Protein AF-A0A094CYJ3-F1 (afdb_monomer)

Solvent-accessible surface area (backbone atoms only — not comparable to full-atom values): 43581 Å² total; per-residue (Å²): 132,81,95,76,83,73,82,83,77,82,92,74,81,95,75,66,77,88,62,71,76,70,74,60,79,68,66,72,80,48,80,85,76,61,69,67,60,52,52,52,50,52,52,53,47,49,68,47,54,47,55,48,50,22,54,53,40,17,50,51,37,24,70,68,31,40,58,27,55,21,47,62,49,45,42,42,66,73,30,68,53,59,91,63,47,64,38,48,36,54,28,46,20,46,56,38,20,53,67,30,26,61,62,38,43,57,47,44,76,78,36,58,46,15,56,45,57,17,49,33,32,26,55,24,12,50,29,35,25,46,55,30,73,50,67,39,64,68,44,44,38,51,30,24,34,52,29,13,46,35,52,21,28,48,64,65,41,49,54,52,57,53,59,69,78,42,46,82,87,61,39,53,67,52,51,49,56,39,54,40,22,47,38,44,14,51,21,52,39,19,52,49,47,46,59,33,45,77,44,46,60,54,94,80,37,58,21,32,28,47,42,28,34,53,53,11,46,53,37,22,53,50,13,63,54,32,42,82,54,40,58,46,57,70,91,67,30,85,90,51,53,73,70,57,37,53,49,49,53,52,54,50,59,58,68,59,60,87,69,64,51,88,63,70,34,56,66,56,51,49,54,44,76,66,29,62,65,41,55,32,32,16,48,23,27,16,17,20,37,20,30,41,44,34,40,57,40,36,45,43,52,61,41,29,71,69,78,40,52,54,56,56,14,20,59,62,41,24,62,37,24,53,50,19,33,54,50,27,52,52,48,53,56,48,30,64,75,68,72,47,60,65,68,54,34,44,50,16,31,51,41,18,40,53,11,29,57,50,52,63,44,51,90,86,48,57,68,70,54,53,54,52,20,54,36,27,30,42,24,9,15,48,36,19,31,60,51,36,53,52,51,43,58,74,73,45,70,27,65,56,48,38,54,53,41,50,49,51,25,52,49,61,16,48,52,18,44,42,50,31,30,64,32,67,48,82,92,40,66,89,58,28,60,60,26,38,51,49,41,37,51,25,30,50,45,18,44,52,28,45,48,53,47,52,53,53,49,54,53,50,51,58,39,45,79,68,54,77,51,56,69,70,78,63,48,87,82,65,81,84,82,82,98,58,63,89,59,31,78,28,51,50,54,56,51,49,49,42,48,70,44,61,33,20,41,88,58,30,46,58,52,53,48,42,32,68,74,33,74,71,28,35,56,51,35,66,79,36,48,72,59,45,52,51,48,52,49,29,26,52,55,13,45,53,52,51,52,49,52,52,52,51,45,39,58,57,23,62,75,45,84,66,84,81,56,60,85,76,41,26,37,34,30,29,37,26,36,42,68,46,30,24,42,35,49,50,61,42,42,77,70,63,21,36,34,37,31,35,17,68,59,76,69,75,61,93,77,61,94,51,53,48,79,42,82,38,54,62,69,38,67,68,54,42,54,54,51,49,55,49,41,44,72,77,79,39,75,55,35,31,43,33,49,48,39,72,51,38,63,46,43,40,85,88,73,48,51,71,67,56,49,50,51,38,35,29,49,38,31,51,23,55,56,53,52,42,70,74,47,43,62,64,23,43,77,61,40,36,36,36,42,34,42,54,42,26,44,40,40,60,51,60,32,62,34,35,56,65,46,18,50,23,21,32,50,31,47,52,50,50,58,50,50,52,50,38,30,48,67,75,61,68,11,43,40,41,28,43,31,42,33,26,42,52,60,45,74,37,74,57,52,39,56,55,50,77,97,44,56,43,70,63,43,63,34,44,41,59,57,56,16,50,52,52,48,52,43,60,76,64,63,53,26,46,76,46,50,38,61,62,61,57,55,63,42,74,51,40,86,80,49,61,65,72,58,46,50,48,66,28,58,64,30,41,72,33,44,68,60,31,33,8,19,48,74,54,53,44,51,79,76,66,74,44,95,70,62,78,74,68,29,52,42,68,53,73,78,87,126

Sequence (849 aa):
MSLSDVEKVPVSENENVDAKLSHNADYADLPPMDPVALRKLTRKCDLHVVPPLFVLFLLAFLDRTNIGNAKIQGLEDGLNLSGPQYNIALFVFFIPYILFEVPSNILLKKIAPSTWLSSIMFFWGIATMGQGLIKDFGGIVGMRFILGIFEAGLFPGCIYLISMYYERYELQWRLSLFFSASIIAGAFGGLLAYGLVKMDGLGGYEGFRWIFIIEGLATAVIGALSKFWIVDWPETAKFLNDDERAMLVRKLAVDAGDARMDRLDSKSIKRTLLDWKIWCGTFMYMGALVTGYATSFFIPTIINQMHYTAEQSQLRAIPIFVVATAACLMVAVATDRLKHRYSFIVGGCLIGIIGYAILLNLDDVSIGTRYMAAFFITTGGFMAQPVTLAWLANQMGGHYKRSIGSAVQIGFGNLGGIVASNIFLKKEEPHYPVGFGTALGFLGLTILTSTIFYVGLHLENKKRDRGGRDYRYQEEEIAKGWSGTREGFSSEVLGSLIKKTILNPALTLPLVLLARYTKQGSDLSILHETAFSRLQLALALGLIRYANNWLSQKSLDNWKSDKYIWSQEIVLVTGGAGGIGGSVVRMLAEKGIKVVVLDVIPMTYKTTSNVHYFKCDITDSATVASVAAEIRRKVGNPTVLVFNAGVARGKSILEGTEKDVRFTFDVNNIAHYILAKEFLPSLIARDHGMVVTVASIAAYITVPRMVDYSSTKAAALAFHEGLGAELATLYNAPKVRTVVVNQGYTKTPLFQGYTNGSSFMVPSLEVDTVAESIVNQILSGHSGQLILPGFTNILTYLRGFPHWFQRKMRHDGVTIMAKWHGRQVIDVEKEYGVKKDISASTVLVENDE

Radius of gyration: 33.81 Å; Cα contacts (8 Å, |Δi|>4): 1326; chains: 1; bounding box: 85×61×94 Å

Foldseek 3Di:
DDPPPDDDDDDDDDDDPPCPLVPLVPLVPDDDDDPVLVVVLVVLCLVQQQVLLLVLLLLLLLLLLLLLLLVLLCPCPQAVPDFCLQLLLQLLLLPLLLVQLVVLQVVCVVDWLLVSSLVLQLQLLVLLLQCLVDRYSVSSSVSSNSNSNSSSHSVVSSLVQLVQQDFLLGSQLSLLSSLLSSLQSLLVSLVVSLVQCVCACPVHGGSSSSSSNVSSVVRNVSSNVSSVRHAGGLVRGPSDDPVSSVVRVSVRSVSLDDQAPPAQFPVVVVCLVPPLLLVLLQLLLLLLVLLQLLLSNCQLVLLVLLVDRSSRSSNLSNVLSVLLSVLQSVLSVVCSVVVHLLVQLLVLLVLLLVLLVCLLVVVVDDSVSVSVSSSSSNNSSSSNNSSSLSVSLVVDTHDVSSVSSSSSNVSSSSVSSSVSSRQQGPVCPPSSNSNSVVSNVSSVSSNVSSVCSVVVVVVVVVCVVVVVCVVVVVCPPDPPDDDIAPLHAAVLVVVVCLLVELLALVHLVVLLCCLVPPPVSVVVCVVCVVVSVSSVVSNVNSVVVVVVVVVVQCVQLVVDDDDDDQQPAEAEFEPCLDFLNVLLQVVSVVVVGQYEYEYCAHRPDDGDPSYHYDNADLLDLVRLQVVLVVCCVPPRAHQEYALDFAWAFLDFPVGDDPVRLVVRLSNLPVSVVSNCVSRVVVCLVVLGGEYEHEAALLCLAAAGSCNSNSVSSVNSVVVQVVVQVCCVPVSVSSLYAYEYEHYYAEPDLQWPQFDDPCCRHRNHHYSNSSSVVVNVCRVVSTHYYHYPPPSSVVSNCLVVDDPVVSVCVRHVCCVRSVRTWGKAQANCCVPPVDDDDSVVRIDTNDPPD

Structure (mmCIF, N/CA/C/O backbone):
data_AF-A0A094CYJ3-F1
#
_entry.id   AF-A0A094CYJ3-F1
#
loop_
_atom_site.group_PDB
_atom_site.id
_atom_site.type_symbol
_atom_site.label_atom_id
_atom_site.label_alt_id
_atom_site.label_comp_id
_atom_site.label_asym_id
_atom_site.label_entity_id
_atom_site.label_seq_id
_atom_site.pdbx_PDB_ins_code
_atom_site.Cartn_x
_atom_site.Cartn_y
_atom_site.Cartn_z
_atom_site.occupancy
_atom_site.B_iso_or_equiv
_atom_site.auth_seq_id
_atom_site.auth_comp_id
_atom_site.auth_asym_id
_atom_site.auth_atom_id
_atom_site.pdbx_PDB_model_num
ATOM 1 N N . MET A 1 1 ? -37.971 -2.424 -36.147 1.00 29.08 1 MET A N 1
ATOM 2 C CA . MET A 1 1 ? -36.832 -3.139 -36.755 1.00 29.08 1 MET A CA 1
ATOM 3 C C . MET A 1 1 ? -36.191 -3.942 -35.637 1.00 29.08 1 MET A C 1
ATOM 5 O O . MET A 1 1 ? -36.000 -3.372 -34.569 1.00 29.08 1 MET A O 1
ATOM 9 N N . SER A 1 2 ? -36.075 -5.261 -35.794 1.00 21.58 2 SER A N 1
ATOM 10 C CA . SER A 1 2 ? -35.717 -6.190 -34.715 1.00 21.58 2 SER A CA 1
ATOM 11 C C . SER A 1 2 ? -34.320 -5.910 -34.161 1.00 21.58 2 SER A C 1
ATOM 13 O O . SER A 1 2 ? -33.387 -5.652 -34.910 1.00 21.58 2 SER A O 1
ATOM 15 N N . LEU A 1 3 ? -34.190 -5.991 -32.836 1.00 26.88 3 LEU A N 1
ATOM 16 C CA . LEU A 1 3 ? -32.945 -5.903 -32.059 1.00 26.88 3 LEU A CA 1
ATOM 17 C C . LEU A 1 3 ? -32.073 -7.170 -32.224 1.00 26.88 3 LEU A C 1
ATOM 19 O O . LEU A 1 3 ? -31.582 -7.716 -31.243 1.00 26.88 3 LEU A O 1
ATOM 23 N N . SER A 1 4 ? -31.942 -7.698 -33.445 1.00 24.38 4 SER A N 1
ATOM 24 C CA . SER A 1 4 ? -31.295 -8.994 -33.709 1.00 24.38 4 SER A CA 1
ATOM 25 C C . SER A 1 4 ? -29.869 -8.921 -34.259 1.00 24.38 4 SER A C 1
ATOM 27 O O . SER A 1 4 ? -29.244 -9.970 -34.368 1.00 24.38 4 SER A O 1
ATOM 29 N N . ASP A 1 5 ? -29.325 -7.733 -34.542 1.00 26.30 5 ASP A N 1
ATOM 30 C CA . ASP A 1 5 ? -28.081 -7.616 -35.327 1.00 26.30 5 ASP A CA 1
ATOM 31 C C . ASP A 1 5 ? -26.913 -6.979 -34.549 1.00 26.30 5 ASP A C 1
ATOM 33 O O . ASP A 1 5 ? -26.055 -6.314 -35.124 1.00 26.30 5 ASP A O 1
ATOM 37 N N . VAL A 1 6 ? -26.852 -7.182 -33.228 1.00 31.17 6 VAL A N 1
ATOM 38 C CA . VAL A 1 6 ? -25.619 -6.934 -32.462 1.00 31.17 6 VAL A CA 1
ATOM 39 C C . VAL A 1 6 ? -24.864 -8.256 -32.381 1.00 31.17 6 VAL A C 1
ATOM 41 O O . VAL A 1 6 ? -25.326 -9.204 -31.743 1.00 31.17 6 VAL A O 1
ATOM 44 N N . GLU A 1 7 ? -23.731 -8.333 -33.077 1.00 24.78 7 GLU A N 1
ATOM 45 C CA . GLU A 1 7 ? -22.836 -9.490 -33.088 1.00 24.78 7 GLU A CA 1
ATOM 46 C C . GLU A 1 7 ? -22.574 -10.011 -31.668 1.00 24.78 7 GLU A C 1
ATOM 48 O O . GLU A 1 7 ? -22.097 -9.301 -30.779 1.00 24.78 7 GLU A O 1
ATOM 53 N N . LYS A 1 8 ? -22.886 -11.293 -31.459 1.00 23.78 8 LYS A N 1
ATOM 54 C CA . LYS A 1 8 ? -22.536 -12.035 -30.249 1.00 23.78 8 LYS A CA 1
ATOM 55 C C . LYS A 1 8 ? -21.015 -12.156 -30.170 1.00 23.78 8 LYS A C 1
ATOM 57 O O . LYS A 1 8 ? -20.430 -13.000 -30.842 1.00 23.78 8 LYS A O 1
ATOM 62 N N . VAL A 1 9 ? -20.381 -11.354 -29.320 1.00 24.88 9 VAL A N 1
ATOM 63 C CA . VAL A 1 9 ? -18.970 -11.545 -28.961 1.00 24.88 9 VAL A CA 1
ATOM 64 C C . VAL A 1 9 ? -18.864 -12.790 -28.064 1.00 24.88 9 VAL A C 1
ATOM 66 O O . VAL A 1 9 ? -19.532 -12.844 -27.027 1.00 24.88 9 VAL A O 1
ATOM 69 N N . PRO A 1 10 ? -18.074 -13.816 -28.430 1.00 22.55 10 PRO A N 1
ATOM 70 C CA . PRO A 1 10 ? -17.970 -15.039 -27.646 1.00 22.55 10 PRO A CA 1
ATOM 71 C C . PRO A 1 10 ? -17.225 -14.790 -26.328 1.00 22.55 10 PRO A C 1
ATOM 73 O O . PRO A 1 10 ? -16.165 -14.165 -26.282 1.00 22.55 10 PRO A O 1
ATOM 76 N N . VAL A 1 11 ? -17.794 -15.307 -25.240 1.00 29.19 11 VAL A N 1
ATOM 77 C CA . VAL A 1 11 ? -17.214 -15.272 -23.895 1.00 29.19 11 VAL A CA 1
ATOM 78 C C . VAL A 1 11 ? -16.181 -16.395 -23.785 1.00 29.19 11 VAL A C 1
ATOM 80 O O . VAL A 1 11 ? -16.546 -17.549 -23.570 1.00 29.19 11 VAL A O 1
ATOM 83 N N . SER A 1 12 ? -14.895 -16.067 -23.927 1.00 24.59 12 SER A N 1
ATOM 84 C CA . SER A 1 12 ? -13.790 -16.980 -23.609 1.00 24.59 12 SER A CA 1
ATOM 85 C C . SER A 1 12 ? -12.891 -16.420 -22.502 1.00 24.59 12 SER A C 1
ATOM 87 O O . SER A 1 12 ? -12.360 -15.317 -22.623 1.00 24.59 12 SER A O 1
ATOM 89 N N . GLU A 1 13 ? -12.771 -17.241 -21.458 1.00 27.23 13 GLU A N 1
ATOM 90 C CA . GLU A 1 13 ? -11.747 -17.389 -20.413 1.00 27.23 13 GLU A CA 1
ATOM 91 C C . GLU A 1 13 ? -11.045 -16.162 -19.790 1.00 27.23 13 GLU A C 1
ATOM 93 O O . GLU A 1 13 ? -10.455 -15.295 -20.432 1.00 27.23 13 GLU A O 1
ATOM 98 N N . ASN A 1 14 ? -11.094 -16.173 -18.453 1.00 36.81 14 ASN A N 1
ATOM 99 C CA . ASN A 1 14 ? -10.531 -15.236 -17.487 1.00 36.81 14 ASN A CA 1
ATOM 100 C C . ASN A 1 14 ? -9.057 -14.874 -17.743 1.00 36.81 14 ASN A C 1
ATOM 102 O O . ASN A 1 14 ? -8.175 -15.636 -17.365 1.00 36.81 14 ASN A O 1
ATOM 106 N N . GLU A 1 15 ? -8.786 -13.661 -18.234 1.00 28.58 15 GLU A N 1
ATOM 107 C CA . GLU A 1 15 ? -7.501 -12.970 -18.052 1.00 28.58 15 GLU A CA 1
ATOM 108 C C . GLU A 1 15 ? -7.666 -11.439 -18.235 1.00 28.58 15 GLU A C 1
ATOM 110 O O . GLU A 1 15 ? -8.190 -10.970 -19.245 1.00 28.58 15 GLU A O 1
ATOM 115 N N . ASN A 1 16 ? -7.183 -10.666 -17.249 1.00 30.44 16 ASN A N 1
ATOM 116 C CA . ASN A 1 16 ? -6.991 -9.200 -17.224 1.00 30.44 16 ASN A CA 1
ATOM 117 C C . ASN A 1 16 ? -8.226 -8.276 -17.347 1.00 30.44 16 ASN A C 1
ATOM 119 O O . ASN A 1 16 ? -8.469 -7.648 -18.379 1.00 30.44 16 ASN A O 1
ATOM 123 N N . VAL A 1 17 ? -8.913 -8.069 -16.218 1.00 34.75 17 VAL A N 1
ATOM 124 C CA . VAL A 1 17 ? -10.014 -7.094 -16.051 1.00 34.75 17 VAL A CA 1
ATOM 125 C C . VAL A 1 17 ? -9.529 -5.630 -16.077 1.00 34.75 17 VAL A C 1
ATOM 127 O O . VAL A 1 17 ? -10.234 -4.759 -16.577 1.00 34.75 17 VAL A O 1
ATOM 130 N N . ASP A 1 18 ? -8.287 -5.339 -15.669 1.00 32.38 18 ASP A N 1
ATOM 131 C CA . ASP A 1 18 ? -7.765 -3.957 -15.669 1.00 32.38 18 ASP A CA 1
ATOM 132 C C . ASP A 1 18 ? -7.496 -3.396 -17.086 1.00 32.38 18 ASP A C 1
ATOM 134 O O . ASP A 1 18 ? -7.377 -2.184 -17.259 1.00 32.38 18 ASP A O 1
ATOM 138 N N . ALA A 1 19 ? -7.420 -4.250 -18.117 1.00 30.05 19 ALA A N 1
ATOM 139 C CA . ALA A 1 19 ? -7.104 -3.838 -19.489 1.00 30.05 19 ALA A CA 1
ATOM 140 C C . ALA A 1 19 ? -8.335 -3.702 -20.404 1.00 30.05 19 ALA A C 1
ATOM 142 O O . ALA A 1 19 ? -8.263 -2.985 -21.400 1.00 30.05 19 ALA A O 1
ATOM 143 N N . LYS A 1 20 ? -9.472 -4.340 -20.096 1.00 31.33 20 LYS A N 1
ATOM 144 C CA . LYS A 1 20 ? -10.654 -4.332 -20.985 1.00 31.33 20 LYS A CA 1
ATOM 145 C C . LYS A 1 20 ? -11.569 -3.109 -20.821 1.00 31.33 20 LYS A C 1
ATOM 147 O O . LYS A 1 20 ? -12.388 -2.852 -21.692 1.00 31.33 20 LYS A O 1
ATOM 152 N N . LEU A 1 21 ? -11.357 -2.282 -19.794 1.00 37.03 21 LEU A N 1
ATOM 153 C CA . LEU A 1 21 ? -11.997 -0.960 -19.637 1.00 37.03 21 LEU A CA 1
ATOM 154 C C . LEU A 1 21 ? -11.251 0.176 -20.383 1.00 37.03 21 LEU A C 1
ATOM 156 O O . LEU A 1 21 ? -11.458 1.365 -20.110 1.00 37.03 21 LEU A O 1
ATOM 160 N N . SER A 1 22 ? -10.333 -0.174 -21.294 1.00 31.31 22 SER A N 1
ATOM 161 C CA . SER A 1 22 ? -9.457 0.773 -22.002 1.00 31.31 22 SER A CA 1
ATOM 162 C C . SER A 1 22 ? -10.022 1.337 -23.315 1.00 31.31 22 SER A C 1
ATOM 164 O O . SER A 1 22 ? -9.444 2.279 -23.846 1.00 31.31 22 SER A O 1
ATOM 166 N N . HIS A 1 23 ? -11.183 0.872 -23.788 1.00 36.31 23 HIS A N 1
ATOM 167 C CA . HIS A 1 23 ? -11.896 1.458 -24.933 1.00 36.31 23 HIS A CA 1
ATOM 168 C C . HIS A 1 23 ? -13.198 2.139 -24.476 1.00 36.31 23 HIS A C 1
ATOM 170 O O . HIS A 1 23 ? -14.286 1.602 -24.644 1.00 36.31 23 HIS A O 1
ATOM 176 N N . ASN A 1 24 ? -13.094 3.322 -23.856 1.00 43.31 24 ASN A N 1
ATOM 177 C CA . ASN A 1 24 ? -14.268 4.106 -23.429 1.00 43.31 24 ASN A CA 1
ATOM 178 C C . ASN A 1 24 ? -14.742 5.144 -24.459 1.00 43.31 24 ASN A C 1
ATOM 180 O O . ASN A 1 24 ? -15.808 5.721 -24.257 1.00 43.31 24 ASN A O 1
ATOM 184 N N . ALA A 1 25 ? -13.993 5.366 -25.546 1.00 42.72 25 ALA A N 1
ATOM 185 C CA . ALA A 1 25 ? -14.388 6.317 -26.585 1.00 42.72 25 ALA A CA 1
ATOM 186 C C . ALA A 1 25 ? -15.702 5.909 -27.288 1.00 42.72 25 ALA A C 1
ATOM 188 O O . ALA A 1 25 ? -16.485 6.782 -27.624 1.00 42.72 25 ALA A O 1
ATOM 189 N N . ASP A 1 26 ? -16.013 4.609 -27.390 1.00 52.34 26 ASP A N 1
ATOM 190 C CA . ASP A 1 26 ? -17.216 4.133 -28.098 1.00 52.34 26 ASP A CA 1
ATOM 191 C C . ASP A 1 26 ? -18.517 4.155 -27.265 1.00 52.34 26 ASP A C 1
ATOM 193 O O . ASP A 1 26 ? -19.612 4.125 -27.822 1.00 52.34 26 ASP A O 1
ATOM 197 N N . TYR A 1 27 ? -18.459 4.201 -25.926 1.00 55.72 27 TYR A N 1
ATOM 198 C CA . TYR A 1 27 ? -19.667 4.030 -25.091 1.00 55.72 27 TYR A CA 1
ATOM 199 C C . TYR A 1 27 ? -20.474 5.315 -24.862 1.00 55.72 27 TYR A C 1
ATOM 201 O O . TYR A 1 27 ? -21.682 5.236 -24.590 1.00 55.72 27 TYR A O 1
ATOM 209 N N . ALA A 1 28 ? -19.816 6.475 -24.938 1.00 55.38 28 ALA A N 1
ATOM 210 C CA . ALA A 1 28 ? -20.438 7.788 -24.762 1.00 55.38 28 ALA A CA 1
ATOM 211 C C . ALA A 1 28 ? -21.258 8.216 -25.994 1.00 55.38 28 ALA A C 1
ATOM 213 O O . ALA A 1 28 ? -22.261 8.909 -25.834 1.00 55.38 28 ALA A O 1
ATOM 214 N N . ASP A 1 29 ? -20.883 7.729 -27.181 1.00 57.56 29 ASP A N 1
ATOM 215 C CA . ASP A 1 29 ? -21.535 8.036 -28.464 1.00 57.56 29 ASP A CA 1
ATOM 216 C C . ASP A 1 29 ? -22.777 7.167 -28.746 1.00 57.56 29 ASP A C 1
ATOM 218 O O . ASP A 1 29 ? -23.538 7.412 -29.684 1.00 57.56 29 ASP A O 1
ATOM 222 N N . LEU A 1 30 ? -23.031 6.156 -27.911 1.00 64.12 30 LEU A N 1
ATOM 223 C CA . LEU A 1 30 ? -24.227 5.320 -27.993 1.00 64.12 30 LEU A CA 1
ATOM 224 C C . LEU A 1 30 ? -25.490 6.086 -27.528 1.00 64.12 30 LEU A C 1
ATOM 226 O O . LEU A 1 30 ? -25.425 6.899 -26.602 1.00 64.12 30 LEU A O 1
ATOM 230 N N . PRO A 1 31 ? -26.687 5.769 -28.061 1.00 70.00 31 PRO A N 1
ATOM 231 C CA . PRO A 1 31 ? -27.931 6.464 -27.718 1.00 70.00 31 PRO A CA 1
ATOM 232 C C . PRO A 1 31 ? -28.259 6.404 -26.213 1.00 70.00 31 PRO A C 1
ATOM 234 O O . PRO A 1 31 ? -27.959 5.390 -25.565 1.00 70.00 31 PRO A O 1
ATOM 237 N N . PRO A 1 32 ? -28.873 7.460 -25.640 1.00 69.44 32 PRO A N 1
ATOM 238 C CA . PRO A 1 32 ? -29.157 7.554 -24.209 1.00 69.44 32 PRO A CA 1
ATOM 239 C C . PRO A 1 32 ? -30.010 6.376 -23.720 1.00 69.44 32 PRO A C 1
ATOM 241 O O . PRO A 1 32 ? -30.989 5.990 -24.356 1.00 69.44 32 PRO A O 1
ATOM 244 N N . MET A 1 33 ? -29.616 5.789 -22.586 1.00 78.50 33 MET A N 1
ATOM 245 C CA . MET A 1 33 ? -30.306 4.638 -21.989 1.00 78.50 33 MET A CA 1
ATOM 246 C C . MET A 1 33 ? -31.670 5.041 -21.412 1.00 78.50 33 MET A C 1
ATOM 248 O O . MET A 1 33 ? -31.806 6.127 -20.848 1.00 78.50 33 MET A O 1
ATOM 252 N N . ASP A 1 34 ? -32.665 4.149 -21.504 1.00 83.94 34 ASP A N 1
ATOM 253 C CA . ASP A 1 34 ? -34.000 4.372 -20.932 1.00 83.94 34 ASP A CA 1
ATOM 254 C C . ASP A 1 34 ? -33.925 4.586 -19.400 1.00 83.94 34 ASP A C 1
ATOM 256 O O . ASP A 1 34 ? -33.528 3.668 -18.666 1.00 83.94 34 ASP A O 1
ATOM 260 N N . PRO A 1 35 ? -34.347 5.758 -18.879 1.00 82.00 35 PRO A N 1
ATOM 261 C CA . PRO A 1 35 ? -34.326 6.055 -17.447 1.00 82.00 35 PRO A CA 1
ATOM 262 C C . PRO A 1 35 ? -35.153 5.083 -16.595 1.00 82.00 35 PRO A C 1
ATOM 264 O O . PRO A 1 35 ? -34.830 4.850 -15.425 1.00 82.00 35 PRO A O 1
ATOM 267 N N . VAL A 1 36 ? -36.233 4.514 -17.146 1.00 86.19 36 VAL A N 1
ATOM 268 C CA . VAL A 1 36 ? -37.102 3.580 -16.414 1.00 86.19 36 VAL A CA 1
ATOM 269 C C . VAL A 1 36 ? -36.408 2.231 -16.239 1.00 86.19 36 VAL A C 1
ATOM 271 O O . VAL A 1 36 ? -36.409 1.686 -15.129 1.00 86.19 36 VAL A O 1
ATOM 274 N N . ALA A 1 37 ? -35.780 1.715 -17.298 1.00 84.62 37 ALA A N 1
ATOM 275 C CA . ALA A 1 37 ? -34.953 0.514 -17.240 1.00 84.62 37 ALA A CA 1
ATOM 276 C C . ALA A 1 37 ? -33.777 0.679 -16.263 1.00 84.62 37 ALA A C 1
ATOM 278 O O . ALA A 1 37 ? -33.582 -0.176 -15.396 1.00 84.62 37 ALA A O 1
ATOM 279 N N . LEU A 1 38 ? -33.081 1.822 -16.303 1.00 84.56 38 LEU A N 1
ATOM 280 C CA . LEU A 1 38 ? -31.965 2.123 -15.400 1.00 84.56 38 LEU A CA 1
ATOM 281 C C . LEU A 1 38 ? -32.399 2.098 -13.924 1.00 84.56 38 LEU A C 1
ATOM 283 O O . LEU A 1 38 ? -31.726 1.521 -13.073 1.00 84.56 38 LEU A O 1
ATOM 287 N N . ARG A 1 39 ? -33.569 2.672 -13.609 1.00 85.81 39 ARG A N 1
ATOM 288 C CA . ARG A 1 39 ? -34.111 2.688 -12.240 1.00 85.81 39 ARG A CA 1
ATOM 289 C C . ARG A 1 39 ? -34.526 1.298 -11.756 1.00 85.81 39 ARG A C 1
ATOM 291 O O . ARG A 1 39 ? -34.375 1.001 -10.569 1.00 85.81 39 ARG A O 1
ATOM 298 N N . LYS A 1 40 ? -35.059 0.452 -12.646 1.00 88.94 40 LYS A N 1
ATOM 299 C CA . LYS A 1 40 ? -35.370 -0.954 -12.336 1.00 88.94 40 LYS A CA 1
ATOM 300 C C . LYS A 1 40 ? -34.092 -1.752 -12.073 1.00 88.94 40 LYS A C 1
ATOM 302 O O . LYS A 1 40 ? -34.038 -2.453 -11.066 1.00 88.94 40 LYS A O 1
ATOM 307 N N . LEU A 1 41 ? -33.068 -1.578 -12.910 1.00 88.81 41 LEU A N 1
ATOM 308 C CA . LEU A 1 41 ? -31.753 -2.199 -12.745 1.00 88.81 41 LEU A CA 1
ATOM 309 C C . LEU A 1 41 ? -31.116 -1.807 -11.408 1.00 88.81 41 LEU A C 1
ATOM 311 O O . LEU A 1 41 ? -30.768 -2.679 -10.619 1.00 88.81 41 LEU A O 1
ATOM 315 N N . THR A 1 42 ? -31.062 -0.507 -11.100 1.00 88.62 42 THR A N 1
ATOM 316 C CA . THR A 1 42 ? -30.528 -0.011 -9.824 1.00 88.62 42 THR A CA 1
ATOM 317 C C . THR A 1 42 ? -31.262 -0.627 -8.627 1.00 88.62 42 THR A C 1
ATOM 319 O O . THR A 1 42 ? -30.615 -1.103 -7.702 1.00 88.62 42 THR A O 1
ATOM 322 N N . ARG A 1 43 ? -32.603 -0.698 -8.649 1.00 88.69 43 ARG A N 1
ATOM 323 C CA . ARG A 1 43 ? -33.382 -1.348 -7.574 1.00 88.69 43 ARG A CA 1
ATOM 324 C C . ARG A 1 43 ? -33.098 -2.845 -7.454 1.00 88.69 43 ARG A C 1
ATOM 326 O O . ARG A 1 43 ? -33.098 -3.379 -6.348 1.00 88.69 43 ARG A O 1
ATOM 333 N N . LYS A 1 44 ? -32.879 -3.532 -8.575 1.00 91.31 44 LYS A N 1
ATOM 334 C CA . LYS A 1 44 ? -32.520 -4.954 -8.585 1.00 91.31 44 LYS A CA 1
ATOM 335 C C . LYS A 1 44 ? -31.151 -5.165 -7.937 1.00 91.31 44 LYS A C 1
ATOM 337 O O . LYS A 1 44 ? -31.033 -6.036 -7.078 1.00 91.31 44 LYS A O 1
ATOM 342 N N . CYS A 1 45 ? -30.166 -4.332 -8.279 1.00 91.00 45 CYS A N 1
ATOM 343 C CA . CYS A 1 45 ? -28.865 -4.305 -7.612 1.00 91.00 45 CYS A CA 1
ATOM 344 C C . CYS A 1 45 ? -29.011 -3.995 -6.117 1.00 91.00 45 CYS A C 1
ATOM 346 O O . CYS A 1 45 ? -28.410 -4.691 -5.303 1.00 91.00 45 CYS A O 1
ATOM 348 N N . ASP A 1 46 ? -29.858 -3.031 -5.737 1.00 90.44 46 ASP A N 1
ATOM 349 C CA . ASP A 1 46 ? -30.073 -2.661 -4.331 1.00 90.44 46 ASP A CA 1
ATOM 350 C C . ASP A 1 46 ? -30.499 -3.857 -3.491 1.00 90.44 46 ASP A C 1
ATOM 352 O O . ASP A 1 46 ? -29.952 -4.065 -2.414 1.00 90.44 46 ASP A O 1
ATOM 356 N N . LEU A 1 47 ? -31.426 -4.668 -4.001 1.00 90.19 47 LEU A N 1
ATOM 357 C CA . LEU A 1 47 ? -31.959 -5.836 -3.299 1.00 90.19 47 LEU A CA 1
ATOM 358 C C . LEU A 1 47 ? -30.964 -7.000 -3.189 1.00 90.19 47 LEU A C 1
ATOM 360 O O . LEU A 1 47 ? -31.076 -7.793 -2.258 1.00 90.19 47 LEU A O 1
ATOM 364 N N . HIS A 1 48 ? -30.002 -7.109 -4.109 1.00 90.81 48 HIS A N 1
ATOM 365 C CA . HIS A 1 48 ? -29.057 -8.232 -4.141 1.00 90.81 48 HIS A CA 1
ATOM 366 C C . HIS A 1 48 ? -27.684 -7.889 -3.555 1.00 90.81 48 HIS A C 1
ATOM 368 O O . HIS A 1 48 ? -27.027 -8.762 -3.005 1.00 90.81 48 HIS A O 1
ATOM 374 N N . VAL A 1 49 ? -27.238 -6.634 -3.651 1.00 90.50 49 VAL A N 1
ATOM 375 C CA . VAL A 1 49 ? -25.895 -6.221 -3.216 1.00 90.50 49 VAL A CA 1
ATOM 376 C C . VAL A 1 49 ? -25.908 -5.761 -1.758 1.00 90.50 49 VAL A C 1
ATOM 378 O O . VAL A 1 49 ? -25.058 -6.173 -0.977 1.00 90.50 49 VAL A O 1
ATOM 381 N N . VAL A 1 50 ? -26.846 -4.891 -1.367 1.00 91.31 50 VAL A N 1
ATOM 382 C CA . VAL A 1 50 ? -26.765 -4.196 -0.068 1.00 91.31 50 VAL A CA 1
ATOM 383 C C . VAL A 1 50 ? -27.226 -5.064 1.116 1.00 91.31 50 VAL A C 1
ATOM 385 O O . VAL A 1 50 ? -26.499 -5.091 2.109 1.00 91.31 50 VAL A O 1
ATOM 388 N N . PRO A 1 51 ? -28.357 -5.802 1.063 1.00 93.44 51 PRO A N 1
ATOM 389 C CA . PRO A 1 51 ? -28.841 -6.593 2.196 1.00 93.44 51 PRO A CA 1
ATOM 390 C C . PRO A 1 51 ? -27.876 -7.674 2.704 1.00 93.44 51 PRO A C 1
ATOM 392 O O . PRO A 1 51 ? -27.689 -7.731 3.921 1.00 93.44 51 PRO A O 1
ATOM 395 N N . PRO A 1 52 ? -27.210 -8.484 1.849 1.00 92.50 52 PRO A N 1
ATOM 396 C CA . PRO A 1 52 ? -26.239 -9.461 2.342 1.00 92.50 52 PRO A CA 1
ATOM 397 C C . PRO A 1 52 ? -25.090 -8.778 3.086 1.00 92.50 52 PRO A C 1
ATOM 399 O O . PRO A 1 52 ? -24.753 -9.157 4.204 1.00 92.50 52 PRO A O 1
ATOM 402 N N . LEU A 1 53 ? -24.532 -7.711 2.505 1.00 93.06 53 LEU A N 1
ATOM 403 C CA . LEU A 1 53 ? -23.413 -6.977 3.099 1.00 93.06 53 LEU A CA 1
ATOM 404 C C . LEU A 1 53 ? -23.818 -6.265 4.394 1.00 93.06 53 LEU A C 1
ATOM 406 O O . LEU A 1 53 ? -23.028 -6.214 5.332 1.00 93.06 53 LEU A O 1
ATOM 410 N N . PHE A 1 54 ? -25.052 -5.762 4.469 1.00 93.38 54 PHE A N 1
ATOM 411 C CA . PHE A 1 54 ? -25.624 -5.199 5.689 1.00 93.38 54 PHE A CA 1
ATOM 412 C C . PHE A 1 54 ? -25.665 -6.239 6.816 1.00 93.38 54 PHE A C 1
ATOM 414 O O . PHE A 1 54 ? -25.196 -5.955 7.914 1.00 93.38 54 PHE A O 1
ATOM 421 N N . VAL A 1 55 ? -26.170 -7.452 6.556 1.00 93.31 55 VAL A N 1
ATOM 422 C CA . VAL A 1 55 ? -26.227 -8.520 7.572 1.00 93.31 55 VAL A CA 1
ATOM 423 C C . VAL A 1 55 ? -24.831 -8.959 8.003 1.00 93.31 55 VAL A C 1
ATOM 425 O O . VAL A 1 55 ? -24.575 -9.106 9.195 1.00 93.31 55 VAL A O 1
ATOM 428 N N . LEU A 1 56 ? -23.910 -9.105 7.051 1.00 93.00 56 LEU A N 1
ATOM 429 C CA . LEU A 1 56 ? -22.507 -9.408 7.329 1.00 93.00 56 LEU A CA 1
ATOM 430 C C . LEU A 1 56 ? -21.876 -8.371 8.267 1.00 93.00 56 LEU A C 1
ATOM 432 O O . LEU A 1 56 ? -21.215 -8.727 9.239 1.00 93.00 56 LEU A O 1
ATOM 436 N N . PHE A 1 57 ? -22.095 -7.085 7.989 1.00 92.00 57 PHE A N 1
ATOM 437 C CA . PHE A 1 57 ? -21.530 -6.001 8.787 1.00 92.00 57 PHE A CA 1
ATOM 438 C C . PHE A 1 57 ? -22.204 -5.849 10.153 1.00 92.00 57 PHE A C 1
ATOM 440 O O . PHE A 1 57 ? -21.527 -5.528 11.130 1.00 92.00 57 PHE A O 1
ATOM 447 N N . LEU A 1 58 ? -23.507 -6.136 10.240 1.00 93.25 58 LEU A N 1
ATOM 448 C CA . LEU A 1 58 ? -24.233 -6.229 11.505 1.00 93.25 58 LEU A CA 1
ATOM 449 C C . LEU A 1 58 ? -23.602 -7.292 12.407 1.00 93.25 58 LEU A C 1
ATOM 451 O O . LEU A 1 58 ? -23.275 -6.995 13.551 1.00 93.25 58 LEU A O 1
ATOM 455 N N . LEU A 1 59 ? -23.392 -8.505 11.888 1.00 92.94 59 LEU A N 1
ATOM 456 C CA . LEU A 1 59 ? -22.823 -9.617 12.657 1.00 92.94 59 LEU A CA 1
ATOM 457 C C . LEU A 1 59 ? -21.369 -9.363 13.054 1.00 92.94 59 LEU A C 1
ATOM 459 O O . LEU A 1 59 ? -20.980 -9.663 14.176 1.00 92.94 59 LEU A O 1
ATOM 463 N N . ALA A 1 60 ? -20.587 -8.729 12.181 1.00 91.94 60 ALA A N 1
ATOM 464 C CA . ALA A 1 60 ? -19.224 -8.327 12.511 1.00 91.94 60 ALA A CA 1
ATOM 465 C C . ALA A 1 60 ? -19.179 -7.348 13.695 1.00 91.94 60 ALA A C 1
ATOM 467 O O . ALA A 1 60 ? -18.424 -7.538 14.646 1.00 91.94 60 ALA A O 1
ATOM 468 N N . PHE A 1 61 ? -20.035 -6.321 13.694 1.00 89.75 61 PHE A N 1
ATOM 469 C CA . PHE A 1 61 ? -20.097 -5.385 14.819 1.00 89.75 61 PHE A CA 1
ATOM 470 C C . PHE A 1 61 ? -20.675 -6.003 16.090 1.00 89.75 61 PHE A C 1
ATOM 472 O O . PHE A 1 61 ? -20.255 -5.630 17.188 1.00 89.75 61 PHE A O 1
ATOM 479 N N . LEU A 1 62 ? -21.601 -6.947 15.952 1.00 91.38 62 LEU A N 1
ATOM 480 C CA . LEU A 1 62 ? -22.168 -7.697 17.065 1.00 91.38 62 LEU A CA 1
ATOM 481 C C . LEU A 1 62 ? -21.058 -8.487 17.778 1.00 91.38 62 LEU A C 1
ATOM 483 O O . LEU A 1 62 ? -20.798 -8.238 18.954 1.00 91.38 62 LEU A O 1
ATOM 487 N N . ASP A 1 63 ? -20.290 -9.286 17.036 1.00 91.94 63 ASP A N 1
ATOM 488 C CA . ASP A 1 63 ? -19.174 -10.081 17.566 1.00 91.94 63 ASP A CA 1
ATOM 489 C C . ASP A 1 63 ? -18.007 -9.227 18.093 1.00 91.94 63 ASP A C 1
ATOM 491 O O . ASP A 1 63 ? -17.272 -9.625 18.997 1.00 91.94 63 ASP A O 1
ATOM 495 N N . ARG A 1 64 ? -17.811 -8.026 17.542 1.00 90.00 64 ARG A N 1
ATOM 496 C CA . ARG A 1 64 ? -16.768 -7.098 17.997 1.00 90.00 64 ARG A CA 1
ATOM 497 C C . ARG A 1 64 ? -17.107 -6.474 19.350 1.00 90.00 64 ARG A C 1
ATOM 499 O O . ARG A 1 64 ? -16.218 -6.299 20.194 1.00 90.00 64 ARG A O 1
ATOM 506 N N . THR A 1 65 ? -18.371 -6.090 19.533 1.00 88.56 65 THR A N 1
ATOM 507 C CA . THR A 1 65 ? -18.840 -5.267 20.663 1.00 88.56 65 THR A CA 1
ATOM 508 C C . THR A 1 65 ? -19.438 -6.083 21.808 1.00 88.56 65 THR A C 1
ATOM 510 O O . THR A 1 65 ? -19.494 -5.582 22.931 1.00 88.56 65 THR A O 1
ATOM 513 N N . ASN A 1 66 ? -19.782 -7.353 21.577 1.00 90.25 66 ASN A N 1
ATOM 514 C CA . ASN A 1 66 ? -20.363 -8.256 22.574 1.00 90.25 66 ASN A CA 1
ATOM 515 C C . ASN A 1 66 ? -19.552 -8.403 23.874 1.00 90.25 66 ASN A C 1
ATOM 517 O O . ASN A 1 66 ? -20.128 -8.621 24.934 1.00 90.25 66 ASN A O 1
ATOM 521 N N . ILE A 1 67 ? -18.237 -8.197 23.847 1.00 91.75 67 ILE A N 1
ATOM 522 C CA . ILE A 1 67 ? -17.396 -8.179 25.051 1.00 91.75 67 ILE A CA 1
ATOM 523 C C . ILE A 1 67 ? -17.782 -7.086 26.047 1.00 91.75 67 ILE A C 1
ATOM 525 O O . ILE A 1 67 ? -17.645 -7.291 27.250 1.00 91.75 67 ILE A O 1
ATOM 529 N N . GLY A 1 68 ? -18.319 -5.959 25.567 1.00 89.19 68 GLY A N 1
ATOM 530 C CA . GLY A 1 68 ? -18.889 -4.920 26.423 1.00 89.19 68 GLY A CA 1
ATOM 531 C C . GLY A 1 68 ? -20.118 -5.424 27.178 1.00 89.19 68 GLY A C 1
ATOM 532 O O . GLY A 1 68 ? -20.301 -5.118 28.356 1.00 89.19 68 GLY A O 1
ATOM 533 N N . ASN A 1 69 ? -20.915 -6.279 26.531 1.00 91.12 69 ASN A N 1
ATOM 534 C CA . ASN A 1 69 ? -22.060 -6.935 27.154 1.00 91.12 69 ASN A CA 1
ATOM 535 C C . ASN A 1 69 ? -21.629 -8.032 28.130 1.00 91.12 69 ASN A C 1
ATOM 537 O O . ASN A 1 69 ? -22.133 -8.088 29.250 1.00 91.12 69 ASN A O 1
ATOM 541 N N . ALA A 1 70 ? -20.656 -8.850 27.729 1.00 91.50 70 ALA A N 1
ATOM 542 C CA . ALA A 1 70 ? -20.069 -9.899 28.552 1.00 91.50 70 ALA A CA 1
ATOM 543 C C . ALA A 1 70 ? -19.408 -9.339 29.824 1.00 91.50 70 ALA A C 1
ATOM 545 O O . ALA A 1 70 ? -19.495 -9.958 30.884 1.00 91.50 70 ALA A O 1
ATOM 546 N N . LYS A 1 71 ? -18.801 -8.142 29.758 1.00 90.75 71 LYS A N 1
ATOM 547 C CA . LYS A 1 71 ? -18.180 -7.479 30.916 1.00 90.75 71 LYS A CA 1
ATOM 548 C C . LYS A 1 71 ? -19.137 -7.352 32.096 1.00 90.75 71 LYS A C 1
ATOM 550 O O . LYS A 1 71 ? -18.780 -7.733 33.205 1.00 90.75 71 LYS A O 1
ATOM 555 N N . ILE A 1 72 ? -20.347 -6.843 31.863 1.00 88.56 72 ILE A N 1
ATOM 556 C CA . ILE A 1 72 ? -21.332 -6.651 32.939 1.00 88.56 72 ILE A CA 1
ATOM 557 C C . ILE A 1 72 ? -22.009 -7.958 33.381 1.00 88.56 72 ILE A C 1
ATOM 559 O O . ILE A 1 72 ? -22.792 -7.944 34.322 1.00 88.56 72 ILE A O 1
ATOM 563 N N . GLN A 1 73 ? -21.702 -9.078 32.720 1.00 87.06 73 GLN A N 1
ATOM 564 C CA . GLN A 1 73 ? -22.190 -10.424 33.037 1.00 87.06 73 GLN A CA 1
ATOM 565 C C . GLN A 1 73 ? -21.110 -11.310 33.674 1.00 87.06 73 GLN A C 1
ATOM 567 O O . GLN A 1 73 ? -21.191 -12.533 33.610 1.00 87.06 73 GLN A O 1
ATOM 572 N N . GLY A 1 74 ? -20.078 -10.702 34.263 1.00 87.75 74 GLY A N 1
ATOM 573 C CA . GLY A 1 74 ? -19.065 -11.428 35.028 1.00 87.75 74 GLY A CA 1
ATOM 574 C C . GLY A 1 74 ? -17.883 -11.953 34.213 1.00 87.75 74 GLY A C 1
ATOM 575 O O . GLY A 1 74 ? -17.137 -12.777 34.724 1.00 87.75 74 GLY A O 1
ATOM 576 N N . LEU A 1 75 ? -17.650 -11.474 32.981 1.00 91.50 75 LEU A N 1
ATOM 577 C CA . LEU A 1 75 ? -16.467 -11.859 32.188 1.00 91.50 75 LEU A CA 1
ATOM 578 C C . LEU A 1 75 ? -15.141 -11.611 32.925 1.00 91.50 75 LEU A C 1
ATOM 580 O O . LEU A 1 75 ? -14.221 -12.420 32.820 1.00 91.50 75 LEU A O 1
ATOM 584 N N . GLU A 1 76 ? -15.013 -10.473 33.620 1.00 90.12 76 GLU A N 1
ATOM 585 C CA . GLU A 1 76 ? -13.780 -10.152 34.352 1.00 90.12 76 GLU A CA 1
ATOM 586 C C . GLU A 1 76 ? -13.538 -11.153 35.487 1.00 90.12 76 GLU A C 1
ATOM 588 O O . GLU A 1 76 ? -12.413 -11.623 35.642 1.00 90.12 76 GLU A O 1
ATOM 593 N N . ASP A 1 77 ? -14.589 -11.536 36.210 1.00 88.62 77 ASP A N 1
ATOM 594 C CA . ASP A 1 77 ? -14.494 -12.474 37.327 1.00 88.62 77 ASP A CA 1
ATOM 595 C C . ASP A 1 77 ? -14.279 -13.913 36.827 1.00 88.62 77 ASP A C 1
ATOM 597 O O . ASP A 1 77 ? -13.355 -14.592 37.274 1.00 88.62 77 ASP A O 1
ATOM 601 N N . GLY A 1 78 ? -15.036 -14.356 35.819 1.00 87.25 78 GLY A N 1
ATOM 602 C CA . GLY A 1 78 ? -14.962 -15.723 35.287 1.00 87.25 78 GLY A CA 1
ATOM 603 C C . GLY A 1 78 ? -13.677 -16.067 34.526 1.00 87.25 78 GLY A C 1
ATOM 604 O O . GLY A 1 78 ? -13.365 -17.240 34.307 1.00 87.25 78 GLY A O 1
ATOM 605 N N . LEU A 1 79 ? -12.896 -15.057 34.127 1.00 91.25 79 LEU A N 1
ATOM 606 C CA . LEU A 1 79 ? -11.559 -15.225 33.539 1.00 91.25 79 LEU A CA 1
ATOM 607 C C . LEU A 1 79 ? -10.425 -14.754 34.465 1.00 91.25 79 LEU A C 1
ATOM 609 O O . LEU A 1 79 ? -9.263 -14.776 34.054 1.00 91.25 79 LEU A O 1
ATOM 613 N N . ASN A 1 80 ? -10.742 -14.337 35.697 1.00 89.38 80 ASN A N 1
ATOM 614 C CA . ASN A 1 80 ? -9.799 -13.760 36.660 1.00 89.38 80 ASN A CA 1
ATOM 615 C C . ASN A 1 80 ? -8.974 -12.592 36.081 1.00 89.38 80 ASN A C 1
ATOM 617 O O . ASN A 1 80 ? -7.758 -12.501 36.281 1.00 89.38 80 ASN A O 1
ATOM 621 N N . LEU A 1 81 ? -9.625 -11.697 35.334 1.00 89.81 81 LEU A N 1
ATOM 622 C CA . LEU A 1 81 ? -8.977 -10.530 34.742 1.00 89.81 81 LEU A CA 1
ATOM 623 C C . LEU A 1 81 ? -8.717 -9.461 35.809 1.00 89.81 81 LEU A C 1
ATOM 625 O O . LEU A 1 81 ? -9.619 -9.017 36.518 1.00 89.81 81 LEU A O 1
ATOM 629 N N . SER A 1 82 ? -7.477 -8.985 35.875 1.00 85.00 82 SER A N 1
ATOM 630 C CA . SER A 1 82 ? -7.034 -7.955 36.815 1.00 85.00 82 SER A CA 1
ATOM 631 C C . SER A 1 82 ? -6.353 -6.776 36.113 1.00 85.00 82 SER A C 1
ATOM 633 O O . SER A 1 82 ? -5.776 -6.895 35.028 1.00 85.00 82 SER A O 1
ATOM 635 N N . GLY A 1 83 ? -6.430 -5.595 36.733 1.00 82.50 83 GLY A N 1
ATOM 636 C CA . GLY A 1 83 ? -5.781 -4.381 36.234 1.00 82.50 83 GLY A CA 1
ATOM 637 C C . GLY A 1 83 ? -6.211 -4.008 34.800 1.00 82.50 83 GLY A C 1
ATOM 638 O O . GLY A 1 83 ? -7.409 -3.906 34.541 1.00 82.50 83 GLY A O 1
ATOM 639 N N . PRO A 1 84 ? -5.269 -3.776 33.863 1.00 86.75 84 PRO A N 1
ATOM 640 C CA . PRO A 1 84 ? -5.571 -3.359 32.489 1.00 86.75 84 PRO A CA 1
ATOM 641 C C . PRO A 1 84 ? -5.915 -4.519 31.535 1.00 86.75 84 PRO A C 1
ATOM 643 O O . PRO A 1 84 ? -6.069 -4.289 30.337 1.00 86.75 84 PRO A O 1
ATOM 646 N N . GLN A 1 85 ? -6.013 -5.764 32.014 1.00 90.75 85 GLN A N 1
ATOM 647 C CA . GLN A 1 85 ? -6.155 -6.952 31.160 1.00 90.75 85 GLN A CA 1
ATOM 648 C C . GLN A 1 85 ? -7.401 -6.928 30.258 1.00 90.75 85 GLN A C 1
ATOM 650 O O . GLN A 1 85 ? -7.306 -7.292 29.086 1.00 90.75 85 GLN A O 1
ATOM 655 N N . TYR A 1 86 ? -8.541 -6.430 30.749 1.00 90.19 86 TYR A N 1
ATOM 656 C CA . TYR A 1 86 ? -9.746 -6.252 29.928 1.00 90.19 86 TYR A CA 1
ATOM 657 C C . TYR A 1 86 ? -9.502 -5.288 28.752 1.00 90.19 86 TYR A C 1
ATOM 659 O O . TYR A 1 86 ? -9.780 -5.608 27.597 1.00 90.19 86 TYR A O 1
ATOM 667 N N . ASN A 1 87 ? -8.907 -4.124 29.029 1.00 91.44 87 ASN A N 1
ATOM 668 C CA . ASN A 1 87 ? -8.565 -3.130 28.012 1.00 91.44 87 ASN A CA 1
ATOM 669 C C . ASN A 1 87 ? -7.517 -3.670 27.021 1.00 91.44 87 ASN A C 1
ATOM 671 O O . ASN A 1 87 ? -7.598 -3.370 25.828 1.00 91.44 87 ASN A O 1
ATOM 675 N N . ILE A 1 88 ? -6.581 -4.516 27.481 1.00 91.44 88 ILE A N 1
ATOM 676 C CA . ILE A 1 88 ? -5.629 -5.219 26.608 1.00 91.44 88 ILE A CA 1
ATOM 677 C C . ILE A 1 88 ? -6.357 -6.130 25.618 1.00 91.44 88 ILE A C 1
ATOM 679 O O . ILE A 1 88 ? -6.099 -6.055 24.417 1.00 91.44 88 ILE A O 1
ATOM 683 N N . ALA A 1 89 ? -7.309 -6.937 26.091 1.00 92.00 89 ALA A N 1
ATOM 684 C CA . ALA A 1 89 ? -8.109 -7.794 25.220 1.00 92.00 89 ALA A CA 1
ATOM 685 C C . ALA A 1 89 ? -8.889 -6.985 24.165 1.00 92.00 89 ALA A C 1
ATOM 687 O O . ALA A 1 89 ? -8.969 -7.403 23.009 1.00 92.00 89 ALA A O 1
ATOM 688 N N . LEU A 1 90 ? -9.404 -5.803 24.528 1.00 91.06 90 LEU A N 1
ATOM 689 C CA . LEU A 1 90 ? -10.074 -4.900 23.589 1.00 91.06 90 LEU A CA 1
ATOM 690 C C . LEU A 1 90 ? -9.130 -4.357 22.510 1.00 91.06 90 LEU A C 1
ATOM 692 O O . LEU A 1 90 ? -9.443 -4.458 21.323 1.00 91.06 90 LEU A O 1
ATOM 696 N N . PHE A 1 91 ? -7.978 -3.788 22.888 1.00 91.94 91 PHE A N 1
ATOM 697 C CA . PHE A 1 91 ? -7.134 -3.115 21.897 1.00 91.94 91 PHE A CA 1
ATOM 698 C C . PHE A 1 91 ? -6.372 -4.091 20.995 1.00 91.94 91 PHE A C 1
ATOM 700 O O . PHE A 1 91 ? -6.085 -3.745 19.847 1.00 91.94 91 PHE A O 1
ATOM 707 N N . VAL A 1 92 ? -6.043 -5.299 21.480 1.00 94.50 92 VAL A N 1
ATOM 708 C CA . VAL A 1 92 ? -5.280 -6.299 20.708 1.00 94.50 92 VAL A CA 1
ATOM 709 C C . VAL A 1 92 ? -5.994 -6.680 19.417 1.00 94.50 92 VAL A C 1
ATOM 711 O O . VAL A 1 92 ? -5.313 -6.943 18.435 1.00 94.50 92 VAL A O 1
ATOM 714 N N . PHE A 1 93 ? -7.328 -6.633 19.375 1.00 93.44 93 PHE A N 1
ATOM 715 C CA . PHE A 1 93 ? -8.117 -6.830 18.155 1.00 93.44 93 PHE A CA 1
ATOM 716 C C . PHE A 1 93 ? -7.710 -5.875 17.015 1.00 93.44 93 PHE A C 1
ATOM 718 O O . PHE A 1 93 ? -7.583 -6.289 15.862 1.00 93.44 93 PHE A O 1
ATOM 725 N N . PHE A 1 94 ? -7.455 -4.600 17.328 1.00 91.69 94 PHE A N 1
ATOM 726 C CA . PHE A 1 94 ? -7.204 -3.571 16.315 1.00 91.69 94 PHE A CA 1
ATOM 727 C C . PHE A 1 94 ? -5.833 -3.702 15.639 1.00 91.69 94 PHE A C 1
ATOM 729 O O . PHE A 1 94 ? -5.672 -3.261 14.504 1.00 91.69 94 PHE A O 1
ATOM 736 N N . ILE A 1 95 ? -4.846 -4.321 16.296 1.00 91.75 95 ILE A N 1
ATOM 737 C CA . ILE A 1 95 ? -3.492 -4.489 15.744 1.00 91.75 95 ILE A CA 1
ATOM 738 C C . ILE A 1 95 ? -3.502 -5.361 14.471 1.00 91.75 95 ILE A C 1
ATOM 740 O O . ILE A 1 95 ? -3.121 -4.855 13.413 1.00 91.75 95 ILE A O 1
ATOM 744 N N . PRO A 1 96 ? -3.932 -6.640 14.511 1.00 92.62 96 PRO A N 1
ATOM 745 C CA . PRO A 1 96 ? -4.044 -7.453 13.310 1.00 92.62 96 PRO A CA 1
ATOM 746 C C . PRO A 1 96 ? -5.103 -6.898 12.355 1.00 92.62 96 PRO A C 1
ATOM 748 O O . PRO A 1 96 ? -4.868 -6.945 11.153 1.00 92.62 96 PRO A O 1
ATOM 751 N N . TYR A 1 97 ? -6.193 -6.298 12.850 1.00 90.06 97 TYR A N 1
ATOM 752 C CA . TYR A 1 97 ? -7.201 -5.679 11.986 1.00 90.06 97 TYR A CA 1
ATOM 753 C C . TYR A 1 97 ? -6.577 -4.649 11.032 1.00 90.06 97 TYR A C 1
ATOM 755 O O . TYR A 1 97 ? -6.740 -4.748 9.821 1.00 90.06 97 TYR A O 1
ATOM 763 N N . ILE A 1 98 ? -5.778 -3.714 11.558 1.00 88.31 98 ILE A N 1
ATOM 764 C CA . ILE A 1 98 ? -5.113 -2.675 10.757 1.00 88.31 98 ILE A CA 1
ATOM 765 C C . ILE A 1 98 ? -4.037 -3.274 9.834 1.00 88.31 98 ILE A C 1
ATOM 767 O O . ILE A 1 98 ? -3.899 -2.851 8.686 1.00 88.31 98 ILE A O 1
ATOM 771 N N . LEU A 1 99 ? -3.264 -4.257 10.311 1.00 87.88 99 LEU A N 1
ATOM 772 C CA . LEU A 1 99 ? -2.167 -4.853 9.536 1.00 87.88 99 LEU A CA 1
ATOM 773 C C . LEU A 1 99 ? -2.655 -5.736 8.379 1.00 87.88 99 LEU A C 1
ATOM 775 O O . LEU A 1 99 ? -2.038 -5.739 7.312 1.00 87.88 99 LEU A O 1
ATOM 779 N N . PHE A 1 100 ? -3.741 -6.484 8.581 1.00 88.56 100 PHE A N 1
ATOM 780 C CA . PHE A 1 100 ? -4.279 -7.429 7.602 1.00 88.56 100 PHE A CA 1
ATOM 781 C C . PHE A 1 100 ? -5.366 -6.831 6.698 1.00 88.56 100 PHE A C 1
ATOM 783 O O . PHE A 1 100 ? -5.727 -7.476 5.714 1.00 88.56 100 PHE A O 1
ATOM 790 N N . GLU A 1 101 ? -5.813 -5.591 6.938 1.00 83.56 101 GLU A N 1
ATOM 791 C CA . GLU A 1 101 ? -6.807 -4.892 6.105 1.00 83.56 101 GLU A CA 1
ATOM 792 C C . GLU A 1 101 ? -6.370 -4.841 4.628 1.00 83.56 101 GLU A C 1
ATOM 794 O O . GLU A 1 101 ? -7.085 -5.286 3.725 1.00 83.56 101 GLU A O 1
ATOM 799 N N . VAL A 1 102 ? -5.141 -4.372 4.374 1.00 79.75 102 VAL A N 1
ATOM 800 C CA . VAL A 1 102 ? -4.588 -4.244 3.014 1.00 79.75 102 VAL A CA 1
ATOM 801 C C . VAL A 1 102 ? -4.296 -5.612 2.376 1.00 79.75 102 VAL A C 1
ATOM 803 O O . VAL A 1 102 ? -4.776 -5.845 1.263 1.00 79.75 102 VAL A O 1
ATOM 806 N N . PRO A 1 103 ? -3.566 -6.547 3.027 1.00 81.69 103 PRO A N 1
ATOM 807 C CA . PRO A 1 103 ? -3.365 -7.895 2.492 1.00 81.69 103 PRO A CA 1
ATOM 808 C C . PRO A 1 103 ? -4.666 -8.634 2.161 1.00 81.69 103 PRO A C 1
ATOM 810 O O . PRO A 1 103 ? -4.769 -9.243 1.095 1.00 81.69 103 PRO A O 1
ATOM 813 N N . SER A 1 104 ? -5.669 -8.558 3.040 1.00 84.06 104 SER A N 1
ATOM 814 C CA . SER A 1 104 ? -6.954 -9.231 2.843 1.00 84.06 104 SER A CA 1
ATOM 815 C C . SER A 1 104 ? -7.711 -8.669 1.638 1.00 84.06 104 SER A C 1
ATOM 817 O O . SER A 1 104 ? -8.248 -9.424 0.829 1.00 84.06 104 SER A O 1
ATOM 819 N N . ASN A 1 105 ? -7.667 -7.352 1.426 1.00 74.81 105 ASN A N 1
ATOM 820 C CA . ASN A 1 105 ? -8.310 -6.744 0.262 1.00 74.81 105 ASN A CA 1
ATOM 821 C C . ASN A 1 105 ? -7.563 -7.033 -1.060 1.00 74.81 105 ASN A C 1
ATOM 823 O O . ASN A 1 105 ? -8.169 -7.083 -2.129 1.00 74.81 105 ASN A O 1
ATOM 827 N N . ILE A 1 106 ? -6.248 -7.284 -1.015 1.00 74.81 106 ILE A N 1
ATOM 828 C CA . ILE A 1 106 ? -5.497 -7.792 -2.179 1.00 74.81 106 ILE A CA 1
ATOM 829 C C . ILE A 1 106 ? -5.952 -9.217 -2.532 1.00 74.81 106 ILE A C 1
ATOM 831 O O . ILE A 1 106 ? -6.076 -9.543 -3.714 1.00 74.81 106 ILE A O 1
ATOM 835 N N . LEU A 1 107 ? -6.219 -10.061 -1.530 1.00 77.88 107 LEU A N 1
ATOM 836 C CA . LEU A 1 107 ? -6.751 -11.413 -1.731 1.00 77.88 107 LEU A CA 1
ATOM 837 C C . LEU A 1 107 ? -8.170 -11.392 -2.313 1.00 77.88 107 LEU A C 1
ATOM 839 O O . LEU A 1 107 ? -8.446 -12.171 -3.224 1.00 77.88 107 LEU A O 1
ATOM 843 N N . LEU A 1 108 ? -9.019 -10.448 -1.889 1.00 79.00 108 LEU A N 1
ATOM 844 C CA . LEU A 1 108 ? -10.362 -10.246 -2.449 1.00 79.00 108 LEU A CA 1
ATOM 845 C C . LEU A 1 108 ? -10.348 -9.972 -3.963 1.00 79.00 108 LEU A C 1
ATOM 847 O O . LEU A 1 108 ? -11.295 -10.318 -4.651 1.00 79.00 108 LEU A O 1
ATOM 851 N N . LYS A 1 109 ? -9.277 -9.393 -4.523 1.00 71.50 109 LYS A N 1
ATOM 852 C CA . LYS A 1 109 ? -9.161 -9.218 -5.986 1.00 71.50 109 LYS A CA 1
ATOM 853 C C . LYS A 1 109 ? -8.852 -10.511 -6.737 1.00 71.50 109 LYS A C 1
ATOM 855 O O . LYS A 1 109 ? -9.085 -10.590 -7.937 1.00 71.50 109 LYS A O 1
ATOM 860 N N . LYS A 1 110 ? -8.276 -11.502 -6.056 1.00 78.25 110 LYS A N 1
ATOM 861 C CA . LYS A 1 110 ? -7.870 -12.784 -6.652 1.00 78.25 110 LYS A CA 1
ATOM 862 C C . LYS A 1 110 ? -8.912 -13.880 -6.456 1.00 78.25 110 LYS A C 1
ATOM 864 O O . LYS A 1 110 ? -8.914 -14.852 -7.201 1.00 78.25 110 LYS A O 1
ATOM 869 N N . ILE A 1 111 ? -9.754 -13.743 -5.438 1.00 85.31 111 ILE A N 1
ATOM 870 C CA . ILE A 1 111 ? -10.759 -14.726 -5.036 1.00 85.31 111 ILE A CA 1
ATOM 871 C C . ILE A 1 111 ? -12.133 -14.076 -5.181 1.00 85.31 111 ILE A C 1
ATOM 873 O O . ILE A 1 111 ? -12.306 -12.920 -4.816 1.00 85.31 111 ILE A O 1
ATOM 877 N N . ALA A 1 112 ? -13.117 -14.814 -5.692 1.00 85.56 112 ALA A N 1
ATOM 878 C CA . ALA A 1 112 ? -14.481 -14.313 -5.837 1.00 85.56 112 ALA A CA 1
ATOM 879 C C . ALA A 1 112 ? -15.023 -13.738 -4.500 1.00 85.56 112 ALA A C 1
ATOM 881 O O . ALA A 1 112 ? -14.857 -14.400 -3.463 1.00 85.56 112 ALA A O 1
ATOM 882 N N . PRO A 1 113 ? -15.667 -12.550 -4.493 1.00 88.62 113 PRO A N 1
ATOM 883 C CA . PRO A 1 113 ? -16.158 -11.908 -3.275 1.00 88.62 113 PRO A CA 1
ATOM 884 C C . PRO A 1 113 ? -17.058 -12.797 -2.426 1.00 88.62 113 PRO A C 1
ATOM 886 O O . PRO A 1 113 ? -16.887 -12.840 -1.206 1.00 88.62 113 PRO A O 1
ATOM 889 N N . SER A 1 114 ? -17.942 -13.574 -3.061 1.00 91.06 114 SER A N 1
ATOM 890 C CA . SER A 1 114 ? -18.805 -14.532 -2.367 1.00 91.06 114 SER A CA 1
ATOM 891 C C . SER A 1 114 ? -18.006 -15.561 -1.578 1.00 91.06 114 SER A C 1
ATOM 893 O O . SER A 1 114 ? -18.374 -15.909 -0.464 1.00 91.06 114 SER A O 1
ATOM 895 N N . THR A 1 115 ? -16.881 -16.036 -2.108 1.00 91.56 115 THR A N 1
ATOM 896 C CA . THR A 1 115 ? -16.073 -17.066 -1.452 1.00 91.56 115 THR A CA 1
ATOM 897 C C . THR A 1 115 ? -15.180 -16.462 -0.378 1.00 91.56 115 THR A C 1
ATOM 899 O O . THR A 1 115 ? -15.103 -17.017 0.717 1.00 91.56 115 THR A O 1
ATOM 902 N N . TRP A 1 116 ? -14.534 -15.325 -0.646 1.00 92.50 116 TRP A N 1
ATOM 903 C CA . TRP A 1 116 ? -13.631 -14.695 0.320 1.00 92.50 116 TRP A CA 1
ATOM 904 C C . TRP A 1 116 ? -14.376 -14.149 1.542 1.00 92.50 116 TRP A C 1
ATOM 906 O O . TRP A 1 116 ? -14.044 -14.536 2.662 1.00 92.50 116 TRP A O 1
ATOM 916 N N . LEU A 1 117 ? -15.415 -13.324 1.337 1.00 91.75 117 LEU A N 1
ATOM 917 C CA . LEU A 1 117 ? -16.178 -12.701 2.428 1.00 91.75 117 LEU A CA 1
ATOM 918 C C . LEU A 1 117 ? -16.902 -13.745 3.297 1.00 91.75 117 LEU A C 1
ATOM 920 O O . LEU A 1 117 ? -16.935 -13.619 4.518 1.00 91.75 117 LEU A O 1
ATOM 924 N N . SER A 1 118 ? -17.398 -14.823 2.688 1.00 93.75 118 SER A N 1
ATOM 925 C CA . SER A 1 118 ? -18.015 -15.934 3.429 1.00 93.75 118 SER A CA 1
ATOM 926 C C . SER A 1 118 ? -16.998 -16.757 4.214 1.00 93.75 118 SER A C 1
ATOM 928 O O . SER A 1 118 ? -17.271 -17.176 5.336 1.00 93.75 118 SER A O 1
ATOM 930 N N . SER A 1 119 ? -15.806 -16.986 3.648 1.00 93.75 119 SER A N 1
ATOM 931 C CA . SER A 1 119 ? -14.752 -17.756 4.322 1.00 93.75 119 SER A CA 1
ATOM 932 C C . SER A 1 119 ? -14.238 -17.021 5.554 1.00 93.75 119 SER A C 1
ATOM 934 O O . SER A 1 119 ? -14.135 -17.625 6.620 1.00 93.75 119 SER A O 1
ATOM 936 N N . ILE A 1 120 ? -13.959 -15.716 5.437 1.00 93.88 120 ILE A N 1
ATOM 937 C CA . ILE A 1 120 ? -13.547 -14.918 6.598 1.00 93.88 120 ILE A CA 1
ATOM 938 C C . ILE A 1 120 ? -14.647 -14.896 7.662 1.00 93.88 120 ILE A C 1
ATOM 940 O O . ILE A 1 120 ? -14.328 -15.007 8.839 1.00 93.88 120 ILE A O 1
ATOM 944 N N . MET A 1 121 ? -15.923 -14.857 7.260 1.00 94.81 121 MET A N 1
ATOM 945 C CA . MET A 1 121 ? -17.060 -14.912 8.178 1.00 94.81 121 MET A CA 1
ATOM 946 C C . MET A 1 121 ? -17.187 -16.213 8.937 1.00 94.81 121 MET A C 1
ATOM 948 O O . MET A 1 121 ? -17.364 -16.214 10.153 1.00 94.81 121 MET A O 1
ATOM 952 N N . PHE A 1 122 ? -17.029 -17.323 8.233 1.00 95.44 122 PHE A N 1
ATOM 953 C CA . PHE A 1 122 ? -17.036 -18.633 8.851 1.00 95.44 122 PHE A CA 1
ATOM 954 C C . PHE A 1 122 ? -15.924 -18.773 9.903 1.00 95.44 122 PHE A C 1
ATOM 956 O O . PHE A 1 122 ? -16.188 -19.167 11.039 1.00 95.44 122 PHE A O 1
ATOM 963 N N . PHE A 1 123 ? -14.687 -18.402 9.555 1.00 95.00 123 PHE A N 1
ATOM 964 C CA . PHE A 1 123 ? -13.557 -18.518 10.478 1.00 95.00 123 PHE A CA 1
ATOM 965 C C . PHE A 1 123 ? -13.594 -17.500 11.620 1.00 95.00 123 PHE A C 1
ATOM 967 O O . PHE A 1 123 ? -13.204 -17.846 12.737 1.00 95.00 123 PHE A O 1
ATOM 974 N N . TRP A 1 124 ? -14.085 -16.279 11.386 1.00 94.00 124 TRP A N 1
ATOM 975 C CA . TRP A 1 124 ? -14.269 -15.323 12.476 1.00 94.00 124 TRP A CA 1
ATOM 976 C C . TRP A 1 124 ? -15.351 -15.821 13.442 1.00 94.00 124 TRP A C 1
ATOM 978 O O . TRP A 1 124 ? -15.123 -15.767 14.645 1.00 94.00 124 TRP A O 1
ATOM 988 N N . GLY A 1 125 ? -16.473 -16.371 12.955 1.00 94.88 125 GLY A N 1
ATOM 989 C CA . GLY A 1 125 ? -17.528 -16.917 13.818 1.00 94.88 125 GLY A CA 1
ATOM 990 C C . GLY A 1 125 ? -17.011 -18.033 14.731 1.00 94.88 125 GLY A C 1
ATOM 991 O O . GLY A 1 125 ? -17.291 -18.042 15.929 1.00 94.88 125 GLY A O 1
ATOM 992 N N . ILE A 1 126 ? -16.144 -18.910 14.208 1.00 95.50 126 ILE A N 1
ATOM 993 C CA . ILE A 1 126 ? -15.437 -19.926 15.009 1.00 95.50 126 ILE A CA 1
ATOM 994 C C . ILE A 1 126 ? -14.544 -19.276 16.078 1.00 95.50 126 ILE A C 1
ATOM 996 O O . ILE A 1 126 ? -14.519 -19.732 17.222 1.00 95.50 126 ILE A O 1
ATOM 1000 N N . ALA A 1 127 ? -13.821 -18.206 15.736 1.00 94.62 127 ALA A N 1
ATOM 1001 C CA . ALA A 1 127 ? -13.002 -17.474 16.701 1.00 94.62 127 ALA A CA 1
ATOM 1002 C C . ALA A 1 127 ? -13.858 -16.802 17.792 1.00 94.62 127 ALA A C 1
ATOM 1004 O O . ALA A 1 127 ? -13.470 -16.823 18.962 1.00 94.62 127 ALA A O 1
ATOM 1005 N N . THR A 1 128 ? -15.034 -16.268 17.439 1.00 94.81 128 THR A N 1
ATOM 1006 C CA . THR A 1 128 ? -16.018 -15.739 18.396 1.00 94.81 128 THR A CA 1
ATOM 1007 C C . THR A 1 128 ? -16.504 -16.844 19.333 1.00 94.81 128 THR A C 1
ATOM 1009 O O . THR A 1 128 ? -16.427 -16.665 20.544 1.00 94.81 128 THR A O 1
ATOM 1012 N N . MET A 1 129 ? -16.880 -18.025 18.822 1.00 94.62 129 MET A N 1
ATOM 1013 C CA . MET A 1 129 ? -17.244 -19.174 19.671 1.00 94.62 129 MET A CA 1
ATOM 1014 C C . MET A 1 129 ? -16.115 -19.549 20.638 1.00 94.62 129 MET A C 1
ATOM 1016 O O . MET A 1 129 ? -16.358 -19.834 21.812 1.00 94.62 129 MET A O 1
ATOM 1020 N N . GLY A 1 130 ? -14.868 -19.502 20.160 1.00 93.69 130 GLY A N 1
ATOM 1021 C CA . GLY A 1 130 ? -13.675 -19.735 20.968 1.00 93.69 130 GLY A CA 1
ATOM 1022 C C . GLY A 1 130 ? -13.565 -18.802 22.179 1.00 93.69 130 GLY A C 1
ATOM 1023 O O . GLY A 1 130 ? -13.134 -19.254 23.240 1.00 93.69 130 GLY A O 1
ATOM 1024 N N . GLN A 1 131 ? -14.020 -17.544 22.080 1.00 93.25 131 GLN A N 1
ATOM 1025 C CA . GLN A 1 131 ? -14.022 -16.592 23.207 1.00 93.25 131 GLN A CA 1
ATOM 1026 C C . GLN A 1 131 ? -14.902 -17.054 24.379 1.00 93.25 131 GLN A C 1
ATOM 1028 O O . GLN A 1 131 ? -14.615 -16.707 25.521 1.00 93.25 131 GLN A O 1
ATOM 1033 N N . GLY A 1 132 ? -15.930 -17.872 24.139 1.00 91.12 132 GLY A N 1
ATOM 1034 C CA . GLY A 1 132 ? -16.756 -18.431 25.215 1.00 91.12 132 GLY A CA 1
ATOM 1035 C C . GLY A 1 132 ? -16.135 -19.643 25.920 1.00 91.12 132 GLY A C 1
ATOM 1036 O O . GLY A 1 132 ? -16.508 -19.959 27.050 1.00 91.12 132 GLY A O 1
ATOM 1037 N N . LEU A 1 133 ? -15.167 -20.320 25.291 1.00 92.00 133 LEU A N 1
ATOM 1038 C CA . LEU A 1 133 ? -14.606 -21.597 25.768 1.00 92.00 133 LEU A CA 1
ATOM 1039 C C . LEU A 1 133 ? -13.287 -21.457 26.546 1.00 92.00 133 LEU A C 1
ATOM 1041 O O . LEU A 1 133 ? -12.881 -22.369 27.267 1.00 92.00 133 LEU A O 1
ATOM 1045 N N . ILE A 1 134 ? -12.615 -20.321 26.409 1.00 93.38 134 ILE A N 1
ATOM 1046 C CA . ILE A 1 134 ? -11.357 -19.981 27.093 1.00 93.38 134 ILE A CA 1
ATOM 1047 C C . ILE A 1 134 ? -11.514 -19.797 28.610 1.00 93.38 134 ILE A C 1
ATOM 1049 O O . ILE A 1 134 ? -12.597 -19.503 29.106 1.00 93.38 134 ILE A O 1
ATOM 1053 N N . LYS A 1 135 ? -10.425 -19.942 29.371 1.00 89.62 135 LYS A N 1
ATOM 1054 C CA . LYS A 1 135 ? -10.462 -19.909 30.848 1.00 89.62 135 LYS A CA 1
ATOM 1055 C C . LYS A 1 135 ? -9.536 -18.875 31.486 1.00 89.62 135 LYS A C 1
ATOM 1057 O O . LYS A 1 135 ? -9.522 -18.753 32.704 1.00 89.62 135 LYS A O 1
ATOM 1062 N N . ASP A 1 136 ? -8.754 -18.162 30.686 1.00 92.00 136 ASP A N 1
ATOM 1063 C CA . ASP A 1 136 ? -7.711 -17.267 31.168 1.00 92.00 136 ASP A CA 1
ATOM 1064 C C . ASP A 1 136 ? -7.529 -16.034 30.266 1.00 92.00 136 ASP A C 1
ATOM 1066 O O . ASP A 1 136 ? -8.104 -15.905 29.178 1.00 92.00 136 ASP A O 1
ATOM 1070 N N . PHE A 1 137 ? -6.686 -15.114 30.737 1.00 92.62 137 PHE A N 1
ATOM 1071 C CA . PHE A 1 137 ? -6.297 -13.910 30.009 1.00 92.62 137 PHE A CA 1
ATOM 1072 C C . PHE A 1 137 ? -5.605 -14.214 28.666 1.00 92.62 137 PHE A C 1
ATOM 1074 O O . PHE A 1 137 ? -5.867 -13.548 27.663 1.00 92.62 137 PHE A O 1
ATOM 1081 N N . GLY A 1 138 ? -4.734 -15.228 28.619 1.00 92.19 138 GLY A N 1
ATOM 1082 C CA . GLY A 1 138 ? -4.020 -15.598 27.393 1.00 92.19 138 GLY A CA 1
ATOM 1083 C C . GLY A 1 138 ? -4.973 -16.045 26.284 1.00 92.19 138 GLY A C 1
ATOM 1084 O O . GLY A 1 138 ? -4.837 -15.620 25.135 1.00 92.19 138 GLY A O 1
ATOM 1085 N N . GLY A 1 139 ? -5.984 -16.836 26.641 1.00 92.94 139 GLY A N 1
ATOM 1086 C CA . GLY A 1 139 ? -7.027 -17.306 25.743 1.00 92.94 139 GLY A CA 1
ATOM 1087 C C . GLY A 1 139 ? -7.849 -16.167 25.147 1.00 92.94 139 GLY A C 1
ATOM 1088 O O . GLY A 1 139 ? -8.036 -16.144 23.928 1.00 92.94 139 GLY A O 1
ATOM 1089 N N . ILE A 1 140 ? -8.293 -15.190 25.956 1.00 93.62 140 ILE A N 1
ATOM 1090 C CA . ILE A 1 140 ? -9.126 -14.088 25.428 1.00 93.62 140 ILE A CA 1
ATOM 1091 C C . ILE A 1 140 ? -8.322 -13.209 24.478 1.00 93.62 140 ILE A C 1
ATOM 1093 O O . ILE A 1 140 ? -8.810 -12.855 23.407 1.00 93.62 140 ILE A O 1
ATOM 1097 N N . VAL A 1 141 ? -7.061 -12.929 24.813 1.00 94.75 141 VAL A N 1
ATOM 1098 C CA . VAL A 1 141 ? -6.149 -12.165 23.954 1.00 94.75 141 VAL A CA 1
ATOM 1099 C C . VAL A 1 141 ? -5.871 -12.912 22.647 1.00 94.75 141 VAL A C 1
ATOM 1101 O O . VAL A 1 141 ? -5.924 -12.306 21.575 1.00 94.75 141 VAL A O 1
ATOM 1104 N N . GLY A 1 142 ? -5.631 -14.225 22.709 1.00 94.81 142 GLY A N 1
ATOM 1105 C CA . GLY A 1 142 ? -5.411 -15.060 21.528 1.00 94.81 142 GLY A CA 1
ATOM 1106 C C . GLY A 1 142 ? -6.616 -15.077 20.586 1.00 94.81 142 GLY A C 1
ATOM 1107 O O . GLY A 1 142 ? -6.468 -14.829 19.389 1.00 94.81 142 GLY A O 1
ATOM 1108 N N . MET A 1 143 ? -7.823 -15.289 21.120 1.00 95.06 143 MET A N 1
ATOM 1109 C CA . MET A 1 143 ? -9.051 -15.274 20.317 1.00 95.06 143 MET A CA 1
ATOM 1110 C C . MET A 1 143 ? -9.350 -13.885 19.739 1.00 95.06 143 MET A C 1
ATOM 1112 O O . MET A 1 143 ? -9.781 -13.780 18.593 1.00 95.06 143 MET A O 1
ATOM 1116 N N . ARG A 1 144 ? -9.057 -12.809 20.481 1.00 94.06 144 ARG A N 1
ATOM 1117 C CA . ARG A 1 144 ? -9.176 -11.419 20.006 1.00 94.06 144 ARG A CA 1
ATOM 1118 C C . ARG A 1 144 ? -8.226 -11.105 18.857 1.00 94.06 144 ARG A C 1
ATOM 1120 O O . ARG A 1 144 ? -8.618 -10.432 17.905 1.00 94.06 144 ARG A O 1
ATOM 1127 N N . PHE A 1 145 ? -6.999 -11.615 18.924 1.00 95.12 145 PHE A N 1
ATOM 1128 C CA . PHE A 1 145 ? -6.025 -11.478 17.847 1.00 95.12 145 PHE A CA 1
ATOM 1129 C C . PHE A 1 145 ? -6.488 -12.204 16.576 1.00 95.12 145 PHE A C 1
ATOM 1131 O O . PHE A 1 145 ? -6.465 -11.622 15.493 1.00 95.12 145 PHE A O 1
ATOM 1138 N N . ILE A 1 146 ? -6.967 -13.446 16.706 1.00 95.06 146 ILE A N 1
ATOM 1139 C CA . ILE A 1 146 ? -7.488 -14.236 15.580 1.00 95.06 146 ILE A CA 1
ATOM 1140 C C . ILE A 1 146 ? -8.723 -13.570 14.962 1.00 95.06 146 ILE A C 1
ATOM 1142 O O . ILE A 1 146 ? -8.804 -13.457 13.738 1.00 95.06 146 ILE A O 1
ATOM 1146 N N . LEU A 1 147 ? -9.648 -13.080 15.794 1.00 93.56 147 LEU A N 1
ATOM 1147 C CA . LEU A 1 147 ? -10.822 -12.339 15.335 1.00 93.56 147 LEU A CA 1
ATOM 1148 C C . LEU A 1 147 ? -10.402 -11.140 14.472 1.00 93.56 147 LEU A C 1
ATOM 1150 O O . LEU A 1 147 ? -10.899 -10.976 13.361 1.00 93.56 147 LEU A O 1
ATOM 1154 N N . GLY A 1 148 ? -9.416 -10.361 14.930 1.00 92.19 148 GLY A N 1
ATOM 1155 C CA . GLY A 1 148 ? -8.912 -9.213 14.179 1.00 92.19 148 GLY A CA 1
ATOM 1156 C C . GLY A 1 148 ? -8.248 -9.574 12.845 1.00 92.19 148 GLY A C 1
ATOM 1157 O O . GLY A 1 148 ? -8.345 -8.789 11.909 1.00 92.19 148 GLY A O 1
ATOM 1158 N N . ILE A 1 149 ? -7.633 -10.758 12.702 1.00 93.31 149 ILE A N 1
ATOM 1159 C CA . ILE A 1 149 ? -7.097 -11.230 11.408 1.00 93.31 149 ILE A CA 1
ATOM 1160 C C . ILE A 1 149 ? -8.228 -11.461 10.403 1.00 93.31 149 ILE A C 1
ATOM 1162 O O . ILE A 1 149 ? -8.150 -10.988 9.267 1.00 93.31 149 ILE A O 1
ATOM 1166 N N . PHE A 1 150 ? -9.259 -12.210 10.799 1.00 93.19 150 PHE A N 1
ATOM 1167 C CA . PHE A 1 150 ? -10.335 -12.592 9.883 1.00 93.19 150 PHE A CA 1
ATOM 1168 C C . PHE A 1 150 ? -11.264 -11.416 9.566 1.00 93.19 150 PHE A C 1
ATOM 1170 O O . PHE A 1 150 ? -11.653 -11.235 8.413 1.00 93.19 150 PHE A O 1
ATOM 1177 N N . GLU A 1 151 ? -11.562 -10.559 10.543 1.00 90.06 151 GLU A N 1
ATOM 1178 C CA . GLU A 1 151 ? -12.481 -9.434 10.350 1.00 90.06 151 GLU A CA 1
ATOM 1179 C C . GLU A 1 151 ? -11.874 -8.286 9.516 1.00 90.06 151 GLU A C 1
ATOM 1181 O O . GLU A 1 151 ? -12.609 -7.515 8.894 1.00 90.06 151 GLU A O 1
ATOM 1186 N N . ALA A 1 152 ? -10.538 -8.203 9.427 1.00 89.06 152 ALA A N 1
ATOM 1187 C CA . ALA A 1 152 ? -9.810 -7.144 8.718 1.00 89.06 152 ALA A CA 1
ATOM 1188 C C . ALA A 1 152 ? -10.264 -6.930 7.262 1.00 89.06 152 ALA A C 1
ATOM 1190 O O . ALA A 1 152 ? -10.251 -5.813 6.748 1.00 89.06 152 ALA A O 1
ATOM 1191 N N . GLY A 1 153 ? -10.651 -8.009 6.574 1.00 84.69 153 GLY A N 1
ATOM 1192 C CA . GLY A 1 153 ? -11.028 -7.972 5.159 1.00 84.69 153 GLY A CA 1
ATOM 1193 C C . GLY A 1 153 ? -12.453 -7.521 4.872 1.00 84.69 153 GLY A C 1
ATOM 1194 O O . GLY A 1 153 ? -12.749 -7.142 3.738 1.00 84.69 153 GLY A O 1
ATOM 1195 N N . LEU A 1 154 ? -13.340 -7.583 5.868 1.00 89.38 154 LEU A N 1
ATOM 1196 C CA . LEU A 1 154 ? -14.776 -7.469 5.638 1.00 89.38 154 LEU A CA 1
ATOM 1197 C C . LEU A 1 154 ? -15.167 -6.049 5.229 1.00 89.38 154 LEU A C 1
ATOM 1199 O O . LEU A 1 154 ? -15.743 -5.844 4.167 1.00 89.38 154 LEU A O 1
ATOM 1203 N N . PHE A 1 155 ? -14.828 -5.057 6.053 1.00 85.69 155 PHE A N 1
ATOM 1204 C CA . PHE A 1 155 ? -15.224 -3.668 5.824 1.00 85.69 155 PHE A CA 1
ATOM 1205 C C . PHE A 1 155 ? -14.719 -3.089 4.488 1.00 85.69 155 PHE A C 1
ATOM 1207 O O . PHE A 1 155 ? -15.554 -2.649 3.689 1.00 85.69 155 PHE A O 1
ATOM 1214 N N . PRO A 1 156 ? -13.403 -3.103 4.180 1.00 79.94 156 PRO A N 1
ATOM 1215 C CA . PRO A 1 156 ? -12.918 -2.604 2.892 1.00 79.94 156 PRO A CA 1
ATOM 1216 C C . PRO A 1 156 ? -13.440 -3.442 1.719 1.00 79.94 156 PRO A C 1
ATOM 1218 O O . PRO A 1 156 ? -13.700 -2.887 0.651 1.00 79.94 156 PRO A O 1
ATOM 1221 N N . GLY A 1 157 ? -13.639 -4.750 1.917 1.00 84.12 157 GLY A N 1
ATOM 1222 C CA . GLY A 1 157 ? -14.150 -5.642 0.886 1.00 84.12 157 GLY A CA 1
ATOM 1223 C C . GLY A 1 157 ? -15.605 -5.367 0.516 1.00 84.12 157 GLY A C 1
ATOM 1224 O O . GLY A 1 157 ? -15.928 -5.280 -0.667 1.00 84.12 157 GLY A O 1
ATOM 1225 N N . CYS A 1 158 ? -16.466 -5.132 1.508 1.00 88.12 158 CYS A N 1
ATOM 1226 C CA . CYS A 1 158 ? -17.853 -4.722 1.296 1.00 88.12 158 CYS A CA 1
ATOM 1227 C C . CYS A 1 158 ? -17.931 -3.377 0.566 1.00 88.12 158 CYS A C 1
ATOM 1229 O O . CYS A 1 158 ? -18.661 -3.256 -0.415 1.00 88.12 158 CYS A O 1
ATOM 1231 N N . ILE A 1 159 ? -17.153 -2.373 0.993 1.00 81.81 159 ILE A N 1
ATOM 1232 C CA . ILE A 1 159 ? -17.121 -1.061 0.325 1.00 81.81 159 ILE A CA 1
ATOM 1233 C C . ILE A 1 159 ? -16.676 -1.210 -1.131 1.00 81.81 159 ILE A C 1
ATOM 1235 O O . ILE A 1 159 ? -17.280 -0.613 -2.024 1.00 81.81 159 ILE A O 1
ATOM 1239 N N . TYR A 1 160 ? -15.641 -2.015 -1.375 1.00 78.44 160 TYR A N 1
ATOM 1240 C CA . TYR A 1 160 ? -15.128 -2.249 -2.717 1.00 78.44 160 TYR A CA 1
ATOM 1241 C C . TYR A 1 160 ? -16.167 -2.943 -3.603 1.00 78.44 160 TYR A C 1
ATOM 1243 O O . TYR A 1 160 ? -16.429 -2.472 -4.708 1.00 78.44 160 TYR A O 1
ATOM 1251 N N . LEU A 1 161 ? -16.836 -3.981 -3.100 1.00 85.69 161 LEU A N 1
ATOM 1252 C CA . LEU A 1 161 ? -17.898 -4.666 -3.831 1.00 85.69 161 LEU A CA 1
ATOM 1253 C C . LEU A 1 161 ? -19.059 -3.720 -4.162 1.00 85.69 161 LEU A C 1
ATOM 1255 O O . LEU A 1 161 ? -19.475 -3.660 -5.314 1.00 85.69 161 LEU A O 1
ATOM 1259 N N . ILE A 1 162 ? -19.533 -2.917 -3.202 1.00 86.44 162 ILE A N 1
ATOM 1260 C CA . ILE A 1 162 ? -20.591 -1.923 -3.451 1.00 86.44 162 ILE A CA 1
ATOM 1261 C C . ILE A 1 162 ? -20.128 -0.919 -4.520 1.00 86.44 162 ILE A C 1
ATOM 1263 O O . ILE A 1 162 ? -20.881 -0.617 -5.442 1.00 86.44 162 ILE A O 1
ATOM 1267 N N . SER A 1 163 ? -18.883 -0.439 -4.460 1.00 77.81 163 SER A N 1
ATOM 1268 C CA . SER A 1 163 ? -18.366 0.532 -5.437 1.00 77.81 163 SER A CA 1
ATOM 1269 C C . SER A 1 163 ? -18.326 0.027 -6.885 1.00 77.81 163 SER A C 1
ATOM 1271 O O . SER A 1 163 ? -18.304 0.844 -7.799 1.00 77.81 163 SER A O 1
ATOM 1273 N N . MET A 1 164 ? -18.360 -1.292 -7.103 1.00 81.19 164 MET A N 1
ATOM 1274 C CA . MET A 1 164 ? -18.387 -1.898 -8.439 1.00 81.19 164 MET A CA 1
ATOM 1275 C C . MET A 1 164 ? -19.785 -1.980 -9.057 1.00 81.19 164 MET A C 1
ATOM 1277 O O . MET A 1 164 ? -19.897 -2.264 -10.243 1.00 81.19 164 MET A O 1
ATOM 1281 N N . TYR A 1 165 ? -20.850 -1.747 -8.286 1.00 86.00 165 TYR A N 1
ATOM 1282 C CA . TYR A 1 165 ? -22.237 -1.855 -8.759 1.00 86.00 165 TYR A CA 1
ATOM 1283 C C . TYR A 1 165 ? -22.953 -0.506 -8.915 1.00 86.00 165 TYR A C 1
ATOM 1285 O O . TYR A 1 165 ? -24.042 -0.470 -9.487 1.00 86.00 165 TYR A O 1
ATOM 1293 N N . TYR A 1 166 ? -22.383 0.594 -8.410 1.00 83.75 166 TYR A N 1
ATOM 1294 C CA . TYR A 1 166 ? -23.069 1.890 -8.337 1.00 83.75 166 TYR A CA 1
ATOM 1295 C C . TYR A 1 166 ? -22.202 3.056 -8.809 1.00 83.75 166 TYR A C 1
ATOM 1297 O O . TYR A 1 166 ? -21.002 3.104 -8.551 1.00 83.75 166 TYR A O 1
ATOM 1305 N N . GLU A 1 167 ? -22.850 4.041 -9.432 1.00 77.69 167 GLU A N 1
ATOM 1306 C CA . GLU A 1 167 ? -22.239 5.321 -9.805 1.00 77.69 167 GLU A CA 1
ATOM 1307 C C . GLU A 1 167 ? -21.889 6.172 -8.575 1.00 77.69 167 GLU A C 1
ATOM 1309 O O . GLU A 1 167 ? -22.475 6.024 -7.496 1.00 77.69 167 GLU A O 1
ATOM 1314 N N . ARG A 1 168 ? -20.986 7.145 -8.751 1.00 66.12 168 ARG A N 1
ATOM 1315 C CA . ARG A 1 168 ? -20.486 8.032 -7.678 1.00 66.12 168 ARG A CA 1
ATOM 1316 C C . ARG A 1 168 ? -21.584 8.662 -6.819 1.00 66.12 168 ARG A C 1
ATOM 1318 O O . ARG A 1 168 ? -21.460 8.679 -5.596 1.00 66.12 168 ARG A O 1
ATOM 1325 N N . TYR A 1 169 ? -22.640 9.188 -7.439 1.00 65.62 169 TYR A N 1
ATOM 1326 C CA . TYR A 1 169 ? -23.723 9.877 -6.724 1.00 65.62 169 TYR A CA 1
ATOM 1327 C C . TYR A 1 169 ? -24.764 8.918 -6.130 1.00 65.62 169 TYR A C 1
ATOM 1329 O O . TYR A 1 169 ? -25.449 9.270 -5.172 1.00 65.62 169 TYR A O 1
ATOM 1337 N N . GLU A 1 170 ? -24.861 7.695 -6.651 1.00 74.69 170 GLU A N 1
ATOM 1338 C CA . GLU A 1 170 ? -25.726 6.642 -6.116 1.00 74.69 170 GLU A CA 1
ATOM 1339 C C . GLU A 1 170 ? -25.080 5.928 -4.915 1.00 74.69 170 GLU A C 1
ATOM 1341 O O . GLU A 1 170 ? -25.773 5.492 -3.991 1.00 74.69 170 GLU A O 1
ATOM 1346 N N . LEU A 1 171 ? -23.752 5.821 -4.901 1.00 72.19 171 LEU A N 1
ATOM 1347 C CA . LEU A 1 171 ? -22.989 5.046 -3.926 1.00 72.19 171 LEU A CA 1
ATOM 1348 C C . LEU A 1 171 ? -23.229 5.488 -2.473 1.00 72.19 171 LEU A C 1
ATOM 1350 O O . LEU A 1 171 ? -23.301 4.659 -1.567 1.00 72.19 171 LEU A O 1
ATOM 1354 N N . GLN A 1 172 ? -23.375 6.788 -2.230 1.00 70.12 172 GLN A N 1
ATOM 1355 C CA . GLN A 1 172 ? -23.317 7.319 -0.873 1.00 70.12 172 GLN A CA 1
ATOM 1356 C C . GLN A 1 172 ? -24.467 6.865 0.035 1.00 70.12 172 GLN A C 1
ATOM 1358 O O . GLN A 1 172 ? -24.214 6.414 1.150 1.00 70.12 172 GLN A O 1
ATOM 1363 N N . TRP A 1 173 ? -25.714 6.950 -0.435 1.00 78.56 173 TRP A N 1
ATOM 1364 C CA . TRP A 1 173 ? -26.882 6.508 0.336 1.00 78.56 173 TRP A CA 1
ATOM 1365 C C . TRP A 1 173 ? -26.750 5.040 0.770 1.00 78.56 173 TRP A C 1
ATOM 1367 O O . TRP A 1 173 ? -27.094 4.671 1.891 1.00 78.56 173 TRP A O 1
ATOM 1377 N N . ARG A 1 174 ? -26.179 4.207 -0.104 1.00 85.56 174 ARG A N 1
ATOM 1378 C CA . ARG A 1 174 ? -25.978 2.771 0.124 1.00 85.56 174 ARG A CA 1
ATOM 1379 C C . ARG A 1 174 ? -24.865 2.502 1.116 1.00 85.56 174 ARG A C 1
ATOM 1381 O O . ARG A 1 174 ? -25.019 1.627 1.959 1.00 85.56 174 ARG A O 1
ATOM 1388 N N . LEU A 1 175 ? -23.786 3.282 1.062 1.00 78.81 175 LEU A N 1
ATOM 1389 C CA . LEU A 1 175 ? -22.748 3.241 2.086 1.00 78.81 175 LEU A CA 1
ATOM 1390 C C . LEU A 1 175 ? -23.299 3.662 3.452 1.00 78.81 175 LEU A C 1
ATOM 1392 O O . LEU A 1 175 ? -22.976 3.018 4.440 1.00 78.81 175 LEU A O 1
ATOM 1396 N N . SER A 1 176 ? -24.164 4.681 3.524 1.00 78.44 176 SER A N 1
ATOM 1397 C CA . SER A 1 176 ? -24.828 5.069 4.778 1.00 78.44 176 SER A CA 1
ATOM 1398 C C . SER A 1 176 ? -25.768 3.981 5.302 1.00 78.44 176 SER A C 1
ATOM 1400 O O . SER A 1 176 ? -25.751 3.693 6.498 1.00 78.44 176 SER A O 1
ATOM 1402 N N . LEU A 1 177 ? -26.542 3.335 4.422 1.00 86.00 177 LEU A N 1
ATOM 1403 C CA . LEU A 1 177 ? -27.395 2.206 4.796 1.00 86.00 177 LEU A CA 1
ATOM 1404 C C . LEU A 1 177 ? -26.559 1.024 5.304 1.00 86.00 177 LEU A C 1
ATOM 1406 O O . LEU A 1 177 ? -26.830 0.513 6.385 1.00 86.00 177 LEU A O 1
ATOM 1410 N N . PHE A 1 178 ? -25.506 0.644 4.579 1.00 87.88 178 PHE A N 1
ATOM 1411 C CA . PHE A 1 178 ? -24.542 -0.370 5.007 1.00 87.88 178 PHE A CA 1
ATOM 1412 C C . PHE A 1 178 ? -23.943 -0.029 6.376 1.00 87.88 178 PHE A C 1
ATOM 1414 O O . PHE A 1 178 ? -23.957 -0.861 7.275 1.00 87.88 178 PHE A O 1
ATOM 1421 N N . PHE A 1 179 ? -23.496 1.213 6.575 1.00 84.38 179 PHE A N 1
ATOM 1422 C CA . PHE A 1 179 ? -22.882 1.638 7.830 1.00 84.38 179 PHE A CA 1
ATOM 1423 C C . PHE A 1 179 ? -23.861 1.612 9.008 1.00 84.38 179 PHE A C 1
ATOM 1425 O O . PHE A 1 179 ? -23.463 1.317 10.127 1.00 84.38 179 PHE A O 1
ATOM 1432 N N . SER A 1 180 ? -25.155 1.859 8.778 1.00 88.56 180 SER A N 1
ATOM 1433 C CA . SER A 1 180 ? -26.165 1.794 9.844 1.00 88.56 180 SER A CA 1
ATOM 1434 C C . SER A 1 180 ? -26.282 0.407 10.494 1.00 88.56 180 SER A C 1
ATOM 1436 O O . SER A 1 180 ? -26.712 0.313 11.646 1.00 88.56 180 SER A O 1
ATOM 1438 N N . ALA A 1 181 ? -25.815 -0.651 9.818 1.00 91.19 181 ALA A N 1
ATOM 1439 C CA . ALA A 1 181 ? -25.760 -1.996 10.380 1.00 91.19 181 ALA A CA 1
ATOM 1440 C C . ALA A 1 181 ? -24.883 -2.067 11.641 1.00 91.19 181 ALA A C 1
ATOM 1442 O O . ALA A 1 181 ? -25.241 -2.772 12.581 1.00 91.19 181 ALA A O 1
ATOM 1443 N N . SER A 1 182 ? -23.795 -1.284 11.715 1.00 88.94 182 SER A N 1
ATOM 1444 C CA . SER A 1 182 ? -22.931 -1.247 12.904 1.00 88.94 182 SER A CA 1
ATOM 1445 C C . SER A 1 182 ? -23.628 -0.655 14.127 1.00 88.94 182 SER A C 1
ATOM 1447 O O . SER A 1 182 ? -23.317 -1.020 15.254 1.00 88.94 182 SER A O 1
ATOM 1449 N N . ILE A 1 183 ? -24.560 0.277 13.912 1.00 90.31 183 ILE A N 1
ATOM 1450 C CA . ILE A 1 183 ? -25.304 0.949 14.984 1.00 90.31 183 ILE A CA 1
ATOM 1451 C C . ILE A 1 183 ? -26.396 0.014 15.502 1.00 90.31 183 ILE A C 1
ATOM 1453 O O . ILE A 1 183 ? -26.528 -0.197 16.706 1.00 90.31 183 ILE A O 1
ATOM 1457 N N . ILE A 1 184 ? -27.145 -0.593 14.575 1.00 91.31 184 ILE A N 1
ATOM 1458 C CA . ILE A 1 184 ? -28.201 -1.563 14.883 1.00 91.31 184 ILE A CA 1
ATOM 1459 C C . ILE A 1 184 ? -27.625 -2.792 15.597 1.00 91.31 184 ILE A C 1
ATOM 1461 O O . ILE A 1 184 ? -28.277 -3.326 16.493 1.00 91.31 184 ILE A O 1
ATOM 1465 N N . ALA A 1 185 ? -26.399 -3.207 15.266 1.00 91.06 185 ALA A N 1
ATOM 1466 C CA . ALA A 1 185 ? -25.712 -4.296 15.955 1.00 91.06 185 ALA A CA 1
ATOM 1467 C C . ALA A 1 185 ? -25.625 -4.078 17.476 1.00 91.06 185 ALA A C 1
ATOM 1469 O O . ALA A 1 185 ? -25.807 -5.031 18.224 1.00 91.06 185 ALA A O 1
ATOM 1470 N N . GLY A 1 186 ? -25.452 -2.836 17.949 1.00 86.81 186 GLY A N 1
ATOM 1471 C CA . GLY A 1 186 ? -25.471 -2.522 19.384 1.00 86.81 186 GLY A CA 1
ATOM 1472 C C . GLY A 1 186 ? -26.833 -2.782 20.043 1.00 86.81 186 GLY A C 1
ATOM 1473 O O . GLY A 1 186 ? -26.899 -3.282 21.165 1.00 86.81 186 GLY A O 1
ATOM 1474 N N . ALA A 1 187 ? -27.934 -2.520 19.328 1.00 88.94 187 ALA A N 1
ATOM 1475 C CA . ALA A 1 187 ? -29.286 -2.831 19.797 1.00 88.94 187 ALA A CA 1
ATOM 1476 C C . ALA A 1 187 ? -29.539 -4.349 19.848 1.00 88.94 187 ALA A C 1
ATOM 1478 O O . ALA A 1 187 ? -30.070 -4.853 20.837 1.00 88.94 187 ALA A O 1
ATOM 1479 N N . PHE A 1 188 ? -29.137 -5.082 18.803 1.00 88.75 188 PHE A N 1
ATOM 1480 C CA . PHE A 1 188 ? -29.266 -6.543 18.761 1.00 88.75 188 PHE A CA 1
ATOM 1481 C C . PHE A 1 188 ? -28.378 -7.230 19.799 1.00 88.75 188 PHE A C 1
ATOM 1483 O O . PHE A 1 188 ? -28.852 -8.133 20.481 1.00 88.75 188 PHE A O 1
ATOM 1490 N N . GLY A 1 189 ? -27.136 -6.774 19.968 1.00 86.94 189 GLY A N 1
ATOM 1491 C CA . GLY A 1 189 ? -26.213 -7.303 20.969 1.00 86.94 189 GLY A CA 1
ATOM 1492 C C . GLY A 1 189 ? -26.763 -7.157 22.386 1.00 86.94 189 GLY A C 1
ATOM 1493 O O . GLY A 1 189 ? -26.718 -8.112 23.153 1.00 86.94 189 GLY A O 1
ATOM 1494 N N . GLY A 1 190 ? -27.366 -6.010 22.722 1.00 86.12 190 GLY A N 1
ATOM 1495 C CA . GLY A 1 190 ? -28.027 -5.838 24.019 1.00 86.12 190 GLY A CA 1
ATOM 1496 C C . GLY A 1 190 ? -29.237 -6.762 24.210 1.00 86.12 190 GLY A C 1
ATOM 1497 O O . GLY A 1 190 ? -29.410 -7.360 25.272 1.00 86.12 190 GLY A O 1
ATOM 1498 N N . LEU A 1 191 ? -30.053 -6.945 23.166 1.00 89.00 191 LEU A N 1
ATOM 1499 C CA . LEU A 1 191 ? -31.208 -7.847 23.203 1.00 89.00 191 LEU A CA 1
ATOM 1500 C C . LEU A 1 191 ? -30.799 -9.319 23.372 1.00 89.00 191 LEU A C 1
ATOM 1502 O O . LEU A 1 191 ? -31.379 -10.025 24.199 1.00 89.00 191 LEU A O 1
ATOM 1506 N N . LEU A 1 192 ? -29.803 -9.779 22.609 1.00 88.56 192 LEU A N 1
ATOM 1507 C CA . LEU A 1 192 ? -29.272 -11.139 22.714 1.00 88.56 192 LEU A CA 1
ATOM 1508 C C . LEU A 1 192 ? -28.617 -11.361 24.074 1.00 88.56 192 LEU A C 1
ATOM 1510 O O . LEU A 1 192 ? -28.922 -12.350 24.733 1.00 88.56 192 LEU A O 1
ATOM 1514 N N . ALA A 1 193 ? -27.814 -10.408 24.549 1.00 86.00 193 ALA A N 1
ATOM 1515 C CA . ALA A 1 193 ? -27.195 -10.467 25.866 1.00 86.00 193 ALA A CA 1
ATOM 1516 C C . ALA A 1 193 ? -28.231 -10.560 27.001 1.00 86.00 193 ALA A C 1
ATOM 1518 O O . ALA A 1 193 ? -28.018 -11.315 27.947 1.00 86.00 193 ALA A O 1
ATOM 1519 N N . TYR A 1 194 ? -29.362 -9.849 26.904 1.00 87.56 194 TYR A N 1
ATOM 1520 C CA . TYR A 1 194 ? -30.474 -9.969 27.856 1.00 87.56 194 TYR A CA 1
ATOM 1521 C C . TYR A 1 194 ? -31.107 -11.372 27.850 1.00 87.56 194 TYR A C 1
ATOM 1523 O O . TYR A 1 194 ? -31.444 -11.910 28.905 1.00 87.56 194 TYR A O 1
ATOM 1531 N N . GLY A 1 195 ? -31.274 -11.978 26.671 1.00 86.81 195 GLY A N 1
ATOM 1532 C CA . GLY A 1 195 ? -31.823 -13.330 26.545 1.00 86.81 195 GLY A CA 1
ATOM 1533 C C . GLY A 1 195 ? -30.864 -14.416 27.039 1.00 86.81 195 GLY A C 1
ATOM 1534 O O . GLY A 1 195 ? -31.275 -15.309 27.779 1.00 86.81 195 GLY A O 1
ATOM 1535 N N . LEU A 1 196 ? -29.590 -14.321 26.653 1.00 87.94 196 LEU A N 1
ATOM 1536 C CA . LEU A 1 196 ? -28.564 -15.339 26.896 1.00 87.94 196 LEU A CA 1
ATOM 1537 C C . LEU A 1 196 ? -28.083 -15.381 28.352 1.00 87.94 196 LEU A C 1
ATOM 1539 O O . LEU A 1 196 ? -27.672 -16.442 28.810 1.00 87.94 196 LEU A O 1
ATOM 1543 N N . VAL A 1 197 ? -28.236 -14.294 29.119 1.00 80.50 197 VAL A N 1
ATOM 1544 C CA . VAL A 1 197 ? -28.003 -14.299 30.582 1.00 80.50 197 VAL A CA 1
ATOM 1545 C C . VAL A 1 197 ? -28.796 -15.378 31.298 1.00 80.50 197 VAL A C 1
ATOM 1547 O O . VAL A 1 197 ? -28.301 -15.976 32.246 1.00 80.50 197 VAL A O 1
ATOM 1550 N N . LYS A 1 198 ? -30.010 -15.679 30.832 1.00 84.75 198 LYS A N 1
ATOM 1551 C CA . LYS A 1 198 ? -30.878 -16.684 31.464 1.00 84.75 198 LYS A CA 1
ATOM 1552 C C . LYS A 1 198 ? -30.342 -18.113 31.332 1.00 84.75 198 LYS A C 1
ATOM 1554 O O . LYS A 1 198 ? -30.925 -19.029 31.901 1.00 84.75 198 LYS A O 1
ATOM 1559 N N . MET A 1 199 ? -29.265 -18.305 30.569 1.00 86.56 199 MET A N 1
ATOM 1560 C CA . MET A 1 199 ? -28.546 -19.571 30.430 1.00 86.56 199 MET A CA 1
ATOM 1561 C C . MET A 1 199 ? -27.395 -19.712 31.437 1.00 86.56 199 MET A C 1
ATOM 1563 O O . MET A 1 199 ? -26.629 -20.670 31.346 1.00 86.56 199 MET A O 1
ATOM 1567 N N . ASP A 1 200 ? -27.251 -18.784 32.386 1.00 85.06 200 ASP A N 1
ATOM 1568 C CA . ASP A 1 200 ? -26.259 -18.898 33.452 1.00 85.06 200 ASP A CA 1
ATOM 1569 C C . ASP A 1 200 ? -26.429 -20.207 34.247 1.00 85.06 200 ASP A C 1
ATOM 1571 O O . ASP A 1 200 ? -27.539 -20.601 34.614 1.00 85.06 200 ASP A O 1
ATOM 1575 N N . GLY A 1 201 ? -25.326 -20.932 34.447 1.00 82.19 201 GLY A N 1
ATOM 1576 C CA . GLY A 1 201 ? -25.305 -22.253 35.084 1.00 82.19 201 GLY A CA 1
ATOM 1577 C C . GLY A 1 201 ? -25.685 -23.425 34.167 1.00 82.19 201 GLY A C 1
ATOM 1578 O O . GLY A 1 201 ? -25.446 -24.585 34.519 1.00 82.19 201 GLY A O 1
ATOM 1579 N N . LEU A 1 202 ? -26.210 -23.169 32.964 1.00 86.50 202 LEU A N 1
ATOM 1580 C CA . LEU A 1 202 ? -26.527 -24.219 31.997 1.00 86.50 202 LEU A CA 1
ATOM 1581 C C . LEU A 1 202 ? -25.228 -24.841 31.463 1.00 86.50 202 LEU A C 1
ATOM 1583 O O . LEU A 1 202 ? -24.329 -24.144 30.996 1.00 86.50 202 LEU A O 1
ATOM 1587 N N . GLY A 1 203 ? -25.101 -26.167 31.568 1.00 78.69 203 GLY A N 1
ATOM 1588 C CA . GLY A 1 203 ? -23.893 -26.893 31.153 1.00 78.69 203 GLY A CA 1
ATOM 1589 C C . GLY A 1 203 ? -22.638 -26.597 31.989 1.00 78.69 203 GLY A C 1
ATOM 1590 O O . GLY A 1 203 ? -21.543 -26.948 31.558 1.00 78.69 203 GLY A O 1
ATOM 1591 N N . GLY A 1 204 ? -22.776 -25.958 33.159 1.00 81.56 204 GLY A N 1
ATOM 1592 C CA . GLY A 1 204 ? -21.645 -25.556 34.005 1.00 81.56 204 GLY A CA 1
ATOM 1593 C C . GLY A 1 204 ? -20.870 -24.337 33.487 1.00 81.56 204 GLY A C 1
ATOM 1594 O O . GLY A 1 204 ? -19.755 -24.094 33.946 1.00 81.56 204 GLY A O 1
ATOM 1595 N N . TYR A 1 205 ? -21.437 -23.589 32.535 1.00 86.06 205 TYR A N 1
ATOM 1596 C CA . TYR A 1 205 ? -20.858 -22.357 32.005 1.00 86.06 205 TYR A CA 1
ATOM 1597 C C . TYR A 1 205 ? -21.545 -21.111 32.573 1.00 86.06 205 TYR A C 1
ATOM 1599 O O . TYR A 1 205 ? -22.756 -21.091 32.787 1.00 86.06 205 TYR A O 1
ATOM 1607 N N . GLU A 1 206 ? -20.748 -20.062 32.768 1.00 87.38 206 GLU A N 1
ATOM 1608 C CA . GLU A 1 206 ? -21.197 -18.719 33.146 1.00 87.38 206 GLU A CA 1
ATOM 1609 C C . GLU A 1 206 ? -21.960 -18.049 31.991 1.00 87.38 206 GLU A C 1
ATOM 1611 O O . GLU A 1 206 ? -21.621 -18.241 30.818 1.00 87.38 206 GLU A O 1
ATOM 1616 N N . GLY A 1 207 ? -22.952 -17.215 32.310 1.00 85.94 207 GLY A N 1
ATOM 1617 C CA . GLY A 1 207 ? -23.836 -16.562 31.335 1.00 85.94 207 GLY A CA 1
ATOM 1618 C C . GLY A 1 207 ? -23.111 -15.820 30.203 1.00 85.94 207 GLY A C 1
ATOM 1619 O O . GLY A 1 207 ? -23.496 -15.945 29.039 1.00 85.94 207 GLY A O 1
ATOM 1620 N N . PHE A 1 208 ? -21.998 -15.133 30.491 1.00 90.56 208 PHE A N 1
ATOM 1621 C CA . PHE A 1 208 ? -21.244 -14.398 29.465 1.00 90.56 208 PHE A CA 1
ATOM 1622 C C . PHE A 1 208 ? -20.659 -15.306 28.370 1.00 90.56 208 PHE A C 1
ATOM 1624 O O . PHE A 1 208 ? -20.410 -14.856 27.252 1.00 90.56 208 PHE A O 1
ATOM 1631 N N . ARG A 1 209 ? -20.408 -16.586 28.671 1.00 93.12 209 ARG A N 1
ATOM 1632 C CA . ARG A 1 209 ? -19.823 -17.541 27.717 1.00 93.12 209 ARG A CA 1
ATOM 1633 C C . ARG A 1 209 ? -20.820 -17.895 26.626 1.00 93.12 209 ARG A C 1
ATOM 1635 O O . ARG A 1 209 ? -20.439 -18.031 25.464 1.00 93.12 209 ARG A O 1
ATOM 1642 N N . TRP A 1 210 ? -22.096 -17.985 26.993 1.00 92.25 210 TRP A N 1
ATOM 1643 C CA . TRP A 1 210 ? -23.188 -18.264 26.067 1.00 92.25 210 TRP A CA 1
ATOM 1644 C C . TRP A 1 210 ? -23.398 -17.145 25.049 1.00 92.25 210 TRP A C 1
ATOM 1646 O O . TRP A 1 210 ? -23.759 -17.456 23.916 1.00 92.25 210 TRP A O 1
ATOM 1656 N N . ILE A 1 211 ? -23.083 -15.889 25.397 1.00 92.19 211 ILE A N 1
ATOM 1657 C CA . ILE A 1 211 ? -23.034 -14.774 24.434 1.00 92.19 211 ILE A CA 1
ATOM 1658 C C . ILE A 1 211 ? -22.104 -15.133 23.277 1.00 92.19 211 ILE A C 1
ATOM 1660 O O . ILE A 1 211 ? -22.547 -15.268 22.142 1.00 92.19 211 ILE A O 1
ATOM 1664 N N . PHE A 1 212 ? -20.832 -15.392 23.574 1.00 94.00 212 PHE A N 1
ATOM 1665 C CA . PHE A 1 212 ? -19.832 -15.693 22.552 1.00 94.00 212 PHE A CA 1
ATOM 1666 C C . PHE A 1 212 ? -20.129 -16.980 21.770 1.00 94.00 212 PHE A C 1
ATOM 1668 O O . PHE A 1 212 ? -19.930 -17.025 20.556 1.00 94.00 212 PHE A O 1
ATOM 1675 N N . ILE A 1 213 ? -20.610 -18.029 22.446 1.00 93.94 213 ILE A N 1
ATOM 1676 C CA . ILE A 1 213 ? -20.886 -19.328 21.816 1.00 93.94 213 ILE A CA 1
ATOM 1677 C C . ILE A 1 213 ? -22.061 -19.228 20.843 1.00 93.94 213 ILE A C 1
ATOM 1679 O O . ILE A 1 213 ? -21.944 -19.685 19.708 1.00 93.94 213 ILE A O 1
ATOM 1683 N N . ILE A 1 214 ? -23.189 -18.651 21.265 1.00 93.56 214 ILE A N 1
ATOM 1684 C CA . ILE A 1 214 ? -24.400 -18.600 20.438 1.00 93.56 214 ILE A CA 1
ATOM 1685 C C . ILE A 1 214 ? -24.256 -17.570 19.320 1.00 93.56 214 ILE A C 1
ATOM 1687 O O . ILE A 1 214 ? -24.598 -17.878 18.177 1.00 93.56 214 ILE A O 1
ATOM 1691 N N . GLU A 1 215 ? -23.716 -16.386 19.615 1.00 92.00 215 GLU A N 1
ATOM 1692 C CA . GLU A 1 215 ? -23.465 -15.362 18.595 1.00 92.00 215 GLU A CA 1
ATOM 1693 C C . GLU A 1 215 ? -22.448 -15.865 17.568 1.00 92.00 215 GLU A C 1
ATOM 1695 O O . GLU A 1 215 ? -22.733 -15.865 16.373 1.00 92.00 215 GLU A O 1
ATOM 1700 N N . GLY A 1 216 ? -21.321 -16.423 18.023 1.00 94.00 216 GLY A N 1
ATOM 1701 C CA . GLY A 1 216 ? -20.309 -16.987 17.134 1.00 94.00 216 GLY A CA 1
ATOM 1702 C C . GLY A 1 216 ? -20.828 -18.153 16.288 1.00 94.00 216 GLY A C 1
ATOM 1703 O O . GLY A 1 216 ? -20.491 -18.247 15.107 1.00 94.00 216 GLY A O 1
ATOM 1704 N N . LEU A 1 217 ? -21.689 -19.015 16.845 1.00 95.44 217 LEU A N 1
ATOM 1705 C CA . LEU A 1 217 ? -22.317 -20.110 16.100 1.00 95.44 217 LEU A CA 1
ATOM 1706 C C . LEU A 1 217 ? -23.265 -19.577 15.025 1.00 95.44 217 LEU A C 1
ATOM 1708 O O . LEU A 1 217 ? -23.198 -20.019 13.877 1.00 95.44 217 LEU A O 1
ATOM 1712 N N . ALA A 1 218 ? -24.129 -18.623 15.379 1.00 94.69 218 ALA A N 1
ATOM 1713 C CA . ALA A 1 218 ? -25.020 -17.978 14.422 1.00 94.69 218 ALA A CA 1
ATOM 1714 C C . ALA A 1 218 ? -24.210 -17.330 13.292 1.00 94.69 218 ALA A C 1
ATOM 1716 O O . ALA A 1 218 ? -24.509 -17.537 12.115 1.00 94.69 218 ALA A O 1
ATOM 1717 N N . THR A 1 219 ? -23.129 -16.637 13.638 1.00 95.25 219 THR A N 1
ATOM 1718 C CA . THR A 1 219 ? -22.229 -16.007 12.678 1.00 95.25 219 THR A CA 1
ATOM 1719 C C . THR A 1 219 ? -21.506 -17.021 11.790 1.00 95.25 219 THR A C 1
ATOM 1721 O O . THR A 1 219 ? -21.452 -16.827 10.578 1.00 95.25 219 THR A O 1
ATOM 1724 N N . ALA A 1 220 ? -21.021 -18.139 12.332 1.00 95.62 220 ALA A N 1
ATOM 1725 C CA . ALA A 1 220 ? -20.382 -19.191 11.542 1.00 95.62 220 ALA A CA 1
ATOM 1726 C C . ALA A 1 220 ? -21.370 -19.849 10.561 1.00 95.62 220 ALA A C 1
ATOM 1728 O O . ALA A 1 220 ? -21.045 -20.041 9.388 1.00 95.62 220 ALA A O 1
ATOM 1729 N N . VAL A 1 221 ? -22.596 -20.144 11.006 1.00 95.62 221 VAL A N 1
ATOM 1730 C CA . VAL A 1 221 ? -23.650 -20.721 10.153 1.00 95.62 221 VAL A CA 1
ATOM 1731 C C . VAL A 1 221 ? -24.043 -19.747 9.046 1.00 95.62 221 VAL A C 1
ATOM 1733 O O . VAL A 1 221 ? -24.061 -20.124 7.873 1.00 95.62 221 VAL A O 1
ATOM 1736 N N . ILE A 1 222 ? -24.304 -18.484 9.391 1.00 94.81 222 ILE A N 1
ATOM 1737 C CA . ILE A 1 222 ? -24.630 -17.452 8.402 1.00 94.81 222 ILE A CA 1
ATOM 1738 C C . ILE A 1 222 ? -23.445 -17.239 7.457 1.00 94.81 222 ILE A C 1
ATOM 1740 O O . ILE A 1 222 ? -23.658 -17.128 6.257 1.00 94.81 222 ILE A O 1
ATOM 1744 N N . GLY A 1 223 ? -22.206 -17.282 7.949 1.00 93.44 223 GLY A N 1
ATOM 1745 C CA . GLY A 1 223 ? -20.991 -17.225 7.139 1.00 93.44 223 GLY A CA 1
ATOM 1746 C C . GLY A 1 223 ? -20.918 -18.335 6.101 1.00 93.44 223 GLY A C 1
ATOM 1747 O O . GLY A 1 223 ? -20.741 -18.055 4.917 1.00 93.44 223 GLY A O 1
ATOM 1748 N N . ALA A 1 224 ? -21.152 -19.584 6.502 1.00 93.69 224 ALA A N 1
ATOM 1749 C CA . ALA A 1 224 ? -21.181 -20.715 5.576 1.00 93.69 224 ALA A CA 1
ATOM 1750 C C . ALA A 1 224 ? -22.285 -20.572 4.510 1.00 93.69 224 ALA A C 1
ATOM 1752 O O . ALA A 1 224 ? -22.051 -20.847 3.330 1.00 93.69 224 ALA A O 1
ATOM 1753 N N . LEU A 1 225 ? -23.473 -20.103 4.907 1.00 93.69 225 LEU A N 1
ATOM 1754 C CA . LEU A 1 225 ? -24.610 -19.895 4.003 1.00 93.69 225 LEU A CA 1
ATOM 1755 C C . LEU A 1 225 ? -24.458 -18.649 3.119 1.00 93.69 225 LEU A C 1
ATOM 1757 O O . LEU A 1 225 ? -24.978 -18.619 2.002 1.00 93.69 225 LEU A O 1
ATOM 1761 N N . SER A 1 226 ? -23.708 -17.642 3.574 1.00 92.25 226 SER A N 1
ATOM 1762 C CA . SER A 1 226 ? -23.532 -16.367 2.873 1.00 92.25 226 SER A CA 1
ATOM 1763 C C . SER A 1 226 ? -22.841 -16.525 1.520 1.00 92.25 226 SER A C 1
ATOM 1765 O O . SER A 1 226 ? -23.073 -15.712 0.627 1.00 92.25 226 SER A O 1
ATOM 1767 N N . LYS A 1 227 ? -22.137 -17.643 1.289 1.00 91.25 227 LYS A N 1
ATOM 1768 C CA . LYS A 1 227 ? -21.555 -17.986 -0.018 1.00 91.25 227 LYS A CA 1
ATOM 1769 C C . LYS A 1 227 ? -22.598 -18.024 -1.134 1.00 91.25 227 LYS A C 1
ATOM 1771 O O . LYS A 1 227 ? -22.282 -17.704 -2.274 1.00 91.25 227 LYS A O 1
ATOM 1776 N N . PHE A 1 228 ? -23.829 -18.420 -0.818 1.00 89.88 228 PHE A N 1
ATOM 1777 C CA . PHE A 1 228 ? -24.924 -18.481 -1.788 1.00 89.88 228 PHE A CA 1
ATOM 1778 C C . PHE A 1 228 ? -25.716 -17.174 -1.882 1.00 89.88 228 PHE A C 1
ATOM 1780 O O . PHE A 1 228 ? -26.537 -17.030 -2.785 1.00 89.88 228 PHE A O 1
ATOM 1787 N N . TRP A 1 229 ? -25.484 -16.236 -0.962 1.00 91.06 229 TRP A N 1
ATOM 1788 C CA . TRP A 1 229 ? -26.248 -14.996 -0.853 1.00 91.06 229 TRP A CA 1
ATOM 1789 C C . TRP A 1 229 ? -25.469 -13.760 -1.317 1.00 91.06 229 TRP A C 1
ATOM 1791 O O . TRP A 1 229 ? -26.052 -12.853 -1.907 1.00 91.06 229 TRP A O 1
ATOM 1801 N N . ILE A 1 230 ? -24.154 -13.727 -1.086 1.00 91.38 230 ILE A N 1
ATOM 1802 C CA . ILE A 1 230 ? -23.265 -12.651 -1.531 1.00 91.38 230 ILE A CA 1
ATOM 1803 C C . ILE A 1 230 ? -23.084 -12.732 -3.046 1.00 91.38 230 ILE A C 1
ATOM 1805 O O . ILE A 1 230 ? -22.785 -13.788 -3.603 1.00 91.38 230 ILE A O 1
ATOM 1809 N N . VAL A 1 231 ? -23.223 -11.585 -3.706 1.00 90.69 231 VAL A N 1
ATOM 1810 C CA . VAL A 1 231 ? -22.989 -11.449 -5.144 1.00 90.69 231 VAL A CA 1
ATOM 1811 C C . VAL A 1 231 ? -21.498 -11.332 -5.463 1.00 90.69 231 VAL A C 1
ATOM 1813 O O . VAL A 1 231 ? -20.733 -10.719 -4.718 1.00 90.69 231 VAL A O 1
ATOM 1816 N N . ASP A 1 232 ? -21.090 -11.902 -6.594 1.00 90.06 232 ASP A N 1
ATOM 1817 C CA . ASP A 1 232 ? -19.728 -11.766 -7.120 1.00 90.06 232 ASP A CA 1
ATOM 1818 C C . ASP A 1 232 ? -19.571 -10.479 -7.945 1.00 90.06 232 ASP A C 1
ATOM 1820 O O . ASP A 1 232 ? -20.371 -9.550 -7.832 1.00 90.06 232 ASP A O 1
ATOM 1824 N N . TRP A 1 233 ? -18.519 -10.380 -8.756 1.00 85.69 233 TRP A N 1
ATOM 1825 C CA . TRP A 1 233 ? -18.279 -9.219 -9.612 1.00 85.69 233 TRP A CA 1
ATOM 1826 C C . TRP A 1 233 ? -19.418 -9.003 -10.618 1.00 85.69 233 TRP A C 1
ATOM 1828 O O . TRP A 1 233 ? -19.983 -9.997 -11.081 1.00 85.69 233 TRP A O 1
ATOM 1838 N N . PRO A 1 234 ? -19.710 -7.750 -11.028 1.00 83.25 234 PRO A N 1
ATOM 1839 C CA . PRO A 1 234 ? -20.773 -7.433 -11.993 1.00 83.25 234 PRO A CA 1
ATOM 1840 C C . PRO A 1 234 ? -20.758 -8.300 -13.263 1.00 83.25 234 PRO A C 1
ATOM 1842 O O . PRO A 1 234 ? -21.805 -8.697 -13.770 1.00 83.25 234 PRO A O 1
ATOM 1845 N N . GLU A 1 235 ? -19.563 -8.656 -13.737 1.00 77.56 235 GLU A N 1
ATOM 1846 C CA . GLU A 1 235 ? -19.322 -9.503 -14.914 1.00 77.56 235 GLU A CA 1
ATOM 1847 C C . GLU A 1 235 ? -19.811 -10.948 -14.733 1.00 77.56 235 GLU A C 1
ATOM 1849 O O . GLU A 1 235 ? -20.272 -11.585 -15.674 1.00 77.56 235 GLU A O 1
ATOM 1854 N N . THR A 1 236 ? -19.734 -11.454 -13.504 1.00 81.06 236 THR A N 1
ATOM 1855 C CA . THR A 1 236 ? -20.058 -12.842 -13.125 1.00 81.06 236 THR A CA 1
ATOM 1856 C C . THR A 1 236 ? -21.358 -12.942 -12.323 1.00 81.06 236 THR A C 1
ATOM 1858 O O . THR A 1 236 ? -21.739 -14.018 -11.859 1.00 81.06 236 THR A O 1
ATOM 1861 N N . ALA A 1 237 ? -22.057 -11.816 -12.154 1.00 83.31 237 ALA A N 1
ATOM 1862 C CA . ALA A 1 237 ? -23.269 -11.712 -11.364 1.00 83.31 237 ALA A CA 1
ATOM 1863 C C . ALA A 1 237 ? -24.381 -12.598 -11.942 1.00 83.31 237 ALA A C 1
ATOM 1865 O O . ALA A 1 237 ? -24.879 -12.363 -13.045 1.00 83.31 237 ALA A O 1
ATOM 1866 N N . LYS A 1 238 ? -24.800 -13.601 -11.162 1.00 83.25 238 LYS A N 1
ATOM 1867 C CA . LYS A 1 238 ? -25.818 -14.590 -11.562 1.00 83.25 238 LYS A CA 1
ATOM 1868 C C . LYS A 1 238 ? -27.242 -14.032 -11.620 1.00 83.25 238 LYS A C 1
ATOM 1870 O O . LYS A 1 238 ? -28.101 -14.641 -12.241 1.00 83.25 238 LYS A O 1
ATOM 1875 N N . PHE A 1 239 ? -27.505 -12.911 -10.947 1.00 88.19 239 PHE A N 1
ATOM 1876 C CA . PHE A 1 239 ? -28.840 -12.304 -10.882 1.00 88.19 239 PHE A CA 1
ATOM 1877 C C . PHE A 1 239 ? -29.122 -11.323 -12.034 1.00 88.19 239 PHE A C 1
ATOM 1879 O O . PHE A 1 239 ? -30.259 -10.870 -12.174 1.00 88.19 239 PHE A O 1
ATOM 1886 N N . LEU A 1 240 ? -28.102 -10.970 -12.826 1.00 87.81 240 LEU A N 1
ATOM 1887 C CA . LEU A 1 240 ? -28.222 -10.080 -13.980 1.00 87.81 240 LEU A CA 1
ATOM 1888 C C . LEU A 1 240 ? -28.327 -10.897 -15.267 1.00 87.81 240 LEU A C 1
ATOM 1890 O O . LEU A 1 240 ? -27.514 -11.793 -15.500 1.00 87.81 240 LEU A O 1
ATOM 1894 N N . ASN A 1 241 ? -29.291 -10.540 -16.113 1.00 88.31 241 ASN A N 1
ATOM 1895 C CA . ASN A 1 241 ? -29.350 -11.036 -17.487 1.00 88.31 241 ASN A CA 1
ATOM 1896 C C . ASN A 1 241 ? -28.283 -10.329 -18.344 1.00 88.31 241 ASN A C 1
ATOM 1898 O O . ASN A 1 241 ? -27.783 -9.272 -17.958 1.00 88.31 241 ASN A O 1
ATOM 1902 N N . ASP A 1 242 ? -27.954 -10.867 -19.521 1.00 84.50 242 ASP A N 1
ATOM 1903 C CA . ASP A 1 242 ? -26.880 -10.311 -20.361 1.00 84.50 242 ASP A CA 1
ATOM 1904 C C . ASP A 1 242 ? -27.145 -8.852 -20.785 1.00 84.50 242 ASP A C 1
ATOM 1906 O O . ASP A 1 242 ? -26.237 -8.022 -20.709 1.00 84.50 242 ASP A O 1
ATOM 1910 N N . ASP A 1 243 ? -28.400 -8.497 -21.090 1.00 83.50 243 ASP A N 1
ATOM 1911 C CA . ASP A 1 243 ? -28.803 -7.115 -21.402 1.00 83.50 243 AS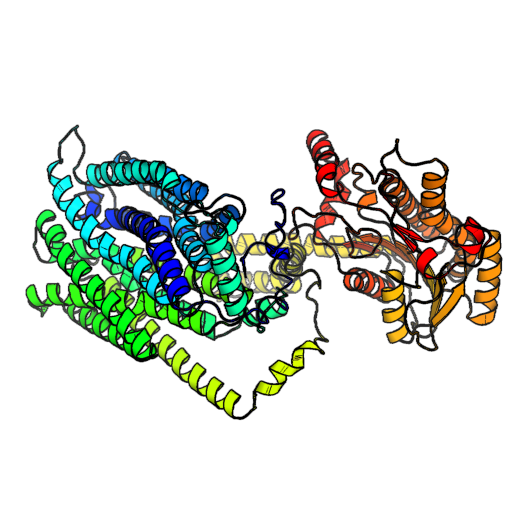P A CA 1
ATOM 1912 C C . ASP A 1 243 ? -28.642 -6.167 -20.201 1.00 83.50 243 ASP A C 1
ATOM 1914 O O . ASP A 1 243 ? -28.156 -5.041 -20.325 1.00 83.50 243 ASP A O 1
ATOM 1918 N N . GLU A 1 244 ? -29.032 -6.623 -19.006 1.00 86.06 244 GLU A N 1
ATOM 1919 C CA . GLU A 1 244 ? -28.903 -5.858 -17.761 1.00 86.06 244 GLU A CA 1
ATOM 1920 C C . GLU A 1 244 ? -27.430 -5.673 -17.372 1.00 86.06 244 GLU A C 1
ATOM 1922 O O . GLU A 1 244 ? -27.042 -4.606 -16.892 1.00 86.06 244 GLU A O 1
ATOM 1927 N N . ARG A 1 245 ? -26.599 -6.698 -17.604 1.00 86.12 245 ARG A N 1
ATOM 1928 C CA . ARG A 1 245 ? -25.151 -6.653 -17.381 1.00 86.12 245 ARG A CA 1
ATOM 1929 C C . ARG A 1 245 ? -24.488 -5.661 -18.330 1.00 86.12 245 ARG A C 1
ATOM 1931 O O . ARG A 1 245 ? -23.723 -4.817 -17.870 1.00 86.12 245 ARG A O 1
ATOM 1938 N N . ALA A 1 246 ? -24.810 -5.712 -19.623 1.00 82.94 246 ALA A N 1
ATOM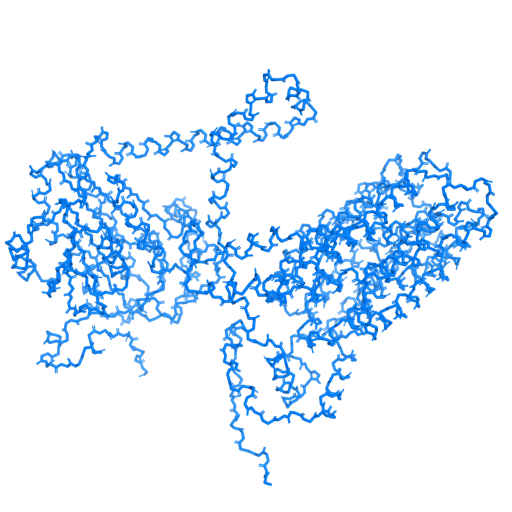 1939 C CA . ALA A 1 246 ? -24.305 -4.755 -20.604 1.00 82.94 246 ALA A CA 1
ATOM 1940 C C . ALA A 1 246 ? -24.714 -3.317 -20.246 1.00 82.94 246 ALA A C 1
ATOM 1942 O O . ALA A 1 246 ? -23.888 -2.403 -20.285 1.00 82.94 246 ALA A O 1
ATOM 1943 N N . MET A 1 247 ? -25.963 -3.123 -19.807 1.00 83.44 247 MET A N 1
ATOM 1944 C CA . MET A 1 247 ? -26.458 -1.829 -19.334 1.00 83.44 247 MET A CA 1
ATOM 1945 C C . MET A 1 247 ? -25.700 -1.335 -18.094 1.00 83.44 247 MET A C 1
ATOM 1947 O O . MET A 1 247 ? -25.330 -0.164 -18.041 1.00 83.44 247 MET A O 1
ATOM 1951 N N . LEU A 1 248 ? -25.422 -2.209 -17.118 1.00 84.75 248 LEU A N 1
ATOM 1952 C CA . LEU A 1 248 ? -24.658 -1.863 -15.916 1.00 84.75 248 LEU A CA 1
ATOM 1953 C C . LEU A 1 248 ? -23.210 -1.476 -16.246 1.00 84.75 248 LEU A C 1
ATOM 1955 O O . LEU A 1 248 ? -22.726 -0.452 -15.768 1.00 84.75 248 LEU A O 1
ATOM 1959 N N . VAL A 1 249 ? -22.528 -2.261 -17.083 1.00 82.25 249 VAL A N 1
ATOM 1960 C CA . VAL A 1 249 ? -21.144 -1.980 -17.502 1.00 82.25 249 VAL A CA 1
ATOM 1961 C C . VAL A 1 249 ? -21.075 -0.654 -18.256 1.00 82.25 249 VAL A C 1
ATOM 1963 O O . VAL A 1 249 ? -20.231 0.183 -17.941 1.00 82.25 249 VAL A O 1
ATOM 1966 N N . ARG A 1 250 ? -22.010 -0.412 -19.185 1.00 81.88 250 ARG A N 1
ATOM 1967 C CA . ARG A 1 250 ? -22.105 0.858 -19.913 1.00 81.88 250 ARG A CA 1
ATOM 1968 C C . ARG A 1 250 ? -22.361 2.035 -18.971 1.00 81.88 250 ARG A C 1
ATOM 1970 O O . ARG A 1 250 ? -21.687 3.055 -19.079 1.00 81.88 250 ARG A O 1
ATOM 1977 N N . LYS A 1 251 ? -23.298 1.887 -18.029 1.00 82.06 251 LYS A N 1
ATOM 1978 C CA . LYS A 1 251 ? -23.616 2.888 -17.000 1.00 82.06 251 LYS A CA 1
ATOM 1979 C C . LYS A 1 251 ? -22.366 3.297 -16.208 1.00 82.06 251 LYS A C 1
ATOM 1981 O O . LYS A 1 251 ? -22.047 4.479 -16.114 1.00 82.06 251 LYS A O 1
ATOM 1986 N N . LEU A 1 252 ? -21.608 2.320 -15.715 1.00 77.88 252 LEU A N 1
ATOM 1987 C CA . LEU A 1 252 ? -20.386 2.558 -14.940 1.00 77.88 252 LEU A CA 1
ATOM 1988 C C . LEU A 1 252 ? -19.238 3.130 -15.790 1.00 77.88 252 LEU A C 1
ATOM 1990 O O . LEU A 1 252 ? -18.481 3.975 -15.311 1.00 77.88 252 LEU A O 1
ATOM 1994 N N . ALA A 1 253 ? -19.117 2.708 -17.052 1.00 70.94 253 ALA A N 1
ATOM 1995 C CA . ALA A 1 253 ? -18.108 3.222 -17.975 1.00 70.94 253 ALA A CA 1
ATOM 1996 C C . ALA A 1 253 ? -18.303 4.719 -18.273 1.00 70.94 253 ALA A C 1
ATOM 1998 O O . ALA A 1 253 ? -17.316 5.454 -18.347 1.00 70.94 253 ALA A O 1
ATOM 1999 N N . VAL A 1 254 ? -19.557 5.175 -18.380 1.00 72.06 254 VAL A N 1
ATOM 2000 C CA . VAL A 1 254 ? -19.906 6.592 -18.575 1.00 72.06 254 VAL A CA 1
ATOM 2001 C C . VAL A 1 254 ? -19.597 7.433 -17.322 1.00 72.06 254 VAL A C 1
ATOM 2003 O O . VAL A 1 254 ? -19.003 8.503 -17.445 1.00 72.06 254 VAL A O 1
ATOM 2006 N N . ASP A 1 255 ? -19.902 6.952 -16.107 1.00 67.94 255 ASP A N 1
ATOM 2007 C CA . ASP A 1 255 ? -19.609 7.672 -14.842 1.00 67.94 255 ASP A CA 1
ATOM 2008 C C . ASP A 1 255 ? -18.101 7.779 -14.520 1.00 67.94 255 ASP A C 1
ATOM 2010 O O . ASP A 1 255 ? -17.659 8.655 -13.761 1.00 67.94 255 ASP A O 1
ATOM 2014 N N . ALA A 1 256 ? -17.268 6.911 -15.105 1.00 60.47 256 ALA A N 1
ATOM 2015 C CA . ALA A 1 256 ? -15.820 6.974 -14.924 1.00 60.47 256 ALA A CA 1
ATOM 2016 C C . ALA A 1 256 ? -15.223 8.316 -15.417 1.00 60.47 256 ALA A C 1
ATOM 2018 O O . ALA A 1 256 ? -14.351 8.864 -14.727 1.00 60.47 256 ALA A O 1
ATOM 2019 N N . GLY A 1 257 ? -15.760 8.878 -16.512 1.00 54.66 257 GLY A N 1
ATOM 2020 C CA . GLY A 1 257 ? -15.374 10.165 -17.117 1.00 54.66 257 GLY A CA 1
ATOM 2021 C C . GLY A 1 257 ? -13.919 10.259 -17.616 1.00 54.66 257 GLY A C 1
ATOM 2022 O O . GLY A 1 257 ? -13.157 9.294 -17.529 1.00 54.66 257 GLY A O 1
ATOM 2023 N N . ASP A 1 258 ? -13.527 11.454 -18.086 1.00 42.00 258 ASP A N 1
ATOM 2024 C CA . ASP A 1 258 ? -12.189 11.757 -18.648 1.00 42.00 258 ASP A CA 1
ATOM 2025 C C . ASP A 1 258 ? -11.110 12.059 -17.596 1.00 42.00 258 ASP A C 1
ATOM 2027 O O . ASP A 1 258 ? -9.915 11.955 -17.858 1.00 42.00 258 ASP A O 1
ATOM 2031 N N . ALA A 1 259 ? -11.501 12.435 -16.373 1.00 41.16 259 ALA A N 1
ATOM 2032 C CA . ALA A 1 259 ? -10.566 12.780 -15.299 1.00 41.16 259 ALA A CA 1
ATOM 2033 C C . ALA A 1 259 ? -10.004 11.517 -14.630 1.00 41.16 259 ALA A C 1
ATOM 2035 O O . ALA A 1 259 ? -10.320 11.190 -13.475 1.00 41.16 259 ALA A O 1
ATOM 2036 N N . ARG A 1 260 ? -9.172 10.792 -15.373 1.00 46.84 260 ARG A N 1
ATOM 2037 C CA . ARG A 1 260 ? -8.478 9.611 -14.891 1.00 46.84 260 ARG A CA 1
ATOM 2038 C C . ARG A 1 260 ? -7.107 9.993 -14.351 1.00 46.84 260 ARG A C 1
ATOM 2040 O O . ARG A 1 260 ? -6.329 10.711 -14.962 1.00 46.84 260 ARG A O 1
ATOM 2047 N N . MET A 1 261 ? -6.792 9.480 -13.168 1.00 43.00 261 MET A N 1
ATOM 2048 C CA . MET A 1 261 ? -5.398 9.357 -12.761 1.00 43.00 261 MET A CA 1
ATOM 2049 C C . MET A 1 261 ? -4.989 7.962 -13.232 1.00 43.00 261 MET A C 1
ATOM 2051 O O . MET A 1 261 ? -5.142 7.007 -12.482 1.00 43.00 261 MET A O 1
ATOM 2055 N N . ASP A 1 262 ? -4.604 7.819 -14.500 1.00 42.50 262 ASP A N 1
ATOM 2056 C CA . ASP A 1 262 ? -4.359 6.504 -15.124 1.00 42.50 262 ASP A CA 1
ATOM 2057 C C . ASP A 1 262 ? -3.027 5.874 -14.714 1.00 42.50 262 ASP A C 1
ATOM 2059 O O . ASP A 1 262 ? -2.788 4.682 -14.914 1.00 42.50 262 ASP A O 1
ATOM 2063 N N . ARG A 1 263 ? -2.149 6.659 -14.084 1.00 46.69 263 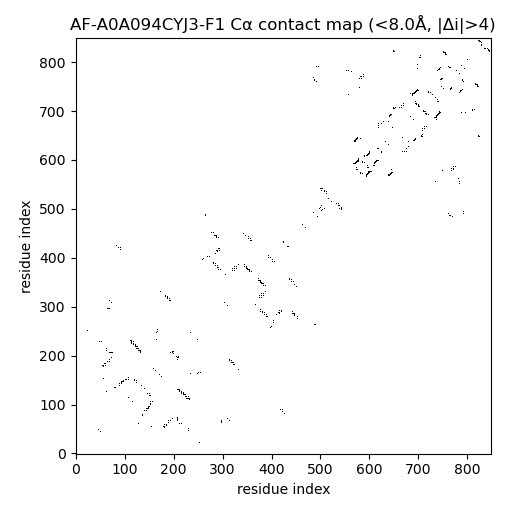ARG A N 1
ATOM 2064 C CA . ARG A 1 263 ? -0.822 6.219 -13.658 1.00 46.69 263 ARG A CA 1
ATOM 2065 C C . ARG A 1 263 ? -0.652 6.406 -12.157 1.00 46.69 263 ARG A C 1
ATOM 2067 O O . ARG A 1 263 ? -0.788 7.503 -11.623 1.00 46.69 263 ARG A O 1
ATOM 2074 N N . LEU A 1 264 ? -0.340 5.308 -11.474 1.00 48.97 264 LEU A N 1
ATOM 2075 C CA . LEU A 1 264 ? 0.123 5.310 -10.092 1.00 48.97 264 LEU A CA 1
ATOM 2076 C C . LEU A 1 264 ? 1.638 5.562 -10.083 1.00 48.97 264 LEU A C 1
ATOM 2078 O O . LEU A 1 264 ? 2.443 4.643 -9.943 1.00 48.97 264 LEU A O 1
ATOM 2082 N N . ASP A 1 265 ? 2.039 6.813 -10.271 1.00 50.84 265 ASP A N 1
ATOM 2083 C CA . ASP A 1 265 ? 3.434 7.225 -10.174 1.00 50.84 265 ASP A CA 1
ATOM 2084 C C . ASP A 1 265 ? 3.766 7.734 -8.761 1.00 50.84 265 ASP A C 1
ATOM 2086 O O . ASP A 1 265 ? 2.906 8.168 -7.987 1.00 50.84 265 ASP A O 1
ATOM 2090 N N . SER A 1 266 ? 5.049 7.695 -8.402 1.00 49.16 266 SER A N 1
ATOM 2091 C CA . SER A 1 266 ? 5.516 8.116 -7.076 1.00 49.16 266 SER A CA 1
ATOM 2092 C C . SER A 1 266 ? 5.187 9.588 -6.771 1.00 49.16 266 SER A C 1
ATOM 2094 O O . SER A 1 266 ? 4.930 9.926 -5.612 1.00 49.16 266 SER A O 1
ATOM 2096 N N . LYS A 1 267 ? 5.109 10.472 -7.786 1.00 52.44 267 LYS A N 1
ATOM 2097 C CA . LYS A 1 267 ? 4.691 11.867 -7.570 1.00 52.44 267 LYS A CA 1
ATOM 2098 C C . LYS A 1 267 ? 3.208 11.940 -7.250 1.00 52.44 267 LYS A C 1
ATOM 2100 O O . LYS A 1 267 ? 2.860 12.668 -6.326 1.00 52.44 267 LYS A O 1
ATOM 2105 N N . SER A 1 268 ? 2.351 11.171 -7.916 1.00 55.50 268 SER A N 1
ATOM 2106 C CA . SER A 1 268 ? 0.935 11.120 -7.552 1.00 55.50 268 SER A CA 1
ATOM 2107 C C . SER A 1 268 ? 0.681 10.455 -6.203 1.00 55.50 268 SER A C 1
ATOM 2109 O O . SER A 1 268 ? -0.162 10.949 -5.454 1.00 55.50 268 SER A O 1
ATOM 2111 N N . ILE A 1 269 ? 1.438 9.416 -5.822 1.00 63.59 269 ILE A N 1
ATOM 2112 C CA . ILE A 1 269 ? 1.383 8.847 -4.463 1.00 63.59 269 ILE A CA 1
ATOM 2113 C C . ILE A 1 269 ? 1.813 9.899 -3.441 1.00 63.59 269 ILE A C 1
ATOM 2115 O O . ILE A 1 269 ? 1.079 10.157 -2.494 1.00 63.59 269 ILE A O 1
ATOM 2119 N N . LYS A 1 270 ? 2.960 10.559 -3.636 1.00 67.62 270 LYS A N 1
ATOM 2120 C CA . LYS A 1 270 ? 3.445 11.608 -2.728 1.00 67.62 270 LYS A CA 1
ATOM 2121 C C . LYS A 1 270 ? 2.481 12.792 -2.669 1.00 67.62 270 LYS A C 1
ATOM 2123 O O . LYS A 1 270 ? 2.206 13.289 -1.587 1.00 67.62 270 LYS A O 1
ATOM 2128 N N . ARG A 1 271 ? 1.934 13.231 -3.803 1.00 67.69 271 ARG A N 1
ATOM 2129 C CA . ARG A 1 271 ? 0.922 14.297 -3.891 1.00 67.69 271 ARG A CA 1
ATOM 2130 C C . ARG A 1 271 ? -0.368 13.904 -3.185 1.00 67.69 271 ARG A C 1
ATOM 2132 O O . ARG A 1 271 ? -1.018 14.773 -2.624 1.00 67.69 271 ARG A O 1
ATOM 2139 N N . THR A 1 272 ? -0.725 12.623 -3.218 1.00 71.75 272 THR A N 1
ATOM 2140 C CA . THR A 1 272 ? -1.877 12.071 -2.505 1.00 71.75 272 THR A CA 1
ATOM 2141 C C . THR A 1 272 ? -1.597 12.009 -1.004 1.00 71.75 272 THR A C 1
ATOM 2143 O O . THR A 1 272 ? -2.333 12.608 -0.236 1.00 71.75 272 THR A O 1
ATOM 2146 N N . LEU A 1 273 ? -0.494 11.393 -0.575 1.00 78.50 273 LEU A N 1
ATOM 2147 C CA . LEU A 1 273 ? -0.121 11.263 0.839 1.00 78.50 273 LEU A CA 1
ATOM 2148 C C . LEU A 1 273 ? 0.244 12.593 1.509 1.00 78.50 273 LEU A C 1
ATOM 2150 O O . LEU A 1 273 ? 0.097 12.710 2.716 1.00 78.50 273 LEU A O 1
ATOM 2154 N N . LEU A 1 274 ? 0.717 13.595 0.767 1.00 80.25 274 LEU A N 1
ATOM 2155 C CA . LEU A 1 274 ? 0.933 14.956 1.274 1.00 80.25 274 LEU A CA 1
ATOM 2156 C C . LEU A 1 274 ? -0.289 15.858 1.075 1.00 80.25 274 LEU A C 1
ATOM 2158 O O . LEU A 1 274 ? -0.227 17.043 1.408 1.00 80.25 274 LEU A O 1
ATOM 2162 N N . ASP A 1 275 ? -1.390 15.343 0.520 1.00 84.50 275 ASP A N 1
ATOM 2163 C CA . ASP A 1 275 ? -2.613 16.124 0.427 1.00 84.50 275 ASP A CA 1
ATOM 2164 C C . ASP A 1 275 ? -3.183 16.321 1.831 1.00 84.50 275 ASP A C 1
ATOM 2166 O O . ASP A 1 275 ? -3.679 15.390 2.471 1.00 84.50 275 ASP A O 1
ATOM 2170 N N . TRP A 1 276 ? -3.128 17.566 2.296 1.00 89.88 276 TRP A N 1
ATOM 2171 C CA . TRP A 1 276 ? -3.663 17.976 3.587 1.00 89.88 276 TRP A CA 1
ATOM 2172 C C . TRP A 1 276 ? -5.141 17.584 3.747 1.00 89.88 276 TRP A C 1
ATOM 2174 O O . TRP A 1 276 ? -5.578 17.292 4.858 1.00 89.88 276 TRP A O 1
ATOM 2184 N N . LYS A 1 277 ? -5.898 17.499 2.639 1.00 90.88 277 LYS A N 1
ATOM 2185 C CA . LYS A 1 277 ? -7.303 17.078 2.636 1.00 90.88 277 LYS A CA 1
ATOM 2186 C C . LYS A 1 277 ? -7.482 15.670 3.200 1.00 90.88 277 LYS A C 1
ATOM 2188 O O . LYS A 1 277 ? -8.421 15.440 3.956 1.00 90.88 277 LYS A O 1
ATOM 2193 N N . ILE A 1 278 ? -6.584 14.748 2.852 1.00 90.00 278 ILE A N 1
ATOM 2194 C CA . ILE A 1 278 ? -6.664 13.350 3.288 1.00 90.00 278 ILE A CA 1
ATOM 2195 C C . ILE A 1 278 ? -6.426 13.270 4.788 1.00 90.00 278 ILE A C 1
ATOM 2197 O O . ILE A 1 278 ? -7.249 12.698 5.486 1.00 90.00 278 ILE A O 1
ATOM 2201 N N . TRP A 1 279 ? -5.388 13.930 5.303 1.00 92.00 279 TRP A N 1
ATOM 2202 C CA . TRP A 1 279 ? -5.106 13.940 6.740 1.00 92.00 279 TRP A CA 1
ATOM 2203 C C . TRP A 1 279 ? -6.198 14.625 7.559 1.00 92.00 279 TRP A C 1
ATOM 2205 O O . TRP A 1 279 ? -6.600 14.089 8.589 1.00 92.00 279 TRP A O 1
ATOM 2215 N N . CYS A 1 280 ? -6.746 15.753 7.095 1.00 92.56 280 CYS A N 1
ATOM 2216 C CA . CYS A 1 280 ? -7.918 16.354 7.736 1.00 92.56 280 CYS A CA 1
ATOM 2217 C C . CYS A 1 280 ? -9.111 15.386 7.751 1.00 92.56 280 CYS A C 1
ATOM 2219 O O . CYS A 1 280 ? -9.757 15.250 8.786 1.00 92.56 280 CYS A O 1
ATOM 2221 N N . GLY A 1 281 ? -9.363 14.687 6.637 1.00 90.94 281 GLY A N 1
ATOM 2222 C CA . GLY A 1 281 ? -10.371 13.629 6.515 1.00 90.94 281 GLY A CA 1
ATOM 2223 C C . GLY A 1 281 ? -10.144 12.438 7.457 1.00 90.94 281 GLY A C 1
ATOM 2224 O O . GLY A 1 281 ? -11.092 11.915 8.043 1.00 90.94 281 GLY A O 1
ATOM 2225 N N . THR A 1 282 ? -8.889 12.037 7.650 1.00 92.38 282 THR A N 1
ATOM 2226 C CA . THR A 1 282 ? -8.480 10.981 8.583 1.00 92.38 282 THR A CA 1
ATOM 2227 C C . THR A 1 282 ? -8.707 11.395 10.029 1.00 92.38 282 THR A C 1
ATOM 2229 O O . THR A 1 282 ? -9.330 10.650 10.778 1.00 92.38 282 THR A O 1
ATOM 2232 N N . PHE A 1 283 ? -8.255 12.585 10.434 1.00 94.00 283 PHE A N 1
ATOM 2233 C CA . PHE A 1 283 ? -8.395 13.043 11.818 1.00 94.00 283 PHE A CA 1
ATOM 2234 C C . PHE A 1 283 ? -9.848 13.341 12.203 1.00 94.00 283 PHE A C 1
ATOM 2236 O O . PHE A 1 283 ? -10.238 13.023 13.326 1.00 94.00 283 PHE A O 1
ATOM 2243 N N . MET A 1 284 ? -10.666 13.870 11.279 1.00 93.81 284 MET A N 1
ATOM 2244 C CA . MET A 1 284 ? -12.104 14.030 11.537 1.00 93.81 284 MET A CA 1
ATOM 2245 C C . MET A 1 284 ? -12.798 12.674 11.717 1.00 93.81 284 MET A C 1
ATOM 2247 O O . MET A 1 284 ? -13.632 12.526 12.605 1.00 93.81 284 MET A O 1
ATOM 2251 N N . TYR A 1 285 ? -12.432 11.670 10.911 1.00 92.12 285 TYR A N 1
ATOM 2252 C CA . TYR A 1 285 ? -13.007 10.332 11.015 1.00 92.12 285 TYR A CA 1
ATOM 2253 C C . TYR A 1 285 ? -12.562 9.659 12.313 1.00 92.12 285 TYR A C 1
ATOM 2255 O O . TYR A 1 285 ? -13.407 9.178 13.058 1.00 92.12 285 TYR A O 1
ATOM 2263 N N . MET A 1 286 ? -11.265 9.709 12.635 1.00 93.25 286 MET A N 1
ATOM 2264 C CA . MET A 1 286 ? -10.695 9.156 13.865 1.00 93.25 286 MET A CA 1
ATOM 2265 C C . MET A 1 286 ? -11.387 9.702 15.117 1.00 93.25 286 MET A C 1
ATOM 2267 O O . MET A 1 286 ? -11.743 8.921 15.995 1.00 93.25 286 MET A O 1
ATOM 2271 N N . GLY A 1 287 ? -11.621 11.016 15.199 1.00 91.19 287 GLY A N 1
ATOM 2272 C CA . GLY A 1 287 ? -12.273 11.611 16.365 1.00 91.19 287 GLY A CA 1
ATOM 2273 C C . GLY A 1 287 ? -13.721 11.152 16.556 1.00 91.19 287 GLY A C 1
ATOM 2274 O O . GLY A 1 287 ? -14.092 10.764 17.662 1.00 91.19 287 GLY A O 1
ATOM 2275 N N . ALA A 1 288 ? -14.510 11.090 15.479 1.00 91.81 288 ALA A N 1
ATOM 2276 C CA . ALA A 1 288 ? -15.862 10.529 15.533 1.00 91.81 288 ALA A CA 1
ATOM 2277 C C . ALA A 1 288 ? -15.853 9.026 15.879 1.00 91.81 288 ALA A C 1
ATOM 2279 O O . ALA A 1 288 ? -16.713 8.542 16.618 1.00 91.81 288 ALA A O 1
ATOM 2280 N N . LEU A 1 289 ? -14.856 8.289 15.381 1.00 91.12 289 LEU A N 1
ATOM 2281 C CA . LEU A 1 289 ? -14.709 6.850 15.589 1.00 91.12 289 LEU A CA 1
ATOM 2282 C C . LEU A 1 289 ? -14.378 6.485 17.042 1.00 91.12 289 LEU A C 1
ATOM 2284 O O . LEU A 1 289 ? -14.871 5.472 17.533 1.00 91.12 289 LEU A O 1
ATOM 2288 N N . VAL A 1 290 ? -13.576 7.307 17.735 1.00 93.50 290 VAL A N 1
ATOM 2289 C CA . VAL A 1 290 ? -13.288 7.133 19.171 1.00 93.50 290 VAL A CA 1
ATOM 2290 C C . VAL A 1 290 ? -14.593 7.125 19.962 1.00 93.50 290 VAL A C 1
ATOM 2292 O O . VAL A 1 290 ? -14.826 6.199 20.734 1.00 93.50 290 VAL A O 1
ATOM 2295 N N . THR A 1 291 ? -15.475 8.101 19.731 1.00 92.31 291 THR A N 1
ATOM 2296 C CA . THR A 1 291 ? -16.802 8.161 20.364 1.00 92.31 291 THR A CA 1
ATOM 2297 C C . THR A 1 291 ? -17.679 6.968 19.978 1.00 92.31 291 THR A C 1
ATOM 2299 O O . THR A 1 291 ? -18.309 6.369 20.850 1.00 92.31 291 THR A O 1
ATOM 2302 N N . GLY A 1 292 ? -17.698 6.578 18.699 1.00 90.19 292 GLY A N 1
ATOM 2303 C CA . GLY A 1 292 ? -18.474 5.426 18.226 1.00 90.19 292 GLY A CA 1
ATOM 2304 C C . GLY A 1 292 ? -18.076 4.111 18.909 1.00 90.19 292 GLY A C 1
ATOM 2305 O O . GLY A 1 292 ? -18.935 3.385 19.408 1.00 90.19 292 GLY A O 1
ATOM 2306 N N . TYR A 1 293 ? -16.777 3.816 19.017 1.00 91.56 293 TYR A N 1
ATOM 2307 C CA . TYR A 1 293 ? -16.315 2.610 19.715 1.00 91.56 293 TYR A CA 1
ATOM 2308 C C . TYR A 1 293 ? -16.444 2.707 21.231 1.00 91.56 293 TYR A C 1
ATOM 2310 O O . TYR A 1 293 ? -16.860 1.740 21.862 1.00 91.56 293 TYR A O 1
ATOM 2318 N N . ALA A 1 294 ? -16.137 3.864 21.820 1.00 91.62 294 ALA A N 1
ATOM 2319 C CA . ALA A 1 294 ? -16.291 4.093 23.253 1.00 91.62 294 ALA A CA 1
ATOM 2320 C C . ALA A 1 294 ? -17.729 3.816 23.708 1.00 91.62 294 ALA A C 1
ATOM 2322 O O . ALA A 1 294 ? -17.958 3.096 24.676 1.00 91.62 294 ALA A O 1
ATOM 2323 N N . THR A 1 295 ? -18.708 4.341 22.971 1.00 90.50 295 THR A N 1
ATOM 2324 C CA . THR A 1 295 ? -20.122 4.088 23.261 1.00 90.50 295 THR A CA 1
ATOM 2325 C C . THR A 1 295 ? -20.487 2.624 23.022 1.00 90.50 295 THR A C 1
ATOM 2327 O O . THR A 1 295 ? -21.097 1.999 23.884 1.00 90.50 295 THR A O 1
ATOM 2330 N N . SER A 1 296 ? -20.030 2.023 21.924 1.00 89.69 296 SER A N 1
ATOM 2331 C CA . SER A 1 296 ? -20.328 0.616 21.625 1.00 89.69 296 SER A CA 1
ATOM 2332 C C . SER A 1 296 ? -19.789 -0.370 22.669 1.00 89.69 296 SER A C 1
ATOM 2334 O O . SER A 1 296 ? -20.450 -1.357 22.969 1.00 89.69 296 SER A O 1
ATOM 2336 N N . PHE A 1 297 ? -18.609 -0.116 23.243 1.00 89.88 297 PHE A N 1
ATOM 2337 C CA . PHE A 1 297 ? -17.999 -1.015 24.228 1.00 89.88 297 PHE A CA 1
ATOM 2338 C C . PHE A 1 297 ? -18.471 -0.775 25.663 1.00 89.88 297 PHE A C 1
ATOM 2340 O O . PHE A 1 297 ? -18.478 -1.715 26.455 1.00 89.88 297 PHE A O 1
ATOM 2347 N N . PHE A 1 298 ? -18.829 0.464 26.017 1.00 90.75 298 PHE A N 1
ATOM 2348 C CA . PHE A 1 298 ? -19.003 0.852 27.421 1.00 90.75 298 PHE A CA 1
ATOM 2349 C C . PHE A 1 298 ? -20.400 1.367 27.780 1.00 90.75 298 PHE A C 1
ATOM 2351 O O . PHE A 1 298 ? -20.659 1.542 28.965 1.00 90.75 298 PHE A O 1
ATOM 2358 N N . ILE A 1 299 ? -21.335 1.558 26.838 1.00 91.88 299 ILE A N 1
ATOM 2359 C CA . ILE A 1 299 ? -22.720 1.954 27.176 1.00 91.88 299 ILE A CA 1
ATOM 2360 C C . ILE A 1 299 ? -23.379 1.011 28.201 1.00 91.88 299 ILE A C 1
ATOM 2362 O O . ILE A 1 299 ? -23.930 1.527 29.175 1.00 91.88 299 ILE A O 1
ATOM 2366 N N . PRO A 1 300 ? -23.292 -0.330 28.079 1.00 91.12 300 PRO A N 1
ATOM 2367 C CA . PRO A 1 300 ? -23.846 -1.229 29.093 1.00 91.12 300 PRO A CA 1
ATOM 2368 C C . PRO A 1 300 ? -23.226 -1.000 30.479 1.00 91.12 300 PRO A C 1
ATOM 2370 O O . PRO A 1 300 ? -23.937 -0.986 31.480 1.00 91.12 300 PRO A O 1
ATOM 2373 N N . THR A 1 301 ? -21.913 -0.750 30.541 1.00 89.88 301 THR A N 1
ATOM 2374 C CA . THR A 1 301 ? -21.194 -0.417 31.782 1.00 89.88 301 THR A CA 1
ATOM 2375 C C . THR A 1 301 ? -21.644 0.926 32.363 1.00 89.88 301 THR A C 1
ATOM 2377 O O . THR A 1 301 ? -21.934 1.002 33.552 1.00 89.88 301 THR A O 1
ATOM 2380 N N . ILE A 1 302 ? -21.776 1.962 31.528 1.00 90.56 302 ILE A N 1
ATOM 2381 C CA . ILE A 1 302 ? -22.228 3.301 31.939 1.00 90.56 302 ILE A CA 1
ATOM 2382 C C . ILE A 1 302 ? -23.653 3.242 32.511 1.00 90.56 302 ILE A C 1
ATOM 2384 O O . ILE A 1 302 ? -23.949 3.913 33.495 1.00 90.56 302 ILE A O 1
ATOM 2388 N N . ILE A 1 303 ? -24.545 2.434 31.927 1.00 91.56 303 ILE A N 1
ATOM 2389 C CA . ILE A 1 303 ? -25.914 2.262 32.438 1.00 91.56 303 ILE A CA 1
ATOM 2390 C C . ILE A 1 303 ? -25.925 1.449 33.739 1.00 91.56 303 ILE A C 1
ATOM 2392 O O . ILE A 1 303 ? -26.661 1.806 34.656 1.00 91.56 303 ILE A O 1
ATOM 2396 N N . ASN A 1 304 ? -25.095 0.408 33.854 1.00 89.50 304 ASN A N 1
ATOM 2397 C CA . ASN A 1 304 ? -24.983 -0.406 35.072 1.00 89.50 304 ASN A CA 1
ATOM 2398 C C . ASN A 1 304 ? -24.603 0.449 36.297 1.00 89.50 304 ASN A C 1
ATOM 2400 O O . ASN A 1 304 ? -25.163 0.304 37.382 1.00 89.50 304 ASN A O 1
ATOM 2404 N N . GLN A 1 305 ? -23.749 1.454 36.097 1.00 86.50 305 GLN A N 1
ATOM 2405 C CA . GLN A 1 305 ? -23.361 2.419 37.134 1.00 86.50 305 GLN A CA 1
ATOM 2406 C C . GLN A 1 305 ? -24.486 3.347 37.599 1.00 86.50 305 GLN A C 1
ATOM 2408 O O . GLN A 1 305 ? -24.344 4.037 38.605 1.00 86.50 305 GLN A O 1
ATOM 2413 N N . MET A 1 306 ? -25.627 3.354 36.911 1.00 88.31 306 MET A N 1
ATOM 2414 C CA . MET A 1 306 ? -26.830 4.068 37.339 1.00 88.31 306 MET A CA 1
ATOM 2415 C C . MET A 1 306 ? -27.702 3.234 38.298 1.00 88.31 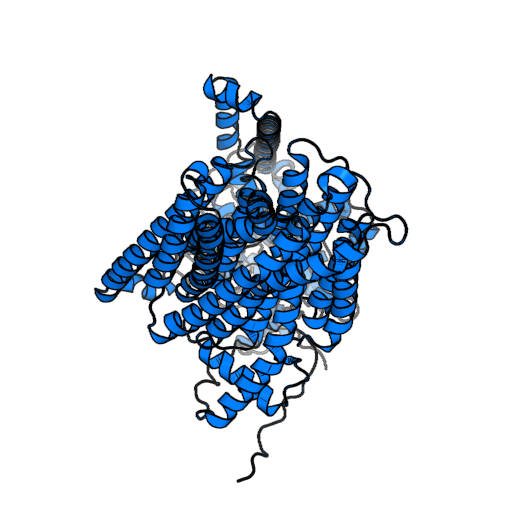306 MET A C 1
ATOM 2417 O O . MET A 1 306 ? -28.879 3.547 38.469 1.00 88.31 306 MET A O 1
ATOM 2421 N N . HIS A 1 307 ? -27.132 2.192 38.917 1.00 85.38 307 HIS A N 1
ATOM 2422 C CA . HIS A 1 307 ? -27.784 1.254 39.844 1.00 85.38 307 HIS A CA 1
ATOM 2423 C C . HIS A 1 307 ? -28.862 0.359 39.210 1.00 85.38 307 HIS A C 1
ATOM 2425 O O . HIS A 1 307 ? -29.776 -0.106 39.891 1.00 85.38 307 HIS A O 1
ATOM 2431 N N . TYR A 1 308 ? -28.752 0.092 37.909 1.00 88.50 308 TYR A N 1
ATOM 2432 C CA . TYR A 1 308 ? -29.563 -0.920 37.233 1.00 88.50 308 TYR A CA 1
ATOM 2433 C C . TYR A 1 308 ? -28.860 -2.275 37.273 1.00 88.50 308 TYR A C 1
ATOM 2435 O O . TYR A 1 308 ? -27.638 -2.338 37.255 1.00 88.50 308 TYR A O 1
ATOM 2443 N N . THR A 1 309 ? -29.612 -3.376 37.271 1.00 88.44 309 THR A N 1
ATOM 2444 C CA . THR A 1 309 ? -29.001 -4.709 37.133 1.00 88.44 309 THR A CA 1
ATOM 2445 C C . THR A 1 309 ? -28.378 -4.889 35.744 1.00 88.44 309 THR A C 1
ATOM 2447 O O . THR A 1 309 ? -28.710 -4.156 34.806 1.00 88.44 309 THR A O 1
ATOM 2450 N N . ALA A 1 310 ? -27.505 -5.887 35.572 1.00 84.75 310 ALA A N 1
ATOM 2451 C CA . ALA A 1 310 ? -26.903 -6.185 34.270 1.00 84.75 310 ALA A CA 1
ATOM 2452 C C . ALA A 1 310 ? -27.970 -6.409 33.181 1.00 84.75 310 ALA A C 1
ATOM 2454 O O . ALA A 1 310 ? -27.896 -5.822 32.102 1.00 84.75 310 ALA A O 1
ATOM 2455 N N . GLU A 1 311 ? -29.022 -7.168 33.498 1.00 86.06 311 GLU A N 1
ATOM 2456 C CA . GLU A 1 311 ? -30.166 -7.404 32.610 1.00 86.06 311 GLU A CA 1
ATOM 2457 C C . GLU A 1 311 ? -30.912 -6.115 32.239 1.00 86.06 311 GLU A C 1
ATOM 2459 O O . GLU A 1 311 ? -31.190 -5.860 31.066 1.00 86.06 311 GLU A O 1
ATOM 2464 N N . GLN A 1 312 ? -31.219 -5.274 33.233 1.00 88.69 312 GLN A N 1
ATOM 2465 C CA . GLN A 1 312 ? -31.897 -3.997 33.004 1.00 88.69 312 GLN A CA 1
ATOM 2466 C C . GLN A 1 312 ? -31.036 -3.044 32.171 1.00 88.69 312 GLN A C 1
ATOM 2468 O O . GLN A 1 312 ? -31.562 -2.314 31.330 1.00 88.69 312 GLN A O 1
ATOM 2473 N N . SER A 1 313 ? -29.719 -3.064 32.380 1.00 90.81 313 SER A N 1
ATOM 2474 C CA . SER A 1 313 ? -28.762 -2.232 31.652 1.00 90.81 313 SER A CA 1
ATOM 2475 C C . SER A 1 313 ? -28.718 -2.589 30.169 1.00 90.81 313 SER A C 1
ATOM 2477 O O . SER A 1 313 ? -28.757 -1.692 29.328 1.00 90.81 313 SER A O 1
ATOM 2479 N N . GLN A 1 314 ? -28.742 -3.887 29.845 1.00 89.75 314 GLN A N 1
ATOM 2480 C CA . GLN A 1 314 ? -28.821 -4.364 28.463 1.00 89.75 314 GLN A CA 1
ATOM 2481 C C . GLN A 1 314 ? -30.101 -3.905 27.763 1.00 89.75 314 GLN A C 1
ATOM 2483 O O . GLN A 1 314 ? -30.065 -3.347 26.667 1.00 89.75 314 GLN A O 1
ATOM 2488 N N . LEU A 1 315 ? -31.244 -4.056 28.433 1.00 90.50 315 LEU A N 1
ATOM 2489 C CA . LEU A 1 315 ? -32.545 -3.689 27.876 1.00 90.50 315 LEU A CA 1
ATOM 2490 C C . LEU A 1 315 ? -32.660 -2.171 27.643 1.00 90.50 315 LEU A C 1
ATOM 2492 O O . LEU A 1 315 ? -33.234 -1.726 26.651 1.00 90.50 315 LEU A O 1
ATOM 2496 N N . ARG A 1 316 ? -32.045 -1.364 28.518 1.00 92.88 316 ARG A N 1
ATOM 2497 C CA . ARG A 1 316 ? -31.968 0.102 28.397 1.00 92.88 316 ARG A CA 1
ATOM 2498 C C . ARG A 1 316 ? -30.945 0.593 27.373 1.00 92.88 316 ARG A C 1
ATOM 2500 O O . ARG A 1 316 ? -31.042 1.753 26.968 1.00 92.88 316 ARG A O 1
ATOM 2507 N N . ALA A 1 317 ? -30.004 -0.240 26.935 1.00 91.50 317 ALA A N 1
ATOM 2508 C CA . ALA A 1 317 ? -29.084 0.103 25.854 1.00 91.50 317 ALA A CA 1
ATOM 2509 C C . ALA A 1 317 ? -29.779 0.080 24.478 1.00 91.50 317 ALA A C 1
ATOM 2511 O O . ALA A 1 317 ? -29.446 0.880 23.605 1.00 91.50 317 ALA A O 1
ATOM 2512 N N . ILE A 1 318 ? -30.794 -0.775 24.295 1.00 92.31 318 ILE A N 1
ATOM 2513 C CA . ILE A 1 318 ? -31.493 -0.967 23.010 1.00 92.31 318 ILE A CA 1
ATOM 2514 C C . ILE A 1 318 ? -32.062 0.353 22.448 1.00 92.31 318 ILE A C 1
ATOM 2516 O O . ILE A 1 318 ? -31.738 0.691 21.304 1.00 92.31 318 ILE A O 1
ATOM 2520 N N . PRO A 1 319 ? -32.851 1.155 23.199 1.00 94.31 319 PRO A N 1
ATOM 2521 C CA . PRO A 1 319 ? -33.432 2.386 22.662 1.00 94.31 319 PRO A CA 1
ATOM 2522 C C . PRO A 1 319 ? -32.381 3.424 22.250 1.00 94.31 319 PRO A C 1
ATOM 2524 O O . PRO A 1 319 ? -32.609 4.172 21.301 1.00 94.31 319 PRO A O 1
ATOM 2527 N N . ILE A 1 320 ? -31.221 3.449 22.919 1.00 94.56 320 ILE A N 1
ATOM 2528 C CA . ILE A 1 320 ? -30.121 4.375 22.617 1.00 94.56 320 ILE A CA 1
ATOM 2529 C C . ILE A 1 320 ? -29.610 4.137 21.193 1.00 94.56 320 ILE A C 1
ATOM 2531 O O . ILE A 1 320 ? -29.526 5.073 20.395 1.00 94.56 320 ILE A O 1
ATOM 2535 N N . PHE A 1 321 ? -29.325 2.879 20.847 1.00 93.31 321 PHE A N 1
ATOM 2536 C CA . PHE A 1 321 ? -28.839 2.513 19.516 1.00 93.31 321 PHE A CA 1
ATOM 2537 C C . PHE A 1 321 ? -29.923 2.635 18.434 1.00 93.31 321 PHE A C 1
ATOM 2539 O O . PHE A 1 321 ? -29.620 3.038 17.309 1.00 93.31 321 PHE A O 1
ATOM 2546 N N . VAL A 1 322 ? -31.194 2.364 18.758 1.00 93.75 322 VAL A N 1
ATOM 2547 C CA . VAL A 1 322 ? -32.320 2.559 17.822 1.00 93.75 322 VAL A CA 1
ATOM 2548 C C . VAL A 1 322 ? -32.488 4.037 17.460 1.00 93.75 322 VAL A C 1
ATOM 2550 O O . VAL A 1 322 ? -32.586 4.375 16.279 1.00 93.75 322 VAL A O 1
ATOM 2553 N N . VAL A 1 323 ? -32.459 4.934 18.452 1.00 94.81 323 VAL A N 1
ATOM 2554 C CA . VAL A 1 323 ? -32.537 6.384 18.215 1.00 94.81 323 VAL A CA 1
ATOM 2555 C C . VAL A 1 323 ? -31.316 6.878 17.439 1.00 94.81 323 VAL A C 1
ATOM 2557 O O . VAL A 1 323 ? -31.479 7.617 16.467 1.00 94.81 323 VAL A O 1
ATOM 2560 N N . ALA A 1 324 ? -30.110 6.421 17.791 1.00 93.31 324 ALA A N 1
ATOM 2561 C CA . ALA A 1 324 ? -28.891 6.764 17.059 1.00 93.31 324 ALA A CA 1
ATOM 2562 C C . ALA A 1 324 ? -28.953 6.314 15.587 1.00 93.31 324 ALA A C 1
ATOM 2564 O O . ALA A 1 324 ? -28.549 7.057 14.693 1.00 93.31 324 ALA A O 1
ATOM 2565 N N . THR A 1 325 ? -29.521 5.135 15.319 1.00 92.19 325 THR A N 1
ATOM 2566 C CA . THR A 1 325 ? -29.736 4.619 13.958 1.00 92.19 325 THR A CA 1
ATOM 2567 C C . THR A 1 325 ? -30.701 5.507 13.177 1.00 92.19 325 THR A C 1
ATOM 2569 O O . THR A 1 325 ? -30.389 5.928 12.062 1.00 92.19 325 THR A O 1
ATOM 2572 N N . ALA A 1 326 ? -31.862 5.827 13.759 1.00 92.62 326 ALA A N 1
ATOM 2573 C CA . ALA A 1 326 ? -32.854 6.684 13.117 1.00 92.62 326 ALA A CA 1
ATOM 2574 C C . ALA A 1 326 ? -32.272 8.072 12.807 1.00 92.62 326 ALA A C 1
ATOM 2576 O O . ALA A 1 326 ? -32.413 8.570 11.690 1.00 92.62 326 ALA A O 1
ATOM 2577 N N . ALA A 1 327 ? -31.557 8.670 13.764 1.00 91.75 327 ALA A N 1
ATOM 2578 C CA . ALA A 1 327 ? -30.882 9.951 13.589 1.00 91.75 327 ALA A CA 1
ATOM 2579 C C . ALA A 1 327 ? -29.813 9.900 12.487 1.00 91.75 327 ALA A C 1
ATOM 2581 O O . ALA A 1 327 ? -29.788 10.774 11.621 1.00 91.75 327 ALA A O 1
ATOM 2582 N N . CYS A 1 328 ? -28.978 8.858 12.468 1.00 89.94 328 CYS A N 1
ATOM 2583 C CA . CYS A 1 328 ? -27.968 8.642 11.434 1.00 89.94 328 CYS A CA 1
ATOM 2584 C C . CYS A 1 328 ? -28.591 8.573 10.028 1.00 89.94 328 CYS A C 1
ATOM 2586 O O . CYS A 1 328 ? -28.156 9.292 9.126 1.00 89.94 328 CYS A O 1
ATOM 2588 N N . LEU A 1 329 ? -29.656 7.785 9.843 1.00 89.31 329 LEU A N 1
ATOM 2589 C CA . LEU A 1 329 ? -30.343 7.662 8.552 1.00 89.31 329 LEU A CA 1
ATOM 2590 C C . LEU A 1 329 ? -31.039 8.965 8.132 1.00 89.31 329 LEU A C 1
ATOM 2592 O O . LEU A 1 329 ? -30.943 9.364 6.970 1.00 89.31 329 LEU A O 1
ATOM 2596 N N . MET A 1 330 ? -31.695 9.668 9.063 1.00 89.81 330 MET A N 1
ATOM 2597 C CA . MET A 1 330 ? -32.305 10.975 8.786 1.00 89.81 330 MET A CA 1
ATOM 2598 C C . MET A 1 330 ? -31.259 12.003 8.344 1.00 89.81 330 MET A C 1
ATOM 2600 O O . MET A 1 330 ? -31.471 12.725 7.369 1.00 89.81 330 MET A O 1
ATOM 2604 N N . VAL A 1 331 ? -30.109 12.042 9.020 1.00 88.38 331 VAL A N 1
ATOM 2605 C CA . VAL A 1 331 ? -28.988 12.926 8.677 1.00 88.38 331 VAL A CA 1
ATOM 2606 C C . VAL A 1 331 ? -28.375 12.537 7.338 1.00 88.38 331 VAL A C 1
ATOM 2608 O O . VAL A 1 331 ? -28.084 13.424 6.539 1.00 88.38 331 VAL A O 1
ATOM 2611 N N . ALA A 1 332 ? -28.241 11.246 7.030 1.00 83.62 332 ALA A N 1
ATOM 2612 C CA . ALA A 1 332 ? -27.781 10.796 5.719 1.00 83.62 332 ALA A CA 1
ATOM 2613 C C . ALA A 1 332 ? -28.680 11.350 4.596 1.00 83.62 332 ALA A C 1
ATOM 2615 O O . ALA A 1 332 ? -28.175 12.013 3.690 1.00 83.62 332 ALA A O 1
ATOM 2616 N N . VAL A 1 333 ? -30.011 11.213 4.711 1.00 85.12 333 VAL A N 1
ATOM 2617 C CA . VAL A 1 333 ? -30.962 11.805 3.744 1.00 85.12 333 VAL A CA 1
ATOM 2618 C C . VAL A 1 333 ? -30.837 13.331 3.689 1.00 85.12 333 VAL A C 1
ATOM 2620 O O . VAL A 1 333 ? -30.822 13.919 2.605 1.00 85.12 333 VAL A O 1
ATOM 2623 N N . ALA A 1 334 ? -30.769 13.992 4.846 1.00 87.19 334 ALA A N 1
ATOM 2624 C CA . ALA A 1 334 ? -30.735 15.449 4.927 1.00 87.19 334 ALA A CA 1
ATOM 2625 C C . ALA A 1 334 ? -29.447 16.038 4.328 1.00 87.19 334 ALA A C 1
ATOM 2627 O O . ALA A 1 334 ? -29.513 17.015 3.580 1.00 87.19 334 ALA A O 1
ATOM 2628 N N . THR A 1 335 ? -28.289 15.427 4.599 1.00 85.06 335 THR A N 1
ATOM 2629 C CA . THR A 1 335 ? -26.987 15.864 4.066 1.00 85.06 335 THR A CA 1
ATOM 2630 C C . THR A 1 335 ? -26.940 15.783 2.542 1.00 85.06 335 THR A C 1
ATOM 2632 O O . THR A 1 335 ? -26.403 16.691 1.904 1.00 85.06 335 THR A O 1
ATOM 2635 N N . ASP A 1 336 ? -27.558 14.757 1.952 1.00 80.25 336 ASP A N 1
ATOM 2636 C CA . ASP A 1 336 ? -27.624 14.592 0.499 1.00 80.25 336 ASP A CA 1
ATOM 2637 C C . ASP A 1 336 ? -28.610 15.548 -0.161 1.00 80.25 336 ASP A C 1
ATOM 2639 O O . ASP A 1 336 ? -28.290 16.143 -1.193 1.00 80.25 336 ASP A O 1
ATOM 2643 N N . ARG A 1 337 ? -29.777 15.778 0.454 1.00 81.00 337 ARG A N 1
ATOM 2644 C CA . ARG A 1 337 ? -30.757 16.744 -0.063 1.00 81.00 337 ARG A CA 1
ATOM 2645 C C . ARG A 1 337 ? -30.254 18.182 0.002 1.00 81.00 337 ARG A C 1
ATOM 2647 O O . ARG A 1 337 ? -30.417 18.922 -0.962 1.00 81.00 337 ARG A O 1
ATOM 2654 N N . LEU A 1 338 ? -29.638 18.575 1.117 1.00 83.31 338 LEU A N 1
ATOM 2655 C CA . LEU A 1 338 ? -29.129 19.936 1.312 1.00 83.31 338 LEU A CA 1
ATOM 2656 C C . LEU A 1 338 ? -27.743 20.155 0.692 1.00 83.31 338 LEU A C 1
ATOM 2658 O O . LEU A 1 338 ? -27.266 21.287 0.669 1.00 83.31 338 LEU A O 1
ATOM 2662 N N . LYS A 1 339 ? -27.079 19.091 0.214 1.00 80.06 339 LYS A N 1
ATOM 2663 C CA . LYS A 1 339 ? -25.708 19.113 -0.330 1.00 80.06 339 LYS A CA 1
ATOM 2664 C C . LYS A 1 339 ? -24.699 19.799 0.602 1.00 80.06 339 LYS A C 1
ATOM 2666 O O . LYS A 1 339 ? -23.698 20.360 0.157 1.00 80.06 339 LYS A O 1
ATOM 2671 N N . HIS A 1 340 ? -24.948 19.733 1.908 1.00 82.44 340 HIS A N 1
ATOM 2672 C CA . HIS A 1 340 ? -24.138 20.365 2.939 1.00 82.44 340 HIS A CA 1
ATOM 2673 C C . HIS A 1 340 ? -23.760 19.319 3.986 1.00 82.44 340 HIS A C 1
ATOM 2675 O O . HIS A 1 340 ? -24.632 18.639 4.514 1.00 82.44 340 HIS A O 1
ATOM 2681 N N . ARG A 1 341 ? -22.461 19.169 4.282 1.00 86.50 341 ARG A N 1
ATOM 2682 C CA . ARG A 1 341 ? -21.942 18.125 5.198 1.00 86.50 341 ARG A CA 1
ATOM 2683 C C . ARG A 1 341 ? -21.388 18.688 6.499 1.00 86.50 341 ARG A C 1
ATOM 2685 O O . ARG A 1 341 ? -21.606 18.106 7.556 1.00 86.50 341 ARG A O 1
ATOM 2692 N N . TYR A 1 342 ? -20.732 19.845 6.423 1.00 91.19 342 TYR A N 1
ATOM 2693 C CA . TYR A 1 342 ? -20.051 20.476 7.553 1.00 91.19 342 TYR A CA 1
ATOM 2694 C C . TYR A 1 342 ? -20.981 20.710 8.755 1.00 91.19 342 TYR A C 1
ATOM 2696 O O . TYR A 1 342 ? -20.692 20.230 9.848 1.00 91.19 342 TYR A O 1
ATOM 2704 N N . SER A 1 343 ? -22.140 21.351 8.551 1.00 90.44 343 SER A N 1
ATOM 2705 C CA . SER A 1 343 ? -23.069 21.659 9.654 1.00 90.44 343 SER A CA 1
ATOM 2706 C C . SER A 1 343 ? -23.605 20.419 10.363 1.00 90.44 343 SER A C 1
ATOM 2708 O O . SER A 1 343 ? -23.850 20.471 11.561 1.00 90.44 343 SER A O 1
ATOM 2710 N N . PHE A 1 344 ? -23.777 19.303 9.650 1.00 91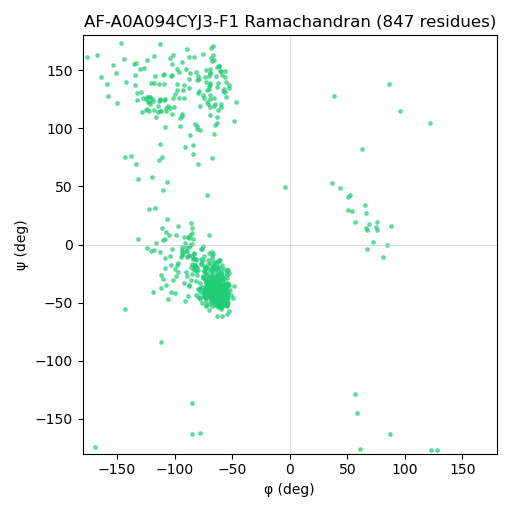.44 344 PHE A N 1
ATOM 2711 C CA . PHE A 1 344 ? -24.274 18.063 10.248 1.00 91.44 344 PHE A CA 1
ATOM 2712 C C . PHE A 1 344 ? -23.203 17.352 11.073 1.00 91.44 344 PHE A C 1
ATOM 2714 O O . PHE A 1 344 ? -23.521 16.819 12.132 1.00 91.44 344 PHE A O 1
ATOM 2721 N N . ILE A 1 345 ? -21.940 17.396 10.631 1.00 92.81 345 ILE A N 1
ATOM 2722 C CA . ILE A 1 345 ? -20.805 16.896 11.421 1.00 92.81 345 ILE A CA 1
ATOM 2723 C C . ILE A 1 345 ? -20.687 17.708 12.710 1.00 92.81 345 ILE A C 1
ATOM 2725 O O . ILE A 1 345 ? -20.700 17.134 13.794 1.00 92.81 345 ILE A O 1
ATOM 2729 N N . VAL A 1 346 ? -20.644 19.041 12.604 1.00 95.06 346 VAL A N 1
ATOM 2730 C CA . VAL A 1 346 ? -20.547 19.922 13.777 1.00 95.06 346 VAL A CA 1
ATOM 2731 C C . VAL A 1 346 ? -21.757 19.747 14.693 1.00 95.06 346 VAL A C 1
ATOM 2733 O O . VAL A 1 346 ? -21.579 19.612 15.896 1.00 95.06 346 VAL A O 1
ATOM 2736 N N . GLY A 1 347 ? -22.972 19.670 14.144 1.00 93.88 347 GLY A N 1
ATOM 2737 C CA . GLY A 1 347 ? -24.188 19.418 14.919 1.00 93.88 347 GLY A CA 1
ATOM 2738 C C . GLY A 1 347 ? -24.136 18.099 15.696 1.00 93.88 347 GLY A C 1
ATOM 2739 O O . GLY A 1 347 ? -24.410 18.092 16.893 1.00 93.88 347 GLY A O 1
ATOM 2740 N N . GLY A 1 348 ? -23.715 17.003 15.054 1.00 93.50 348 GLY A N 1
ATOM 2741 C CA . GLY A 1 348 ? -23.519 15.711 15.722 1.00 93.50 348 GLY A CA 1
ATOM 2742 C C . GLY A 1 348 ? -22.465 15.777 16.829 1.00 93.50 348 GLY A C 1
ATOM 2743 O O . GLY A 1 348 ? -22.714 15.333 17.950 1.00 93.50 348 GLY A O 1
ATOM 2744 N N . CYS A 1 349 ? -21.319 16.410 16.563 1.00 95.44 349 CYS A N 1
ATOM 2745 C CA . CYS A 1 349 ? -20.275 16.594 17.569 1.00 95.44 349 CYS A CA 1
ATOM 2746 C C . CYS A 1 349 ? -20.741 17.456 18.750 1.00 95.44 349 CYS A C 1
ATOM 2748 O O . CYS A 1 349 ? -20.428 17.118 19.884 1.00 95.44 349 CYS A O 1
ATOM 2750 N N . LEU A 1 350 ? -21.507 18.528 18.520 1.00 96.12 350 LEU A N 1
ATOM 2751 C CA . LEU A 1 350 ? -22.047 19.375 19.589 1.00 96.12 350 LEU A CA 1
ATOM 2752 C C . LEU A 1 350 ? -23.029 18.610 20.481 1.00 96.12 350 LEU A C 1
ATOM 2754 O O . LEU A 1 350 ? -22.930 18.706 21.702 1.00 96.12 350 LEU A O 1
ATOM 2758 N N . ILE A 1 351 ? -23.919 17.801 19.895 1.00 95.62 351 ILE A N 1
ATOM 2759 C CA . ILE A 1 351 ? -24.813 16.915 20.658 1.00 95.62 351 ILE A CA 1
ATOM 2760 C C . ILE A 1 351 ? -23.985 15.958 21.528 1.00 95.62 351 ILE A C 1
ATOM 2762 O O . ILE A 1 351 ? -24.236 15.837 22.726 1.00 95.62 351 ILE A O 1
ATOM 2766 N N . GLY A 1 352 ? -22.949 15.335 20.956 1.00 95.25 352 GLY A N 1
ATOM 2767 C CA . GLY A 1 352 ? -22.051 14.452 21.702 1.00 95.25 352 GLY A CA 1
ATOM 2768 C C . GLY A 1 352 ? -21.281 15.166 22.820 1.00 95.25 352 GLY A C 1
ATOM 2769 O O . GLY A 1 352 ? -21.165 14.626 23.918 1.00 95.25 352 GLY A O 1
ATOM 2770 N N . ILE A 1 353 ? -20.807 16.394 22.585 1.00 95.62 353 ILE A N 1
ATOM 2771 C CA . ILE A 1 353 ? -20.118 17.221 23.590 1.00 95.62 353 ILE A CA 1
ATOM 2772 C C . ILE A 1 353 ? -21.050 17.543 24.758 1.00 95.62 353 ILE A C 1
ATOM 2774 O O . ILE A 1 353 ? -20.623 17.426 25.902 1.00 95.62 353 ILE A O 1
ATOM 2778 N N . ILE A 1 354 ? -22.316 17.888 24.497 1.00 95.19 354 ILE A N 1
ATOM 2779 C CA . ILE A 1 354 ? -23.311 18.112 25.558 1.00 95.19 354 ILE A CA 1
ATOM 2780 C C . ILE A 1 354 ? -23.479 16.838 26.394 1.00 95.19 354 ILE A C 1
ATOM 2782 O O . ILE A 1 354 ? -23.446 16.902 27.621 1.00 95.19 354 ILE A O 1
ATOM 2786 N N . GLY A 1 355 ? -23.595 15.674 25.747 1.00 94.56 355 GLY A N 1
ATOM 2787 C CA . GLY A 1 355 ? -23.681 14.389 26.441 1.00 94.56 355 GLY A CA 1
ATOM 2788 C C . GLY A 1 355 ? -22.462 14.106 27.328 1.00 94.56 355 GLY A C 1
ATOM 2789 O O . GLY A 1 355 ? -22.616 13.796 28.508 1.00 94.56 355 GLY A O 1
ATOM 2790 N N . TYR A 1 356 ? -21.244 14.269 26.805 1.00 94.06 356 TYR A N 1
ATOM 2791 C CA . TYR A 1 356 ? -20.028 14.051 27.594 1.00 94.06 356 TYR A CA 1
ATOM 2792 C C . TYR A 1 356 ? -19.838 15.088 28.706 1.00 94.06 356 TYR A C 1
ATOM 2794 O O . TYR A 1 356 ? -19.380 14.727 29.783 1.00 94.06 356 TYR A O 1
ATOM 2802 N N . ALA A 1 357 ? -20.220 16.349 28.492 1.00 93.50 357 ALA A N 1
ATOM 2803 C CA . ALA A 1 357 ? -20.157 17.386 29.522 1.00 93.50 357 ALA A CA 1
ATOM 2804 C C . ALA A 1 357 ? -21.094 17.082 30.704 1.00 93.50 357 ALA A C 1
ATOM 2806 O O . ALA A 1 357 ? -20.720 17.299 31.856 1.00 93.50 357 ALA A O 1
ATOM 2807 N N . ILE A 1 358 ? -22.281 16.528 30.432 1.00 92.50 358 ILE A N 1
ATOM 2808 C CA . ILE A 1 358 ? -23.197 16.042 31.473 1.00 92.50 358 ILE A CA 1
ATOM 2809 C C . ILE A 1 358 ? -22.574 14.854 32.222 1.00 92.50 358 ILE A C 1
ATOM 2811 O O . ILE A 1 358 ? -22.586 14.836 33.448 1.00 92.50 358 ILE A O 1
ATOM 2815 N N . LEU A 1 359 ? -21.993 13.884 31.505 1.00 90.19 359 LEU A N 1
ATOM 2816 C CA . LEU A 1 359 ? -21.352 12.704 32.111 1.00 90.19 359 LEU A CA 1
ATOM 2817 C C . LEU A 1 359 ? -20.027 13.005 32.828 1.00 90.19 359 LEU A C 1
ATOM 2819 O O . LEU A 1 359 ? -19.546 12.170 33.577 1.00 90.19 359 LEU A O 1
ATOM 2823 N N . LEU A 1 360 ? -19.427 14.178 32.635 1.00 90.31 360 LEU A N 1
ATOM 2824 C CA . LEU A 1 360 ? -18.287 14.619 33.444 1.00 90.31 360 LEU A CA 1
ATOM 2825 C C . LEU A 1 360 ? -18.714 15.184 34.805 1.00 90.31 360 LEU A C 1
ATOM 2827 O O . LEU A 1 360 ? -17.914 15.182 35.733 1.00 90.31 360 LEU A O 1
ATOM 2831 N N . ASN A 1 361 ? -19.967 15.627 34.939 1.00 87.94 361 ASN A N 1
ATOM 2832 C CA . ASN A 1 361 ? -20.527 16.195 36.169 1.00 87.94 361 ASN A CA 1
ATOM 2833 C C . ASN A 1 361 ? -21.568 15.245 36.780 1.00 87.94 361 ASN A C 1
ATOM 2835 O O . ASN A 1 361 ? -22.681 15.654 37.101 1.00 87.94 361 ASN A O 1
ATOM 2839 N N . LEU A 1 362 ? -21.226 13.953 36.881 1.00 81.88 362 LEU A N 1
ATOM 2840 C CA . LEU A 1 362 ? -22.159 12.892 37.281 1.00 81.88 362 LEU A CA 1
ATOM 2841 C C . LEU A 1 362 ? -22.843 13.171 38.623 1.00 81.88 362 LEU A C 1
ATOM 2843 O O . LEU A 1 362 ? -24.048 12.943 38.727 1.00 81.88 362 LEU A O 1
ATOM 2847 N N . ASP A 1 363 ? -22.115 13.668 39.621 1.00 80.75 363 ASP A N 1
ATOM 2848 C CA . ASP A 1 363 ? -22.622 13.831 40.991 1.00 80.75 363 ASP A CA 1
ATOM 2849 C C . ASP A 1 363 ? -23.750 14.867 41.104 1.00 80.75 363 ASP A C 1
ATOM 2851 O O . ASP A 1 363 ? -24.680 14.677 41.885 1.00 80.75 363 ASP A O 1
ATOM 2855 N N . ASP A 1 364 ? -23.734 15.895 40.254 1.00 81.25 364 ASP A N 1
ATOM 2856 C CA . ASP A 1 364 ? -24.691 17.007 40.296 1.00 81.25 364 ASP A CA 1
ATOM 2857 C C . ASP A 1 364 ? -25.950 16.767 39.443 1.00 81.25 364 ASP A C 1
ATOM 2859 O O . ASP A 1 364 ? -26.858 17.603 39.402 1.00 81.25 364 ASP A O 1
ATOM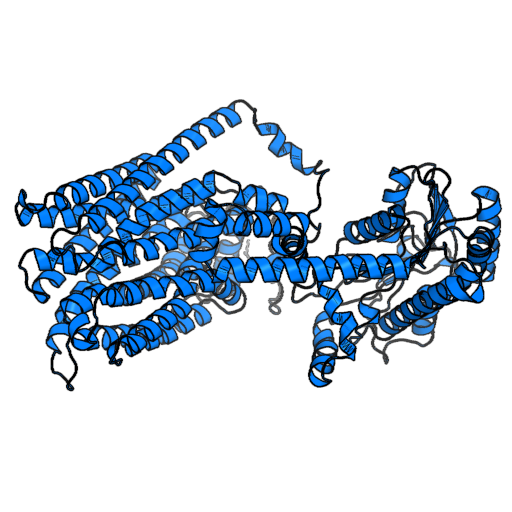 2863 N N . VAL A 1 365 ? -26.031 15.634 38.731 1.00 85.81 365 VAL A N 1
ATOM 2864 C CA . VAL A 1 365 ? -27.107 15.361 37.765 1.00 85.81 365 VAL A CA 1
ATOM 2865 C C . VAL A 1 365 ? -27.920 14.112 38.102 1.00 85.81 365 VAL A C 1
ATOM 2867 O O . VAL A 1 365 ? -27.394 13.057 38.465 1.00 85.81 365 VAL A O 1
ATOM 2870 N N . SER A 1 366 ? -29.241 14.214 37.916 1.00 90.06 366 SER A N 1
ATOM 2871 C CA . SER A 1 366 ? -30.182 13.113 38.155 1.00 90.06 366 SER A CA 1
ATOM 2872 C C . SER A 1 366 ? -29.903 11.897 37.260 1.00 90.06 366 SER A C 1
ATOM 2874 O O . SER A 1 366 ? -29.428 12.041 36.131 1.00 90.06 366 SER A O 1
ATOM 2876 N N . ILE A 1 367 ? -30.281 10.693 37.709 1.00 87.81 367 ILE A N 1
ATOM 2877 C CA . ILE A 1 367 ? -30.133 9.446 36.930 1.00 87.81 367 ILE A CA 1
ATOM 2878 C C . ILE A 1 367 ? -30.810 9.550 35.550 1.00 87.81 367 ILE A C 1
ATOM 2880 O O . ILE A 1 367 ? -30.258 9.086 34.552 1.00 87.81 367 ILE A O 1
ATOM 2884 N N . GLY A 1 368 ? -31.968 10.215 35.461 1.00 88.69 368 GLY A N 1
ATOM 2885 C CA . GLY A 1 368 ? -32.651 10.460 34.186 1.00 88.69 368 GLY A CA 1
ATOM 2886 C C . GLY A 1 368 ? -31.817 11.312 33.223 1.00 88.69 368 GLY A C 1
ATOM 2887 O O . GLY A 1 368 ? -31.737 11.006 32.033 1.00 88.69 368 GLY A O 1
ATOM 2888 N N . THR A 1 369 ? -31.123 12.327 33.741 1.00 91.25 369 THR A N 1
ATOM 2889 C CA . THR A 1 369 ? -30.216 13.183 32.962 1.00 91.25 369 THR A CA 1
ATOM 2890 C C . THR A 1 369 ? -28.982 12.411 32.487 1.00 91.25 369 THR A C 1
ATOM 2892 O O . THR A 1 369 ? -28.567 12.571 31.340 1.00 91.25 369 THR A O 1
ATOM 2895 N N . ARG A 1 370 ? -28.427 11.520 33.322 1.00 90.75 370 ARG A N 1
ATOM 2896 C CA . ARG A 1 370 ? -27.314 10.628 32.937 1.00 90.75 370 ARG A CA 1
ATOM 2897 C C . ARG A 1 370 ? -27.723 9.687 31.802 1.00 90.75 370 ARG A C 1
ATOM 2899 O O . ARG A 1 370 ? -26.982 9.515 30.837 1.00 90.75 370 ARG A O 1
ATOM 2906 N N . TYR A 1 371 ? -28.933 9.131 31.875 1.00 92.75 371 TYR A N 1
ATOM 2907 C CA . TYR A 1 371 ? -29.478 8.286 30.813 1.00 92.75 371 TYR A CA 1
ATOM 2908 C C . TYR A 1 371 ? -29.719 9.074 29.517 1.00 92.75 371 TYR A C 1
ATOM 2910 O O . TYR A 1 371 ? -29.332 8.617 28.446 1.00 92.75 371 TYR A O 1
ATOM 2918 N N . MET A 1 372 ? -30.257 10.298 29.599 1.00 94.00 372 MET A N 1
ATOM 2919 C CA . MET A 1 372 ? -30.372 11.207 28.447 1.00 94.00 372 MET A CA 1
ATOM 2920 C C . MET A 1 372 ? -29.003 11.499 27.809 1.00 94.00 372 MET A C 1
ATOM 2922 O O . MET A 1 372 ? -28.874 11.494 26.585 1.00 94.00 372 MET A O 1
ATOM 2926 N N . ALA A 1 373 ? -27.961 11.696 28.617 1.00 94.12 373 ALA A N 1
ATOM 2927 C CA . ALA A 1 373 ? -26.613 11.921 28.110 1.00 94.12 373 ALA A CA 1
ATOM 2928 C C . ALA A 1 373 ? -26.075 10.723 27.307 1.00 94.12 373 ALA A C 1
ATOM 2930 O O . ALA A 1 373 ? -25.405 10.923 26.293 1.00 94.12 373 ALA A O 1
ATOM 2931 N N . ALA A 1 374 ? -26.441 9.491 27.684 1.00 93.62 374 ALA A N 1
ATOM 2932 C CA . ALA A 1 374 ? -26.103 8.280 26.935 1.00 93.62 374 ALA A CA 1
ATOM 2933 C C . ALA A 1 374 ? -26.713 8.267 25.511 1.00 93.62 374 ALA A C 1
ATOM 2935 O O . ALA A 1 374 ? -26.051 7.836 24.559 1.00 93.62 374 ALA A O 1
ATOM 2936 N N . PHE A 1 375 ? -27.924 8.818 25.327 1.00 95.06 375 PHE A N 1
ATOM 2937 C CA . PHE A 1 375 ? -28.500 9.047 23.991 1.00 95.06 375 PHE A CA 1
ATOM 2938 C C . PHE A 1 375 ? -27.682 10.050 23.186 1.00 95.06 375 PHE A C 1
ATOM 2940 O O . PHE A 1 375 ? -27.431 9.824 22.002 1.00 95.06 375 PHE A O 1
ATOM 2947 N N . PHE A 1 376 ? -27.262 11.147 23.813 1.00 95.62 376 PHE A N 1
ATOM 2948 C CA . PHE A 1 376 ? -26.556 12.231 23.135 1.00 95.62 376 PHE A CA 1
ATOM 2949 C C . PHE A 1 376 ? -25.163 11.815 22.663 1.00 95.62 376 PHE A C 1
ATOM 2951 O O . PHE A 1 376 ? -24.834 12.048 21.500 1.00 95.62 376 PHE A O 1
ATOM 2958 N N . ILE A 1 377 ? -24.369 11.146 23.506 1.00 94.44 377 ILE A N 1
ATOM 2959 C CA . ILE A 1 377 ? -23.023 10.697 23.110 1.00 94.44 377 ILE A CA 1
ATOM 2960 C C . ILE A 1 377 ? -23.077 9.679 21.965 1.00 94.44 377 ILE A C 1
ATOM 2962 O O . ILE A 1 377 ? -22.303 9.780 21.013 1.00 94.44 377 ILE A O 1
ATOM 2966 N N . THR A 1 378 ? -24.034 8.747 22.011 1.00 93.19 378 THR A N 1
ATOM 2967 C CA . THR A 1 378 ? -24.164 7.681 21.008 1.00 93.19 378 THR A CA 1
ATOM 2968 C C . THR A 1 378 ? -24.688 8.247 19.693 1.00 93.19 378 THR A C 1
ATOM 2970 O O . THR A 1 378 ? -24.096 8.040 18.635 1.00 93.19 378 THR A O 1
ATOM 2973 N N . THR A 1 379 ? -25.756 9.044 19.754 1.00 93.81 379 THR A N 1
ATOM 2974 C CA . THR A 1 379 ? -26.348 9.684 18.573 1.00 93.81 379 THR A CA 1
ATOM 2975 C C . THR A 1 379 ? -25.368 10.653 17.915 1.00 93.81 379 THR A C 1
ATOM 2977 O O . THR A 1 379 ? -25.176 10.604 16.702 1.00 93.81 379 THR A O 1
ATOM 2980 N N . GLY A 1 380 ? -24.692 11.494 18.702 1.00 91.00 380 GLY A N 1
ATOM 2981 C CA . GLY A 1 380 ? -23.734 12.473 18.193 1.00 91.00 380 GLY A CA 1
ATOM 2982 C C . GLY A 1 380 ? -22.547 11.838 17.466 1.00 91.00 380 GLY A C 1
ATOM 2983 O O . GLY A 1 380 ? -22.207 12.259 16.357 1.00 91.00 380 GLY A O 1
ATOM 2984 N N . GLY A 1 381 ? -21.961 10.782 18.045 1.00 89.06 381 GLY A N 1
ATOM 2985 C CA . GLY A 1 381 ? -20.861 10.038 17.424 1.00 89.06 381 GLY A CA 1
ATOM 2986 C C . GLY A 1 381 ? -21.259 9.394 16.096 1.00 89.06 381 GLY A C 1
ATOM 2987 O O . GLY A 1 381 ? -20.613 9.622 15.069 1.00 89.06 381 GLY A O 1
ATOM 2988 N N . PHE A 1 382 ? -22.371 8.653 16.090 1.00 89.19 382 PHE A N 1
ATOM 2989 C CA . PHE A 1 382 ? -22.834 7.934 14.901 1.00 89.19 382 PHE A CA 1
ATOM 2990 C C . PHE A 1 382 ? -23.463 8.824 13.822 1.00 89.19 382 PHE A C 1
ATOM 2992 O O . PHE A 1 382 ? -23.518 8.413 12.666 1.00 89.19 382 PHE A O 1
ATOM 2999 N N . MET A 1 383 ? -23.881 10.051 14.145 1.00 89.56 383 MET A N 1
ATOM 3000 C CA . MET A 1 383 ? -24.242 11.056 13.138 1.00 89.56 383 MET A CA 1
ATOM 3001 C C . MET A 1 383 ? -23.013 11.566 12.377 1.00 89.56 383 MET A C 1
ATOM 3003 O O . MET A 1 383 ? -23.055 11.707 11.155 1.00 89.56 383 MET A O 1
ATOM 3007 N N . ALA A 1 384 ? -21.914 11.856 13.080 1.00 90.44 384 ALA A N 1
ATOM 3008 C CA . ALA A 1 384 ? -20.716 12.434 12.472 1.00 90.44 384 ALA A CA 1
ATOM 3009 C C . ALA A 1 384 ? -19.906 11.400 11.666 1.00 90.44 384 ALA A C 1
ATOM 3011 O O . ALA A 1 384 ? -19.436 11.694 10.563 1.00 90.44 384 ALA A O 1
ATOM 3012 N N . GLN A 1 385 ? -19.769 10.178 12.188 1.00 88.06 385 GLN A N 1
ATOM 3013 C CA . GLN A 1 385 ? -18.892 9.136 11.642 1.00 88.06 385 GLN A CA 1
ATOM 3014 C C . GLN A 1 385 ? -19.107 8.833 10.139 1.00 88.06 385 GLN A C 1
ATOM 3016 O O . GLN A 1 385 ? -18.161 9.023 9.370 1.00 88.06 385 GLN A O 1
ATOM 3021 N N . PRO A 1 386 ? -20.301 8.451 9.646 1.00 85.06 386 PRO A N 1
ATOM 3022 C CA . PRO A 1 386 ? -20.494 8.140 8.226 1.00 85.06 386 PRO A CA 1
ATOM 3023 C C . PRO A 1 386 ? -20.391 9.379 7.324 1.00 85.06 386 PRO A C 1
ATOM 3025 O O . PRO A 1 386 ? -19.927 9.288 6.184 1.00 85.06 386 PRO A O 1
ATOM 3028 N N . VAL A 1 387 ? -20.778 10.558 7.826 1.00 87.50 387 VAL A N 1
ATOM 3029 C CA . VAL A 1 387 ? -20.734 11.808 7.053 1.00 87.50 387 VAL A CA 1
ATOM 3030 C C . VAL A 1 387 ? -19.288 12.235 6.791 1.00 87.50 387 VAL A C 1
ATOM 3032 O O . VAL A 1 387 ? -18.990 12.691 5.686 1.00 87.50 387 VAL A O 1
ATOM 3035 N N . THR A 1 388 ? -18.378 12.048 7.754 1.00 89.75 388 THR A N 1
ATOM 3036 C CA . THR A 1 388 ? -16.942 12.346 7.571 1.00 89.75 388 THR A CA 1
ATOM 3037 C C . THR A 1 388 ? -16.284 11.461 6.507 1.00 89.75 388 THR A C 1
ATOM 3039 O O . THR A 1 388 ? -15.532 11.963 5.665 1.00 89.75 388 THR A O 1
ATOM 3042 N N . LEU A 1 389 ? -16.618 10.166 6.477 1.00 84.50 389 LEU A N 1
ATOM 3043 C CA . LEU A 1 389 ? -16.130 9.219 5.469 1.00 84.50 389 LEU A CA 1
ATOM 3044 C C . LEU A 1 389 ? -16.627 9.603 4.067 1.00 84.50 389 LEU A C 1
ATOM 3046 O O . LEU A 1 389 ? -15.837 9.750 3.131 1.00 84.50 389 LEU A O 1
ATOM 3050 N N . ALA A 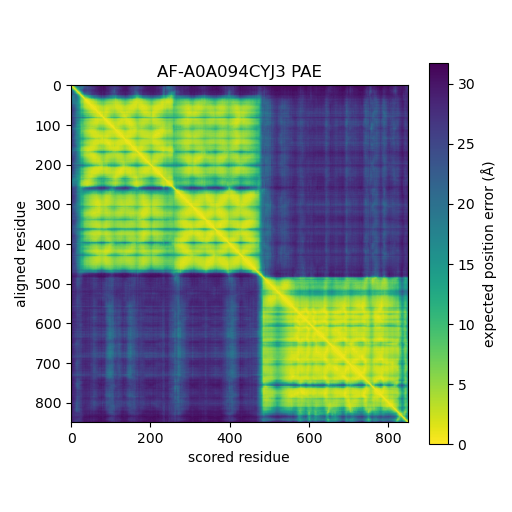1 390 ? -17.929 9.873 3.938 1.00 80.94 390 ALA A N 1
ATOM 3051 C CA . ALA A 1 390 ? -18.524 10.317 2.679 1.00 80.94 390 ALA A CA 1
ATOM 3052 C C . ALA A 1 390 ? -17.967 11.672 2.207 1.00 80.94 390 ALA A C 1
ATOM 3054 O O . ALA A 1 390 ? -17.784 11.897 1.008 1.00 80.94 390 ALA A O 1
ATOM 3055 N N . TRP A 1 391 ? -17.691 12.603 3.126 1.00 86.50 391 TRP A N 1
ATOM 3056 C CA . TRP A 1 391 ? -17.204 13.926 2.750 1.00 86.50 391 TRP A CA 1
ATOM 3057 C C . TRP A 1 391 ? -15.814 13.868 2.122 1.00 86.50 391 TRP A C 1
ATOM 3059 O O . TRP A 1 391 ? -15.629 14.484 1.074 1.00 86.50 391 TRP A O 1
ATOM 3069 N N . LEU A 1 392 ? -14.871 13.102 2.684 1.00 86.06 392 LEU A N 1
ATOM 3070 C CA . LEU A 1 392 ? -13.544 12.954 2.079 1.00 86.06 392 LEU A CA 1
ATOM 3071 C C . LEU A 1 392 ? -13.628 12.271 0.708 1.00 86.06 392 LEU A C 1
ATOM 3073 O O . LEU A 1 392 ? -13.030 12.766 -0.249 1.00 86.06 392 LEU A O 1
ATOM 3077 N N . ALA A 1 393 ? -14.404 11.187 0.593 1.00 77.75 393 ALA A N 1
ATOM 3078 C CA . ALA A 1 393 ? -14.593 10.457 -0.663 1.00 77.75 393 ALA A CA 1
ATOM 3079 C C . ALA A 1 393 ? -15.052 11.377 -1.809 1.00 77.75 393 ALA A C 1
ATOM 3081 O O . ALA A 1 393 ? -14.501 11.327 -2.911 1.00 77.75 393 ALA A O 1
ATOM 3082 N N . ASN A 1 394 ? -15.977 12.294 -1.514 1.00 78.44 394 ASN A N 1
ATOM 3083 C CA . ASN A 1 394 ? -16.496 13.274 -2.469 1.00 78.44 394 ASN A CA 1
ATOM 3084 C C . ASN A 1 394 ? -15.459 14.321 -2.922 1.00 78.44 394 ASN A C 1
ATOM 3086 O O . ASN A 1 394 ? -15.618 14.919 -3.983 1.00 78.44 394 ASN A O 1
ATOM 3090 N N . GLN A 1 395 ? -14.397 14.559 -2.144 1.00 78.50 395 GLN A N 1
ATOM 3091 C CA . GLN A 1 395 ? -13.353 15.548 -2.463 1.00 78.50 395 GLN A CA 1
ATOM 3092 C C . GLN A 1 395 ? -12.151 14.953 -3.204 1.00 78.50 395 GLN A C 1
ATOM 3094 O O . GLN A 1 395 ? -11.237 15.681 -3.609 1.00 78.50 395 GLN A O 1
ATOM 3099 N N . MET A 1 396 ? -12.129 13.634 -3.380 1.00 73.75 396 MET A N 1
ATOM 3100 C CA . MET A 1 396 ? -11.078 12.935 -4.102 1.00 73.75 396 MET A CA 1
ATOM 3101 C C . MET A 1 396 ? -11.518 12.703 -5.551 1.00 73.75 396 MET A C 1
ATOM 3103 O O . MET A 1 396 ? -12.580 12.141 -5.813 1.00 73.75 396 MET A O 1
ATOM 3107 N N . GLY A 1 397 ? -10.699 13.141 -6.507 1.00 62.34 397 GLY A N 1
ATOM 3108 C CA . GLY A 1 397 ? -10.833 12.829 -7.934 1.00 62.34 397 GLY A CA 1
ATOM 3109 C C . GLY A 1 397 ? -9.717 11.881 -8.373 1.00 62.34 397 GLY A C 1
ATOM 3110 O O . GLY A 1 397 ? -8.613 11.962 -7.833 1.00 62.34 397 GLY A O 1
ATOM 3111 N N . GLY A 1 398 ? -10.005 10.995 -9.328 1.00 60.50 398 GLY A N 1
ATOM 3112 C CA . GLY A 1 398 ? -9.074 9.969 -9.808 1.00 60.50 398 GLY A CA 1
ATOM 3113 C C . GLY A 1 398 ? -9.105 8.676 -8.982 1.00 60.50 398 GLY A C 1
ATOM 3114 O O . GLY A 1 398 ? -9.157 8.700 -7.750 1.00 60.50 398 GLY A O 1
ATOM 3115 N N . HIS A 1 399 ? -9.065 7.534 -9.674 1.00 57.38 399 HIS A N 1
ATOM 3116 C CA . HIS A 1 399 ? -9.216 6.198 -9.085 1.00 57.38 399 HIS A CA 1
ATOM 3117 C C . HIS A 1 399 ? -8.170 5.900 -7.993 1.00 57.38 399 HIS A C 1
ATOM 3119 O O . HIS A 1 399 ? -8.525 5.557 -6.864 1.00 57.38 399 HIS A O 1
ATOM 3125 N N . TYR A 1 400 ? -6.880 6.118 -8.273 1.00 62.88 400 TYR A N 1
ATOM 3126 C CA . TYR A 1 400 ? -5.815 5.834 -7.301 1.00 62.88 400 TYR A CA 1
ATOM 3127 C C . TYR A 1 400 ? -5.829 6.765 -6.091 1.00 62.88 400 TYR A C 1
ATOM 3129 O O . TYR A 1 400 ? -5.631 6.306 -4.968 1.00 62.88 400 TYR A O 1
ATOM 3137 N N . LYS A 1 401 ? -6.091 8.062 -6.288 1.00 68.88 401 LYS A N 1
ATOM 3138 C CA . LYS A 1 401 ? -6.156 9.017 -5.177 1.00 68.88 401 LYS A CA 1
ATOM 3139 C C . LYS A 1 401 ? -7.288 8.673 -4.212 1.00 68.88 401 LYS A C 1
ATOM 3141 O O . LYS A 1 401 ? -7.082 8.726 -3.004 1.00 68.88 401 LYS A O 1
ATOM 3146 N N . ARG A 1 402 ? -8.450 8.276 -4.744 1.00 67.12 402 ARG A N 1
ATOM 3147 C CA . ARG A 1 402 ? -9.569 7.753 -3.947 1.00 67.12 402 ARG A CA 1
ATOM 3148 C C . ARG A 1 402 ? -9.175 6.499 -3.183 1.00 67.12 402 ARG A C 1
ATOM 3150 O O . ARG A 1 402 ? -9.366 6.456 -1.977 1.00 67.12 402 ARG A O 1
ATOM 3157 N N . SER A 1 403 ? -8.576 5.523 -3.864 1.00 65.62 403 SER A N 1
ATOM 3158 C CA . SER A 1 403 ? -8.159 4.265 -3.240 1.00 65.62 403 SER A CA 1
ATOM 3159 C C . SER A 1 403 ? -7.166 4.488 -2.090 1.00 65.62 403 SER A C 1
ATOM 3161 O O . SER A 1 403 ? -7.408 4.023 -0.978 1.00 65.62 403 SER A O 1
ATOM 3163 N N . ILE A 1 404 ? -6.098 5.262 -2.318 1.00 72.81 404 ILE A N 1
ATOM 3164 C CA . ILE A 1 404 ? -5.093 5.570 -1.289 1.00 72.81 404 ILE A CA 1
ATOM 3165 C C . ILE A 1 404 ? -5.708 6.404 -0.164 1.00 72.81 404 ILE A C 1
ATOM 3167 O O . ILE A 1 404 ? -5.493 6.100 1.003 1.00 72.81 404 ILE A O 1
ATOM 3171 N N . GLY A 1 405 ? -6.465 7.454 -0.489 1.00 77.12 405 GLY A N 1
ATOM 3172 C CA . GLY A 1 405 ? -7.035 8.340 0.522 1.00 77.12 405 GLY A CA 1
ATOM 3173 C C . GLY A 1 405 ? -8.060 7.650 1.415 1.00 77.12 405 GLY A C 1
ATOM 3174 O O . GLY A 1 405 ? -8.026 7.849 2.625 1.00 77.12 405 GLY A O 1
ATOM 3175 N N . SER A 1 406 ? -8.906 6.781 0.855 1.00 75.88 406 SER A N 1
ATOM 3176 C CA . SER A 1 406 ? -9.823 5.946 1.637 1.00 75.88 406 SER A CA 1
ATOM 3177 C C . SER A 1 406 ? -9.072 4.939 2.510 1.00 75.88 406 SER A C 1
ATOM 3179 O O . SER A 1 406 ? -9.415 4.799 3.679 1.00 75.88 406 SER A O 1
ATOM 3181 N N . ALA A 1 407 ? -8.016 4.297 1.995 1.00 77.25 407 ALA A N 1
ATOM 3182 C CA . ALA A 1 407 ? -7.189 3.385 2.789 1.00 77.25 407 ALA A CA 1
ATOM 3183 C C . ALA A 1 407 ? -6.479 4.104 3.950 1.00 77.25 407 ALA A C 1
ATOM 3185 O O . ALA A 1 407 ? -6.444 3.595 5.066 1.00 77.25 407 ALA A O 1
ATOM 3186 N N . VAL A 1 408 ? -5.958 5.316 3.720 1.00 83.94 408 VAL A N 1
ATOM 3187 C CA . VAL A 1 408 ? -5.349 6.141 4.776 1.00 83.94 408 VAL A CA 1
ATOM 3188 C C . VAL A 1 408 ? -6.399 6.571 5.801 1.00 83.94 408 VAL A C 1
ATOM 3190 O O . VAL A 1 408 ? -6.145 6.464 6.997 1.00 83.94 408 VAL A O 1
ATOM 3193 N N . GLN A 1 409 ? -7.576 7.023 5.359 1.00 87.44 409 GLN A N 1
ATOM 3194 C CA . GLN A 1 409 ? -8.654 7.445 6.255 1.00 87.44 409 GLN A CA 1
ATOM 3195 C C . GLN A 1 409 ? -9.141 6.300 7.145 1.00 87.44 409 GLN A C 1
ATOM 3197 O O . GLN A 1 409 ? -9.258 6.487 8.352 1.00 87.44 409 GLN A O 1
ATOM 3202 N N . ILE A 1 410 ? -9.405 5.126 6.569 1.00 83.00 410 ILE A N 1
ATOM 3203 C CA . ILE A 1 410 ? -9.928 3.968 7.302 1.00 83.00 410 ILE A CA 1
ATOM 3204 C C . ILE A 1 410 ? -8.833 3.358 8.183 1.00 83.00 410 ILE A C 1
ATOM 3206 O O . ILE A 1 410 ? -9.027 3.243 9.393 1.00 83.00 410 ILE A O 1
ATOM 3210 N N . GLY A 1 411 ? -7.662 3.057 7.614 1.00 81.94 411 GLY A N 1
ATOM 3211 C CA . GLY A 1 411 ? -6.566 2.392 8.319 1.00 81.94 411 GLY A CA 1
ATOM 3212 C C . GLY A 1 411 ? -6.052 3.191 9.519 1.00 81.94 411 GLY A C 1
ATOM 3213 O O . GLY A 1 411 ? -6.019 2.673 10.634 1.00 81.94 411 GLY A O 1
ATOM 3214 N N . PHE A 1 412 ? -5.716 4.475 9.331 1.00 85.94 412 PHE A N 1
ATOM 3215 C CA . PHE A 1 412 ? -5.325 5.335 10.459 1.00 85.94 412 PHE A CA 1
ATOM 3216 C C . PHE A 1 412 ? -6.520 5.716 11.335 1.00 85.94 412 PHE A C 1
ATOM 3218 O O . PHE A 1 412 ? -6.353 5.883 12.539 1.00 85.94 412 PHE A O 1
ATOM 3225 N N . GLY A 1 413 ? -7.723 5.814 10.765 1.00 86.06 413 GLY A N 1
ATOM 3226 C CA . GLY A 1 413 ? -8.951 6.032 11.524 1.00 86.06 413 GLY A CA 1
ATOM 3227 C C . GLY A 1 413 ? -9.147 4.981 12.611 1.00 86.06 413 GLY A C 1
ATOM 3228 O O . GLY A 1 413 ? -9.426 5.338 13.752 1.00 86.06 413 GLY A O 1
ATOM 3229 N N . ASN A 1 414 ? -8.906 3.705 12.294 1.00 87.88 414 ASN A N 1
ATOM 3230 C CA . ASN A 1 414 ? -9.039 2.581 13.225 1.00 87.88 414 ASN A CA 1
ATOM 3231 C C . ASN A 1 414 ? -8.097 2.646 14.441 1.00 87.88 414 ASN A C 1
ATOM 3233 O O . ASN A 1 414 ? -8.375 1.987 15.444 1.00 87.88 414 ASN A O 1
ATOM 3237 N N . LEU A 1 415 ? -7.061 3.498 14.436 1.00 89.19 415 LEU A N 1
ATOM 3238 C CA . LEU A 1 415 ? -6.298 3.817 15.653 1.00 89.19 415 LEU A CA 1
ATOM 3239 C C . LEU A 1 415 ? -7.190 4.432 16.745 1.00 89.19 415 LEU A C 1
ATOM 3241 O O . LEU A 1 415 ? -6.918 4.259 17.932 1.00 89.19 415 LEU A O 1
ATOM 3245 N N . GLY A 1 416 ? -8.301 5.071 16.367 1.00 89.56 416 GLY A N 1
ATOM 3246 C CA . GLY A 1 416 ? -9.333 5.518 17.301 1.00 89.56 416 GLY A CA 1
ATOM 3247 C C . GLY A 1 416 ? -9.943 4.375 18.122 1.00 89.56 416 GLY A C 1
ATOM 3248 O O . GLY A 1 416 ? -10.313 4.586 19.272 1.00 89.56 416 GLY A O 1
ATOM 3249 N N . GLY A 1 417 ? -9.975 3.147 17.595 1.00 89.75 417 GLY A N 1
ATOM 3250 C CA . GLY A 1 417 ? -10.386 1.958 18.345 1.00 89.75 417 GLY A CA 1
ATOM 3251 C C . GLY A 1 417 ? -9.401 1.563 19.445 1.00 89.75 417 GLY A C 1
ATOM 3252 O O . GLY A 1 417 ? -9.817 1.198 20.546 1.00 89.75 417 GLY A O 1
ATOM 3253 N N . ILE A 1 418 ? -8.097 1.726 19.197 1.00 91.94 418 ILE A N 1
ATOM 3254 C CA . ILE A 1 418 ? -7.048 1.524 20.210 1.00 91.94 418 ILE A CA 1
ATOM 3255 C C . ILE A 1 418 ? -7.211 2.546 21.335 1.00 91.94 418 ILE A C 1
ATOM 3257 O O . ILE A 1 418 ? -7.159 2.179 22.508 1.00 91.94 418 ILE A O 1
ATOM 3261 N N . VAL A 1 419 ? -7.462 3.812 20.989 1.00 93.06 419 VAL A N 1
ATOM 3262 C CA . VAL A 1 419 ? -7.734 4.864 21.977 1.00 93.06 419 VAL A CA 1
ATOM 3263 C C . VAL A 1 419 ? -9.000 4.533 22.769 1.00 93.06 419 VAL A C 1
ATOM 3265 O O . VAL A 1 419 ? -8.935 4.428 23.988 1.00 93.06 419 VAL A O 1
ATOM 3268 N N . ALA A 1 420 ? -10.127 4.280 22.099 1.00 91.94 420 ALA A N 1
ATOM 3269 C CA . ALA A 1 420 ? -11.404 3.971 22.748 1.00 91.94 420 ALA A CA 1
ATOM 3270 C C . ALA A 1 420 ? -11.319 2.771 23.708 1.00 91.94 420 ALA A C 1
ATOM 3272 O O . ALA A 1 420 ? -11.947 2.775 24.764 1.00 91.94 420 ALA A O 1
ATOM 3273 N N . SER A 1 421 ? -10.496 1.772 23.382 1.00 91.06 421 SER A N 1
ATOM 3274 C CA . SER A 1 421 ? -10.271 0.591 24.224 1.00 91.06 421 SER A CA 1
ATOM 3275 C C . SER A 1 421 ? -9.525 0.895 25.529 1.00 91.06 421 SER A C 1
ATOM 3277 O O . SER A 1 421 ? -9.597 0.103 26.462 1.00 91.06 421 SER A O 1
ATOM 3279 N N . ASN A 1 422 ? -8.808 2.021 25.623 1.00 90.88 422 ASN A N 1
ATOM 3280 C CA . ASN A 1 422 ? -7.904 2.341 26.736 1.00 90.88 422 ASN A CA 1
ATOM 3281 C C . ASN A 1 422 ? -8.317 3.572 27.564 1.00 90.88 422 ASN A C 1
ATOM 3283 O O . ASN A 1 422 ? -7.612 3.920 28.506 1.00 90.88 422 ASN A O 1
ATOM 3287 N N . ILE A 1 423 ? -9.434 4.231 27.244 1.00 90.50 423 ILE A N 1
ATOM 3288 C CA . ILE A 1 423 ? -9.849 5.469 27.934 1.00 90.50 423 ILE A CA 1
ATOM 3289 C C . ILE A 1 423 ? -10.751 5.230 29.157 1.00 90.50 423 ILE A C 1
ATOM 3291 O O . ILE A 1 423 ? -10.766 6.061 30.056 1.00 90.50 423 ILE A O 1
ATOM 3295 N N . PHE A 1 424 ? -11.467 4.103 29.237 1.00 87.88 424 PHE A N 1
ATOM 3296 C CA . PHE A 1 424 ? -12.271 3.739 30.414 1.00 87.88 424 PHE A CA 1
ATOM 3297 C C . PHE A 1 424 ? -11.469 2.818 31.336 1.00 87.88 424 PHE A C 1
ATOM 3299 O O . PHE A 1 424 ? -11.301 1.628 31.054 1.00 87.88 424 PHE A O 1
ATOM 3306 N N . LEU A 1 425 ? -10.942 3.385 32.423 1.00 85.94 425 LEU A N 1
ATOM 3307 C CA . LEU A 1 425 ? -10.058 2.700 33.365 1.00 85.94 425 LEU A CA 1
ATOM 3308 C C . LEU A 1 425 ? -10.824 2.243 34.607 1.00 85.94 425 LEU A C 1
ATOM 3310 O O . LEU A 1 425 ? -11.452 3.057 35.273 1.00 85.94 425 LEU A O 1
ATOM 3314 N N . LYS A 1 426 ? -10.695 0.966 34.991 1.00 80.81 426 LYS A N 1
ATOM 3315 C CA . LYS A 1 426 ? -11.396 0.390 36.159 1.00 80.81 426 LYS A CA 1
ATOM 3316 C C . LYS A 1 426 ? -11.161 1.167 37.468 1.00 80.81 426 LYS A C 1
ATOM 3318 O O . LYS A 1 426 ? -12.075 1.312 38.262 1.00 80.81 426 LYS A O 1
ATOM 3323 N N . LYS A 1 427 ? -9.962 1.731 37.665 1.00 84.31 427 LYS A N 1
ATOM 3324 C CA . LYS A 1 427 ? -9.600 2.538 38.852 1.00 84.31 427 LYS A CA 1
ATOM 3325 C C . LYS A 1 427 ? -10.374 3.861 38.993 1.00 84.31 427 LYS A C 1
ATOM 3327 O O . LYS A 1 427 ? -10.289 4.495 40.034 1.00 84.31 427 LYS A O 1
ATOM 3332 N N . GLU A 1 428 ? -11.033 4.307 37.928 1.00 85.00 428 GLU A N 1
ATOM 3333 C CA . GLU A 1 428 ? -11.769 5.575 37.854 1.00 85.00 428 GLU A CA 1
ATOM 3334 C C . GLU A 1 428 ? -13.287 5.370 37.913 1.00 85.00 428 GLU A C 1
ATOM 3336 O O . GLU A 1 428 ? -14.050 6.307 37.690 1.00 85.00 428 GLU A O 1
ATOM 3341 N N . GLU A 1 429 ? -13.736 4.147 38.179 1.00 80.69 429 GLU A N 1
ATOM 3342 C CA . GLU A 1 429 ? -15.148 3.846 38.372 1.00 80.69 429 GLU A CA 1
ATOM 3343 C C . GLU A 1 429 ? -15.707 4.577 39.608 1.00 80.69 429 GLU A C 1
ATOM 3345 O O . GLU A 1 429 ? -15.059 4.552 40.658 1.00 80.69 429 GLU A O 1
ATOM 3350 N N . PRO A 1 430 ? -16.902 5.203 39.526 1.00 79.44 430 PRO A N 1
ATOM 3351 C CA . PRO A 1 430 ? -17.816 5.311 38.373 1.00 79.44 430 PRO A CA 1
ATOM 3352 C C . PRO A 1 430 ? -17.645 6.576 37.505 1.00 79.44 430 PRO A C 1
ATOM 3354 O O . PRO A 1 430 ? -18.358 6.745 36.519 1.00 79.44 430 PRO A O 1
ATOM 3357 N N . HIS A 1 431 ? -16.741 7.490 37.860 1.00 81.62 431 HIS A N 1
ATOM 3358 C CA . HIS A 1 431 ? -16.682 8.832 37.265 1.00 81.62 431 HIS A CA 1
ATOM 3359 C C . HIS A 1 431 ? -15.984 8.914 35.904 1.00 81.62 431 HIS A C 1
ATOM 3361 O O . HIS A 1 431 ? -16.273 9.829 35.138 1.00 81.62 431 HIS A O 1
ATOM 3367 N N . TYR A 1 432 ? -15.057 8.002 35.600 1.00 88.12 432 TYR A N 1
ATOM 3368 C CA . TYR A 1 432 ? -14.296 7.924 34.339 1.00 88.12 432 TYR A CA 1
ATOM 3369 C C . TYR A 1 432 ? -13.908 9.280 33.702 1.00 88.12 432 TYR A C 1
ATOM 3371 O O . TYR A 1 432 ? -14.160 9.496 32.508 1.00 88.12 432 TYR A O 1
ATOM 3379 N N . PRO A 1 433 ? -13.264 10.205 34.443 1.00 88.69 433 PRO A N 1
ATOM 3380 C CA . PRO A 1 433 ? -12.920 11.524 33.920 1.00 88.69 433 PRO A CA 1
ATOM 3381 C C . PRO A 1 433 ? -11.987 11.443 32.704 1.00 88.69 433 PRO A C 1
ATOM 3383 O O . PRO A 1 433 ? -12.130 12.234 31.769 1.00 88.69 433 PRO A O 1
ATOM 3386 N N . VAL A 1 434 ? -11.077 10.459 32.659 1.00 91.19 434 VAL A N 1
ATOM 3387 C CA . VAL A 1 434 ? -10.215 10.232 31.488 1.00 91.19 434 VAL A CA 1
ATOM 3388 C C . VAL A 1 434 ? -11.034 9.725 30.302 1.00 91.19 434 VAL A C 1
ATOM 3390 O O . VAL A 1 434 ? -10.832 10.196 29.183 1.00 91.19 434 VAL A O 1
ATOM 3393 N N . GLY A 1 435 ? -11.994 8.829 30.541 1.00 89.75 435 GLY A N 1
ATOM 3394 C CA . GLY A 1 435 ? -12.899 8.277 29.531 1.00 89.75 435 GLY A CA 1
ATOM 3395 C C . GLY A 1 435 ? -13.708 9.357 28.825 1.00 89.75 435 GLY A C 1
ATOM 3396 O O . GLY A 1 435 ? -13.576 9.569 27.615 1.00 89.75 435 GLY A O 1
ATOM 3397 N N . PHE A 1 436 ? -14.516 10.081 29.598 1.00 92.81 436 PHE A N 1
ATOM 3398 C CA . PHE A 1 436 ? -15.389 11.123 29.067 1.00 92.81 436 PHE A CA 1
ATOM 3399 C C . PHE A 1 436 ? -14.604 12.338 28.559 1.00 92.81 436 PHE A C 1
ATOM 3401 O O . PHE A 1 436 ? -14.912 12.854 27.485 1.00 92.81 436 PHE A O 1
ATOM 3408 N N . GLY A 1 437 ? -13.548 12.756 29.266 1.00 92.50 437 GLY A N 1
ATOM 3409 C CA . GLY A 1 437 ? -12.711 13.890 28.872 1.00 92.50 437 GLY A CA 1
ATOM 3410 C C . GLY A 1 437 ? -11.951 13.644 27.568 1.00 92.50 437 GLY A C 1
ATOM 3411 O O . GLY A 1 437 ? -11.937 14.505 26.687 1.00 92.50 437 GLY A O 1
ATOM 3412 N N . THR A 1 438 ? -11.381 12.447 27.393 1.00 93.81 438 THR A N 1
ATOM 3413 C CA . THR A 1 438 ? -10.673 12.092 26.153 1.00 93.81 438 THR A CA 1
ATOM 3414 C C . THR A 1 438 ? -11.642 12.029 24.977 1.00 93.81 438 THR A C 1
ATOM 3416 O O . THR A 1 438 ? -11.379 12.638 23.939 1.00 93.81 438 THR A O 1
ATOM 3419 N N . ALA A 1 439 ? -12.789 11.360 25.130 1.00 93.44 439 ALA A N 1
ATOM 3420 C CA . ALA A 1 439 ? -13.789 11.276 24.065 1.00 93.44 439 ALA A CA 1
ATOM 3421 C C . ALA A 1 439 ? -14.339 12.661 23.665 1.00 93.44 439 ALA A C 1
ATOM 3423 O O . ALA A 1 439 ? -14.465 12.950 22.474 1.00 93.44 439 ALA A O 1
ATOM 3424 N N . LEU A 1 440 ? -14.574 13.553 24.637 1.00 94.94 440 LEU A N 1
ATOM 3425 C CA . LEU A 1 440 ? -14.939 14.951 24.388 1.00 94.94 440 LEU A CA 1
ATOM 3426 C C . LEU A 1 440 ? -13.845 15.688 23.601 1.00 94.94 440 LEU A C 1
ATOM 3428 O O . LEU A 1 440 ? -14.146 16.365 22.615 1.00 94.94 440 LEU A O 1
ATOM 3432 N N . GLY A 1 441 ? -12.575 15.518 23.979 1.00 94.81 441 GLY A N 1
ATOM 3433 C CA . GLY A 1 441 ? -11.433 16.086 23.257 1.00 94.81 441 GLY A CA 1
ATOM 3434 C C . GLY A 1 441 ? -11.368 15.639 21.791 1.00 94.81 441 GLY A C 1
ATOM 3435 O O . GLY A 1 441 ? -11.108 16.455 20.906 1.00 94.81 441 GLY A O 1
ATOM 3436 N N . PHE A 1 442 ? -11.686 14.374 21.505 1.00 95.25 442 PHE A N 1
ATOM 3437 C CA . PHE A 1 442 ? -11.740 13.840 20.139 1.00 95.25 442 PHE A CA 1
ATOM 3438 C C . PHE A 1 442 ? -12.932 14.357 19.317 1.00 95.25 442 PHE A C 1
ATOM 3440 O O . PHE A 1 442 ? -12.789 14.586 18.109 1.00 95.25 442 PHE A O 1
ATOM 3447 N N . LEU A 1 443 ? -14.082 14.635 19.939 1.00 94.88 443 LEU A N 1
ATOM 3448 C CA . LEU A 1 443 ? -15.160 15.379 19.275 1.00 94.88 443 LEU A CA 1
ATOM 3449 C C . LEU A 1 443 ? -14.734 16.821 18.967 1.00 94.88 443 LEU A C 1
ATOM 3451 O O . LEU A 1 443 ? -14.986 17.312 17.866 1.00 94.88 443 LEU A O 1
ATOM 3455 N N . GLY A 1 444 ? -14.011 17.473 19.882 1.00 95.50 444 GLY A N 1
ATOM 3456 C CA . GLY A 1 444 ? -13.389 18.779 19.642 1.00 95.50 444 GLY A CA 1
ATOM 3457 C C . GLY A 1 444 ? -12.401 18.755 18.470 1.00 95.50 444 GLY A C 1
ATOM 3458 O O . GLY A 1 444 ? -12.466 19.611 17.587 1.00 95.50 444 GLY A O 1
ATOM 3459 N N . LEU A 1 445 ? -11.548 17.727 18.391 1.00 94.81 445 LEU A N 1
ATOM 3460 C CA . LEU A 1 445 ? -10.650 17.495 17.254 1.00 94.81 445 LEU A CA 1
ATOM 3461 C C . LEU A 1 445 ? -11.431 17.321 15.944 1.00 94.81 445 LEU A C 1
ATOM 3463 O O . LEU A 1 445 ? -11.022 17.849 14.908 1.00 94.81 445 LEU A O 1
ATOM 3467 N N . THR A 1 446 ? -12.568 16.624 15.984 1.00 95.44 446 THR A N 1
ATOM 3468 C CA . THR A 1 446 ? -13.451 16.442 14.821 1.00 95.44 446 THR A CA 1
ATOM 3469 C C . THR A 1 446 ? -14.024 17.777 14.346 1.00 95.44 446 THR A C 1
ATOM 3471 O O . THR A 1 446 ? -13.983 18.067 13.150 1.00 95.44 446 THR A O 1
ATOM 3474 N N . ILE A 1 447 ? -14.487 18.640 15.258 1.00 96.25 447 ILE A N 1
ATOM 3475 C CA . ILE A 1 447 ? -14.955 19.997 14.924 1.00 96.25 447 ILE A CA 1
ATOM 3476 C C . ILE A 1 447 ? -13.809 20.832 14.341 1.00 96.25 447 ILE A C 1
ATOM 3478 O O . ILE A 1 447 ? -13.963 21.437 13.280 1.00 96.25 447 ILE A O 1
ATOM 3482 N N . LEU A 1 448 ? -12.639 20.836 14.981 1.00 96.06 448 LEU A N 1
ATOM 3483 C CA . LEU A 1 448 ? -11.485 21.611 14.525 1.00 96.06 448 LEU A CA 1
ATOM 3484 C C . LEU A 1 448 ? -11.058 21.202 13.109 1.00 96.06 448 LEU A C 1
ATOM 3486 O O . LEU A 1 448 ? -10.938 22.040 12.216 1.00 96.06 448 LEU A O 1
ATOM 3490 N N . THR A 1 449 ? -10.865 19.905 12.881 1.00 94.88 449 THR A N 1
ATOM 3491 C CA . THR A 1 449 ? -10.394 19.377 11.593 1.00 94.88 449 THR A CA 1
ATOM 3492 C C . THR A 1 449 ? -11.449 19.489 10.498 1.00 94.88 449 THR A C 1
ATOM 3494 O O . THR A 1 449 ? -11.100 19.832 9.369 1.00 94.88 449 THR A O 1
ATOM 3497 N N . SER A 1 450 ? -12.737 19.304 10.811 1.00 94.44 450 SER A N 1
ATOM 3498 C CA . SER A 1 450 ? -13.833 19.560 9.863 1.00 94.44 450 SER A CA 1
ATOM 3499 C C . SER A 1 450 ? -13.966 21.043 9.501 1.00 94.44 450 SER A C 1
ATOM 3501 O O . SER A 1 450 ? -14.240 21.357 8.342 1.00 94.44 450 SER A O 1
ATOM 3503 N N . THR A 1 451 ? -13.691 21.957 10.437 1.00 94.75 451 THR A N 1
ATOM 3504 C CA . THR A 1 451 ? -13.663 23.409 10.184 1.00 94.75 451 THR A CA 1
ATOM 3505 C C . THR A 1 451 ? -12.491 23.794 9.287 1.00 94.75 451 THR A C 1
ATOM 3507 O O . THR A 1 451 ? -12.685 24.489 8.290 1.00 94.75 451 THR A O 1
ATOM 3510 N N . ILE A 1 452 ? -11.284 23.292 9.579 1.00 94.25 452 ILE A N 1
ATOM 3511 C CA . ILE A 1 452 ? -10.097 23.484 8.725 1.00 94.25 452 ILE A CA 1
ATOM 3512 C C . ILE A 1 452 ? -10.371 22.948 7.316 1.00 94.25 452 ILE A C 1
ATOM 3514 O O . ILE A 1 452 ? -10.058 23.609 6.325 1.00 94.25 452 ILE A O 1
ATOM 3518 N N . PHE A 1 453 ? -11.005 21.779 7.218 1.00 93.88 453 PHE A N 1
ATOM 3519 C CA . PHE A 1 453 ? -11.384 21.178 5.947 1.00 93.88 453 PHE A CA 1
ATOM 3520 C C . PHE A 1 453 ? -12.387 22.041 5.175 1.00 93.88 453 PHE A C 1
ATOM 3522 O O . PHE A 1 453 ? -12.154 22.340 4.005 1.00 93.88 453 PHE A O 1
ATOM 3529 N N . TYR A 1 454 ? -13.453 22.514 5.827 1.00 93.31 454 TYR A N 1
ATOM 3530 C CA . TYR A 1 454 ? -14.445 23.402 5.219 1.00 93.31 454 TYR A CA 1
ATOM 3531 C C . TYR A 1 454 ? -13.819 24.704 4.700 1.00 93.31 454 TYR A C 1
ATOM 3533 O O . TYR A 1 454 ? -13.961 25.039 3.521 1.00 93.31 454 TYR A O 1
ATOM 3541 N N . VAL A 1 455 ? -13.088 25.416 5.562 1.00 92.75 455 VAL A N 1
ATOM 3542 C CA . VAL A 1 455 ? -12.463 26.702 5.227 1.00 92.75 455 VAL A CA 1
ATOM 3543 C C . VAL A 1 455 ? -11.417 26.518 4.131 1.00 92.75 455 VAL A C 1
ATOM 3545 O O . VAL A 1 455 ? -11.424 27.254 3.146 1.00 92.75 455 VAL A O 1
ATOM 3548 N N . GLY A 1 456 ? -10.555 25.504 4.241 1.00 89.94 456 GLY A N 1
ATOM 3549 C CA . GLY A 1 456 ? -9.530 25.227 3.239 1.00 89.94 456 GLY A CA 1
ATOM 3550 C C . GLY A 1 456 ? -10.115 24.851 1.873 1.00 89.94 456 GLY A C 1
ATOM 3551 O O . GLY A 1 456 ? -9.589 25.280 0.845 1.00 89.94 456 GLY A O 1
ATOM 3552 N N . LEU A 1 457 ? -11.236 24.121 1.832 1.00 89.25 457 LEU A N 1
ATOM 3553 C CA . LEU A 1 457 ? -11.956 23.854 0.583 1.00 89.25 457 LEU A CA 1
ATOM 3554 C C . LEU A 1 457 ? -12.575 25.124 -0.006 1.00 89.25 457 LEU A C 1
ATOM 3556 O O . LEU A 1 457 ? -12.463 25.341 -1.210 1.00 89.25 457 LEU A O 1
ATOM 3560 N N . HIS A 1 458 ? -13.180 25.981 0.819 1.00 88.19 458 HIS A N 1
ATOM 3561 C CA . HIS A 1 458 ? -13.749 27.247 0.357 1.00 88.19 458 HIS A CA 1
ATOM 3562 C C . HIS A 1 458 ? -12.670 28.172 -0.233 1.00 88.19 458 HIS A C 1
ATOM 3564 O O . HIS A 1 458 ? -12.858 28.748 -1.306 1.00 88.19 458 HIS A O 1
ATOM 3570 N N . LEU A 1 459 ? -11.507 28.260 0.422 1.00 87.69 459 LEU A N 1
ATOM 3571 C CA . LEU A 1 459 ? -10.361 29.033 -0.060 1.00 87.69 459 LEU A CA 1
ATOM 3572 C C . LEU A 1 459 ? -9.791 28.477 -1.373 1.00 87.69 459 LEU A C 1
ATOM 3574 O O . LEU A 1 459 ? -9.503 29.254 -2.284 1.00 87.69 459 LEU A O 1
ATOM 3578 N N . GLU A 1 460 ? -9.654 27.153 -1.508 1.00 84.81 460 GLU A N 1
ATOM 3579 C CA . GLU A 1 460 ? -9.151 26.558 -2.752 1.00 84.81 460 GLU A CA 1
ATOM 3580 C C . GLU A 1 460 ? -10.145 26.636 -3.908 1.00 84.81 460 GLU A C 1
ATOM 3582 O O . GLU A 1 460 ? -9.724 26.865 -5.041 1.00 84.81 460 GLU A O 1
ATOM 3587 N N . ASN A 1 461 ? -11.446 26.512 -3.640 1.00 86.31 461 ASN A N 1
ATOM 3588 C CA . ASN A 1 461 ? -12.472 26.727 -4.658 1.00 86.31 461 ASN A CA 1
ATOM 3589 C C . ASN A 1 461 ? -12.423 28.176 -5.155 1.00 86.31 461 ASN A C 1
ATOM 3591 O O . ASN A 1 461 ? -12.280 28.398 -6.350 1.00 86.31 461 ASN A O 1
ATOM 3595 N N . LYS A 1 462 ? -12.356 29.158 -4.245 1.00 85.62 462 LYS A N 1
ATOM 3596 C CA . LYS A 1 462 ? -12.210 30.578 -4.604 1.00 85.62 462 LYS A CA 1
ATOM 3597 C C . LYS A 1 462 ? -10.916 30.872 -5.373 1.00 85.62 462 LYS A C 1
ATOM 3599 O O . LYS A 1 462 ? -10.894 31.759 -6.222 1.00 85.62 462 LYS A O 1
ATOM 3604 N N . LYS A 1 463 ? -9.824 30.153 -5.088 1.00 82.31 463 LYS A N 1
ATOM 3605 C CA . LYS A 1 463 ? -8.563 30.258 -5.843 1.00 82.31 463 LYS A CA 1
ATOM 3606 C C . LYS A 1 463 ? -8.673 29.640 -7.240 1.00 82.31 463 LYS A C 1
ATOM 3608 O O . LYS A 1 463 ? -8.082 30.180 -8.173 1.00 82.31 463 LYS A O 1
ATOM 3613 N N . ARG A 1 464 ? -9.421 28.541 -7.381 1.00 78.06 464 ARG A N 1
ATOM 3614 C CA . ARG A 1 464 ? -9.721 27.901 -8.669 1.00 78.06 464 ARG A CA 1
ATOM 3615 C C . ARG A 1 464 ? -10.619 28.779 -9.537 1.00 78.06 464 ARG A C 1
ATOM 3617 O O . ARG A 1 464 ? -10.287 28.986 -10.691 1.00 78.06 464 ARG A O 1
ATOM 3624 N N . ASP A 1 465 ? -11.670 29.364 -8.970 1.00 82.88 465 ASP A N 1
ATOM 3625 C CA . ASP A 1 465 ? -12.606 30.234 -9.700 1.00 82.88 465 ASP A CA 1
ATOM 3626 C C . ASP A 1 465 ? -11.931 31.520 -10.220 1.00 82.88 465 ASP A C 1
ATOM 3628 O O . ASP A 1 465 ? -12.402 32.148 -11.160 1.00 82.88 465 ASP A O 1
ATOM 3632 N N . ARG A 1 466 ? -10.793 31.903 -9.626 1.00 84.00 466 ARG A N 1
ATOM 3633 C CA . ARG A 1 466 ? -9.935 33.018 -10.064 1.00 84.00 466 ARG A CA 1
ATOM 3634 C C . ARG A 1 466 ? -8.868 32.616 -11.097 1.00 84.00 466 ARG A C 1
ATOM 3636 O O . ARG A 1 466 ? -7.968 33.410 -11.351 1.00 84.00 466 ARG A O 1
ATOM 3643 N N . GLY A 1 467 ? -8.885 31.382 -11.605 1.00 73.81 467 GLY A N 1
ATOM 3644 C CA . GLY A 1 467 ? -7.898 30.854 -12.562 1.00 73.81 467 GLY A CA 1
ATOM 3645 C C . GLY A 1 467 ? -6.504 30.569 -11.977 1.00 73.81 467 GLY A C 1
ATOM 3646 O O . GLY A 1 467 ? -5.594 30.107 -12.660 1.00 73.81 467 GLY A O 1
ATOM 3647 N N . GLY A 1 468 ? -6.297 30.766 -10.668 1.00 72.19 468 GLY A N 1
ATOM 3648 C CA . GLY A 1 468 ? -4.989 30.613 -10.009 1.00 72.19 468 GLY A CA 1
ATOM 3649 C C . GLY A 1 468 ? -4.481 29.167 -9.891 1.00 72.19 468 GLY A C 1
ATOM 3650 O O . GLY A 1 468 ? -3.519 28.910 -9.160 1.00 72.19 468 GLY A O 1
ATOM 3651 N N . ARG A 1 469 ? -5.158 28.205 -10.530 1.00 65.56 469 ARG A N 1
ATOM 3652 C CA . ARG A 1 469 ? -4.845 26.767 -10.537 1.00 65.56 469 ARG A CA 1
ATOM 3653 C C . ARG A 1 469 ? -4.862 26.153 -11.944 1.00 65.56 469 ARG A C 1
ATOM 3655 O O . ARG A 1 469 ? -4.640 24.947 -12.040 1.00 65.56 469 ARG A O 1
ATOM 3662 N N . ASP A 1 470 ? -5.052 26.949 -12.996 1.00 58.81 470 ASP A N 1
ATOM 3663 C CA . ASP A 1 470 ? -5.239 26.459 -14.373 1.00 58.81 470 ASP A CA 1
ATOM 3664 C C . ASP A 1 470 ? -3.977 25.795 -14.945 1.00 58.81 470 ASP A C 1
ATOM 3666 O O . ASP A 1 470 ? -4.065 24.844 -15.717 1.00 58.81 470 ASP A O 1
ATOM 3670 N N . TYR A 1 471 ? -2.801 26.181 -14.435 1.00 55.50 471 TYR A N 1
ATOM 3671 C CA . TYR A 1 471 ? -1.515 25.532 -14.718 1.00 55.50 471 TYR A CA 1
ATOM 3672 C C . TYR A 1 471 ? -1.504 24.017 -14.428 1.00 55.50 471 TYR A C 1
ATOM 3674 O O . TYR A 1 471 ? -0.698 23.287 -14.994 1.00 55.50 471 TYR A O 1
ATOM 3682 N N . ARG A 1 472 ? -2.405 23.514 -13.567 1.00 55.34 472 ARG A N 1
ATOM 3683 C CA . ARG A 1 472 ? -2.523 22.080 -13.241 1.00 55.34 472 ARG A CA 1
ATOM 3684 C C . ARG A 1 472 ? -3.222 21.254 -14.323 1.00 55.34 472 ARG A C 1
ATOM 3686 O O . ARG A 1 472 ? -3.120 20.035 -14.260 1.00 55.34 472 ARG A O 1
ATOM 3693 N N . TYR A 1 473 ? -3.929 21.891 -15.259 1.00 46.53 473 TYR A N 1
ATOM 3694 C CA . TYR A 1 473 ? -4.477 21.233 -16.453 1.00 46.53 473 TYR A CA 1
ATOM 3695 C C . TYR A 1 473 ? -3.451 21.171 -17.594 1.00 46.53 473 TYR A C 1
ATOM 3697 O O . TYR A 1 473 ? -3.583 20.349 -18.486 1.00 46.53 473 TYR A O 1
ATOM 3705 N N . GLN A 1 474 ? -2.413 22.013 -17.546 1.00 37.44 474 GLN A N 1
ATOM 3706 C CA . GLN A 1 474 ? -1.349 22.089 -18.557 1.00 37.44 474 GLN A CA 1
ATOM 3707 C C . GLN A 1 474 ? -0.121 21.215 -18.214 1.00 37.44 474 GLN A C 1
ATOM 3709 O O . GLN A 1 474 ? 0.775 21.049 -19.035 1.00 37.44 474 GLN A O 1
ATOM 3714 N N . GLU A 1 475 ? -0.058 20.647 -17.002 1.00 39.97 475 GLU A N 1
ATOM 3715 C CA . GLU A 1 475 ? 1.095 19.888 -16.480 1.00 39.97 475 GLU A CA 1
ATOM 3716 C C . GLU A 1 475 ? 1.263 18.467 -17.066 1.00 39.97 475 GLU A C 1
ATOM 3718 O O . GLU A 1 475 ? 2.239 17.798 -16.721 1.00 39.97 475 GLU A O 1
ATOM 3723 N N . GLU A 1 476 ? 0.379 17.993 -17.956 1.00 38.53 476 GLU A N 1
ATOM 3724 C CA . GLU A 1 476 ? 0.523 16.667 -18.589 1.00 38.53 476 GLU A CA 1
ATOM 3725 C C . GLU A 1 476 ? 1.733 16.557 -19.538 1.00 38.53 476 GLU A C 1
ATOM 3727 O O . GLU A 1 476 ? 2.230 15.452 -19.748 1.00 38.53 476 GLU A O 1
ATOM 3732 N N . GLU A 1 477 ? 2.301 17.671 -20.018 1.00 32.84 477 GLU A N 1
ATOM 3733 C CA . GLU A 1 477 ? 3.423 17.638 -20.975 1.00 32.84 477 GLU A CA 1
ATOM 3734 C C . GLU A 1 477 ? 4.817 17.957 -20.401 1.00 32.84 477 GLU A C 1
ATOM 3736 O O . GLU A 1 477 ? 5.820 17.728 -21.078 1.00 32.84 477 GLU A O 1
ATOM 3741 N N . ILE A 1 478 ? 4.959 18.440 -19.158 1.00 35.47 478 ILE A N 1
ATOM 3742 C CA . ILE A 1 478 ? 6.279 18.868 -18.642 1.00 35.47 478 ILE A CA 1
ATOM 3743 C C . ILE A 1 478 ? 6.504 18.411 -17.198 1.00 35.47 478 ILE A C 1
ATOM 3745 O O . ILE A 1 478 ? 6.499 19.196 -16.255 1.00 35.47 478 ILE A O 1
ATOM 3749 N N . ALA A 1 479 ? 6.812 17.127 -17.011 1.00 31.94 479 ALA A N 1
ATOM 3750 C CA . ALA A 1 479 ? 7.349 16.613 -15.750 1.00 31.94 479 ALA A CA 1
ATOM 3751 C C . ALA A 1 479 ? 8.850 16.281 -15.855 1.00 31.94 479 ALA A C 1
ATOM 3753 O O . ALA A 1 479 ? 9.285 15.190 -15.484 1.00 31.94 479 ALA A O 1
ATOM 3754 N N . LYS A 1 480 ? 9.669 17.249 -16.294 1.00 39.94 480 LYS A N 1
ATOM 3755 C CA . LYS A 1 480 ? 11.117 17.242 -16.019 1.00 39.94 480 LYS A CA 1
ATOM 3756 C C . LYS A 1 480 ? 11.335 17.414 -14.510 1.00 39.94 480 LYS A C 1
ATOM 3758 O O . LYS A 1 480 ? 10.850 18.368 -13.914 1.00 39.94 480 LYS A O 1
ATOM 3763 N N . GLY A 1 481 ? 12.080 16.494 -13.897 1.00 31.38 481 GLY A N 1
ATOM 3764 C CA . GLY A 1 481 ? 12.640 16.664 -12.552 1.00 31.38 481 GLY A CA 1
ATOM 3765 C C . GLY A 1 481 ? 12.217 15.603 -11.530 1.00 31.38 481 GLY A C 1
ATOM 3766 O O . GLY A 1 481 ? 11.123 15.663 -10.970 1.00 31.38 481 GLY A O 1
ATOM 3767 N N . TRP A 1 482 ? 13.163 14.698 -11.258 1.00 33.72 482 TRP A N 1
ATOM 3768 C CA . TRP A 1 482 ? 13.368 13.843 -10.074 1.00 33.72 482 TRP A CA 1
ATOM 3769 C C . TRP A 1 482 ? 12.846 12.379 -10.020 1.00 33.72 482 TRP A C 1
ATOM 3771 O O . TRP A 1 482 ? 11.653 12.106 -9.946 1.00 33.72 482 TRP A O 1
ATOM 3781 N N . SER A 1 483 ? 13.850 11.484 -9.960 1.00 34.91 483 SER A N 1
ATOM 3782 C CA . SER A 1 483 ? 14.048 10.066 -9.557 1.00 34.91 483 SER A CA 1
ATOM 3783 C C . SER A 1 483 ? 12.937 9.188 -8.930 1.00 34.91 483 SER A C 1
ATOM 3785 O O . SER A 1 483 ? 13.185 8.487 -7.947 1.00 34.91 483 SER A O 1
ATOM 3787 N N . GLY A 1 484 ? 11.738 9.139 -9.508 1.00 45.84 484 GLY A N 1
ATOM 3788 C CA . GLY A 1 484 ? 10.867 7.956 -9.396 1.00 45.84 484 GLY A CA 1
ATOM 3789 C C . GLY A 1 484 ? 11.011 7.070 -10.637 1.00 45.84 484 GLY A C 1
ATOM 3790 O O . GLY A 1 484 ? 11.079 7.606 -11.738 1.00 45.84 484 GLY A O 1
ATOM 3791 N N . THR A 1 485 ? 11.074 5.747 -10.472 1.00 51.41 485 THR A N 1
ATOM 3792 C CA . THR A 1 485 ? 11.109 4.771 -11.578 1.00 51.41 485 THR A CA 1
ATOM 3793 C C . THR A 1 485 ? 9.875 4.945 -12.473 1.00 51.41 485 THR A C 1
ATOM 3795 O O . THR A 1 485 ? 8.756 5.051 -11.959 1.00 51.41 485 THR A O 1
ATOM 3798 N N . ARG A 1 486 ? 10.058 5.003 -13.803 1.00 65.25 486 ARG A N 1
ATOM 3799 C CA . ARG A 1 486 ? 8.961 5.148 -14.789 1.00 65.25 486 ARG A CA 1
ATOM 3800 C C . ARG A 1 486 ? 7.977 3.965 -14.742 1.00 65.25 486 ARG A C 1
ATOM 3802 O O . ARG A 1 486 ? 6.860 4.053 -15.234 1.00 65.25 486 ARG A O 1
ATOM 3809 N N . GLU A 1 487 ? 8.392 2.891 -14.085 1.00 63.19 487 GLU A N 1
ATOM 3810 C CA . GLU A 1 487 ? 7.718 1.615 -13.871 1.00 63.19 487 GLU A CA 1
ATOM 3811 C C . GLU A 1 487 ? 6.611 1.641 -12.797 1.00 63.19 487 GLU A C 1
ATOM 3813 O O . GLU A 1 487 ? 5.945 0.629 -12.585 1.00 63.19 487 GLU A O 1
ATOM 3818 N N . GLY A 1 488 ? 6.404 2.765 -12.098 1.00 63.62 488 GLY A N 1
ATOM 3819 C CA . GLY A 1 488 ? 5.436 2.878 -10.997 1.00 63.62 488 GLY A CA 1
ATOM 3820 C C . GLY A 1 488 ? 6.006 2.469 -9.628 1.00 63.62 488 GLY A C 1
ATOM 3821 O O . GLY A 1 488 ? 7.223 2.440 -9.427 1.00 63.62 488 GLY A O 1
ATOM 3822 N N . PHE A 1 489 ? 5.132 2.201 -8.646 1.00 61.12 489 PHE A N 1
ATOM 3823 C CA . PHE A 1 489 ? 5.544 1.736 -7.313 1.00 61.12 489 PHE A CA 1
ATOM 3824 C C . PHE A 1 489 ? 5.901 0.246 -7.339 1.00 61.12 489 PHE A C 1
ATOM 3826 O O . PHE A 1 489 ? 5.030 -0.619 -7.274 1.00 61.12 489 PHE A O 1
ATOM 3833 N N . SER A 1 490 ? 7.197 -0.041 -7.419 1.00 65.19 490 SER A N 1
ATOM 3834 C CA . SER A 1 490 ? 7.756 -1.391 -7.375 1.00 65.19 490 SER A CA 1
ATOM 3835 C C . SER A 1 490 ? 8.582 -1.613 -6.104 1.00 65.19 490 SER A C 1
ATOM 3837 O O . SER A 1 490 ? 8.892 -0.678 -5.354 1.00 65.19 490 SER A O 1
ATOM 3839 N N . SER A 1 491 ? 9.014 -2.852 -5.877 1.00 65.69 491 SER A N 1
ATOM 3840 C CA . SER A 1 491 ? 9.970 -3.209 -4.823 1.00 65.69 491 SER A CA 1
ATOM 3841 C C . SER A 1 491 ? 11.265 -2.388 -4.883 1.00 65.69 491 SER A C 1
ATOM 3843 O O . SER A 1 491 ? 11.961 -2.242 -3.879 1.00 65.69 491 SER A O 1
ATOM 3845 N N . GLU A 1 492 ? 11.592 -1.819 -6.044 1.00 68.75 492 GLU A N 1
ATOM 3846 C CA . GLU A 1 492 ? 12.741 -0.940 -6.241 1.00 68.75 492 GLU A CA 1
ATOM 3847 C C . GLU A 1 492 ? 12.596 0.396 -5.504 1.00 68.75 492 GLU A C 1
ATOM 3849 O O . GLU A 1 492 ? 13.562 0.873 -4.905 1.00 68.75 492 GLU A O 1
ATOM 3854 N N . VAL A 1 493 ? 11.382 0.954 -5.445 1.00 67.19 493 VAL A N 1
ATOM 3855 C CA . VAL A 1 493 ? 11.090 2.186 -4.697 1.00 67.19 493 VAL A CA 1
ATOM 3856 C C . VAL A 1 493 ? 11.255 1.944 -3.198 1.00 67.19 493 VAL A C 1
ATOM 3858 O O . VAL A 1 493 ? 11.933 2.717 -2.519 1.00 67.19 493 VAL A O 1
ATOM 3861 N N . LEU A 1 494 ? 10.705 0.837 -2.688 1.00 67.88 494 LEU A N 1
ATOM 3862 C CA . LEU A 1 494 ? 10.828 0.454 -1.279 1.00 67.88 494 LEU A CA 1
ATOM 3863 C C . LEU A 1 494 ? 12.294 0.181 -0.908 1.00 67.88 494 LEU A C 1
ATOM 3865 O O . LEU A 1 494 ? 12.808 0.709 0.079 1.00 67.88 494 LEU A O 1
ATOM 3869 N N . GLY A 1 495 ? 12.996 -0.580 -1.752 1.00 70.56 495 GLY A N 1
ATOM 3870 C CA . GLY A 1 495 ? 14.416 -0.861 -1.590 1.00 70.56 495 GLY A CA 1
ATOM 3871 C C . GLY A 1 495 ? 15.264 0.410 -1.614 1.00 70.56 495 GLY A C 1
ATOM 3872 O O . GLY A 1 495 ? 16.137 0.578 -0.764 1.00 70.56 495 GLY A O 1
ATOM 3873 N N . SER A 1 496 ? 15.006 1.340 -2.540 1.00 71.94 496 SER A N 1
ATOM 3874 C CA . SER A 1 496 ? 15.702 2.629 -2.586 1.00 71.94 496 SER A CA 1
ATOM 3875 C C . SER A 1 496 ? 15.402 3.487 -1.358 1.00 71.94 496 SER A C 1
ATOM 3877 O O . SER A 1 496 ? 16.307 4.172 -0.883 1.00 71.94 496 SER A O 1
ATOM 3879 N N . LEU A 1 497 ? 14.170 3.477 -0.844 1.00 75.19 497 LEU A N 1
ATOM 3880 C CA . LEU A 1 497 ? 13.802 4.231 0.352 1.00 75.19 497 LEU A CA 1
ATOM 3881 C C . LEU A 1 497 ? 14.587 3.718 1.560 1.00 75.19 497 LEU A C 1
ATOM 3883 O O . LEU A 1 497 ? 15.266 4.504 2.215 1.00 75.19 497 LEU A O 1
ATOM 3887 N N . ILE A 1 498 ? 14.578 2.402 1.795 1.00 79.94 498 ILE A N 1
ATOM 3888 C CA . ILE A 1 498 ? 15.324 1.757 2.888 1.00 79.94 498 ILE A CA 1
ATOM 3889 C C . ILE A 1 498 ? 16.821 2.072 2.774 1.00 79.94 498 ILE A C 1
ATOM 3891 O O . ILE A 1 498 ? 17.448 2.465 3.756 1.00 79.94 498 ILE A O 1
ATOM 3895 N N . LYS A 1 499 ? 17.391 1.969 1.565 1.00 78.50 499 LYS A N 1
ATOM 3896 C CA . LYS A 1 499 ? 18.809 2.266 1.297 1.00 78.50 499 LYS A CA 1
ATOM 3897 C C . LYS A 1 499 ? 19.178 3.729 1.567 1.00 78.50 499 LYS A C 1
ATOM 3899 O O . LYS A 1 499 ? 20.249 3.981 2.103 1.00 78.50 499 LYS A O 1
ATOM 3904 N N . LYS A 1 500 ? 18.323 4.684 1.180 1.00 81.56 500 LYS A N 1
ATOM 3905 C CA . LYS A 1 500 ? 18.580 6.130 1.329 1.00 81.56 500 LYS A CA 1
ATOM 3906 C C . LYS A 1 500 ? 18.251 6.671 2.725 1.00 81.56 500 LYS A C 1
ATOM 3908 O O . LYS A 1 500 ? 18.730 7.753 3.055 1.00 81.56 500 LYS A O 1
ATOM 3913 N N . THR A 1 501 ? 17.466 5.939 3.521 1.00 85.38 501 THR A N 1
ATOM 3914 C CA . THR A 1 501 ? 17.018 6.342 4.866 1.00 85.38 501 THR A CA 1
ATOM 3915 C C . THR A 1 501 ? 17.638 5.468 5.959 1.00 85.38 501 THR A C 1
ATOM 3917 O O . THR A 1 501 ? 18.670 5.830 6.513 1.00 85.38 501 THR A O 1
ATOM 3920 N N . ILE A 1 502 ? 17.045 4.304 6.237 1.00 85.88 502 ILE A N 1
ATOM 3921 C CA . ILE A 1 502 ? 17.391 3.411 7.352 1.00 85.88 502 ILE A CA 1
ATOM 3922 C C . ILE A 1 502 ? 18.825 2.885 7.237 1.00 85.88 502 ILE A C 1
ATOM 3924 O O . ILE A 1 502 ? 19.529 2.807 8.232 1.00 85.88 502 ILE A O 1
ATOM 3928 N N . LEU A 1 503 ? 19.283 2.533 6.035 1.00 86.75 503 LEU A N 1
ATOM 3929 C CA . LEU A 1 503 ? 20.628 1.982 5.824 1.00 86.75 503 LEU A CA 1
ATOM 3930 C C . LEU A 1 503 ? 21.647 3.035 5.378 1.00 86.75 503 LEU A C 1
ATOM 3932 O O . LEU A 1 503 ? 22.700 2.668 4.862 1.00 86.75 503 LEU A O 1
ATOM 3936 N N . ASN A 1 504 ? 21.342 4.326 5.528 1.00 90.06 504 ASN A N 1
ATOM 3937 C CA . ASN A 1 504 ? 22.247 5.406 5.155 1.00 90.06 504 ASN A CA 1
ATOM 3938 C C . ASN A 1 504 ? 23.058 5.868 6.377 1.00 90.06 504 ASN A C 1
ATOM 3940 O O . ASN A 1 504 ? 22.489 6.545 7.240 1.00 90.06 504 ASN A O 1
ATOM 3944 N N . PRO A 1 505 ? 24.375 5.581 6.445 1.00 90.75 505 PRO A N 1
ATOM 3945 C CA . PRO A 1 505 ? 25.209 5.989 7.573 1.00 90.75 505 PRO A CA 1
ATOM 3946 C C . PRO A 1 505 ? 25.209 7.498 7.817 1.00 90.75 505 PRO A C 1
ATOM 3948 O O . PRO A 1 505 ? 25.321 7.916 8.960 1.00 90.75 505 PRO A O 1
ATOM 3951 N N . ALA A 1 506 ? 25.023 8.327 6.783 1.00 90.69 506 ALA A N 1
ATOM 3952 C CA . ALA A 1 506 ? 24.974 9.780 6.944 1.00 90.69 506 ALA A CA 1
ATOM 3953 C C . ALA A 1 506 ? 23.755 10.258 7.756 1.00 90.69 506 ALA A C 1
ATOM 3955 O O . ALA A 1 506 ? 23.795 11.342 8.328 1.00 90.69 506 ALA A O 1
ATOM 3956 N N . LEU A 1 507 ? 22.682 9.460 7.818 1.00 89.56 507 LEU A N 1
ATOM 3957 C CA . LEU A 1 507 ? 21.488 9.753 8.615 1.00 89.56 507 LEU A CA 1
ATOM 3958 C C . LEU A 1 507 ? 21.489 8.989 9.939 1.00 89.56 507 LEU A C 1
ATOM 3960 O O . LEU A 1 507 ? 21.149 9.555 10.974 1.00 89.56 507 LEU A O 1
ATOM 3964 N N . THR A 1 508 ? 21.886 7.716 9.930 1.00 91.88 508 THR A N 1
ATOM 3965 C CA . THR A 1 508 ? 21.851 6.881 11.136 1.00 91.88 508 THR A CA 1
ATOM 3966 C C . THR A 1 508 ? 22.997 7.156 12.099 1.00 91.88 508 THR A C 1
ATOM 3968 O O . THR A 1 508 ? 22.777 7.094 13.306 1.00 91.88 508 THR A O 1
ATOM 3971 N N . LEU A 1 509 ? 24.192 7.521 11.618 1.00 92.19 509 LEU A N 1
ATOM 3972 C CA . LEU A 1 509 ? 25.334 7.814 12.490 1.00 92.19 509 LEU A CA 1
ATOM 3973 C C . LEU A 1 509 ? 25.069 9.032 13.391 1.00 92.19 509 LEU A C 1
ATOM 3975 O O . LEU A 1 509 ? 25.223 8.882 14.604 1.00 92.19 509 LEU A O 1
ATOM 3979 N N . PRO A 1 510 ? 24.599 10.193 12.886 1.00 92.44 510 PRO A N 1
ATOM 3980 C CA . PRO A 1 510 ? 24.242 11.313 13.755 1.00 92.44 510 PRO A CA 1
ATOM 3981 C C . PRO A 1 510 ? 23.158 10.956 14.773 1.00 92.44 510 PRO A C 1
ATOM 3983 O O . PRO A 1 510 ? 23.261 11.364 15.923 1.00 92.44 510 PRO A O 1
ATOM 3986 N N . LEU A 1 511 ? 22.152 10.161 14.391 1.00 89.06 511 LEU A N 1
ATOM 3987 C CA . LEU A 1 511 ? 21.085 9.744 15.307 1.00 89.06 511 LEU A CA 1
ATOM 3988 C C . LEU A 1 511 ? 21.611 8.853 16.439 1.00 89.06 511 LEU A C 1
ATOM 3990 O O . LEU A 1 511 ? 21.237 9.055 17.591 1.00 89.06 511 LEU A O 1
ATOM 3994 N N . VAL A 1 512 ? 22.510 7.909 16.138 1.00 90.88 512 VAL A N 1
ATOM 3995 C CA . VAL A 1 512 ? 23.159 7.072 17.162 1.00 90.88 512 VAL A CA 1
ATOM 3996 C C . VAL A 1 512 ? 24.051 7.914 18.075 1.00 90.88 512 VAL A C 1
ATOM 3998 O O . VAL A 1 512 ? 24.038 7.717 19.289 1.00 90.88 512 VAL A O 1
ATOM 4001 N N . LEU A 1 513 ? 24.803 8.869 17.520 1.00 92.12 513 LEU A N 1
ATOM 4002 C CA . LEU A 1 513 ? 25.652 9.765 18.306 1.00 92.12 513 LEU A CA 1
ATOM 4003 C C . LEU A 1 513 ? 24.820 10.688 19.206 1.00 92.12 513 LEU A C 1
ATOM 4005 O O . LEU A 1 513 ? 25.133 10.825 20.385 1.00 92.12 513 LEU A O 1
ATOM 4009 N N . LEU A 1 514 ? 23.729 11.264 18.698 1.00 90.38 514 LEU A N 1
ATOM 4010 C CA . LEU A 1 514 ? 22.815 12.095 19.484 1.00 90.38 514 LEU A CA 1
ATOM 4011 C C . LEU A 1 514 ? 22.161 11.293 20.610 1.00 90.38 514 LEU A C 1
ATOM 4013 O O . LEU A 1 514 ? 22.146 11.751 21.751 1.00 90.38 514 LEU A O 1
ATOM 4017 N N . ALA A 1 515 ? 21.685 10.084 20.313 1.00 88.50 515 ALA A N 1
ATOM 4018 C CA . ALA A 1 515 ? 21.102 9.190 21.306 1.00 88.50 515 ALA A CA 1
ATOM 4019 C C . ALA A 1 515 ? 22.105 8.780 22.399 1.00 88.50 515 ALA A C 1
ATOM 4021 O O . ALA A 1 515 ? 21.706 8.565 23.534 1.00 88.50 515 ALA A O 1
ATOM 4022 N N . ARG A 1 516 ? 23.406 8.706 22.090 1.00 88.38 516 ARG A N 1
ATOM 4023 C CA . ARG A 1 516 ? 24.430 8.275 23.055 1.00 88.38 516 ARG A CA 1
ATOM 4024 C C . ARG A 1 516 ? 25.079 9.413 23.844 1.00 88.38 516 ARG A C 1
ATOM 4026 O O . ARG A 1 516 ? 25.466 9.202 24.987 1.00 88.38 516 ARG A O 1
ATOM 4033 N N . TYR A 1 517 ? 25.242 10.587 23.236 1.00 88.94 517 TYR A N 1
ATOM 4034 C CA . TYR A 1 517 ? 26.062 11.672 23.793 1.00 88.94 517 TYR A CA 1
ATOM 4035 C C . TYR A 1 517 ? 25.271 12.909 24.227 1.00 88.94 517 TYR A C 1
ATOM 4037 O O . TYR A 1 517 ? 25.846 13.809 24.835 1.00 88.94 517 TYR A O 1
ATOM 4045 N N . THR A 1 518 ? 23.964 12.977 23.959 1.00 91.94 518 THR A N 1
ATOM 4046 C CA . THR A 1 518 ? 23.110 14.048 24.498 1.00 91.94 518 THR A CA 1
ATOM 4047 C C . THR A 1 518 ? 22.295 13.542 25.679 1.00 91.94 518 THR A C 1
ATOM 4049 O O . THR A 1 518 ? 21.857 12.395 25.686 1.00 91.94 518 THR A O 1
ATOM 4052 N N . LYS A 1 519 ? 22.052 14.405 26.671 1.00 85.62 519 LYS A N 1
ATOM 4053 C CA . LYS A 1 519 ? 21.274 14.048 27.868 1.00 85.62 519 LYS A CA 1
ATOM 4054 C C . LYS A 1 519 ? 19.858 13.573 27.506 1.00 85.62 519 LYS A C 1
ATOM 4056 O O . LYS A 1 519 ? 19.478 12.468 27.863 1.00 85.62 519 LYS A O 1
ATOM 4061 N N . GLN A 1 520 ? 19.142 14.351 26.688 1.00 85.31 520 GLN A N 1
ATOM 4062 C CA . GLN A 1 520 ? 17.807 13.986 26.190 1.00 85.31 520 GLN A CA 1
ATOM 4063 C C . GLN A 1 520 ? 17.819 12.691 25.363 1.00 85.31 520 GLN A C 1
ATOM 4065 O O . GLN A 1 520 ? 16.918 11.868 25.497 1.00 85.31 520 GLN A O 1
ATOM 4070 N N . GLY A 1 521 ? 18.836 12.496 24.517 1.00 84.88 521 GLY A N 1
ATOM 4071 C CA . GLY A 1 521 ? 18.984 11.284 23.714 1.00 84.88 521 GLY A CA 1
ATOM 4072 C C . GLY A 1 521 ? 19.261 10.041 24.557 1.00 84.88 521 GLY A C 1
ATOM 4073 O O . GLY A 1 521 ? 18.671 8.996 24.293 1.00 84.88 521 GLY A O 1
ATOM 4074 N N . SER A 1 522 ? 20.096 10.171 25.591 1.00 85.19 522 SER A N 1
ATOM 4075 C CA . SER A 1 522 ? 20.411 9.091 26.527 1.00 85.19 522 SER A CA 1
ATOM 4076 C C . SER A 1 522 ? 19.156 8.647 27.271 1.00 85.19 522 SER A C 1
ATOM 4078 O O . SER A 1 522 ? 18.848 7.457 27.283 1.00 85.19 522 SER A O 1
ATOM 4080 N N . ASP A 1 523 ? 18.384 9.598 27.801 1.00 86.62 523 ASP A N 1
ATOM 4081 C CA . ASP A 1 523 ? 17.124 9.320 28.495 1.00 86.62 523 ASP A CA 1
ATOM 4082 C C . ASP A 1 523 ? 16.127 8.594 27.566 1.00 86.62 523 ASP A C 1
ATOM 4084 O O . ASP A 1 523 ? 15.561 7.563 27.932 1.00 86.62 523 ASP A O 1
ATOM 4088 N N . LEU A 1 524 ? 15.984 9.064 26.319 1.00 83.44 524 LEU A N 1
ATOM 4089 C CA . LEU A 1 524 ? 15.158 8.429 25.280 1.00 83.44 524 LEU A CA 1
ATOM 4090 C C . LEU A 1 524 ? 15.642 7.022 24.896 1.00 83.44 524 LEU A C 1
ATOM 4092 O O . LEU A 1 524 ? 14.823 6.140 24.642 1.00 83.44 524 LEU A O 1
ATOM 4096 N N . SER A 1 525 ? 16.957 6.802 24.842 1.00 85.56 525 SER A N 1
ATOM 4097 C CA . SER A 1 525 ? 17.543 5.504 24.491 1.00 85.56 525 SER A CA 1
ATOM 4098 C C . SER A 1 525 ? 17.314 4.446 25.574 1.00 85.56 525 SER A C 1
ATOM 4100 O O . SER A 1 525 ? 17.109 3.281 25.242 1.00 85.56 525 SER A O 1
ATOM 4102 N N . ILE A 1 526 ? 17.272 4.863 26.845 1.00 86.38 526 ILE A N 1
ATOM 4103 C CA . ILE A 1 526 ? 16.957 4.006 27.994 1.00 86.38 526 ILE A CA 1
ATOM 4104 C C . ILE A 1 526 ? 15.453 3.694 28.025 1.00 86.38 526 ILE A C 1
ATOM 4106 O O . ILE A 1 526 ? 15.065 2.544 28.203 1.00 86.38 526 ILE A O 1
ATOM 4110 N N . LEU A 1 527 ? 14.601 4.698 27.783 1.00 87.62 527 LEU A N 1
ATOM 4111 C CA . LEU A 1 527 ? 13.141 4.535 27.689 1.00 87.62 527 LEU A CA 1
ATOM 4112 C C . LEU A 1 527 ? 12.704 3.626 26.525 1.00 87.62 527 LEU A C 1
ATOM 4114 O O . LEU A 1 527 ? 11.661 2.974 26.604 1.00 87.62 527 LEU A O 1
ATOM 4118 N N . HIS A 1 528 ? 13.488 3.571 25.444 1.00 87.62 528 HIS A N 1
ATOM 4119 C CA . HIS A 1 528 ? 13.180 2.812 24.230 1.00 87.62 528 HIS A CA 1
ATOM 4120 C C . HIS A 1 528 ? 14.361 1.949 23.749 1.00 87.62 528 HIS A C 1
ATOM 4122 O O . HIS A 1 528 ? 14.781 2.031 22.591 1.00 87.62 528 HIS A O 1
ATOM 4128 N N . GLU A 1 529 ? 14.860 1.070 24.620 1.00 87.75 529 GLU A N 1
ATOM 4129 C CA . GLU A 1 529 ? 16.036 0.214 24.380 1.00 87.75 529 GLU A CA 1
ATOM 4130 C C . GLU A 1 529 ? 15.971 -0.572 23.053 1.00 87.75 529 GLU A C 1
ATOM 4132 O O . GLU A 1 529 ? 16.927 -0.606 22.272 1.00 87.75 529 GLU A O 1
ATOM 4137 N N . THR A 1 530 ? 14.808 -1.147 22.731 1.00 88.00 530 THR A N 1
ATOM 4138 C CA . THR A 1 530 ? 14.611 -1.913 21.487 1.00 88.00 530 THR A CA 1
ATOM 4139 C C . THR A 1 530 ? 14.728 -1.050 20.228 1.00 88.00 530 THR A C 1
ATOM 4141 O O . THR A 1 530 ? 15.252 -1.510 19.210 1.00 88.00 530 THR A O 1
ATOM 4144 N N . ALA A 1 531 ? 14.271 0.203 20.275 1.00 84.31 531 ALA A N 1
ATOM 4145 C CA . ALA A 1 531 ? 14.380 1.133 19.156 1.00 84.31 531 ALA A CA 1
ATOM 4146 C C . ALA A 1 531 ? 15.838 1.559 18.938 1.00 84.31 531 ALA A C 1
ATOM 4148 O O . ALA A 1 531 ? 16.306 1.594 17.797 1.00 84.31 531 ALA A O 1
ATOM 4149 N N . PHE A 1 532 ? 16.575 1.808 20.024 1.00 89.69 532 PHE A N 1
ATOM 4150 C CA . PHE A 1 532 ? 17.993 2.152 19.961 1.00 89.69 532 PHE A CA 1
ATOM 4151 C C . PHE A 1 532 ? 18.849 0.991 19.429 1.00 89.69 532 PHE A C 1
ATOM 4153 O O . PHE A 1 532 ? 19.658 1.196 18.524 1.00 89.69 532 PHE A O 1
ATOM 4160 N N . SER A 1 533 ? 18.602 -0.243 19.884 1.00 90.44 533 SER A N 1
ATOM 4161 C CA . SER A 1 533 ? 19.276 -1.446 19.366 1.00 90.44 533 SER A CA 1
ATOM 4162 C C . SER A 1 533 ? 19.048 -1.637 17.856 1.00 90.44 533 SER A C 1
ATOM 4164 O O . SER A 1 533 ? 19.988 -1.872 17.091 1.00 90.44 533 SER A O 1
ATOM 4166 N N . ARG A 1 534 ? 17.811 -1.440 17.377 1.00 91.81 534 ARG A N 1
ATOM 4167 C CA . ARG A 1 534 ? 17.492 -1.504 15.938 1.00 91.81 534 ARG A CA 1
ATOM 4168 C C . ARG A 1 534 ? 18.171 -0.396 15.134 1.00 91.81 534 ARG A C 1
ATOM 4170 O O . ARG A 1 534 ? 18.607 -0.649 14.012 1.00 91.81 534 ARG A O 1
ATOM 4177 N N . LEU A 1 535 ? 18.288 0.808 15.693 1.00 90.31 535 LEU A N 1
ATOM 4178 C CA . LEU A 1 535 ? 19.009 1.916 15.066 1.00 90.31 535 LEU A CA 1
ATOM 4179 C C . LEU A 1 535 ? 20.514 1.613 14.940 1.00 90.31 535 LEU A C 1
ATOM 4181 O O . LEU A 1 535 ? 21.104 1.875 13.891 1.00 90.31 535 LEU A O 1
ATOM 4185 N N . GLN A 1 536 ? 21.124 1.007 15.963 1.00 91.25 536 GLN A N 1
ATOM 4186 C CA . GLN A 1 536 ? 22.518 0.554 15.917 1.00 91.25 536 GLN A CA 1
ATOM 4187 C C . GLN A 1 536 ? 22.732 -0.541 14.864 1.00 91.25 536 GLN A C 1
ATOM 4189 O O . GLN A 1 536 ? 23.686 -0.466 14.089 1.00 91.25 536 GLN A O 1
ATOM 4194 N N . LEU A 1 537 ? 21.825 -1.520 14.781 1.00 92.94 537 LEU A N 1
ATOM 4195 C CA . LEU A 1 537 ? 21.865 -2.555 13.745 1.00 92.94 537 LEU A CA 1
ATOM 4196 C C . LEU A 1 537 ? 21.745 -1.949 12.339 1.00 92.94 537 LEU A C 1
ATOM 4198 O O . LEU A 1 537 ? 22.497 -2.318 11.438 1.00 92.94 537 LEU A O 1
ATOM 4202 N N . ALA A 1 538 ? 20.837 -0.989 12.150 1.00 91.75 538 ALA A N 1
ATOM 4203 C CA . ALA A 1 538 ? 20.668 -0.285 10.883 1.00 91.75 538 ALA A CA 1
ATOM 4204 C C . ALA A 1 538 ? 21.934 0.489 10.473 1.00 91.75 538 ALA A C 1
ATOM 4206 O O . ALA A 1 538 ? 22.336 0.439 9.308 1.00 91.75 538 ALA A O 1
ATOM 4207 N N . LEU A 1 539 ? 22.606 1.141 11.431 1.00 94.62 539 LEU A N 1
ATOM 4208 C CA . LEU A 1 539 ? 23.903 1.781 11.213 1.00 94.62 539 LEU A CA 1
ATOM 4209 C C . LEU A 1 539 ? 24.984 0.760 10.828 1.00 94.62 539 LEU A C 1
ATOM 4211 O O . LEU A 1 539 ? 25.685 0.975 9.843 1.00 94.62 539 LEU A O 1
ATOM 4215 N N . ALA A 1 540 ? 25.101 -0.354 11.555 1.00 94.19 540 ALA A N 1
ATOM 4216 C CA . ALA A 1 540 ? 26.093 -1.392 11.270 1.00 94.19 540 ALA A CA 1
ATOM 4217 C C . ALA A 1 540 ? 25.914 -1.976 9.859 1.00 94.19 540 ALA A C 1
ATOM 4219 O O . ALA A 1 540 ? 26.864 -2.021 9.075 1.00 94.19 540 ALA A O 1
ATOM 4220 N N . LEU A 1 541 ? 24.680 -2.338 9.492 1.00 92.50 541 LEU A N 1
ATOM 4221 C CA . LEU A 1 541 ? 24.346 -2.813 8.147 1.00 92.50 541 LEU A CA 1
ATOM 4222 C C . LEU A 1 541 ? 24.616 -1.743 7.077 1.00 92.50 541 LEU A C 1
ATOM 4224 O O . LEU A 1 541 ? 25.124 -2.061 6.000 1.00 92.50 541 LEU A O 1
ATOM 4228 N N . GLY A 1 542 ? 24.315 -0.475 7.372 1.00 92.00 542 GLY A N 1
ATOM 4229 C CA . GLY A 1 542 ? 24.616 0.655 6.495 1.00 92.00 542 GLY A CA 1
ATOM 4230 C C . GLY A 1 542 ? 26.117 0.844 6.255 1.00 92.00 542 GLY A C 1
ATOM 4231 O O . GLY A 1 542 ? 26.530 1.063 5.116 1.00 92.00 542 GLY A O 1
ATOM 4232 N N . LEU A 1 543 ? 26.943 0.716 7.298 1.00 93.19 543 LEU A N 1
ATOM 4233 C CA . LEU A 1 543 ? 28.403 0.832 7.210 1.00 93.19 543 LEU A CA 1
ATOM 4234 C C . LEU A 1 543 ? 29.024 -0.328 6.431 1.00 93.19 543 LEU A C 1
ATOM 4236 O O . LEU A 1 543 ? 29.834 -0.084 5.539 1.00 93.19 543 LEU A O 1
ATOM 4240 N N . ILE A 1 544 ? 28.601 -1.568 6.703 1.00 93.81 544 ILE A N 1
ATOM 4241 C CA . ILE A 1 544 ? 29.041 -2.753 5.948 1.00 93.81 544 ILE A CA 1
ATOM 4242 C C . ILE A 1 544 ? 28.715 -2.576 4.465 1.00 93.81 544 ILE A C 1
ATOM 4244 O O . ILE A 1 544 ? 29.571 -2.765 3.605 1.00 93.81 544 ILE A O 1
ATOM 4248 N N . ARG A 1 545 ? 27.488 -2.144 4.157 1.00 91.44 545 ARG A N 1
ATOM 4249 C CA . ARG A 1 545 ? 27.050 -1.858 2.788 1.00 91.44 545 ARG A CA 1
ATOM 4250 C C . ARG A 1 545 ? 27.902 -0.770 2.130 1.00 91.44 545 ARG A C 1
ATOM 4252 O O . ARG A 1 545 ? 28.285 -0.926 0.973 1.00 91.44 545 ARG A O 1
ATOM 4259 N N . TYR A 1 546 ? 28.171 0.330 2.832 1.00 91.44 546 TYR A N 1
ATOM 4260 C CA . TYR A 1 546 ? 28.984 1.431 2.314 1.00 91.44 546 TYR A CA 1
ATOM 4261 C C . TYR A 1 546 ? 30.418 0.977 2.018 1.00 91.44 546 TYR A C 1
ATOM 4263 O O . TYR A 1 546 ? 30.907 1.190 0.909 1.00 91.44 546 TYR A O 1
ATOM 4271 N N . ALA A 1 547 ? 31.054 0.285 2.968 1.00 93.19 547 ALA A N 1
ATOM 4272 C CA . ALA A 1 547 ? 32.395 -0.266 2.808 1.00 93.19 547 ALA A CA 1
ATOM 4273 C C . ALA A 1 547 ? 32.459 -1.272 1.650 1.00 93.19 547 ALA A C 1
ATOM 4275 O O . ALA A 1 547 ? 33.347 -1.178 0.806 1.00 93.19 547 ALA A O 1
ATOM 4276 N N . ASN A 1 548 ? 31.481 -2.179 1.551 1.00 93.75 548 ASN A N 1
ATOM 4277 C CA . ASN A 1 548 ? 31.400 -3.150 0.464 1.00 93.75 548 ASN A CA 1
ATOM 4278 C C . ASN A 1 548 ? 31.254 -2.472 -0.904 1.00 93.75 548 ASN A C 1
ATOM 4280 O O . ASN A 1 548 ? 31.948 -2.847 -1.844 1.00 93.75 548 ASN A O 1
ATOM 4284 N N . ASN A 1 549 ? 30.384 -1.466 -1.028 1.00 90.44 549 ASN A N 1
ATOM 4285 C CA . ASN A 1 549 ? 30.212 -0.731 -2.283 1.00 90.44 549 ASN A CA 1
ATOM 4286 C C . ASN A 1 549 ? 31.491 0.014 -2.679 1.00 90.44 549 ASN A C 1
ATOM 4288 O O . ASN A 1 549 ? 31.866 0.002 -3.847 1.00 90.44 549 ASN A O 1
ATOM 4292 N N . TRP A 1 550 ? 32.170 0.634 -1.712 1.00 93.00 550 TRP A N 1
ATOM 4293 C CA . TRP A 1 550 ? 33.439 1.315 -1.950 1.00 93.00 550 TRP A CA 1
ATOM 4294 C C . TRP A 1 550 ? 34.531 0.338 -2.409 1.00 93.00 550 TRP A C 1
ATOM 4296 O O . TRP A 1 550 ? 35.181 0.593 -3.421 1.00 93.00 550 TRP A O 1
ATOM 4306 N N . LEU A 1 551 ? 34.684 -0.802 -1.724 1.00 95.19 551 LEU A N 1
ATOM 4307 C CA . LEU A 1 551 ? 35.627 -1.860 -2.106 1.00 95.19 551 LEU A CA 1
ATOM 4308 C C . LEU A 1 551 ? 35.305 -2.434 -3.487 1.00 95.19 551 LEU A C 1
ATOM 4310 O O . LEU A 1 551 ? 36.204 -2.583 -4.309 1.00 95.19 551 LEU A O 1
ATOM 4314 N N . SER A 1 552 ? 34.026 -2.703 -3.760 1.00 93.56 552 SER A N 1
ATOM 4315 C CA . SER A 1 552 ? 33.569 -3.234 -5.049 1.00 93.56 552 SER A CA 1
ATOM 4316 C C . SER A 1 552 ? 33.897 -2.264 -6.181 1.00 93.56 552 SER A C 1
ATOM 4318 O O . SER A 1 552 ? 34.490 -2.668 -7.175 1.00 93.56 552 SER A O 1
ATOM 4320 N N . GLN A 1 553 ? 33.594 -0.973 -6.007 1.00 93.88 553 GLN A N 1
ATOM 4321 C CA . GLN A 1 553 ? 33.898 0.046 -7.009 1.00 93.88 553 GLN A CA 1
ATOM 4322 C C . GLN A 1 553 ? 35.406 0.163 -7.254 1.00 93.88 553 GLN A C 1
ATOM 4324 O O . GLN A 1 553 ? 35.854 0.159 -8.396 1.00 93.88 553 GLN A O 1
ATOM 4329 N N . LYS A 1 554 ? 36.209 0.214 -6.183 1.00 94.75 554 LYS A N 1
ATOM 4330 C CA . LYS A 1 554 ? 37.671 0.277 -6.298 1.00 94.75 554 LYS A CA 1
ATOM 4331 C C . LYS A 1 554 ? 38.255 -0.950 -6.984 1.00 94.75 554 LYS A C 1
ATOM 4333 O O . LYS A 1 554 ? 39.151 -0.793 -7.806 1.00 94.75 554 LYS A O 1
ATOM 4338 N N . SER A 1 555 ? 37.729 -2.132 -6.682 1.00 95.06 555 SER A N 1
ATOM 4339 C CA . SER A 1 555 ? 38.133 -3.375 -7.331 1.00 95.06 555 SER A CA 1
ATOM 4340 C C . SER A 1 555 ? 37.788 -3.373 -8.820 1.00 95.06 555 SER A C 1
ATOM 4342 O O . SER A 1 555 ? 38.648 -3.699 -9.629 1.00 95.06 555 SER A O 1
ATOM 4344 N N . LEU A 1 556 ? 36.567 -2.972 -9.191 1.00 94.12 556 LEU A N 1
ATOM 4345 C CA . LEU A 1 556 ? 36.122 -2.912 -10.590 1.00 94.12 556 LEU A CA 1
ATOM 4346 C C . LEU A 1 556 ? 36.877 -1.858 -11.415 1.00 94.12 556 LEU A C 1
ATOM 4348 O O . LEU A 1 556 ? 37.070 -2.031 -12.615 1.00 94.12 556 LEU A O 1
ATOM 4352 N N . ASP A 1 557 ? 37.328 -0.776 -10.781 1.00 95.88 557 ASP A N 1
ATOM 4353 C CA . ASP A 1 557 ? 38.159 0.252 -11.418 1.00 95.88 557 ASP A CA 1
ATOM 4354 C C . ASP A 1 557 ? 39.661 -0.097 -11.416 1.00 95.88 557 ASP A C 1
ATOM 4356 O O . ASP A 1 557 ? 40.501 0.760 -11.718 1.00 95.88 557 ASP A O 1
ATOM 4360 N N . ASN A 1 558 ? 40.025 -1.330 -11.041 1.00 95.50 558 ASN A N 1
ATOM 4361 C CA . ASN A 1 558 ? 41.409 -1.799 -10.913 1.00 95.50 558 ASN A CA 1
ATOM 4362 C C . ASN A 1 558 ? 42.268 -0.915 -9.992 1.00 95.50 558 ASN A C 1
ATOM 4364 O O . ASN A 1 558 ? 43.475 -0.774 -10.186 1.00 95.50 558 ASN A O 1
ATOM 4368 N N . TRP A 1 559 ? 41.645 -0.263 -9.006 1.00 95.56 559 TRP A N 1
ATOM 4369 C CA . TRP A 1 559 ? 42.271 0.721 -8.117 1.00 95.56 559 TRP A CA 1
ATOM 4370 C C . TRP A 1 559 ? 42.936 1.903 -8.845 1.00 95.56 559 TRP A C 1
ATOM 4372 O O . TRP A 1 559 ? 43.754 2.617 -8.260 1.00 95.56 559 TRP A O 1
ATOM 4382 N N . LYS A 1 560 ? 42.573 2.154 -10.108 1.00 95.69 560 LYS A N 1
ATOM 4383 C CA . LYS A 1 560 ? 43.063 3.279 -10.912 1.00 95.69 560 LYS A CA 1
ATOM 4384 C C . LYS A 1 560 ? 41.955 4.295 -11.133 1.00 95.69 560 LYS A C 1
ATOM 4386 O O . LYS A 1 560 ? 40.797 3.933 -11.297 1.00 95.69 560 LYS A O 1
ATOM 4391 N N . SER A 1 561 ? 42.302 5.577 -11.183 1.00 92.69 561 SER A N 1
ATOM 4392 C CA . SER A 1 561 ? 41.391 6.636 -11.624 1.00 92.69 561 SER A CA 1
ATOM 4393 C C . SER A 1 561 ? 41.607 6.951 -13.099 1.00 92.69 561 SER A C 1
ATOM 4395 O O . SER A 1 561 ? 42.725 6.864 -13.604 1.00 92.69 561 SER A O 1
ATOM 4397 N N . ASP A 1 562 ? 40.529 7.342 -13.767 1.00 94.00 562 ASP A N 1
ATOM 4398 C CA . ASP A 1 562 ? 40.542 7.828 -15.142 1.00 94.00 562 ASP A CA 1
ATOM 4399 C C . ASP A 1 562 ? 39.656 9.079 -15.229 1.00 94.00 562 ASP A C 1
ATOM 4401 O O . ASP A 1 562 ? 38.791 9.278 -14.371 1.00 94.00 562 ASP A O 1
ATOM 4405 N N . LYS A 1 563 ? 39.900 9.955 -16.206 1.00 93.00 563 LYS A N 1
ATOM 4406 C CA . LYS A 1 563 ? 39.189 11.231 -16.349 1.00 93.00 563 LYS A CA 1
ATOM 4407 C C . LYS A 1 563 ? 38.640 11.369 -17.764 1.00 93.00 563 LYS A C 1
ATOM 4409 O O . LYS A 1 563 ? 39.400 11.565 -18.701 1.00 93.00 563 LYS A O 1
ATOM 4414 N N . TYR A 1 564 ? 37.317 11.369 -17.872 1.00 94.31 564 TYR A N 1
ATOM 4415 C CA . TYR A 1 564 ? 36.595 11.558 -19.129 1.00 94.31 564 TYR A CA 1
ATOM 4416 C C . TYR A 1 564 ? 36.355 13.041 -19.402 1.00 94.31 564 TYR A C 1
ATOM 4418 O O . TYR A 1 564 ? 35.919 13.787 -18.517 1.00 94.31 564 TYR A O 1
ATOM 4426 N N . ILE A 1 565 ? 36.605 13.470 -20.638 1.00 94.25 565 ILE A N 1
ATOM 4427 C CA . ILE A 1 565 ? 36.282 14.819 -21.110 1.00 94.25 565 ILE A CA 1
ATOM 4428 C C . ILE A 1 565 ? 35.186 14.664 -22.157 1.00 94.25 565 ILE A C 1
ATOM 4430 O O . ILE A 1 565 ? 35.460 14.585 -23.347 1.00 94.25 565 ILE A O 1
ATOM 4434 N N . TRP A 1 566 ? 33.927 14.633 -21.710 1.00 94.06 566 TRP A N 1
ATOM 4435 C CA . TRP A 1 566 ? 32.757 14.248 -22.522 1.00 94.06 566 TRP A CA 1
ATOM 4436 C C . TRP A 1 566 ? 32.589 14.989 -23.860 1.00 94.06 566 TRP A C 1
ATOM 4438 O O . TRP A 1 566 ? 31.988 14.444 -24.779 1.00 94.06 566 TRP A O 1
ATOM 4448 N N . SER A 1 567 ? 33.136 16.199 -24.007 1.00 91.94 567 SER A N 1
ATOM 4449 C CA . SER A 1 567 ? 33.146 16.943 -25.278 1.00 91.94 567 SER A CA 1
ATOM 4450 C C . SER A 1 567 ? 34.135 16.399 -26.323 1.00 91.94 567 SER A C 1
ATOM 4452 O O . SER A 1 567 ? 34.007 16.704 -27.510 1.00 91.94 567 SER A O 1
ATOM 4454 N N . GLN A 1 568 ? 35.125 15.618 -25.892 1.00 93.00 568 GLN A N 1
ATOM 4455 C CA . GLN A 1 568 ? 36.139 14.964 -26.724 1.00 93.00 568 GLN A CA 1
ATOM 4456 C C . GLN A 1 568 ? 35.857 13.468 -26.922 1.00 93.00 568 GLN A C 1
ATOM 4458 O O . GLN A 1 568 ? 36.383 12.880 -27.866 1.00 93.00 568 GLN A O 1
ATOM 4463 N N . GLU A 1 569 ? 35.007 12.875 -26.079 1.00 96.69 569 GLU A N 1
ATOM 4464 C CA . GLU A 1 569 ? 34.639 11.463 -26.173 1.00 96.69 569 GLU A CA 1
ATOM 4465 C C . GLU A 1 569 ? 33.775 11.161 -27.403 1.00 96.69 569 GLU A C 1
ATOM 4467 O O . GLU A 1 569 ? 32.949 11.971 -27.840 1.00 96.69 569 GLU A O 1
ATOM 4472 N N . ILE A 1 570 ? 33.946 9.952 -27.939 1.00 98.25 570 ILE A N 1
ATOM 4473 C CA . ILE A 1 570 ? 33.154 9.422 -29.052 1.00 98.25 570 ILE A CA 1
ATOM 4474 C C . ILE A 1 570 ? 32.538 8.101 -28.594 1.00 98.25 570 ILE A C 1
ATOM 4476 O O . ILE A 1 570 ? 33.255 7.137 -28.318 1.00 98.25 570 ILE A O 1
ATOM 4480 N N . VAL A 1 571 ? 31.207 8.049 -28.532 1.00 98.56 571 VAL A N 1
ATOM 4481 C CA . VAL A 1 571 ? 30.465 6.863 -28.085 1.00 98.56 571 VAL A CA 1
ATOM 4482 C C . VAL A 1 571 ? 29.930 6.101 -29.288 1.00 98.56 571 VAL A C 1
ATOM 4484 O O . VAL A 1 571 ? 29.108 6.626 -30.031 1.00 98.56 571 VAL A O 1
ATOM 4487 N N . LEU A 1 572 ? 30.360 4.858 -29.476 1.00 98.56 572 LEU A N 1
ATOM 4488 C CA . LEU A 1 572 ? 29.821 3.954 -30.487 1.00 98.56 572 LEU A CA 1
ATOM 4489 C C . LEU A 1 572 ? 28.694 3.112 -29.884 1.00 98.56 572 LEU A C 1
ATOM 4491 O O . LEU A 1 572 ? 28.904 2.449 -28.875 1.00 98.56 572 LEU A O 1
ATOM 4495 N N . VAL A 1 573 ? 27.514 3.108 -30.505 1.00 98.31 573 VAL A N 1
ATOM 4496 C CA . VAL A 1 573 ? 26.339 2.340 -30.067 1.00 98.31 573 VAL A CA 1
ATOM 4497 C C . VAL A 1 573 ? 25.868 1.421 -31.187 1.00 98.31 573 VAL A C 1
ATOM 4499 O O . VAL A 1 573 ? 25.525 1.875 -32.278 1.00 98.31 573 VAL A O 1
ATOM 4502 N N . THR A 1 574 ? 25.822 0.122 -30.904 1.00 97.44 574 THR A N 1
ATOM 4503 C CA . THR A 1 574 ? 25.226 -0.882 -31.802 1.00 97.44 574 THR A CA 1
ATOM 4504 C C . THR A 1 574 ? 23.729 -1.035 -31.542 1.00 97.44 574 THR A C 1
ATOM 4506 O O . THR A 1 574 ? 23.279 -0.971 -30.393 1.00 97.44 574 THR A O 1
ATOM 4509 N N . GLY A 1 575 ? 22.933 -1.237 -32.594 1.00 92.62 575 GLY A N 1
ATOM 4510 C CA . GLY A 1 575 ? 21.473 -1.299 -32.460 1.00 92.62 575 GLY A CA 1
ATOM 4511 C C . GLY A 1 575 ? 20.880 0.043 -32.012 1.00 92.62 575 GLY A C 1
ATOM 4512 O O . GLY A 1 575 ? 19.981 0.080 -31.170 1.00 92.62 575 GLY A O 1
ATOM 4513 N N . GLY A 1 576 ? 21.480 1.152 -32.456 1.00 91.06 576 GLY A N 1
ATOM 4514 C CA . GLY A 1 576 ? 21.136 2.506 -32.023 1.00 91.06 576 GLY A CA 1
ATOM 4515 C C . GLY A 1 576 ? 20.012 3.161 -32.825 1.00 91.06 576 GLY A C 1
ATOM 4516 O O . GLY A 1 576 ? 19.621 4.273 -32.490 1.00 91.06 576 GLY A O 1
ATOM 4517 N N . ALA A 1 577 ? 19.466 2.512 -33.857 1.00 87.25 577 ALA A N 1
ATOM 4518 C CA . ALA A 1 577 ? 18.387 3.085 -34.658 1.00 87.25 577 ALA A CA 1
ATOM 4519 C C . ALA A 1 577 ? 17.020 3.056 -33.953 1.00 87.25 577 ALA A C 1
ATOM 4521 O O . ALA A 1 577 ? 16.105 3.750 -34.396 1.00 87.25 577 ALA A O 1
ATOM 4522 N N . GLY A 1 578 ? 16.866 2.307 -32.852 1.00 82.69 578 GLY A N 1
ATOM 4523 C CA . GLY A 1 578 ? 15.632 2.217 -32.063 1.00 82.69 578 GLY A CA 1
ATOM 4524 C C . GLY A 1 578 ? 15.818 1.503 -30.716 1.00 82.69 578 GLY A C 1
ATOM 4525 O O . GLY A 1 578 ? 16.933 1.175 -30.316 1.00 82.69 578 GLY A O 1
ATOM 4526 N N . GLY A 1 579 ? 14.724 1.267 -29.982 1.00 86.69 579 GLY A N 1
ATOM 4527 C CA . GLY A 1 579 ? 14.754 0.554 -28.695 1.00 86.69 579 GLY A CA 1
ATOM 4528 C C . GLY A 1 579 ? 15.657 1.212 -27.638 1.00 86.69 579 GLY A C 1
ATOM 4529 O O . GLY A 1 579 ? 15.761 2.436 -27.576 1.00 86.69 579 GLY A O 1
ATOM 4530 N N . ILE A 1 580 ? 16.313 0.391 -26.805 1.00 90.25 580 ILE A N 1
ATOM 4531 C CA . ILE A 1 580 ? 17.214 0.859 -25.730 1.00 90.25 580 ILE A CA 1
ATOM 4532 C C . ILE A 1 580 ? 18.376 1.669 -26.314 1.00 90.25 580 ILE A C 1
ATOM 4534 O O . ILE A 1 580 ? 18.655 2.766 -25.832 1.00 90.25 580 ILE A O 1
ATOM 4538 N N . GLY A 1 581 ? 19.002 1.169 -27.385 1.00 92.31 581 GLY A N 1
ATOM 4539 C CA . GLY A 1 581 ? 20.114 1.840 -28.059 1.00 92.31 581 GLY A CA 1
ATOM 4540 C C . GLY A 1 581 ? 19.725 3.224 -28.570 1.00 92.31 581 GLY A C 1
ATOM 4541 O O . GLY A 1 581 ? 20.444 4.188 -28.323 1.00 92.31 581 GLY A O 1
ATOM 4542 N N . GLY A 1 582 ? 18.546 3.355 -29.181 1.00 91.81 582 GLY A N 1
ATOM 4543 C CA . GLY A 1 582 ? 18.038 4.646 -29.645 1.00 91.81 582 GLY A CA 1
ATOM 4544 C C . GLY A 1 582 ? 17.804 5.660 -28.520 1.00 91.81 582 GLY A C 1
ATOM 4545 O O . GLY A 1 582 ? 18.123 6.842 -28.663 1.00 91.81 582 GLY A O 1
ATOM 4546 N N . SER A 1 583 ? 17.296 5.223 -27.362 1.00 92.19 583 SER A N 1
ATOM 4547 C CA . SER A 1 583 ? 17.185 6.094 -26.180 1.00 92.19 583 SER A CA 1
ATOM 4548 C C . SER A 1 583 ? 18.554 6.488 -25.612 1.00 92.19 583 SER A C 1
ATOM 4550 O O . SER A 1 583 ? 18.745 7.656 -25.276 1.00 92.19 583 SER A O 1
ATOM 4552 N N . VAL A 1 584 ? 19.527 5.569 -25.568 1.00 95.06 584 VAL A N 1
ATOM 4553 C CA . VAL A 1 584 ? 20.913 5.870 -25.153 1.00 95.06 584 VAL A CA 1
ATOM 4554 C C . VAL A 1 584 ? 21.537 6.924 -26.074 1.00 95.06 584 VAL A C 1
ATOM 4556 O O . VAL A 1 584 ? 22.089 7.913 -25.591 1.00 95.06 584 VAL A O 1
ATOM 4559 N N . VAL A 1 585 ? 21.394 6.760 -27.394 1.00 96.56 585 VAL A N 1
ATOM 4560 C CA . VAL A 1 585 ? 21.889 7.715 -28.398 1.00 96.56 585 VAL A CA 1
ATOM 4561 C C . VAL A 1 585 ? 21.274 9.096 -28.185 1.00 96.56 585 VAL A C 1
ATOM 4563 O O . VAL A 1 585 ? 22.015 10.073 -28.132 1.00 96.56 585 VAL A O 1
ATOM 4566 N N . ARG A 1 586 ? 19.946 9.196 -28.013 1.00 93.88 586 ARG A N 1
ATOM 4567 C CA . ARG A 1 586 ? 19.264 10.482 -27.771 1.00 93.88 586 ARG A CA 1
ATOM 4568 C C . ARG A 1 586 ? 19.791 11.182 -26.519 1.00 93.88 586 ARG A C 1
ATOM 4570 O O . ARG A 1 586 ? 20.188 12.339 -26.594 1.00 93.88 586 ARG A O 1
ATOM 4577 N N . MET A 1 587 ? 19.868 10.472 -25.395 1.00 92.75 587 MET A N 1
ATOM 4578 C CA . MET A 1 587 ? 20.296 11.048 -24.114 1.00 92.75 587 MET A CA 1
ATOM 4579 C C . MET A 1 587 ? 21.767 11.495 -24.105 1.00 92.75 587 MET A C 1
ATOM 4581 O O . MET A 1 587 ? 22.104 12.491 -23.464 1.00 92.75 587 MET A O 1
ATOM 4585 N N . LEU A 1 588 ? 22.655 10.776 -24.801 1.00 93.00 588 LEU A N 1
ATOM 4586 C CA . LEU A 1 588 ? 24.053 11.191 -24.970 1.00 93.00 588 LEU A CA 1
ATOM 4587 C C . LEU A 1 588 ? 24.169 12.375 -25.935 1.00 93.00 588 LEU A C 1
ATOM 4589 O O . LEU A 1 588 ? 24.897 13.331 -25.658 1.00 93.00 588 LEU A O 1
ATOM 4593 N N . ALA A 1 589 ? 23.416 12.345 -27.035 1.00 92.44 589 ALA A N 1
ATOM 4594 C CA . ALA A 1 589 ? 23.424 13.404 -28.032 1.00 92.44 589 ALA A CA 1
ATOM 4595 C C . ALA A 1 589 ? 22.893 14.735 -27.471 1.00 92.44 589 ALA A C 1
ATOM 4597 O O . ALA A 1 589 ? 23.485 15.779 -27.738 1.00 92.44 589 ALA A O 1
ATOM 4598 N N . GLU A 1 590 ? 21.856 14.701 -26.626 1.00 91.31 590 GLU A N 1
ATOM 4599 C CA . GLU A 1 590 ? 21.322 15.862 -25.892 1.00 91.31 590 GLU A CA 1
ATOM 4600 C C . GLU A 1 590 ? 22.354 16.517 -24.959 1.00 91.31 590 GLU A C 1
ATOM 4602 O O . GLU A 1 590 ? 22.257 17.706 -24.658 1.00 91.31 590 GLU A O 1
ATOM 4607 N N . LYS A 1 591 ? 23.367 15.763 -24.516 1.00 87.88 591 LYS A N 1
ATOM 4608 C CA . LYS A 1 591 ? 24.486 16.270 -23.705 1.00 87.88 591 LYS A CA 1
ATOM 4609 C C . LYS A 1 591 ? 25.646 16.809 -24.549 1.00 87.88 591 LYS A C 1
ATOM 4611 O O . LYS A 1 591 ? 26.682 17.163 -23.993 1.00 87.88 591 LYS A O 1
ATOM 4616 N N . GLY A 1 592 ? 25.487 16.868 -25.872 1.00 89.88 592 GLY A N 1
ATOM 4617 C CA . GLY A 1 592 ? 26.507 17.349 -26.806 1.00 89.88 592 GLY A CA 1
ATOM 4618 C C . GLY A 1 592 ? 27.646 16.359 -27.069 1.00 89.88 592 GLY A C 1
ATOM 4619 O O . GLY A 1 592 ? 28.656 16.747 -27.650 1.00 89.88 592 GLY A O 1
ATOM 4620 N N . ILE A 1 593 ? 27.506 15.094 -26.658 1.00 94.56 593 ILE A N 1
ATOM 4621 C CA . ILE A 1 593 ? 28.518 14.047 -26.870 1.00 94.56 593 ILE A CA 1
ATOM 4622 C C . ILE A 1 593 ? 28.425 13.548 -28.314 1.00 94.56 593 ILE A C 1
ATOM 4624 O O . ILE A 1 593 ? 27.324 13.435 -28.858 1.00 94.56 593 ILE A O 1
ATOM 4628 N N . LYS A 1 594 ? 29.560 13.249 -28.956 1.00 97.94 594 LYS A N 1
ATOM 4629 C CA . LYS A 1 594 ? 29.562 12.661 -30.304 1.00 97.94 594 LYS A CA 1
ATOM 4630 C C . LYS A 1 594 ? 29.164 11.192 -30.223 1.00 97.94 594 LYS A C 1
ATOM 4632 O O . LYS A 1 594 ? 29.794 10.422 -29.498 1.00 97.94 594 LYS A O 1
ATOM 4637 N N . VAL A 1 595 ? 28.149 10.798 -30.987 1.00 98.06 595 VAL A N 1
ATOM 4638 C CA . VAL A 1 595 ? 27.634 9.424 -30.981 1.00 98.06 595 VAL A CA 1
ATOM 4639 C C . VAL A 1 595 ? 27.720 8.824 -32.379 1.00 98.06 595 VAL A C 1
ATOM 4641 O O . VAL A 1 595 ? 27.226 9.402 -33.342 1.00 98.06 595 VAL A O 1
ATOM 4644 N N . VAL A 1 596 ? 28.339 7.654 -32.492 1.00 98.31 596 VAL A N 1
ATOM 4645 C CA . VAL A 1 596 ? 28.390 6.837 -33.706 1.00 98.31 596 VAL A CA 1
ATOM 4646 C C . VAL A 1 596 ? 27.376 5.711 -33.564 1.00 98.31 596 VAL A C 1
ATOM 4648 O O . VAL A 1 596 ? 27.408 4.977 -32.581 1.00 98.31 596 VAL A O 1
ATOM 4651 N N . VAL A 1 597 ? 26.480 5.562 -34.533 1.00 97.94 597 VAL A N 1
ATOM 4652 C CA . VAL A 1 597 ? 25.452 4.517 -34.536 1.00 97.94 597 VAL A CA 1
ATOM 4653 C C . VAL A 1 597 ? 25.768 3.487 -35.609 1.00 97.94 597 VAL A C 1
ATOM 4655 O O . VAL A 1 597 ? 25.886 3.842 -36.781 1.00 97.94 597 VAL A O 1
ATOM 4658 N N . LEU A 1 598 ? 25.867 2.222 -35.197 1.00 97.19 598 LEU A N 1
ATOM 4659 C CA . LEU A 1 598 ? 25.918 1.064 -36.087 1.00 97.19 598 LEU A CA 1
ATOM 4660 C C . LEU A 1 598 ? 24.580 0.333 -36.040 1.00 97.19 598 LEU A C 1
ATOM 4662 O O . LEU A 1 598 ? 24.172 -0.148 -34.979 1.00 97.19 598 LEU A O 1
ATOM 4666 N N . ASP A 1 599 ? 23.907 0.244 -37.180 1.00 93.88 599 ASP A N 1
ATOM 4667 C CA . ASP A 1 599 ? 22.650 -0.492 -37.292 1.00 93.88 599 ASP A CA 1
ATOM 4668 C C . ASP A 1 599 ? 22.431 -0.993 -38.725 1.00 93.88 599 ASP A C 1
ATOM 4670 O O . ASP A 1 599 ? 22.935 -0.402 -39.679 1.00 93.88 599 ASP A O 1
ATOM 4674 N N . VAL A 1 600 ? 21.666 -2.070 -38.884 1.00 89.06 600 VAL A N 1
ATOM 4675 C CA . VAL A 1 600 ? 21.286 -2.607 -40.202 1.00 89.06 600 VAL A CA 1
ATOM 4676 C C . VAL A 1 600 ? 20.102 -1.849 -40.803 1.00 89.06 600 VAL A C 1
ATOM 4678 O O . VAL A 1 600 ? 19.948 -1.814 -42.024 1.00 89.06 600 VAL A O 1
ATOM 4681 N N . ILE A 1 601 ? 19.297 -1.194 -39.960 1.00 85.50 601 ILE A N 1
ATOM 4682 C CA . ILE A 1 601 ? 18.165 -0.355 -40.373 1.00 85.50 601 ILE A CA 1
ATOM 4683 C C . ILE A 1 601 ? 18.508 1.142 -40.296 1.00 85.50 601 ILE A C 1
ATOM 4685 O O . ILE A 1 601 ? 19.389 1.534 -39.524 1.00 85.50 601 ILE A O 1
ATOM 4689 N N . PRO A 1 602 ? 17.834 2.008 -41.078 1.00 86.56 602 PRO A N 1
ATOM 4690 C CA . PRO A 1 602 ? 17.984 3.455 -40.948 1.00 86.56 602 PRO A CA 1
ATOM 4691 C C . PRO A 1 602 ? 17.446 3.963 -39.602 1.00 86.56 602 PRO A C 1
ATOM 4693 O O . PRO A 1 602 ? 16.601 3.330 -38.968 1.00 86.56 602 PRO A O 1
ATOM 4696 N N . MET A 1 603 ? 17.911 5.143 -39.180 1.00 86.75 603 MET A N 1
ATOM 4697 C CA . MET A 1 603 ? 17.446 5.799 -37.951 1.00 86.75 603 MET A CA 1
ATOM 4698 C C . MET A 1 603 ? 15.921 5.984 -37.960 1.00 86.75 603 MET A C 1
ATOM 4700 O O . MET A 1 603 ? 15.375 6.592 -38.877 1.00 86.75 603 MET A O 1
ATOM 4704 N N . THR A 1 604 ? 15.237 5.512 -36.913 1.00 84.19 604 THR A N 1
ATOM 4705 C CA . THR A 1 604 ? 13.762 5.596 -36.807 1.00 84.19 604 THR A CA 1
ATOM 4706 C C . THR A 1 604 ? 13.257 6.909 -36.200 1.00 84.19 604 THR A C 1
ATOM 4708 O O . THR A 1 604 ? 12.055 7.116 -36.054 1.00 84.19 604 THR A O 1
ATOM 4711 N N . TYR A 1 605 ? 14.166 7.811 -35.830 1.00 84.75 605 TYR A N 1
ATOM 4712 C CA . TYR A 1 605 ? 13.863 9.083 -35.183 1.00 84.75 605 TYR A CA 1
ATOM 4713 C C . TYR A 1 605 ? 14.815 10.182 -35.661 1.00 84.75 605 TYR A C 1
ATOM 4715 O O . TYR A 1 605 ? 15.911 9.916 -36.158 1.00 84.75 605 TYR A O 1
ATOM 4723 N N . LYS A 1 606 ? 14.403 11.443 -35.487 1.00 86.44 606 LYS A N 1
ATOM 4724 C CA . LYS A 1 606 ? 15.205 12.607 -35.876 1.00 86.44 606 LYS A CA 1
ATOM 4725 C C . LYS A 1 606 ? 16.437 12.740 -34.978 1.00 86.44 606 LYS A C 1
ATOM 4727 O O . LYS A 1 606 ? 16.316 12.761 -33.755 1.00 86.44 606 LYS A O 1
ATOM 4732 N N . THR A 1 607 ? 17.607 12.871 -35.591 1.00 85.38 607 THR A N 1
ATOM 4733 C CA . THR A 1 607 ? 18.889 13.008 -34.893 1.00 85.38 607 THR A CA 1
ATOM 4734 C C . THR A 1 607 ? 19.404 14.448 -34.909 1.00 85.38 607 THR A C 1
ATOM 4736 O O . THR A 1 607 ? 18.982 15.280 -35.715 1.00 85.38 607 THR A O 1
ATOM 4739 N N . THR A 1 608 ? 20.322 14.750 -33.993 1.00 88.81 608 THR A N 1
ATOM 4740 C CA . THR A 1 608 ? 21.094 15.999 -33.954 1.00 88.81 608 THR A CA 1
ATOM 4741 C C . THR A 1 608 ? 22.383 15.869 -34.777 1.00 88.81 608 THR A C 1
ATOM 4743 O O . THR A 1 608 ? 22.773 14.770 -35.172 1.00 88.81 608 THR A O 1
ATOM 4746 N N . SER A 1 609 ? 23.070 16.984 -35.043 1.00 91.38 609 SER A N 1
ATOM 4747 C CA . SER A 1 609 ? 24.272 17.021 -35.898 1.00 91.38 609 SER A CA 1
ATOM 4748 C C . SER A 1 609 ? 25.487 16.270 -35.334 1.00 91.38 609 SER A C 1
ATOM 4750 O O . SER A 1 609 ? 26.398 15.938 -36.085 1.00 91.38 609 SER A O 1
ATOM 4752 N N . ASN A 1 610 ? 25.505 15.988 -34.029 1.00 93.81 610 ASN A N 1
ATOM 4753 C CA . ASN A 1 610 ? 26.537 15.213 -33.332 1.00 93.81 610 ASN A CA 1
ATOM 4754 C C . ASN A 1 610 ? 26.297 13.688 -33.343 1.00 93.81 610 ASN A C 1
ATOM 4756 O O . ASN A 1 610 ? 27.015 12.958 -32.657 1.00 93.81 610 ASN A O 1
ATOM 4760 N N . VAL A 1 611 ? 25.305 13.202 -34.098 1.00 96.81 611 VAL A N 1
ATOM 4761 C CA . VAL A 1 611 ? 25.035 11.770 -34.292 1.00 96.81 611 VAL A CA 1
ATOM 4762 C C . VAL A 1 611 ? 25.429 11.355 -35.710 1.00 96.81 611 VAL A C 1
ATOM 4764 O O . VAL A 1 611 ? 24.937 11.915 -36.688 1.00 96.81 611 VAL A O 1
ATOM 4767 N N . HIS A 1 612 ? 26.283 10.340 -35.822 1.00 97.25 612 HIS A N 1
ATOM 4768 C CA . HIS A 1 612 ? 26.810 9.824 -37.083 1.00 97.25 612 HIS A CA 1
ATOM 4769 C C . HIS A 1 612 ? 26.349 8.380 -37.296 1.00 97.25 612 HIS A C 1
ATOM 4771 O O . HIS A 1 612 ? 26.792 7.473 -36.595 1.00 97.25 612 HIS A O 1
ATOM 4777 N N . TYR A 1 613 ? 25.455 8.167 -38.258 1.00 96.88 613 TYR A N 1
ATOM 4778 C CA . TYR A 1 613 ? 24.914 6.849 -38.591 1.00 96.88 613 TYR A CA 1
ATOM 4779 C C . TYR A 1 613 ? 25.734 6.154 -39.686 1.00 96.88 613 TYR A C 1
ATOM 4781 O O . TYR A 1 613 ? 26.077 6.780 -40.690 1.00 96.88 613 TYR A O 1
ATOM 4789 N N . PHE A 1 614 ? 25.979 4.854 -39.512 1.00 96.25 614 PHE A N 1
ATOM 4790 C CA . PHE A 1 614 ? 26.568 3.972 -40.517 1.00 96.25 614 PHE A CA 1
ATOM 4791 C C . PHE A 1 614 ? 25.742 2.682 -40.617 1.00 96.25 614 PHE A C 1
ATOM 4793 O O . PHE A 1 614 ? 25.570 1.979 -39.616 1.00 96.25 614 PHE A O 1
ATOM 4800 N N . LYS A 1 615 ? 25.261 2.352 -41.828 1.00 93.94 615 LYS A N 1
ATOM 4801 C CA . LYS A 1 615 ? 24.620 1.055 -42.094 1.00 93.94 615 LYS A CA 1
ATOM 4802 C C . LYS A 1 615 ? 25.680 -0.039 -41.950 1.00 93.94 615 LYS A C 1
ATOM 4804 O O . LYS A 1 615 ? 26.679 -0.006 -42.665 1.00 93.94 615 LYS A O 1
ATOM 4809 N N . CYS A 1 616 ? 25.495 -0.969 -41.020 1.00 93.25 616 CYS A N 1
ATOM 4810 C CA . CYS A 1 616 ? 26.488 -2.001 -40.725 1.00 93.25 616 CYS A CA 1
ATOM 4811 C C . CYS A 1 616 ? 25.823 -3.281 -40.221 1.00 93.25 616 CYS A C 1
ATOM 4813 O O . CYS A 1 616 ? 25.146 -3.268 -39.191 1.00 93.25 616 CYS A O 1
ATOM 4815 N N . ASP A 1 617 ? 26.062 -4.387 -40.926 1.00 92.50 617 ASP A N 1
ATOM 4816 C CA . ASP A 1 617 ? 25.769 -5.727 -40.430 1.00 92.50 617 ASP A CA 1
ATOM 4817 C C . ASP A 1 617 ? 26.919 -6.194 -39.534 1.00 92.50 617 ASP A C 1
ATOM 4819 O O . ASP A 1 617 ? 27.992 -6.574 -40.003 1.00 92.50 617 ASP A O 1
ATOM 4823 N N . ILE A 1 618 ? 26.680 -6.153 -38.224 1.00 94.06 618 ILE A N 1
ATOM 4824 C CA . ILE A 1 618 ? 27.680 -6.492 -37.208 1.00 94.06 618 ILE A CA 1
ATOM 4825 C C . ILE A 1 618 ? 28.019 -7.989 -37.148 1.00 94.06 618 ILE A C 1
ATOM 4827 O O . ILE A 1 618 ? 28.941 -8.365 -36.425 1.00 94.06 618 ILE A O 1
ATOM 4831 N N . THR A 1 619 ? 27.293 -8.836 -37.885 1.00 93.06 619 THR A N 1
ATOM 4832 C CA . THR A 1 619 ? 27.596 -10.271 -38.003 1.00 93.06 619 THR A CA 1
ATOM 4833 C C . THR A 1 619 ? 28.685 -10.556 -39.042 1.00 93.06 619 THR A C 1
ATOM 4835 O O . THR A 1 619 ? 29.308 -11.615 -39.006 1.00 93.06 619 THR A O 1
ATOM 4838 N N . ASP A 1 620 ? 28.973 -9.605 -39.939 1.00 92.81 620 ASP A N 1
ATOM 4839 C CA . ASP A 1 620 ? 29.988 -9.746 -40.982 1.00 92.81 620 ASP A CA 1
ATOM 4840 C C . ASP A 1 620 ? 31.277 -8.989 -40.630 1.00 92.81 620 ASP A C 1
ATOM 4842 O O . ASP A 1 620 ? 31.339 -7.758 -40.637 1.00 92.81 620 ASP A O 1
ATOM 4846 N N . SER A 1 621 ? 32.352 -9.743 -40.389 1.00 93.62 621 SER A N 1
ATOM 4847 C CA . SER A 1 621 ? 33.663 -9.191 -40.027 1.00 93.62 621 SER A CA 1
ATOM 4848 C C . SER A 1 621 ? 34.243 -8.250 -41.088 1.00 93.62 621 SER A C 1
ATOM 4850 O O . SER A 1 621 ? 34.881 -7.260 -40.729 1.00 93.62 621 SER A O 1
ATOM 4852 N N . ALA A 1 622 ? 34.022 -8.516 -42.381 1.00 94.06 622 ALA A N 1
ATOM 4853 C CA . ALA A 1 622 ? 34.555 -7.673 -43.452 1.00 94.06 622 ALA A CA 1
ATOM 4854 C C . ALA A 1 622 ? 33.831 -6.319 -43.507 1.00 94.06 622 ALA A C 1
ATOM 4856 O O . ALA A 1 622 ? 34.472 -5.266 -43.593 1.00 94.06 622 ALA A O 1
ATOM 4857 N N . THR A 1 623 ? 32.500 -6.345 -43.381 1.00 93.00 623 THR A N 1
ATOM 4858 C CA . THR A 1 623 ? 31.674 -5.135 -43.283 1.00 93.00 623 THR A CA 1
ATOM 4859 C C . THR A 1 623 ? 32.055 -4.309 -42.055 1.00 93.00 623 THR A C 1
ATOM 4861 O O . THR A 1 623 ? 32.286 -3.103 -42.180 1.00 93.00 623 THR A O 1
ATOM 4864 N N . VAL A 1 624 ? 32.210 -4.942 -40.885 1.00 96.31 624 VAL A N 1
ATOM 4865 C CA . VAL A 1 624 ? 32.610 -4.249 -39.650 1.00 96.31 624 VAL A CA 1
ATOM 4866 C C . VAL A 1 624 ? 33.981 -3.584 -39.798 1.00 96.31 624 VAL A C 1
ATOM 4868 O O . VAL A 1 624 ? 34.110 -2.413 -39.446 1.00 96.31 624 VAL A O 1
ATOM 4871 N N . ALA A 1 625 ? 34.979 -4.263 -40.372 1.00 96.06 625 ALA A N 1
ATOM 4872 C CA . ALA A 1 625 ? 36.312 -3.692 -40.589 1.00 96.06 625 ALA A CA 1
ATOM 4873 C C . ALA A 1 625 ? 36.291 -2.474 -41.535 1.00 96.06 625 ALA A C 1
ATOM 4875 O O . ALA A 1 625 ? 36.906 -1.439 -41.249 1.00 96.06 625 ALA A O 1
ATOM 4876 N N . SER A 1 626 ? 35.538 -2.561 -42.638 1.00 96.94 626 SER A N 1
ATOM 4877 C CA . SER A 1 626 ? 35.373 -1.456 -43.593 1.00 96.94 626 SER A CA 1
ATOM 4878 C C . SER A 1 626 ? 34.697 -0.240 -42.948 1.00 96.94 626 SER A C 1
ATOM 4880 O O . SER A 1 626 ? 35.210 0.882 -43.021 1.00 96.94 626 SER A O 1
ATOM 4882 N N . VAL A 1 627 ? 33.579 -0.456 -42.247 1.00 97.00 627 VAL A N 1
ATOM 4883 C CA . VAL A 1 627 ? 32.846 0.613 -41.553 1.00 97.00 627 VAL A CA 1
ATOM 4884 C C . VAL A 1 627 ? 33.679 1.201 -40.410 1.00 97.00 627 VAL A C 1
ATOM 4886 O O . VAL A 1 627 ? 33.692 2.416 -40.219 1.00 97.00 627 VAL A O 1
ATOM 4889 N N . ALA A 1 628 ? 34.445 0.385 -39.682 1.00 97.31 628 ALA A N 1
ATOM 4890 C CA . ALA A 1 628 ? 35.344 0.860 -38.635 1.00 97.31 628 ALA A CA 1
ATOM 4891 C C . ALA A 1 628 ? 36.440 1.784 -39.192 1.00 97.31 628 ALA A C 1
ATOM 4893 O O . ALA A 1 628 ? 36.711 2.840 -38.613 1.00 97.31 628 ALA A O 1
ATOM 4894 N N . ALA A 1 629 ? 37.032 1.447 -40.343 1.00 97.06 629 ALA A N 1
ATOM 4895 C CA . ALA A 1 629 ? 37.979 2.326 -41.029 1.00 97.06 629 ALA A CA 1
ATOM 4896 C C . ALA A 1 629 ? 37.326 3.655 -41.446 1.00 97.06 629 ALA A C 1
ATOM 4898 O O . ALA A 1 629 ? 37.922 4.725 -41.286 1.00 97.06 629 ALA A O 1
ATOM 4899 N N . GLU A 1 630 ? 36.079 3.608 -41.918 1.00 97.50 630 GLU A N 1
ATOM 4900 C CA . GLU A 1 630 ? 35.319 4.802 -42.271 1.00 97.50 630 GLU A CA 1
ATOM 4901 C C . GLU A 1 630 ? 35.020 5.697 -41.057 1.00 97.50 630 GLU A C 1
ATOM 4903 O O . GLU A 1 630 ? 35.218 6.913 -41.137 1.00 97.50 630 GLU A O 1
ATOM 4908 N N . ILE A 1 631 ? 34.613 5.112 -39.926 1.00 97.88 631 ILE A N 1
ATOM 4909 C CA . ILE A 1 631 ? 34.366 5.822 -38.660 1.00 97.88 631 ILE A CA 1
ATOM 4910 C C . ILE A 1 631 ? 35.633 6.531 -38.190 1.00 97.88 631 ILE A C 1
ATOM 4912 O O . ILE A 1 631 ? 35.598 7.733 -37.909 1.00 97.88 631 ILE A O 1
ATOM 4916 N N . ARG A 1 632 ? 36.766 5.816 -38.166 1.00 97.19 632 ARG A N 1
ATOM 4917 C CA . ARG A 1 632 ? 38.064 6.373 -37.759 1.00 97.19 632 ARG A CA 1
ATOM 4918 C C . ARG A 1 632 ? 38.457 7.580 -38.610 1.00 97.19 632 ARG A C 1
ATOM 4920 O O . ARG A 1 632 ? 38.980 8.552 -38.075 1.00 97.19 632 ARG A O 1
ATOM 4927 N N . ARG A 1 633 ? 38.157 7.541 -39.913 1.00 97.12 633 ARG A N 1
ATOM 4928 C CA . ARG A 1 633 ? 38.431 8.632 -40.858 1.00 97.12 633 ARG A CA 1
ATOM 4929 C C . ARG A 1 633 ? 37.473 9.820 -40.711 1.00 97.12 633 ARG A C 1
ATOM 4931 O O . ARG A 1 633 ? 37.923 10.956 -40.787 1.00 97.12 633 ARG A O 1
ATOM 4938 N N . LYS A 1 634 ? 36.163 9.578 -40.570 1.00 96.50 634 LYS A N 1
ATOM 4939 C CA . LYS A 1 634 ? 35.129 10.636 -40.595 1.00 96.50 634 LYS A CA 1
ATOM 4940 C C . LYS A 1 634 ? 34.859 11.275 -39.233 1.00 96.50 634 LYS A C 1
ATOM 4942 O O . LYS A 1 634 ? 34.538 12.457 -39.180 1.00 96.50 634 LYS A O 1
ATOM 4947 N N . VAL A 1 635 ? 34.935 10.497 -38.156 1.00 96.44 635 VAL A N 1
ATOM 4948 C CA . VAL A 1 635 ? 34.525 10.922 -36.805 1.00 96.44 635 VAL A CA 1
ATOM 4949 C C . VAL A 1 635 ? 35.704 10.888 -35.835 1.00 96.44 635 VAL A C 1
ATOM 4951 O O . VAL A 1 635 ? 35.862 11.801 -35.025 1.00 96.44 635 VAL A O 1
ATOM 4954 N N . GLY A 1 636 ? 36.544 9.856 -35.937 1.00 96.00 636 GLY A N 1
ATOM 4955 C CA . GLY A 1 636 ? 37.674 9.599 -35.047 1.00 96.00 636 GLY A CA 1
ATOM 4956 C C . GLY A 1 636 ? 37.577 8.227 -34.380 1.00 96.00 636 GLY A C 1
ATOM 4957 O O . GLY A 1 636 ? 36.674 7.445 -34.667 1.00 96.00 636 GLY A O 1
ATOM 4958 N N . ASN A 1 637 ? 38.526 7.920 -33.494 1.00 97.06 637 ASN A N 1
ATOM 4959 C CA . ASN A 1 637 ? 38.533 6.658 -32.747 1.00 97.06 637 ASN A CA 1
ATOM 4960 C C . ASN A 1 637 ? 37.521 6.721 -31.589 1.00 97.06 637 ASN A C 1
ATOM 4962 O O . ASN A 1 637 ? 37.716 7.567 -30.709 1.00 97.06 637 ASN A O 1
ATOM 4966 N N . PRO A 1 638 ? 36.494 5.849 -31.559 1.00 98.00 638 PRO A N 1
ATOM 4967 C CA . PRO A 1 638 ? 35.590 5.728 -30.420 1.00 98.00 638 PRO A CA 1
ATOM 4968 C C . PRO A 1 638 ? 36.341 5.461 -29.116 1.00 98.00 638 PRO A C 1
ATOM 4970 O O . PRO A 1 638 ? 37.299 4.692 -29.099 1.00 98.00 638 PRO A O 1
ATOM 4973 N N . THR A 1 639 ? 35.897 6.087 -28.031 1.00 97.75 639 THR A N 1
ATOM 4974 C CA . THR A 1 639 ? 36.444 5.906 -26.677 1.00 97.75 639 THR A CA 1
ATOM 4975 C C . THR A 1 639 ? 35.489 5.133 -25.773 1.00 97.75 639 THR A C 1
ATOM 4977 O O . THR A 1 639 ? 35.925 4.522 -24.803 1.00 97.75 639 THR A O 1
ATOM 4980 N N . VAL A 1 640 ? 34.197 5.083 -26.114 1.00 98.50 640 VAL A N 1
ATOM 4981 C CA . VAL A 1 640 ? 33.196 4.258 -25.428 1.00 98.50 640 VAL A CA 1
ATOM 4982 C C . VAL A 1 640 ? 32.515 3.340 -26.437 1.00 98.50 640 VAL A C 1
ATOM 4984 O O . VAL A 1 640 ? 31.997 3.808 -27.449 1.00 98.50 640 VAL A O 1
ATOM 4987 N N . LEU A 1 641 ? 32.495 2.038 -26.163 1.00 98.56 641 LEU A N 1
ATOM 4988 C CA . LEU A 1 641 ? 31.894 1.011 -27.014 1.00 98.56 641 LEU A CA 1
ATOM 4989 C C . LEU A 1 641 ? 30.658 0.434 -26.324 1.00 98.56 641 LEU A C 1
ATOM 4991 O O . LEU A 1 641 ? 30.782 -0.197 -25.282 1.00 98.56 641 LEU A O 1
ATOM 4995 N N . VAL A 1 642 ? 29.469 0.632 -26.891 1.00 98.44 642 VAL A N 1
ATOM 4996 C CA . VAL A 1 642 ? 28.198 0.123 -26.361 1.00 98.44 642 VAL A CA 1
ATOM 4997 C C . VAL A 1 642 ? 27.686 -1.015 -27.243 1.00 98.44 642 VAL A C 1
ATOM 4999 O O . VAL A 1 642 ? 27.100 -0.816 -28.315 1.00 98.44 642 VAL A O 1
ATOM 5002 N N . PHE A 1 643 ? 27.909 -2.236 -26.768 1.00 98.12 643 PHE A N 1
ATOM 5003 C CA . PHE A 1 643 ? 27.437 -3.477 -27.372 1.00 98.12 643 PHE A CA 1
ATOM 5004 C C . PHE A 1 643 ? 26.002 -3.755 -26.911 1.00 98.12 643 PHE A C 1
ATOM 5006 O O . PHE A 1 643 ? 25.774 -4.410 -25.894 1.00 98.12 643 PHE A O 1
ATOM 5013 N N . ASN A 1 644 ? 25.040 -3.161 -27.620 1.00 95.75 644 ASN A N 1
ATOM 5014 C CA . ASN A 1 644 ? 23.619 -3.148 -27.280 1.00 95.75 644 ASN A CA 1
ATOM 5015 C C . ASN A 1 644 ? 22.741 -3.964 -28.241 1.00 95.75 644 ASN A C 1
ATOM 5017 O O . ASN A 1 644 ? 21.674 -4.417 -27.823 1.00 95.75 644 ASN A O 1
ATOM 5021 N N . ALA A 1 645 ? 23.158 -4.151 -29.497 1.00 91.94 645 ALA A N 1
ATOM 5022 C CA . ALA A 1 645 ? 22.379 -4.905 -30.474 1.00 91.94 645 ALA A CA 1
ATOM 5023 C C . ALA A 1 645 ? 21.985 -6.293 -29.935 1.00 91.94 645 ALA A C 1
ATOM 5025 O O . ALA A 1 645 ? 22.773 -6.977 -29.280 1.00 91.94 645 ALA A O 1
ATOM 5026 N N . GLY A 1 646 ? 20.736 -6.694 -30.182 1.00 90.25 646 GLY A N 1
ATOM 5027 C CA . GLY A 1 646 ? 20.239 -7.967 -29.689 1.00 90.25 646 GLY A CA 1
ATOM 5028 C C . GLY A 1 646 ? 18.964 -8.446 -30.369 1.00 90.25 646 GLY A C 1
ATOM 5029 O O . GLY A 1 646 ? 18.083 -7.649 -30.687 1.00 90.25 646 GLY A O 1
ATOM 5030 N N . VAL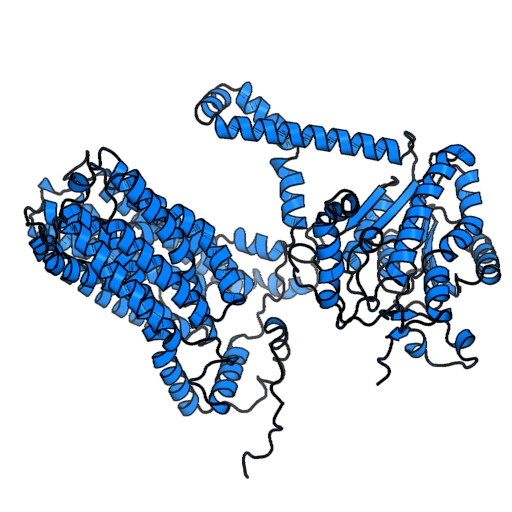 A 1 647 ? 18.869 -9.761 -30.548 1.00 90.12 647 VAL A N 1
ATOM 5031 C CA . VAL A 1 647 ? 17.743 -10.472 -31.173 1.00 90.12 647 VAL A CA 1
ATOM 5032 C C . VAL A 1 647 ? 17.330 -11.685 -30.338 1.00 90.12 647 VAL A C 1
ATOM 5034 O O . VAL A 1 647 ? 18.123 -12.217 -29.556 1.00 90.12 647 VAL A O 1
ATOM 5037 N N . ALA A 1 648 ? 16.080 -12.121 -30.493 1.00 86.62 648 ALA A N 1
ATOM 5038 C CA . ALA A 1 648 ? 15.509 -13.273 -29.796 1.00 86.62 648 ALA A CA 1
ATOM 5039 C C . ALA A 1 648 ? 14.416 -13.913 -30.659 1.00 86.62 648 ALA A C 1
ATOM 5041 O O . ALA A 1 648 ? 13.729 -13.203 -31.390 1.00 86.62 648 ALA A O 1
ATOM 5042 N N . ARG A 1 649 ? 14.240 -15.236 -30.573 1.00 78.38 649 ARG A N 1
ATOM 5043 C CA . ARG A 1 649 ? 13.294 -15.979 -31.427 1.00 78.38 649 ARG A CA 1
ATOM 5044 C C . ARG A 1 649 ? 12.000 -16.370 -30.706 1.00 78.38 649 ARG A C 1
ATOM 5046 O O . ARG A 1 649 ? 10.929 -16.238 -31.282 1.00 78.38 649 ARG A O 1
ATOM 5053 N N . GLY A 1 650 ? 12.076 -16.801 -29.447 1.00 77.06 650 GLY A N 1
ATOM 5054 C CA . GLY A 1 650 ? 10.898 -17.240 -28.681 1.00 77.06 650 GLY A CA 1
ATOM 5055 C C . GLY A 1 650 ? 10.357 -18.622 -29.043 1.00 77.06 650 GLY A C 1
ATOM 5056 O O . GLY A 1 650 ? 9.213 -18.948 -28.714 1.00 77.06 650 GLY A O 1
ATOM 5057 N N . LYS A 1 651 ? 11.196 -19.439 -29.687 1.00 81.50 651 LYS A N 1
ATOM 5058 C CA . LYS A 1 651 ? 10.916 -20.829 -30.058 1.00 81.50 651 LYS A CA 1
ATOM 5059 C C . LYS A 1 651 ? 11.525 -21.800 -29.041 1.00 81.50 651 LYS A C 1
ATOM 5061 O O . LYS A 1 651 ? 12.524 -21.496 -28.383 1.00 81.50 651 LYS A O 1
ATOM 5066 N N . SER A 1 652 ? 10.911 -22.968 -28.873 1.00 85.81 652 SER A N 1
ATOM 5067 C CA . SER A 1 652 ? 11.514 -24.069 -28.115 1.00 85.81 652 SER A CA 1
ATOM 5068 C C . SER A 1 652 ? 12.734 -24.653 -28.851 1.00 85.81 652 SER A C 1
ATOM 5070 O O . SER A 1 652 ? 12.969 -24.354 -30.019 1.00 85.81 652 SER A O 1
ATOM 5072 N N . ILE A 1 653 ? 13.516 -25.512 -28.181 1.00 85.81 653 ILE A N 1
ATOM 5073 C CA . ILE A 1 653 ? 14.686 -26.168 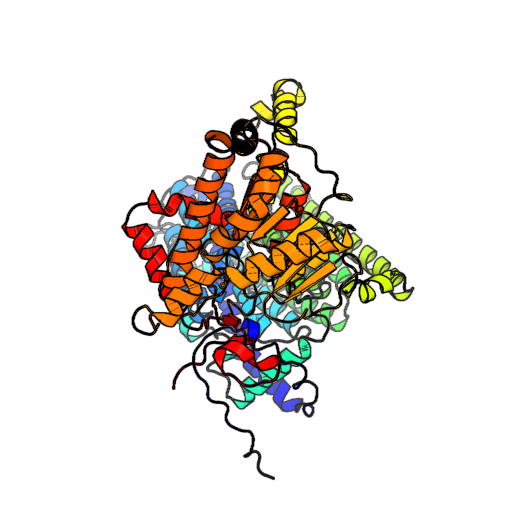-28.802 1.00 85.81 653 ILE A CA 1
ATOM 5074 C C . ILE A 1 653 ? 14.283 -26.978 -30.044 1.00 85.81 653 ILE A C 1
ATOM 5076 O O . ILE A 1 653 ? 15.057 -27.052 -30.989 1.00 85.81 653 ILE A O 1
ATOM 5080 N N . LEU A 1 654 ? 13.091 -27.581 -30.039 1.00 88.25 654 LEU A N 1
ATOM 5081 C CA . LEU A 1 654 ? 12.615 -28.419 -31.144 1.00 88.25 654 LEU A CA 1
ATOM 5082 C C . LEU A 1 654 ? 11.973 -27.605 -32.277 1.00 88.25 654 LEU A C 1
ATOM 5084 O O . LEU A 1 654 ? 11.886 -28.093 -33.396 1.00 88.25 654 LEU A O 1
ATOM 5088 N N . GLU A 1 655 ? 11.529 -26.380 -31.991 1.00 83.62 655 GLU A N 1
ATOM 5089 C CA . GLU A 1 655 ? 10.915 -25.471 -32.971 1.00 83.62 655 GLU A CA 1
ATOM 5090 C C . GLU A 1 655 ? 11.946 -24.584 -33.690 1.00 83.62 655 GLU A C 1
ATOM 5092 O O . GLU A 1 655 ? 11.691 -24.109 -34.796 1.00 83.62 655 GLU A O 1
ATOM 5097 N N . GLY A 1 656 ? 13.083 -24.290 -33.050 1.00 79.75 656 GLY A N 1
ATOM 5098 C CA . GLY A 1 656 ? 14.139 -23.445 -33.613 1.00 79.75 656 GLY A CA 1
ATOM 5099 C C . GLY A 1 656 ? 15.053 -24.197 -34.583 1.00 79.75 656 GLY A C 1
ATOM 5100 O O . GLY A 1 656 ? 15.421 -25.344 -34.341 1.00 79.75 656 GLY A O 1
ATOM 5101 N N . THR A 1 657 ? 15.474 -23.540 -35.666 1.00 84.56 657 THR A N 1
ATOM 5102 C CA . THR A 1 657 ? 16.441 -24.110 -36.619 1.00 84.56 657 THR A CA 1
ATOM 5103 C C . THR A 1 657 ? 17.889 -23.820 -36.206 1.00 84.56 657 THR A C 1
ATOM 5105 O O . THR A 1 657 ? 18.165 -22.880 -35.459 1.00 84.56 657 THR A O 1
ATOM 5108 N N . GLU A 1 658 ? 18.859 -24.572 -36.739 1.00 87.12 658 GLU A N 1
ATOM 5109 C CA . GLU A 1 658 ? 20.286 -24.268 -36.528 1.00 87.12 658 GLU A CA 1
ATOM 5110 C C . GLU A 1 658 ? 20.639 -22.840 -36.982 1.00 87.12 658 GLU A C 1
ATOM 5112 O O . GLU A 1 658 ? 21.385 -22.135 -36.298 1.00 87.12 658 GLU A O 1
ATOM 5117 N N . LYS A 1 659 ? 20.069 -22.393 -38.110 1.00 84.19 659 LYS A N 1
ATOM 5118 C CA . LYS A 1 659 ? 20.262 -21.035 -38.639 1.00 84.19 659 LYS A CA 1
ATOM 5119 C C . LYS A 1 659 ? 19.790 -19.980 -37.635 1.00 84.19 659 LYS A C 1
ATOM 5121 O O . LYS A 1 659 ? 20.484 -18.985 -37.437 1.00 84.19 659 LYS A O 1
ATOM 5126 N N . ASP A 1 660 ? 18.654 -20.214 -36.977 1.00 79.69 660 ASP A N 1
ATOM 5127 C CA . ASP A 1 660 ? 18.119 -19.309 -35.956 1.00 79.69 660 ASP A CA 1
ATOM 5128 C C . ASP A 1 660 ? 19.074 -19.178 -34.768 1.00 79.69 660 ASP A C 1
ATOM 5130 O O . ASP A 1 660 ? 19.394 -18.063 -34.353 1.00 79.69 660 ASP A O 1
ATOM 5134 N N . VAL A 1 661 ? 19.564 -20.314 -34.258 1.00 87.62 661 VAL A N 1
ATOM 5135 C CA . VAL A 1 661 ? 20.486 -20.353 -33.116 1.00 87.62 661 VAL A CA 1
ATOM 5136 C C . VAL A 1 661 ? 21.793 -19.643 -33.459 1.00 87.62 661 VAL A C 1
ATOM 5138 O O . VAL A 1 661 ? 22.230 -18.782 -32.695 1.00 87.62 661 VAL A O 1
ATOM 5141 N N . ARG A 1 662 ? 22.395 -19.949 -34.617 1.00 90.81 662 ARG A N 1
ATOM 5142 C CA . ARG A 1 662 ? 23.625 -19.286 -35.080 1.00 90.81 662 ARG A CA 1
ATOM 5143 C C . ARG A 1 662 ? 23.436 -17.782 -35.183 1.00 90.81 662 ARG A C 1
ATOM 5145 O O . ARG A 1 662 ? 24.198 -17.051 -34.567 1.00 90.81 662 ARG A O 1
ATOM 5152 N N . PHE A 1 663 ? 22.368 -17.327 -35.833 1.00 89.12 663 PHE A N 1
ATOM 5153 C CA . PHE A 1 663 ? 22.084 -15.900 -35.968 1.00 89.12 663 PHE A CA 1
ATOM 5154 C C . PHE A 1 663 ? 21.951 -15.193 -34.611 1.00 89.12 663 PHE A C 1
ATOM 5156 O O . PHE A 1 663 ? 22.490 -14.103 -34.413 1.00 89.12 663 PHE A O 1
ATOM 5163 N N . THR A 1 664 ? 21.267 -15.811 -33.642 1.00 90.19 664 THR A N 1
ATOM 5164 C CA . THR A 1 664 ? 21.148 -15.244 -32.294 1.00 90.19 664 THR A CA 1
ATOM 5165 C C . THR A 1 664 ? 22.506 -15.159 -31.593 1.00 90.19 664 THR A C 1
ATOM 5167 O O . THR A 1 664 ? 22.776 -14.145 -30.948 1.00 90.19 664 THR A O 1
ATOM 5170 N N . PHE A 1 665 ? 23.387 -16.155 -31.746 1.00 94.94 665 PHE A N 1
ATOM 5171 C CA . PHE A 1 665 ? 24.770 -16.098 -31.247 1.00 94.94 665 PHE A CA 1
ATOM 5172 C C . PHE A 1 665 ? 25.617 -15.047 -31.967 1.00 94.94 665 PHE A C 1
ATOM 5174 O O . PHE A 1 665 ? 26.351 -14.304 -31.308 1.00 94.94 665 PHE A O 1
ATOM 5181 N N . ASP A 1 666 ? 25.486 -14.958 -33.289 1.00 95.19 666 ASP A N 1
ATOM 5182 C CA . ASP A 1 666 ? 26.259 -14.052 -34.128 1.00 95.19 666 ASP A CA 1
ATOM 5183 C C . ASP A 1 666 ? 26.009 -12.597 -33.727 1.00 95.19 666 ASP A C 1
ATOM 5185 O O . ASP A 1 666 ? 26.954 -11.843 -33.498 1.00 95.19 666 ASP A O 1
ATOM 5189 N N . VAL A 1 667 ? 24.741 -12.228 -33.524 1.00 94.06 667 VAL A N 1
ATOM 5190 C CA . VAL A 1 667 ? 24.348 -10.875 -33.107 1.00 94.06 667 VAL A CA 1
ATOM 5191 C C . VAL A 1 667 ? 24.623 -10.620 -31.622 1.00 94.06 667 VAL A C 1
ATOM 5193 O O . VAL A 1 667 ? 25.224 -9.605 -31.277 1.00 94.06 667 VAL A O 1
ATOM 5196 N N . ASN A 1 668 ? 24.180 -11.507 -30.723 1.00 95.56 668 ASN A N 1
ATOM 5197 C CA . ASN A 1 668 ? 24.186 -11.224 -29.280 1.00 95.56 668 ASN A CA 1
ATOM 5198 C C . ASN A 1 668 ? 25.552 -11.446 -28.609 1.00 95.56 668 ASN A C 1
ATOM 5200 O O . ASN A 1 668 ? 25.708 -11.077 -27.440 1.00 95.56 668 ASN A O 1
ATOM 5204 N N . ASN A 1 669 ? 26.502 -12.117 -29.276 1.00 96.38 669 ASN A N 1
ATOM 5205 C CA . ASN A 1 669 ? 27.793 -12.462 -28.683 1.00 96.38 669 ASN A CA 1
ATOM 5206 C C . ASN A 1 669 ? 28.984 -12.389 -29.651 1.00 96.38 669 ASN A C 1
ATOM 5208 O O . ASN A 1 669 ? 29.935 -11.674 -29.341 1.00 96.38 669 ASN A O 1
ATOM 5212 N N . ILE A 1 670 ? 28.971 -13.077 -30.799 1.00 97.44 670 ILE A N 1
ATOM 5213 C CA . ILE A 1 670 ? 30.147 -13.112 -31.698 1.00 97.44 670 ILE A CA 1
ATOM 5214 C C . ILE A 1 670 ? 30.487 -11.710 -32.215 1.00 97.44 670 ILE A C 1
ATOM 5216 O O . ILE A 1 670 ? 31.659 -11.327 -32.225 1.00 97.44 670 ILE A O 1
ATOM 5220 N N . ALA A 1 671 ? 29.476 -10.895 -32.529 1.00 96.88 671 ALA A N 1
ATOM 5221 C CA . ALA A 1 671 ? 29.652 -9.493 -32.890 1.00 96.88 671 ALA A CA 1
ATOM 5222 C C . ALA A 1 671 ? 30.445 -8.698 -31.836 1.00 96.88 671 ALA A C 1
ATOM 5224 O O . ALA A 1 671 ? 31.220 -7.817 -32.200 1.00 96.88 671 ALA A O 1
ATOM 5225 N N . HIS A 1 672 ? 30.330 -9.021 -30.540 1.00 97.50 672 HIS A N 1
ATOM 5226 C CA . HIS A 1 672 ? 31.114 -8.350 -29.495 1.00 97.50 672 HIS A CA 1
ATOM 5227 C C . HIS A 1 672 ? 32.615 -8.607 -29.661 1.00 97.50 672 HIS A C 1
ATOM 5229 O O . HIS A 1 672 ? 33.410 -7.681 -29.515 1.00 97.50 672 HIS A O 1
ATOM 5235 N N . TYR A 1 673 ? 33.010 -9.834 -30.015 1.00 97.75 673 TYR A N 1
ATOM 5236 C CA . TYR A 1 673 ? 34.409 -10.170 -30.293 1.00 97.75 673 TYR A CA 1
ATOM 5237 C C . TYR A 1 673 ? 34.917 -9.467 -31.553 1.00 97.75 673 TYR A C 1
ATOM 5239 O O . TYR A 1 673 ? 36.039 -8.964 -31.559 1.00 97.75 673 TYR A O 1
ATOM 5247 N N . ILE A 1 674 ? 34.101 -9.414 -32.611 1.00 97.75 674 ILE A N 1
ATOM 5248 C CA . ILE A 1 674 ? 34.451 -8.739 -33.870 1.00 97.75 674 ILE A CA 1
ATOM 5249 C C . ILE A 1 674 ? 34.662 -7.238 -33.618 1.00 97.75 674 ILE A C 1
ATOM 5251 O O . ILE A 1 674 ? 35.707 -6.686 -33.957 1.00 97.75 674 ILE A O 1
ATOM 5255 N N . LEU A 1 675 ? 33.708 -6.585 -32.952 1.00 97.56 675 LEU A N 1
ATOM 5256 C CA . LEU A 1 675 ? 33.782 -5.161 -32.624 1.00 97.56 675 LEU A CA 1
ATOM 5257 C C . LEU A 1 675 ? 34.930 -4.847 -31.659 1.00 97.56 675 LEU A C 1
ATOM 5259 O O . LEU A 1 675 ? 35.608 -3.832 -31.823 1.00 97.56 675 LEU A O 1
ATOM 5263 N N . ALA A 1 676 ? 35.180 -5.709 -30.668 1.00 97.12 676 ALA A N 1
ATOM 5264 C CA . ALA A 1 676 ? 36.317 -5.552 -29.769 1.00 97.12 676 ALA A CA 1
ATOM 5265 C C . ALA A 1 676 ? 37.641 -5.602 -30.543 1.00 97.12 676 ALA A C 1
ATOM 5267 O O . ALA A 1 676 ? 38.467 -4.713 -30.364 1.00 97.12 676 ALA A O 1
ATOM 5268 N N . LYS A 1 677 ? 37.826 -6.554 -31.465 1.00 96.69 677 LYS A N 1
ATOM 5269 C CA . LYS A 1 677 ? 39.041 -6.618 -32.299 1.00 96.69 677 LYS A CA 1
ATOM 5270 C C . LYS A 1 677 ? 39.281 -5.334 -33.102 1.00 96.69 677 LYS A C 1
ATOM 5272 O O . LYS A 1 677 ? 40.430 -4.925 -33.239 1.00 96.69 677 LYS A O 1
ATOM 5277 N N . GLU A 1 678 ? 38.223 -4.676 -33.577 1.00 97.19 678 GLU A N 1
ATOM 5278 C CA . GLU A 1 678 ? 38.343 -3.450 -34.377 1.00 97.19 678 GLU A CA 1
ATOM 5279 C C . GLU A 1 678 ? 38.606 -2.174 -33.570 1.00 97.19 678 GLU A C 1
ATOM 5281 O O . GLU A 1 678 ? 39.346 -1.296 -34.022 1.00 97.19 678 GLU A O 1
ATOM 5286 N N . PHE A 1 679 ? 37.987 -2.024 -32.398 1.00 97.62 679 PHE A N 1
ATOM 5287 C CA . PHE A 1 679 ? 38.006 -0.748 -31.675 1.00 97.62 679 PHE A CA 1
ATOM 5288 C C . PHE A 1 679 ? 38.840 -0.773 -30.389 1.00 97.62 679 PHE A C 1
ATOM 5290 O O . PHE A 1 679 ? 39.441 0.248 -30.035 1.00 97.62 679 PHE A O 1
ATOM 5297 N N . LEU A 1 680 ? 38.950 -1.926 -29.722 1.00 97.31 680 LEU A N 1
ATOM 5298 C CA . LEU A 1 680 ? 39.672 -2.074 -28.455 1.00 97.31 680 LEU A CA 1
ATOM 5299 C C . LEU A 1 680 ? 41.170 -1.726 -28.528 1.00 97.31 680 LEU A C 1
ATOM 5301 O O . LEU A 1 680 ? 41.648 -1.115 -27.570 1.00 97.31 680 LEU A O 1
ATOM 5305 N N . PRO A 1 681 ? 41.920 -2.009 -29.619 1.00 98.12 681 PRO A N 1
ATOM 5306 C CA . PRO A 1 681 ? 43.339 -1.652 -29.689 1.00 98.12 681 PRO A CA 1
ATOM 5307 C C . PRO A 1 681 ? 43.608 -0.164 -29.428 1.00 98.12 681 PRO A C 1
ATOM 5309 O O . PRO A 1 681 ? 44.608 0.188 -28.807 1.00 98.12 681 PRO A O 1
ATOM 5312 N N . SER A 1 682 ? 42.691 0.718 -29.846 1.00 97.31 682 SER A N 1
ATOM 5313 C CA . SER A 1 682 ? 42.821 2.162 -29.615 1.00 97.31 682 SER A CA 1
ATOM 5314 C C . SER A 1 682 ? 42.584 2.572 -28.155 1.00 97.31 682 SER A C 1
ATOM 5316 O O . SER A 1 682 ? 43.231 3.507 -27.684 1.00 97.31 682 SER A O 1
ATOM 5318 N N . LEU A 1 683 ? 41.709 1.861 -27.433 1.00 98.06 683 LEU A N 1
ATOM 5319 C CA . LEU A 1 683 ? 41.466 2.063 -25.999 1.00 98.06 683 LEU A CA 1
ATOM 5320 C C . LEU A 1 683 ? 42.668 1.570 -25.184 1.00 98.06 683 LEU A C 1
ATOM 5322 O O . LEU A 1 683 ? 43.132 2.271 -24.288 1.00 98.06 683 LEU A O 1
ATOM 5326 N N . ILE A 1 684 ? 43.210 0.399 -25.544 1.00 98.31 684 ILE A N 1
ATOM 5327 C CA . ILE A 1 684 ? 44.404 -0.190 -24.915 1.00 98.31 684 ILE A CA 1
ATOM 5328 C C . ILE A 1 684 ? 45.611 0.732 -25.090 1.00 98.31 684 ILE A C 1
ATOM 5330 O O . ILE A 1 684 ? 46.259 1.086 -24.112 1.00 98.31 684 ILE A O 1
ATOM 5334 N N . ALA A 1 685 ? 45.885 1.178 -26.321 1.00 97.50 685 ALA A N 1
ATOM 5335 C CA . ALA A 1 685 ? 47.031 2.039 -26.610 1.00 97.50 685 ALA A CA 1
ATOM 5336 C C . ALA A 1 685 ? 46.994 3.374 -25.846 1.00 97.50 685 ALA A C 1
ATOM 5338 O O . ALA A 1 685 ? 48.037 3.973 -25.592 1.00 97.50 685 ALA A O 1
ATOM 5339 N N . ARG A 1 686 ? 45.795 3.851 -25.492 1.00 96.00 686 ARG A N 1
ATOM 5340 C CA . ARG A 1 686 ? 45.591 5.086 -24.726 1.00 96.00 686 ARG A CA 1
ATOM 5341 C C . ARG A 1 686 ? 45.461 4.854 -23.223 1.00 96.00 686 ARG A C 1
ATOM 5343 O O . ARG A 1 686 ? 45.459 5.841 -22.493 1.00 96.00 686 ARG A O 1
ATOM 5350 N N . ASP A 1 687 ? 45.328 3.599 -22.781 1.00 97.50 687 ASP A N 1
ATOM 5351 C CA . ASP A 1 687 ? 44.907 3.237 -21.422 1.00 97.50 687 ASP A CA 1
ATOM 5352 C C . ASP A 1 687 ? 43.716 4.113 -20.986 1.00 97.50 687 ASP A C 1
ATOM 5354 O O . ASP A 1 687 ? 43.751 4.789 -19.961 1.00 97.50 687 ASP A O 1
ATOM 5358 N N . HIS A 1 688 ? 42.706 4.214 -21.855 1.00 97.69 688 HIS A N 1
ATOM 5359 C CA . HIS A 1 688 ? 41.554 5.092 -21.659 1.00 97.69 688 HIS A CA 1
ATOM 5360 C C . HIS A 1 688 ? 40.362 4.630 -22.496 1.00 97.69 688 HIS A C 1
ATOM 5362 O O . HIS A 1 688 ? 40.507 4.289 -23.672 1.00 97.69 688 HIS A O 1
ATOM 5368 N N . GLY A 1 689 ? 39.175 4.678 -21.897 1.00 97.50 689 GLY A N 1
ATOM 5369 C CA . GLY A 1 689 ? 37.911 4.378 -22.559 1.00 97.50 689 GLY A CA 1
ATOM 5370 C C . GLY A 1 689 ? 37.068 3.356 -21.809 1.00 97.50 689 GLY A C 1
ATOM 5371 O O . GLY A 1 689 ? 37.425 2.909 -20.721 1.00 97.50 689 GLY A O 1
ATOM 5372 N N . MET A 1 690 ? 35.927 2.983 -22.383 1.00 98.50 690 MET A N 1
ATOM 5373 C CA . MET A 1 690 ? 34.930 2.145 -21.719 1.00 98.50 690 MET A CA 1
ATOM 5374 C C . MET A 1 690 ? 34.284 1.144 -22.678 1.00 98.50 690 MET A C 1
ATOM 5376 O O . MET A 1 690 ? 33.925 1.492 -23.800 1.00 98.50 690 MET A O 1
ATOM 5380 N N . VAL A 1 691 ? 34.058 -0.083 -22.212 1.00 98.56 691 VAL A N 1
ATOM 5381 C CA . VAL A 1 691 ? 33.273 -1.104 -22.916 1.00 98.56 691 VAL A CA 1
ATOM 5382 C C . VAL A 1 691 ? 32.014 -1.420 -22.115 1.00 98.56 691 VAL A C 1
ATOM 5384 O O . VAL A 1 691 ? 32.083 -1.871 -20.974 1.00 98.56 691 VAL A O 1
ATOM 5387 N N . VAL A 1 692 ? 30.854 -1.188 -22.724 1.00 98.56 692 VAL A N 1
ATOM 5388 C CA . VAL A 1 692 ? 29.529 -1.458 -22.169 1.00 98.56 692 VAL A CA 1
ATOM 5389 C C . VAL A 1 692 ? 28.928 -2.666 -22.880 1.00 98.56 692 VAL A C 1
ATOM 5391 O O . VAL A 1 692 ? 28.674 -2.623 -24.082 1.00 98.56 692 VAL A O 1
ATOM 5394 N N . THR A 1 693 ? 28.668 -3.743 -22.144 1.00 98.31 693 THR A N 1
ATOM 5395 C CA . THR A 1 693 ? 28.068 -4.977 -22.663 1.00 98.31 693 THR A CA 1
ATOM 5396 C C . THR A 1 693 ? 26.631 -5.110 -22.174 1.00 98.31 693 THR A C 1
ATOM 5398 O O . THR A 1 693 ? 26.388 -5.285 -20.979 1.00 98.31 693 THR A O 1
ATOM 5401 N N . VAL A 1 694 ? 25.659 -5.055 -23.087 1.00 96.12 694 VAL A N 1
ATOM 5402 C CA . VAL A 1 694 ? 24.241 -5.241 -22.751 1.00 96.12 694 VAL A CA 1
ATOM 5403 C C . VAL A 1 694 ? 23.889 -6.728 -22.778 1.00 96.12 694 VAL A C 1
ATOM 5405 O O . VAL A 1 694 ? 23.550 -7.322 -23.808 1.00 96.12 694 VAL A O 1
ATOM 5408 N N . ALA A 1 695 ? 23.970 -7.341 -21.602 1.00 94.88 695 ALA A N 1
ATOM 5409 C CA . ALA A 1 695 ? 23.554 -8.708 -21.354 1.00 94.88 695 ALA A CA 1
ATOM 5410 C C . ALA A 1 695 ? 22.037 -8.756 -21.056 1.00 94.88 695 ALA A C 1
ATOM 5412 O O . ALA A 1 695 ? 21.223 -8.179 -21.779 1.00 94.88 695 ALA A O 1
ATOM 5413 N N . SER A 1 696 ? 21.639 -9.529 -20.046 1.00 93.94 696 SER A N 1
ATOM 5414 C CA . SER A 1 696 ? 20.272 -9.602 -19.524 1.00 93.94 696 SER A CA 1
ATOM 5415 C C . SER A 1 696 ? 20.279 -10.340 -18.185 1.00 93.94 696 SER A C 1
ATOM 5417 O O . SER A 1 696 ? 21.220 -11.080 -17.887 1.00 93.94 696 SER A O 1
ATOM 5419 N N . ILE A 1 697 ? 19.212 -10.211 -17.393 1.00 91.00 697 ILE A N 1
ATOM 5420 C CA . ILE A 1 697 ? 18.961 -11.118 -16.264 1.00 91.00 697 ILE A CA 1
ATOM 5421 C C . ILE A 1 697 ? 18.826 -12.585 -16.719 1.00 91.00 697 ILE A C 1
ATOM 5423 O O . ILE A 1 697 ? 19.127 -13.503 -15.957 1.00 91.00 697 ILE A O 1
ATOM 5427 N N . ALA A 1 698 ? 18.466 -12.804 -17.990 1.00 90.31 698 ALA A N 1
ATOM 5428 C CA . ALA A 1 698 ? 18.409 -14.113 -18.637 1.00 90.31 698 ALA A CA 1
ATOM 5429 C C . ALA A 1 698 ? 19.768 -14.847 -18.682 1.00 90.31 698 ALA A C 1
ATOM 5431 O O . ALA A 1 698 ? 19.799 -16.047 -18.945 1.00 90.31 698 ALA A O 1
ATOM 5432 N N . ALA A 1 699 ? 20.879 -14.152 -18.399 1.00 93.56 699 ALA A N 1
ATOM 5433 C CA . ALA A 1 699 ? 22.197 -14.760 -18.207 1.00 93.56 699 ALA A CA 1
ATOM 5434 C C . ALA A 1 699 ? 22.278 -15.615 -16.924 1.00 93.56 699 ALA A C 1
ATOM 5436 O O . ALA A 1 699 ? 23.047 -16.573 -16.858 1.00 93.56 699 ALA A O 1
ATOM 5437 N N . TYR A 1 700 ? 21.477 -15.283 -15.904 1.00 92.25 700 TYR A N 1
ATOM 5438 C CA . TYR A 1 700 ? 21.477 -15.961 -14.602 1.00 92.25 700 TYR A CA 1
ATOM 5439 C C . TYR A 1 700 ? 20.355 -16.995 -14.463 1.00 92.25 700 TYR A C 1
ATOM 5441 O O . TYR A 1 700 ? 20.497 -17.973 -13.723 1.00 92.25 700 TYR A O 1
ATOM 5449 N N . ILE A 1 701 ? 19.250 -16.804 -15.189 1.00 89.31 701 ILE A N 1
ATOM 5450 C CA . ILE A 1 701 ? 18.095 -17.701 -15.190 1.00 89.31 701 ILE A CA 1
ATOM 5451 C C . ILE A 1 701 ? 17.644 -18.014 -16.619 1.00 89.31 701 ILE A C 1
ATOM 5453 O O . ILE A 1 701 ? 17.433 -17.122 -17.434 1.00 89.31 701 ILE A O 1
ATOM 5457 N N . THR A 1 702 ? 17.464 -19.303 -16.899 1.00 90.06 702 THR A N 1
ATOM 5458 C CA . THR A 1 702 ? 16.977 -19.811 -18.186 1.00 90.06 702 THR A CA 1
ATOM 5459 C C . THR A 1 702 ? 15.606 -20.432 -17.983 1.00 90.06 702 THR A C 1
ATOM 5461 O O . THR A 1 702 ? 15.454 -21.316 -17.136 1.00 90.06 702 THR A O 1
ATOM 5464 N N . VAL A 1 703 ? 14.625 -19.969 -18.753 1.00 87.12 703 VAL A N 1
ATOM 5465 C CA . VAL A 1 703 ? 13.253 -20.494 -18.765 1.00 87.12 703 VAL A CA 1
ATOM 5466 C C . VAL A 1 703 ? 12.919 -21.063 -20.151 1.00 87.12 703 VAL A C 1
ATOM 5468 O O . VAL A 1 703 ? 13.628 -20.758 -21.118 1.00 87.12 703 VAL A O 1
ATOM 5471 N N . PRO A 1 704 ? 11.878 -21.904 -20.283 1.00 85.94 704 PRO A N 1
ATOM 5472 C CA . PRO A 1 704 ? 11.488 -22.464 -21.576 1.00 85.94 704 PRO A CA 1
ATOM 5473 C C . PRO A 1 704 ? 11.201 -21.390 -22.633 1.00 85.94 704 PRO A C 1
ATOM 5475 O O . PRO A 1 704 ? 10.778 -20.285 -22.303 1.00 85.94 704 PRO A O 1
ATOM 5478 N N . ARG A 1 705 ? 11.467 -21.727 -23.903 1.00 83.31 705 ARG A N 1
ATOM 5479 C CA . ARG A 1 705 ? 11.399 -20.840 -25.088 1.00 83.31 705 ARG A CA 1
ATOM 5480 C C . ARG A 1 705 ? 12.433 -19.705 -25.156 1.00 83.31 705 ARG A C 1
ATOM 5482 O O . ARG A 1 705 ? 12.490 -19.026 -26.170 1.00 83.31 705 ARG A O 1
ATOM 5489 N N . MET A 1 706 ? 13.283 -19.522 -24.136 1.00 86.69 706 MET A N 1
ATOM 5490 C CA . MET A 1 706 ? 14.400 -18.553 -24.142 1.00 86.69 706 MET A CA 1
ATOM 5491 C C . MET A 1 706 ? 15.787 -19.209 -24.166 1.00 86.69 706 MET A C 1
ATOM 5493 O O . MET A 1 706 ? 16.772 -18.560 -23.825 1.00 86.69 706 MET A O 1
ATOM 5497 N N . VAL A 1 707 ? 15.895 -20.505 -24.461 1.00 90.56 707 VAL A N 1
ATOM 5498 C CA . VAL A 1 707 ? 17.149 -21.248 -24.238 1.00 90.56 707 VAL A CA 1
ATOM 5499 C C . VAL A 1 707 ? 18.303 -20.681 -25.070 1.00 90.56 707 VAL A C 1
ATOM 5501 O O . VAL A 1 707 ? 19.380 -20.446 -24.528 1.00 90.56 707 VAL A O 1
ATOM 5504 N N . ASP A 1 708 ? 18.071 -20.405 -26.351 1.00 90.44 708 ASP A N 1
ATOM 5505 C CA . ASP A 1 708 ? 19.024 -19.754 -27.255 1.00 90.44 708 ASP A CA 1
ATOM 5506 C C . ASP A 1 708 ? 19.421 -18.360 -26.737 1.00 90.44 708 ASP A C 1
ATOM 5508 O O . ASP A 1 708 ? 20.597 -18.085 -26.495 1.00 90.44 708 ASP A O 1
ATOM 5512 N N . TYR A 1 709 ? 18.438 -17.504 -26.457 1.00 91.75 709 TYR A N 1
ATOM 5513 C CA . TYR A 1 709 ? 18.651 -16.144 -25.978 1.00 91.75 709 TYR A CA 1
ATOM 5514 C C . TYR A 1 709 ? 19.416 -16.111 -24.645 1.00 91.75 709 TYR A C 1
ATOM 5516 O O . TYR A 1 709 ? 20.442 -15.438 -24.540 1.00 91.75 709 TYR A O 1
ATOM 5524 N N . SER A 1 710 ? 18.975 -16.871 -23.638 1.00 93.25 710 SER A N 1
ATOM 5525 C CA . SER A 1 710 ? 19.645 -16.992 -22.338 1.00 93.25 710 SER A CA 1
ATOM 5526 C C . SER A 1 710 ? 21.087 -17.469 -22.485 1.00 93.25 710 SER A C 1
ATOM 5528 O O . SER A 1 710 ? 21.974 -16.893 -21.856 1.00 93.25 710 SER A O 1
ATOM 5530 N N . SER A 1 711 ? 21.338 -18.469 -23.337 1.00 94.81 711 SER A N 1
ATOM 5531 C CA . SER A 1 711 ? 22.691 -18.957 -23.618 1.00 94.81 711 SER A CA 1
ATOM 5532 C C . SER A 1 711 ? 23.577 -17.857 -24.204 1.00 94.81 711 SER A C 1
ATOM 5534 O O . SER A 1 711 ? 24.691 -17.654 -23.723 1.00 94.81 711 SER A O 1
ATOM 5536 N N . THR A 1 712 ? 23.077 -17.066 -25.160 1.00 96.44 712 THR A N 1
ATOM 5537 C CA . THR A 1 712 ? 23.856 -15.942 -25.712 1.00 96.44 712 THR A CA 1
ATOM 5538 C C . THR A 1 712 ? 24.112 -14.829 -24.702 1.00 96.44 712 THR A C 1
ATOM 5540 O O . THR A 1 712 ? 25.200 -14.258 -24.680 1.00 96.44 712 THR A O 1
ATOM 5543 N N . LYS A 1 713 ? 23.152 -14.529 -23.818 1.00 96.19 713 LYS A N 1
ATOM 5544 C CA . LYS A 1 713 ? 23.329 -13.513 -22.770 1.00 96.19 713 LYS A CA 1
ATOM 5545 C C . LYS A 1 713 ? 24.262 -13.987 -21.654 1.00 96.19 713 LYS A C 1
ATOM 5547 O O . LYS A 1 713 ? 25.004 -13.167 -21.117 1.00 96.19 713 LYS A O 1
ATOM 5552 N N . ALA A 1 714 ? 24.292 -15.286 -21.355 1.00 96.69 714 ALA A N 1
ATOM 5553 C CA . ALA A 1 714 ? 25.308 -15.888 -20.493 1.00 96.69 714 ALA A CA 1
ATOM 5554 C C . ALA A 1 714 ? 26.704 -15.831 -21.139 1.00 96.69 714 ALA A C 1
ATOM 5556 O O . ALA A 1 714 ? 27.664 -15.459 -20.469 1.00 96.69 714 ALA A O 1
ATOM 5557 N N . ALA A 1 715 ? 26.813 -16.106 -22.443 1.00 97.62 715 ALA A N 1
ATOM 5558 C CA . ALA A 1 715 ? 28.065 -15.953 -23.185 1.00 97.62 715 ALA A CA 1
ATOM 5559 C C . ALA A 1 715 ? 28.542 -14.489 -23.223 1.00 97.62 715 ALA A C 1
ATOM 5561 O O . ALA A 1 715 ? 29.728 -14.222 -23.055 1.00 97.62 715 ALA A O 1
ATOM 5562 N N . ALA A 1 716 ? 27.630 -13.523 -23.383 1.00 97.62 716 ALA A N 1
ATOM 5563 C CA . ALA A 1 716 ? 27.953 -12.097 -23.333 1.00 97.62 716 ALA A CA 1
ATOM 5564 C C . ALA A 1 716 ? 28.455 -11.652 -21.949 1.00 97.62 716 ALA A C 1
ATOM 5566 O O . ALA A 1 716 ? 29.379 -10.845 -21.872 1.00 97.62 716 ALA A O 1
ATOM 5567 N N . LEU A 1 717 ? 27.881 -12.193 -20.867 1.00 97.06 717 LEU A N 1
ATOM 5568 C CA . LEU A 1 717 ? 28.370 -11.960 -19.507 1.00 97.06 717 LEU A CA 1
ATOM 5569 C C . LEU A 1 717 ? 29.780 -12.542 -19.313 1.00 97.06 717 LEU A C 1
ATOM 5571 O O . LEU A 1 717 ? 30.659 -11.838 -18.831 1.00 97.06 717 LEU A O 1
ATOM 5575 N N . ALA A 1 718 ? 30.021 -13.778 -19.758 1.00 97.69 718 ALA A N 1
ATOM 5576 C CA . ALA A 1 718 ? 31.343 -14.400 -19.671 1.00 97.69 718 ALA A CA 1
ATOM 5577 C C . ALA A 1 718 ? 32.401 -13.648 -20.503 1.00 97.69 718 ALA A C 1
ATOM 5579 O O . ALA A 1 718 ? 33.518 -13.432 -20.038 1.00 97.69 718 ALA A O 1
ATOM 5580 N N . PHE A 1 719 ? 32.039 -13.191 -21.709 1.00 98.00 719 PHE A N 1
ATOM 5581 C CA . PHE A 1 719 ? 32.881 -12.308 -22.523 1.00 98.00 719 PHE A CA 1
ATOM 5582 C C . PHE A 1 719 ? 33.262 -11.037 -21.758 1.00 98.00 719 PHE A C 1
ATOM 5584 O O . PHE A 1 719 ? 34.427 -10.651 -21.749 1.00 98.00 719 PHE A O 1
ATOM 5591 N N . HIS A 1 720 ? 32.289 -10.400 -21.105 1.00 97.94 720 HIS A N 1
ATOM 5592 C CA . HIS A 1 720 ? 32.510 -9.178 -20.343 1.00 97.94 720 HIS A CA 1
ATOM 5593 C C . HIS A 1 720 ? 33.492 -9.380 -19.181 1.00 97.94 720 HIS A C 1
ATOM 5595 O O . HIS A 1 720 ? 34.429 -8.599 -19.016 1.00 97.94 720 HIS A O 1
ATOM 5601 N N . GLU A 1 721 ? 33.279 -10.433 -18.390 1.00 96.69 721 GLU A N 1
ATOM 5602 C CA . GLU A 1 721 ? 34.127 -10.782 -17.246 1.00 96.69 721 GLU A CA 1
ATOM 5603 C C . GLU A 1 721 ? 35.561 -11.101 -17.695 1.00 96.69 721 GLU A C 1
ATOM 5605 O O . GLU A 1 721 ? 36.520 -10.585 -17.118 1.00 96.69 721 GLU A O 1
ATOM 5610 N N . GLY A 1 722 ? 35.707 -11.888 -18.768 1.00 97.50 722 GLY A N 1
ATOM 5611 C CA . GLY A 1 722 ? 37.006 -12.208 -19.360 1.00 97.50 722 GLY A CA 1
ATOM 5612 C C . GLY A 1 722 ? 37.729 -10.971 -19.891 1.00 97.50 722 GLY A C 1
ATOM 5613 O O . GLY A 1 722 ? 38.889 -10.747 -19.555 1.00 97.50 722 GLY A O 1
ATOM 5614 N N . LEU A 1 723 ? 37.033 -10.116 -20.646 1.00 97.44 723 LEU A N 1
ATOM 5615 C CA . LEU A 1 723 ? 37.603 -8.890 -21.205 1.00 97.44 723 LEU A CA 1
ATOM 5616 C C . LEU A 1 723 ? 38.121 -7.942 -20.114 1.00 97.44 723 LEU A C 1
ATOM 5618 O O . LEU A 1 723 ? 39.211 -7.391 -20.251 1.00 97.44 723 LEU A O 1
ATOM 5622 N N . GLY A 1 724 ? 37.363 -7.758 -19.027 1.00 96.31 724 GLY A N 1
ATOM 5623 C CA . GLY A 1 724 ? 37.799 -6.931 -17.898 1.00 96.31 724 GLY A CA 1
ATOM 5624 C C . GLY A 1 724 ? 39.095 -7.439 -17.264 1.00 96.31 724 GLY A C 1
ATOM 5625 O O . GLY A 1 724 ? 39.989 -6.643 -16.971 1.00 96.31 724 GLY A O 1
ATOM 5626 N N . ALA A 1 725 ? 39.233 -8.761 -17.121 1.00 97.19 725 ALA A N 1
ATOM 5627 C CA . ALA A 1 725 ? 40.463 -9.376 -16.637 1.00 97.19 725 ALA A CA 1
ATOM 5628 C C . ALA A 1 725 ? 41.627 -9.167 -17.620 1.00 97.19 725 ALA A C 1
ATOM 5630 O O . ALA A 1 725 ? 42.683 -8.686 -17.211 1.00 97.19 725 ALA A O 1
ATOM 5631 N N . GLU A 1 726 ? 41.433 -9.441 -18.915 1.00 97.94 726 GLU A N 1
ATOM 5632 C CA . GLU A 1 726 ? 42.487 -9.274 -19.924 1.00 97.94 726 GLU A CA 1
ATOM 5633 C C . GLU A 1 726 ? 42.983 -7.825 -20.029 1.00 97.94 726 GLU A C 1
ATOM 5635 O O . GLU A 1 726 ? 44.189 -7.599 -20.134 1.00 97.94 726 GLU A O 1
ATOM 5640 N N . LEU A 1 727 ? 42.083 -6.837 -19.953 1.00 97.62 727 LEU A N 1
ATOM 5641 C CA . LEU A 1 727 ? 42.441 -5.414 -19.957 1.00 97.62 727 LEU A CA 1
ATOM 5642 C C . LEU A 1 727 ? 43.384 -5.057 -18.810 1.00 97.62 727 LEU A C 1
ATOM 5644 O O . LEU A 1 727 ? 44.391 -4.380 -19.026 1.00 97.62 727 LEU A O 1
ATOM 5648 N N . ALA A 1 728 ? 43.089 -5.541 -17.604 1.00 95.12 728 ALA A N 1
ATOM 5649 C CA . ALA A 1 728 ? 43.905 -5.268 -16.432 1.00 95.12 728 ALA A CA 1
ATOM 5650 C C . ALA A 1 728 ? 45.235 -6.041 -16.438 1.00 95.12 728 ALA A C 1
ATOM 5652 O O . ALA A 1 728 ? 46.243 -5.499 -15.985 1.00 95.12 728 ALA A O 1
ATOM 5653 N N . THR A 1 729 ? 45.252 -7.287 -16.929 1.00 95.94 729 THR A N 1
ATOM 5654 C CA . THR A 1 729 ? 46.404 -8.189 -16.759 1.00 95.94 729 THR A CA 1
ATOM 5655 C C . THR A 1 729 ? 47.238 -8.398 -18.018 1.00 95.94 729 THR A C 1
ATOM 5657 O O . THR A 1 729 ? 48.460 -8.339 -17.941 1.00 95.94 729 THR A O 1
ATOM 5660 N N . LEU A 1 730 ? 46.613 -8.672 -19.167 1.00 96.94 730 LEU A N 1
ATOM 5661 C CA . LEU A 1 730 ? 47.321 -9.015 -20.407 1.00 96.94 730 LEU A CA 1
ATOM 5662 C C . LEU A 1 730 ? 47.678 -7.771 -21.219 1.00 96.94 730 LEU A C 1
ATOM 5664 O O . LEU A 1 730 ? 48.799 -7.652 -21.705 1.00 96.94 730 LEU A O 1
ATOM 5668 N N . TYR A 1 731 ? 46.735 -6.839 -21.352 1.00 97.00 731 TYR A N 1
ATOM 5669 C CA . TYR A 1 731 ? 46.907 -5.643 -22.178 1.00 97.00 731 TYR A CA 1
ATOM 5670 C C . TYR A 1 731 ? 47.502 -4.454 -21.415 1.00 97.00 731 TYR A C 1
ATOM 5672 O O . TYR A 1 731 ? 47.807 -3.436 -22.031 1.00 97.00 731 TYR A O 1
ATOM 5680 N N . ASN A 1 732 ? 47.681 -4.582 -20.094 1.00 96.31 732 ASN A N 1
ATOM 5681 C CA . ASN A 1 732 ? 48.213 -3.537 -19.214 1.00 96.31 732 ASN A CA 1
ATOM 5682 C C . ASN A 1 732 ? 47.496 -2.180 -19.393 1.00 96.31 732 ASN A C 1
ATOM 5684 O O . ASN A 1 732 ? 48.124 -1.122 -19.387 1.00 96.31 732 ASN A O 1
ATOM 5688 N N . ALA A 1 733 ? 46.170 -2.229 -19.546 1.00 97.62 733 ALA A N 1
ATOM 5689 C CA . ALA A 1 733 ? 45.288 -1.081 -19.736 1.00 97.62 733 ALA A CA 1
ATOM 5690 C C . ALA A 1 733 ? 44.239 -0.986 -18.602 1.00 97.62 733 ALA A C 1
ATOM 5692 O O . ALA A 1 733 ? 43.030 -1.041 -18.853 1.00 97.62 733 ALA A O 1
ATOM 5693 N N . PRO A 1 734 ? 44.664 -0.886 -17.324 1.00 96.75 734 PRO A N 1
ATOM 5694 C CA . PRO A 1 734 ? 43.776 -0.984 -16.164 1.00 96.75 734 PRO A CA 1
ATOM 5695 C C . PRO A 1 734 ? 42.791 0.186 -16.022 1.00 96.75 734 PRO A C 1
ATOM 5697 O O . PRO A 1 734 ? 41.873 0.100 -15.200 1.00 96.75 734 PRO A O 1
ATOM 5700 N N . LYS A 1 735 ? 42.971 1.289 -16.762 1.00 97.62 735 LYS A N 1
ATOM 5701 C CA . LYS A 1 735 ? 42.028 2.417 -16.749 1.00 97.62 735 LYS A CA 1
ATOM 5702 C C . LYS A 1 735 ? 40.854 2.231 -17.700 1.00 97.62 735 LYS A C 1
ATOM 5704 O O . LYS A 1 735 ? 39.849 2.918 -17.523 1.00 97.62 735 LYS A O 1
ATOM 5709 N N . VAL A 1 736 ? 40.941 1.303 -18.654 1.00 98.12 736 VAL A N 1
ATOM 5710 C CA . VAL A 1 736 ? 39.807 0.985 -19.524 1.00 98.12 736 VAL A CA 1
ATOM 5711 C C . VAL A 1 736 ? 38.691 0.379 -18.669 1.00 98.12 736 VAL A C 1
ATOM 5713 O O . VAL A 1 736 ? 38.887 -0.614 -17.970 1.00 98.12 736 VAL A O 1
ATOM 5716 N N . ARG A 1 737 ? 37.520 1.016 -18.680 1.00 98.06 737 ARG A N 1
ATOM 5717 C CA . ARG A 1 737 ? 36.368 0.649 -17.851 1.00 98.06 737 ARG A CA 1
ATOM 5718 C C . ARG A 1 737 ? 35.517 -0.412 -18.511 1.00 98.06 737 ARG A C 1
ATOM 5720 O O . ARG A 1 737 ? 35.342 -0.419 -19.727 1.00 98.06 737 ARG A O 1
ATOM 5727 N N . THR A 1 738 ? 34.910 -1.257 -17.694 1.00 97.88 738 THR A N 1
ATOM 5728 C CA . THR A 1 738 ? 33.973 -2.277 -18.156 1.00 97.88 738 THR A CA 1
ATOM 5729 C C . THR A 1 738 ? 32.648 -2.124 -17.420 1.00 97.88 738 THR A C 1
ATOM 5731 O O . THR A 1 738 ? 32.590 -2.084 -16.190 1.00 97.88 738 THR A O 1
ATOM 5734 N N . VAL A 1 739 ? 31.564 -1.997 -18.185 1.00 98.31 739 VAL A N 1
ATOM 5735 C CA . VAL A 1 739 ? 30.196 -1.954 -17.668 1.00 98.31 739 VAL A CA 1
ATOM 5736 C C . VAL A 1 739 ? 29.371 -3.101 -18.240 1.00 98.31 739 VAL A C 1
ATOM 5738 O O . VAL A 1 739 ? 29.266 -3.230 -19.456 1.00 98.31 739 VAL A O 1
ATOM 5741 N N . VAL A 1 740 ? 28.745 -3.915 -17.394 1.00 97.75 740 VAL A N 1
ATOM 5742 C CA . VAL A 1 740 ? 27.771 -4.925 -17.838 1.00 97.75 740 VAL A CA 1
ATOM 5743 C C . VAL A 1 740 ? 26.367 -4.532 -17.415 1.00 97.75 740 VAL A C 1
ATOM 5745 O O . VAL A 1 740 ? 26.141 -4.061 -16.301 1.00 97.75 740 VAL A O 1
ATOM 5748 N N . VAL A 1 741 ? 25.413 -4.718 -18.321 1.00 96.94 741 VAL A N 1
ATOM 5749 C CA . VAL A 1 741 ? 24.004 -4.393 -18.103 1.00 96.94 741 VAL A CA 1
ATOM 5750 C C . VAL A 1 741 ? 23.196 -5.684 -18.107 1.00 96.94 741 VAL A C 1
ATOM 5752 O O . VAL A 1 741 ? 23.104 -6.373 -19.118 1.00 96.94 741 VAL A O 1
ATOM 5755 N N . ASN A 1 742 ? 22.615 -6.027 -16.963 1.00 95.69 742 ASN A N 1
ATOM 5756 C CA . ASN A 1 742 ? 21.739 -7.171 -16.747 1.00 95.69 742 ASN A CA 1
ATOM 5757 C C . ASN A 1 742 ? 20.329 -6.672 -16.423 1.00 95.69 742 ASN A C 1
ATOM 5759 O O . ASN A 1 742 ? 19.859 -6.731 -15.285 1.00 95.69 742 ASN A O 1
ATOM 5763 N N . GLN A 1 743 ? 19.648 -6.160 -17.440 1.00 92.00 743 GLN A N 1
ATOM 5764 C CA . GLN A 1 743 ? 18.257 -5.751 -17.330 1.00 92.00 743 GLN A CA 1
ATOM 5765 C C . GLN A 1 743 ? 17.297 -6.941 -17.467 1.00 92.00 743 GLN A C 1
ATOM 5767 O O . GLN A 1 743 ? 17.557 -7.918 -18.184 1.00 92.00 743 GLN A O 1
ATOM 5772 N N . GLY A 1 744 ? 16.173 -6.836 -16.768 1.00 86.25 744 GLY A N 1
ATOM 5773 C CA . GLY A 1 744 ? 14.997 -7.673 -16.923 1.00 86.25 744 GLY A CA 1
ATOM 5774 C C . GLY A 1 744 ? 14.170 -7.277 -18.143 1.00 86.25 744 GLY A C 1
ATOM 5775 O O . GLY A 1 744 ? 14.637 -6.597 -19.060 1.00 86.25 744 GLY A O 1
ATOM 5776 N N . TYR A 1 745 ? 12.917 -7.717 -18.153 1.00 83.19 745 TYR A N 1
ATOM 5777 C CA . TYR A 1 745 ? 12.005 -7.480 -19.266 1.00 83.19 745 TYR A CA 1
ATOM 5778 C C . TYR A 1 745 ? 11.805 -5.986 -19.496 1.00 83.19 745 TYR A C 1
ATOM 5780 O O . TYR A 1 745 ? 11.364 -5.264 -18.605 1.00 83.19 745 TYR A O 1
ATOM 5788 N N . THR A 1 746 ? 12.144 -5.530 -20.699 1.00 83.56 746 THR A N 1
ATOM 5789 C CA . THR A 1 746 ? 12.020 -4.130 -21.112 1.00 83.56 746 THR A CA 1
ATOM 5790 C C . THR A 1 746 ? 10.961 -4.036 -22.200 1.00 83.56 746 THR A C 1
ATOM 5792 O O . THR A 1 746 ? 10.947 -4.878 -23.100 1.00 83.56 746 THR A O 1
ATOM 5795 N N . LYS A 1 747 ? 10.097 -3.017 -22.139 1.00 78.81 747 LYS A N 1
ATOM 5796 C CA . LYS A 1 747 ? 9.007 -2.769 -23.099 1.00 78.81 747 LYS A CA 1
ATOM 5797 C C . LYS A 1 747 ? 9.546 -2.375 -24.476 1.00 78.81 747 LYS A C 1
ATOM 5799 O O . LYS A 1 747 ? 9.524 -1.223 -24.887 1.00 78.81 747 LYS A O 1
ATOM 5804 N N . THR A 1 748 ? 10.066 -3.362 -25.184 1.00 76.88 748 THR A N 1
ATOM 5805 C CA . THR A 1 748 ? 10.566 -3.263 -26.551 1.00 76.88 748 THR A CA 1
ATOM 5806 C C . THR A 1 748 ? 9.832 -4.291 -27.400 1.00 76.88 748 THR A C 1
ATOM 5808 O O . THR A 1 748 ? 9.370 -5.296 -26.852 1.00 76.88 748 THR A O 1
ATOM 5811 N N . PRO A 1 749 ? 9.787 -4.128 -28.732 1.00 72.69 749 PRO A N 1
ATOM 5812 C CA . PRO A 1 749 ? 9.168 -5.142 -29.580 1.00 72.69 749 PRO A CA 1
ATOM 5813 C C . PRO A 1 749 ? 9.859 -6.520 -29.493 1.00 72.69 749 PRO A C 1
ATOM 5815 O O . PRO A 1 749 ? 9.278 -7.509 -29.903 1.00 72.69 749 PRO A O 1
ATOM 5818 N N . LEU A 1 750 ? 11.068 -6.615 -28.907 1.00 76.56 750 LEU A N 1
ATOM 5819 C CA . LEU A 1 750 ? 11.762 -7.881 -28.613 1.00 76.56 750 LEU A CA 1
ATOM 5820 C C . LEU A 1 750 ? 11.023 -8.773 -27.597 1.00 76.56 750 LEU A C 1
ATOM 5822 O O . LEU A 1 750 ? 11.188 -9.989 -27.620 1.00 76.56 750 LEU A O 1
ATOM 5826 N N . PHE A 1 751 ? 10.225 -8.180 -26.705 1.00 73.38 751 PHE A N 1
ATOM 5827 C CA . PHE A 1 751 ? 9.519 -8.874 -25.620 1.00 73.38 751 PHE A CA 1
ATOM 5828 C C . PHE A 1 751 ? 7.994 -8.675 -25.667 1.00 73.38 751 PHE A C 1
ATOM 5830 O O . PHE A 1 751 ? 7.322 -8.669 -24.635 1.00 73.38 751 PHE A O 1
ATOM 5837 N N . GLN A 1 752 ? 7.430 -8.508 -26.865 1.00 68.12 752 GLN A N 1
ATOM 5838 C CA . GLN A 1 752 ? 5.985 -8.379 -27.061 1.00 68.12 752 GLN A CA 1
ATOM 5839 C C . GLN A 1 752 ? 5.262 -9.710 -26.763 1.00 68.12 752 GLN A C 1
ATOM 5841 O O . GLN A 1 752 ? 5.766 -10.783 -27.080 1.00 68.12 752 GLN A O 1
ATOM 5846 N N . GLY A 1 753 ? 4.101 -9.655 -26.100 1.00 58.12 753 GLY A N 1
ATOM 5847 C CA . GLY A 1 753 ? 3.322 -10.853 -25.731 1.00 58.12 753 GLY A CA 1
ATOM 5848 C C . GLY A 1 753 ? 3.748 -11.552 -24.427 1.00 58.12 753 GLY A C 1
ATOM 5849 O O . GLY A 1 753 ? 3.122 -12.517 -24.003 1.00 58.12 753 GLY A O 1
ATOM 5850 N N . TYR A 1 754 ? 4.773 -11.048 -23.736 1.00 66.56 754 TYR A N 1
ATOM 5851 C CA . TYR A 1 754 ? 5.176 -11.530 -22.410 1.00 66.56 754 TYR A CA 1
ATOM 5852 C C . TYR A 1 754 ? 4.163 -11.153 -21.308 1.00 66.56 754 TYR A C 1
ATOM 5854 O O . TYR A 1 754 ? 3.744 -9.996 -21.216 1.00 66.56 754 TYR A O 1
ATOM 5862 N N . THR A 1 755 ? 3.833 -12.090 -20.409 1.00 58.62 755 THR A N 1
ATOM 5863 C CA . THR A 1 755 ? 2.929 -11.857 -19.265 1.00 58.62 755 THR A CA 1
ATOM 5864 C C . THR A 1 755 ? 3.666 -11.939 -17.932 1.00 58.62 755 THR A C 1
ATOM 5866 O O . THR A 1 755 ? 4.266 -12.959 -17.601 1.00 58.62 755 THR A O 1
ATOM 5869 N N . ASN A 1 756 ? 3.583 -10.881 -17.121 1.00 59.06 756 ASN A N 1
ATOM 5870 C CA . ASN A 1 756 ? 4.213 -10.837 -15.804 1.00 59.06 756 ASN A CA 1
ATOM 5871 C C . ASN A 1 756 ? 3.198 -11.032 -14.673 1.00 59.06 756 ASN A C 1
ATOM 5873 O O . ASN A 1 756 ? 2.333 -10.184 -14.471 1.00 59.06 756 ASN A O 1
ATOM 5877 N N . GLY A 1 757 ? 3.339 -12.100 -13.887 1.00 49.75 757 GLY A N 1
ATOM 5878 C CA . GLY A 1 757 ? 2.470 -12.361 -12.733 1.00 49.75 757 GLY A CA 1
ATOM 5879 C C . GLY A 1 757 ? 2.736 -11.476 -11.503 1.00 49.75 757 GLY A C 1
ATOM 5880 O O . GLY A 1 757 ? 1.957 -11.516 -10.552 1.00 49.75 757 GLY A O 1
ATOM 5881 N N . SER A 1 758 ? 3.827 -10.691 -11.476 1.00 58.19 758 SER A N 1
ATOM 5882 C CA . SER A 1 758 ? 4.200 -9.857 -10.319 1.00 58.19 758 SER A CA 1
ATOM 5883 C C . SER A 1 758 ? 4.802 -8.507 -10.724 1.00 58.19 758 SER A C 1
ATOM 5885 O O . SER A 1 758 ? 6.002 -8.257 -10.576 1.00 58.19 758 SER A O 1
ATOM 5887 N N . SER A 1 759 ? 3.938 -7.590 -11.170 1.00 61.34 759 SER A N 1
ATOM 5888 C CA . SER A 1 759 ? 4.304 -6.210 -11.537 1.00 61.34 759 SER A CA 1
ATOM 5889 C C . SER A 1 759 ? 4.990 -5.423 -10.411 1.00 61.34 759 SER A C 1
ATOM 5891 O O . SER A 1 759 ? 5.698 -4.460 -10.686 1.00 61.34 759 SER A O 1
ATOM 5893 N N . PHE A 1 760 ? 4.815 -5.828 -9.147 1.00 64.31 760 PHE A N 1
ATOM 5894 C CA . PHE A 1 760 ? 5.465 -5.183 -8.003 1.00 64.31 760 PHE A CA 1
ATOM 5895 C C . PHE A 1 760 ? 6.937 -5.589 -7.835 1.00 64.31 760 PHE A C 1
ATOM 5897 O O . PHE A 1 760 ? 7.777 -4.724 -7.601 1.00 64.31 760 PHE A O 1
ATOM 5904 N N . MET A 1 761 ? 7.262 -6.884 -7.934 1.00 63.31 761 MET A N 1
ATOM 5905 C CA . MET A 1 761 ? 8.610 -7.397 -7.624 1.00 63.31 761 MET A CA 1
ATOM 5906 C C . MET A 1 761 ? 9.556 -7.342 -8.824 1.00 63.31 761 MET A C 1
ATOM 5908 O O . MET A 1 761 ? 10.756 -7.115 -8.670 1.00 63.31 761 MET A O 1
ATOM 5912 N N . VAL A 1 762 ? 9.023 -7.576 -10.023 1.00 70.69 762 VAL A N 1
ATOM 5913 C CA . VAL A 1 762 ? 9.797 -7.588 -11.266 1.00 70.69 762 VAL A CA 1
ATOM 5914 C C . VAL A 1 762 ? 9.026 -6.770 -12.297 1.00 70.69 762 VAL A C 1
ATOM 5916 O O . VAL A 1 762 ? 8.454 -7.354 -13.202 1.00 70.69 762 VAL A O 1
ATOM 5919 N N . PRO A 1 763 ? 8.911 -5.439 -12.165 1.00 73.62 763 PRO A N 1
ATOM 5920 C CA . PRO A 1 763 ? 8.184 -4.634 -13.145 1.00 73.62 763 PRO A CA 1
ATOM 5921 C C . PRO A 1 763 ? 8.784 -4.758 -14.553 1.00 73.62 763 PRO A C 1
ATOM 5923 O O . PRO A 1 763 ? 9.998 -4.902 -14.710 1.00 73.62 763 PRO A O 1
ATOM 5926 N N . SER A 1 764 ? 7.938 -4.642 -15.579 1.00 79.50 764 SER A N 1
ATOM 5927 C CA . SER A 1 764 ? 8.410 -4.438 -16.951 1.00 79.50 764 SER A CA 1
ATOM 5928 C C . SER A 1 764 ? 9.012 -3.040 -17.069 1.00 79.50 764 SER A C 1
ATOM 5930 O O . SER A 1 764 ? 8.309 -2.048 -16.870 1.00 79.50 764 SER A O 1
ATOM 5932 N N . LEU A 1 765 ? 10.301 -2.976 -17.389 1.00 83.62 765 LEU A N 1
ATOM 5933 C CA . LEU A 1 765 ? 11.077 -1.744 -17.447 1.00 83.62 765 LEU A CA 1
ATOM 5934 C C . LEU A 1 765 ? 10.702 -0.910 -18.673 1.00 83.62 765 LEU A C 1
ATOM 5936 O O . LEU A 1 765 ? 10.535 -1.440 -19.776 1.00 83.62 765 LEU A O 1
ATOM 5940 N N . GLU A 1 766 ? 10.621 0.403 -18.492 1.00 85.12 766 GLU A N 1
ATOM 5941 C CA . GLU A 1 766 ? 10.549 1.337 -19.609 1.00 85.12 766 GLU A CA 1
ATOM 5942 C C . GLU A 1 766 ? 11.915 1.439 -20.290 1.00 85.12 766 GLU A C 1
ATOM 5944 O O . GLU A 1 766 ? 12.966 1.425 -19.640 1.00 85.12 766 GLU A O 1
ATOM 5949 N N . VAL A 1 767 ? 11.900 1.594 -21.615 1.00 86.00 767 VAL A N 1
ATOM 5950 C CA . VAL A 1 767 ? 13.121 1.713 -22.430 1.00 86.00 767 VAL A CA 1
ATOM 5951 C C . VAL A 1 767 ? 14.019 2.836 -21.912 1.00 86.00 767 VAL A C 1
ATOM 5953 O O . VAL A 1 767 ? 15.227 2.654 -21.752 1.00 86.00 767 VAL A O 1
ATOM 5956 N N . ASP A 1 768 ? 13.414 3.975 -21.580 1.00 86.06 768 ASP A N 1
ATOM 5957 C CA . ASP A 1 768 ? 14.140 5.144 -21.098 1.00 86.06 768 ASP A CA 1
ATOM 5958 C C . ASP A 1 768 ? 14.736 4.940 -19.699 1.00 86.06 768 ASP A C 1
ATOM 5960 O O . ASP A 1 768 ? 15.757 5.543 -19.397 1.00 86.06 768 ASP A O 1
ATOM 5964 N N . THR A 1 769 ? 14.172 4.079 -18.844 1.00 86.00 769 THR A N 1
ATOM 5965 C CA . THR A 1 769 ? 14.766 3.781 -17.524 1.00 86.00 769 THR A CA 1
ATOM 5966 C C . THR A 1 769 ? 16.058 2.990 -17.662 1.00 86.00 769 THR A C 1
ATOM 5968 O O . THR A 1 769 ? 17.052 3.287 -16.990 1.00 86.00 769 THR A O 1
ATOM 5971 N N . VAL A 1 770 ? 16.063 1.997 -18.554 1.00 89.62 770 VAL A N 1
ATOM 5972 C CA . VAL A 1 770 ? 17.267 1.217 -18.851 1.00 89.62 770 VAL A CA 1
ATOM 5973 C C . VAL A 1 770 ? 18.309 2.115 -19.511 1.00 89.62 770 VAL A C 1
ATOM 5975 O O . VAL A 1 770 ? 19.449 2.159 -19.055 1.00 89.62 770 VAL A O 1
ATOM 5978 N N . ALA A 1 771 ? 17.909 2.894 -20.520 1.00 92.69 771 ALA A N 1
ATOM 5979 C CA . ALA A 1 771 ? 18.803 3.819 -21.210 1.00 92.69 771 ALA A CA 1
ATOM 5980 C C . ALA A 1 771 ? 19.396 4.880 -20.270 1.00 92.69 771 ALA A C 1
ATOM 5982 O O . ALA A 1 771 ? 20.602 5.103 -20.291 1.00 92.69 771 ALA A O 1
ATOM 5983 N N . GLU A 1 772 ? 18.589 5.481 -19.394 1.00 91.62 772 GLU A N 1
ATOM 5984 C CA . GLU A 1 772 ? 19.054 6.461 -18.408 1.00 91.62 772 GLU A CA 1
ATOM 5985 C C . GLU A 1 772 ? 20.054 5.846 -17.426 1.00 91.62 772 GLU A C 1
ATOM 5987 O O . GLU A 1 772 ? 21.063 6.469 -17.104 1.00 91.62 772 GLU A O 1
ATOM 5992 N N . SER A 1 773 ? 19.827 4.604 -16.990 1.00 90.81 773 SER A N 1
ATOM 5993 C CA . SER A 1 773 ? 20.767 3.888 -16.120 1.00 90.81 773 SER A CA 1
ATOM 5994 C C . SER A 1 773 ? 22.098 3.608 -16.823 1.00 90.81 773 SER A C 1
ATOM 5996 O O . SER A 1 773 ? 23.153 3.830 -16.231 1.00 90.81 773 SER A O 1
ATOM 5998 N N . ILE A 1 774 ? 22.060 3.191 -18.096 1.00 94.88 774 ILE A N 1
ATOM 5999 C CA . ILE A 1 774 ? 23.255 2.999 -18.930 1.00 94.88 774 ILE A CA 1
ATOM 6000 C C . ILE A 1 774 ? 24.009 4.322 -19.085 1.00 94.88 774 ILE A C 1
ATOM 6002 O O . ILE A 1 774 ? 25.206 4.380 -18.822 1.00 94.88 774 ILE A O 1
ATOM 6006 N N . VAL A 1 775 ? 23.316 5.398 -19.461 1.00 96.19 775 VAL A N 1
ATOM 6007 C CA . VAL A 1 775 ? 23.925 6.717 -19.677 1.00 96.19 775 VAL A CA 1
ATOM 6008 C C . VAL A 1 775 ? 24.507 7.278 -18.385 1.00 96.19 775 VAL A C 1
ATOM 6010 O O . VAL A 1 775 ? 25.623 7.783 -18.400 1.00 96.19 775 VAL A O 1
ATOM 6013 N N . ASN A 1 776 ? 23.814 7.152 -17.254 1.00 94.06 776 ASN A N 1
ATOM 6014 C CA . ASN A 1 776 ? 24.337 7.592 -15.961 1.00 94.06 776 ASN A CA 1
ATOM 6015 C C . ASN A 1 776 ? 25.588 6.805 -15.552 1.00 94.06 776 ASN A C 1
ATOM 6017 O O . ASN A 1 776 ? 26.532 7.400 -15.033 1.00 94.06 776 ASN A O 1
ATOM 6021 N N . GLN A 1 777 ? 25.622 5.495 -15.815 1.00 95.06 777 GLN A N 1
ATOM 6022 C CA . GLN A 1 777 ? 26.811 4.686 -15.564 1.00 95.06 777 GLN A CA 1
ATOM 6023 C C . GLN A 1 777 ? 27.964 5.084 -16.487 1.00 95.06 777 GLN A C 1
ATOM 6025 O O . GLN A 1 777 ? 29.066 5.288 -15.990 1.00 95.06 777 GLN A O 1
ATOM 6030 N N . ILE A 1 778 ? 27.720 5.285 -17.788 1.00 96.06 778 ILE A N 1
ATOM 6031 C CA . ILE A 1 778 ? 28.735 5.804 -18.718 1.00 96.06 778 ILE A CA 1
ATOM 6032 C C . ILE A 1 778 ? 29.299 7.126 -18.189 1.00 96.06 778 ILE A C 1
ATOM 6034 O O . ILE A 1 778 ? 30.503 7.248 -17.985 1.00 96.06 778 ILE A O 1
ATOM 6038 N N . LEU A 1 779 ? 28.428 8.089 -17.875 1.00 95.62 779 LEU A N 1
ATOM 6039 C CA . LEU A 1 779 ? 28.819 9.434 -17.447 1.00 95.62 779 LEU A CA 1
ATOM 6040 C C . LEU A 1 779 ? 29.536 9.484 -16.094 1.00 95.62 779 LEU A C 1
ATOM 6042 O O . LEU A 1 779 ? 30.205 10.474 -15.799 1.00 95.62 779 LEU A O 1
ATOM 6046 N N . SER A 1 780 ? 29.416 8.431 -15.282 1.00 94.56 780 SER A N 1
ATOM 6047 C CA . SER A 1 780 ? 30.187 8.289 -14.047 1.00 94.56 780 SER A CA 1
ATOM 6048 C C . SER A 1 780 ? 31.680 8.054 -14.301 1.00 94.56 780 SER A C 1
ATOM 6050 O O . SER A 1 780 ? 32.488 8.364 -13.433 1.00 94.56 780 SER A O 1
ATOM 6052 N N . GLY A 1 781 ? 32.060 7.545 -15.482 1.00 94.62 781 GLY A N 1
ATOM 6053 C CA . GLY A 1 781 ? 33.451 7.213 -15.819 1.00 94.62 781 GLY A CA 1
ATOM 6054 C C . GLY A 1 781 ? 34.012 6.013 -15.044 1.00 94.62 781 GLY A C 1
ATOM 6055 O O . GLY A 1 781 ? 35.228 5.831 -14.976 1.00 94.62 781 GLY A O 1
ATOM 6056 N N . HIS A 1 782 ? 33.129 5.206 -14.456 1.00 95.56 782 HIS A N 1
ATOM 6057 C CA . HIS A 1 782 ? 33.453 4.093 -13.573 1.00 95.56 782 HIS A CA 1
ATOM 6058 C C . HIS A 1 782 ? 32.989 2.753 -14.161 1.00 95.56 782 HIS A C 1
ATOM 6060 O O . HIS A 1 782 ? 31.926 2.674 -14.787 1.00 95.56 782 HIS A O 1
ATOM 6066 N N . SER A 1 783 ? 33.759 1.688 -13.919 1.00 97.00 783 SER A N 1
ATOM 6067 C CA . SER A 1 783 ? 33.327 0.311 -14.182 1.00 97.00 783 SER A CA 1
ATOM 6068 C C . SER A 1 783 ? 32.121 -0.032 -13.302 1.00 97.00 783 SER A C 1
ATOM 6070 O O . SER A 1 783 ? 31.956 0.530 -12.215 1.00 97.00 783 SER A O 1
ATOM 6072 N N . GLY A 1 784 ? 31.265 -0.956 -13.735 1.00 94.69 784 GLY A N 1
ATOM 6073 C CA . GLY A 1 784 ? 30.066 -1.277 -12.963 1.00 94.69 784 GLY A CA 1
ATOM 6074 C C . GLY A 1 784 ? 29.220 -2.411 -13.519 1.00 94.69 784 GLY A C 1
ATOM 6075 O O . GLY A 1 784 ? 29.285 -2.758 -14.693 1.00 94.69 784 GLY A O 1
ATOM 6076 N N . GLN A 1 785 ? 28.367 -2.962 -12.664 1.00 94.38 785 GLN A N 1
ATOM 6077 C CA . GLN A 1 785 ? 27.347 -3.922 -13.059 1.00 94.38 785 GLN A CA 1
ATOM 6078 C C . GLN A 1 785 ? 25.964 -3.343 -12.758 1.00 94.38 785 GLN A C 1
ATOM 6080 O O . GLN A 1 785 ? 25.601 -3.109 -11.604 1.00 94.38 785 GLN A O 1
ATOM 6085 N N . LEU A 1 786 ? 25.184 -3.116 -13.811 1.00 93.88 786 LEU A N 1
ATOM 6086 C CA . LEU A 1 786 ? 23.819 -2.620 -13.717 1.00 93.88 786 LEU A CA 1
ATOM 6087 C C . LEU A 1 786 ? 22.851 -3.798 -13.704 1.00 93.88 786 LEU A C 1
ATOM 6089 O O . LEU A 1 786 ? 22.689 -4.470 -14.716 1.00 93.88 786 LEU A O 1
ATOM 6093 N N . ILE A 1 787 ? 22.171 -4.031 -12.584 1.00 91.75 787 ILE A N 1
ATOM 6094 C CA . ILE A 1 787 ? 21.113 -5.044 -12.477 1.00 91.75 787 ILE A CA 1
ATOM 6095 C C . ILE A 1 787 ? 19.784 -4.329 -12.275 1.00 91.75 787 ILE A C 1
ATOM 6097 O O . ILE A 1 787 ? 19.587 -3.660 -11.259 1.00 91.75 787 ILE A O 1
ATOM 6101 N N . LEU A 1 788 ? 18.882 -4.462 -13.248 1.00 88.19 788 LEU A N 1
ATOM 6102 C CA . LEU A 1 788 ? 17.625 -3.715 -13.299 1.00 88.19 788 LEU A CA 1
ATOM 6103 C C . LEU A 1 788 ? 16.447 -4.674 -13.519 1.00 88.19 788 LEU A C 1
ATOM 6105 O O . LEU A 1 788 ? 16.513 -5.474 -14.447 1.00 88.19 788 LEU A O 1
ATOM 6109 N N . PRO A 1 789 ? 15.353 -4.598 -12.740 1.00 84.50 789 PRO A N 1
ATOM 6110 C CA . PRO A 1 789 ? 15.195 -3.797 -11.524 1.00 84.50 789 PRO A CA 1
ATOM 6111 C C . PRO A 1 789 ? 16.059 -4.358 -10.387 1.00 84.50 789 PRO A C 1
ATOM 6113 O O . PRO A 1 789 ? 16.288 -5.567 -10.313 1.00 84.50 789 PRO A O 1
ATOM 6116 N N . GLY A 1 790 ? 16.506 -3.512 -9.456 1.00 80.38 790 GLY A N 1
ATOM 6117 C CA . GLY A 1 790 ? 17.513 -3.892 -8.452 1.00 80.38 790 GLY A CA 1
ATOM 6118 C C . GLY A 1 790 ? 17.163 -5.077 -7.530 1.00 80.38 790 GLY A C 1
ATOM 6119 O O . GLY A 1 790 ? 18.063 -5.652 -6.917 1.00 80.38 790 GLY A O 1
ATOM 6120 N N . PHE A 1 791 ? 15.888 -5.476 -7.420 1.00 78.88 791 PHE A N 1
ATOM 6121 C CA . PHE A 1 791 ? 15.482 -6.691 -6.692 1.00 78.88 791 PHE A CA 1
ATOM 6122 C C . PHE A 1 791 ? 15.977 -7.978 -7.375 1.00 78.88 791 PHE A C 1
ATOM 6124 O O . PHE A 1 791 ? 16.294 -8.960 -6.704 1.00 78.88 791 PHE A O 1
ATOM 6131 N N . THR A 1 792 ? 16.125 -7.960 -8.701 1.00 83.06 792 THR A N 1
ATOM 6132 C CA . THR A 1 792 ? 16.595 -9.118 -9.477 1.00 83.06 792 THR A CA 1
ATOM 6133 C C . THR A 1 792 ? 18.046 -9.494 -9.189 1.00 83.06 792 THR A C 1
ATOM 6135 O O . THR A 1 792 ? 18.465 -10.585 -9.559 1.00 83.06 792 THR A O 1
ATOM 6138 N N . ASN A 1 793 ? 18.785 -8.682 -8.425 1.00 86.00 793 ASN A N 1
ATOM 6139 C CA . ASN A 1 793 ? 20.106 -9.049 -7.921 1.00 86.00 793 ASN A CA 1
ATOM 6140 C C . ASN A 1 793 ? 20.096 -10.361 -7.119 1.00 86.00 793 ASN A C 1
ATOM 6142 O O . ASN A 1 793 ? 21.106 -11.045 -7.074 1.00 86.00 793 ASN A O 1
ATOM 6146 N N . ILE A 1 794 ? 18.966 -10.770 -6.527 1.00 84.50 794 ILE A N 1
ATOM 6147 C CA . ILE A 1 794 ? 18.873 -12.083 -5.869 1.00 84.50 794 ILE A CA 1
ATOM 6148 C C . ILE A 1 794 ? 19.090 -13.258 -6.841 1.00 84.50 794 ILE A C 1
ATOM 6150 O O . ILE A 1 794 ? 19.551 -14.322 -6.435 1.00 84.50 794 ILE A O 1
ATOM 6154 N N . LEU A 1 795 ? 18.785 -13.070 -8.129 1.00 85.19 795 LEU A N 1
ATOM 6155 C CA . LEU A 1 795 ? 18.910 -14.110 -9.150 1.00 85.19 795 LEU A CA 1
ATOM 6156 C C . LEU A 1 795 ? 20.367 -14.401 -9.516 1.00 85.19 795 LEU A C 1
ATOM 6158 O O . LEU A 1 795 ? 20.649 -15.495 -9.997 1.00 85.19 795 LEU A O 1
ATOM 6162 N N . THR A 1 796 ? 21.304 -13.490 -9.236 1.00 89.25 796 THR A N 1
ATOM 6163 C CA . THR A 1 796 ? 22.740 -13.762 -9.425 1.00 89.25 796 THR A CA 1
ATOM 6164 C C . THR A 1 796 ? 23.218 -14.888 -8.502 1.00 89.25 796 THR A C 1
ATOM 6166 O O . THR A 1 796 ? 24.082 -15.677 -8.877 1.00 89.25 796 THR A O 1
ATOM 6169 N N . TYR A 1 797 ? 22.569 -15.054 -7.344 1.00 89.88 797 TYR A N 1
ATOM 6170 C CA . TYR A 1 797 ? 22.826 -16.135 -6.392 1.00 89.88 797 TYR A CA 1
ATOM 6171 C C . TYR A 1 797 ? 22.081 -17.436 -6.714 1.00 89.88 797 TYR A C 1
ATOM 6173 O O . TYR A 1 797 ? 22.233 -18.413 -5.982 1.00 89.88 797 TYR A O 1
ATOM 6181 N N . LEU A 1 798 ? 21.287 -17.498 -7.795 1.00 88.81 798 LEU A N 1
ATOM 6182 C CA . LEU A 1 798 ? 20.376 -18.621 -8.055 1.00 88.81 798 LEU A CA 1
ATOM 6183 C C . LEU A 1 798 ? 21.078 -19.983 -8.051 1.00 88.81 798 LEU A C 1
ATOM 6185 O O . LEU A 1 798 ? 20.540 -20.953 -7.521 1.00 88.81 798 LEU A O 1
ATOM 6189 N N . ARG A 1 799 ? 22.289 -20.053 -8.612 1.00 88.62 799 ARG A N 1
ATOM 6190 C CA . ARG A 1 799 ? 23.080 -21.292 -8.673 1.00 88.62 799 ARG A CA 1
ATOM 6191 C C . ARG A 1 799 ? 23.522 -21.798 -7.293 1.00 88.62 799 ARG A C 1
ATOM 6193 O O . ARG A 1 799 ? 23.805 -22.984 -7.173 1.00 88.62 799 ARG A O 1
ATOM 6200 N N . GLY A 1 800 ? 23.537 -20.936 -6.275 1.00 91.38 800 GLY A N 1
ATOM 6201 C CA . GLY A 1 800 ? 23.836 -21.289 -4.885 1.00 91.38 800 GLY A CA 1
ATOM 6202 C C . GLY A 1 800 ? 22.626 -21.756 -4.064 1.00 91.38 800 GLY A C 1
ATOM 6203 O O . GLY A 1 800 ? 22.810 -22.233 -2.948 1.00 91.38 800 GLY A O 1
ATOM 6204 N N . PHE A 1 801 ? 21.392 -21.643 -4.577 1.00 91.25 801 PHE A N 1
ATOM 6205 C CA . PHE A 1 801 ? 20.189 -22.103 -3.865 1.00 91.25 801 PHE A CA 1
ATOM 6206 C C . PHE A 1 801 ? 19.928 -23.611 -4.037 1.00 91.25 801 PHE A C 1
ATOM 6208 O O . PHE A 1 801 ? 20.398 -24.211 -5.003 1.00 91.25 801 PHE A O 1
ATOM 6215 N N . PRO A 1 802 ? 19.115 -24.245 -3.166 1.00 94.31 802 PRO A N 1
ATOM 6216 C CA . PRO A 1 802 ? 18.730 -25.649 -3.315 1.00 94.31 802 PRO A CA 1
ATOM 6217 C C . PRO A 1 802 ? 18.069 -25.971 -4.665 1.00 94.31 802 PRO A C 1
ATOM 6219 O O . PRO A 1 802 ? 17.269 -25.191 -5.190 1.00 94.31 802 PRO A O 1
ATOM 6222 N N . HIS A 1 803 ? 18.335 -27.167 -5.202 1.00 91.88 803 HIS A N 1
ATOM 6223 C CA . HIS A 1 803 ? 17.862 -27.576 -6.531 1.00 91.88 803 HIS A CA 1
ATOM 6224 C C . HIS A 1 803 ? 16.340 -27.539 -6.704 1.00 91.88 803 HIS A C 1
ATOM 6226 O O . HIS A 1 803 ? 15.873 -27.191 -7.786 1.00 91.88 803 HIS A O 1
ATOM 6232 N N . TRP A 1 804 ? 15.557 -27.848 -5.665 1.00 92.56 804 TRP A N 1
ATOM 6233 C CA . TRP A 1 804 ? 14.093 -27.776 -5.742 1.00 92.56 804 TRP A CA 1
ATOM 6234 C C . TRP A 1 804 ? 13.609 -26.345 -6.030 1.00 92.56 804 TRP A C 1
ATOM 6236 O O . TRP A 1 804 ? 12.703 -26.152 -6.840 1.00 92.56 804 TRP A O 1
ATOM 6246 N N . PHE A 1 805 ? 14.257 -25.338 -5.436 1.00 87.81 805 PHE A N 1
ATOM 6247 C CA . PHE A 1 805 ? 13.924 -23.929 -5.635 1.00 87.81 805 PHE A CA 1
ATOM 6248 C C . PHE A 1 805 ? 14.359 -23.463 -7.021 1.00 87.81 805 PHE A C 1
ATOM 6250 O O . PHE A 1 805 ? 13.577 -22.854 -7.749 1.00 87.81 805 PHE A O 1
ATOM 6257 N N . GLN A 1 806 ? 15.580 -23.828 -7.424 1.00 90.12 806 GLN A N 1
ATOM 6258 C CA . GLN A 1 806 ? 16.065 -23.538 -8.769 1.00 90.12 806 GLN A CA 1
ATOM 6259 C C . GLN A 1 806 ? 15.153 -24.138 -9.848 1.00 90.12 806 GLN A C 1
ATOM 6261 O O . GLN A 1 806 ? 14.839 -23.474 -10.834 1.00 90.12 806 GLN A O 1
ATOM 6266 N N . ARG A 1 807 ? 14.724 -25.394 -9.665 1.00 89.62 807 ARG A N 1
ATOM 6267 C CA . ARG A 1 807 ? 13.841 -26.097 -10.599 1.00 89.62 807 ARG A CA 1
ATOM 6268 C C . ARG A 1 807 ? 12.497 -25.391 -10.705 1.00 89.62 807 ARG A C 1
ATOM 6270 O O . ARG A 1 807 ? 12.069 -25.106 -11.817 1.00 89.62 807 ARG A O 1
ATOM 6277 N N . LYS A 1 808 ? 11.891 -25.037 -9.569 1.00 85.62 808 LYS A N 1
ATOM 6278 C CA . LYS A 1 808 ? 10.638 -24.279 -9.526 1.00 85.62 808 LYS A CA 1
ATOM 6279 C C . LYS A 1 808 ? 10.745 -22.951 -10.284 1.00 85.62 808 LYS A C 1
ATOM 6281 O O . LYS A 1 808 ? 9.959 -22.710 -11.189 1.00 85.62 808 LYS A O 1
ATOM 6286 N N . MET A 1 809 ? 11.772 -22.143 -10.003 1.00 83.44 809 MET A N 1
ATOM 6287 C CA . MET A 1 809 ? 11.977 -20.849 -10.676 1.00 83.44 809 MET A CA 1
ATOM 6288 C C . MET A 1 809 ? 12.143 -20.967 -12.199 1.00 83.44 809 MET A C 1
ATOM 6290 O O . MET A 1 809 ? 11.693 -20.086 -12.925 1.00 83.44 809 MET A O 1
ATOM 6294 N N . ARG A 1 810 ? 12.770 -22.042 -12.697 1.00 88.25 810 ARG A N 1
ATOM 6295 C CA . ARG A 1 810 ? 12.914 -22.278 -14.145 1.00 88.25 810 ARG A CA 1
ATOM 6296 C C . ARG A 1 810 ? 11.631 -22.817 -14.783 1.00 88.25 810 ARG A C 1
ATOM 6298 O O . ARG A 1 810 ? 11.280 -22.397 -15.880 1.00 88.25 810 ARG A O 1
ATOM 6305 N N . HIS A 1 811 ? 10.942 -23.739 -14.109 1.00 85.62 811 HIS A N 1
ATOM 6306 C CA . HIS A 1 811 ? 9.744 -24.407 -14.625 1.00 85.62 811 HIS A CA 1
ATOM 6307 C C . HIS A 1 811 ? 8.527 -23.475 -14.654 1.00 85.62 811 HIS A C 1
ATOM 6309 O O . HIS A 1 811 ? 7.834 -23.415 -15.667 1.00 85.62 811 HIS A O 1
ATOM 6315 N N . ASP A 1 812 ? 8.316 -22.694 -13.591 1.00 78.44 812 ASP A N 1
ATOM 6316 C CA . ASP A 1 812 ? 7.205 -21.735 -13.490 1.00 78.44 812 ASP A CA 1
ATOM 6317 C C . ASP A 1 812 ? 7.306 -20.625 -14.565 1.00 78.44 812 ASP A C 1
ATOM 6319 O O . ASP A 1 812 ? 6.327 -19.947 -14.875 1.00 78.44 812 ASP A O 1
ATOM 6323 N N . GLY A 1 813 ? 8.480 -20.470 -15.192 1.00 71.62 813 GLY A N 1
ATOM 6324 C CA . GLY A 1 813 ? 8.710 -19.571 -16.322 1.00 71.62 813 GLY A CA 1
ATOM 6325 C C . GLY A 1 813 ? 7.961 -19.936 -17.611 1.00 71.62 813 GLY A C 1
ATOM 6326 O O . GLY A 1 813 ? 7.824 -19.074 -18.474 1.00 71.62 813 GLY A O 1
ATOM 6327 N N . VAL A 1 814 ? 7.432 -21.161 -17.751 1.00 73.56 814 VAL A N 1
ATOM 6328 C CA . VAL A 1 814 ? 6.596 -21.557 -18.909 1.00 73.56 814 VAL A CA 1
ATOM 6329 C C . VAL A 1 814 ? 5.381 -20.648 -19.053 1.00 73.56 814 VAL A C 1
ATOM 6331 O O . VAL A 1 814 ? 5.118 -20.139 -20.139 1.00 73.56 814 VAL A O 1
ATOM 6334 N N . THR A 1 815 ? 4.666 -20.411 -17.952 1.00 67.94 815 THR A N 1
ATOM 6335 C CA . THR A 1 815 ? 3.437 -19.605 -17.939 1.00 67.94 815 THR A CA 1
ATOM 6336 C C . THR A 1 815 ? 3.721 -18.159 -18.331 1.00 67.94 815 THR A C 1
ATOM 6338 O O . THR A 1 815 ? 2.939 -17.516 -19.019 1.00 67.94 815 THR A O 1
ATOM 6341 N N . ILE A 1 816 ? 4.886 -17.665 -17.923 1.00 68.75 816 ILE A N 1
ATOM 6342 C CA . ILE A 1 816 ? 5.340 -16.300 -18.157 1.00 68.75 816 ILE A CA 1
ATOM 6343 C C . ILE A 1 816 ? 5.633 -16.044 -19.653 1.00 68.75 816 ILE A C 1
ATOM 6345 O O . ILE A 1 816 ? 5.341 -14.963 -20.170 1.00 68.75 816 ILE A O 1
ATOM 6349 N N . MET A 1 817 ? 6.178 -17.045 -20.351 1.00 72.00 817 MET A N 1
ATOM 6350 C CA . MET A 1 817 ? 6.587 -16.956 -21.760 1.00 72.00 817 MET A CA 1
ATOM 6351 C C . MET A 1 817 ? 5.556 -17.550 -22.736 1.00 72.00 817 MET A C 1
ATOM 6353 O O . MET A 1 817 ? 5.847 -17.689 -23.922 1.00 72.00 817 MET A O 1
ATOM 6357 N N . ALA A 1 818 ? 4.359 -17.921 -22.269 1.00 68.38 818 ALA A N 1
ATOM 6358 C CA . ALA A 1 818 ? 3.384 -18.680 -23.058 1.00 68.38 818 ALA A CA 1
ATOM 6359 C C . ALA A 1 818 ? 2.912 -17.950 -24.331 1.00 68.38 818 ALA A C 1
ATOM 6361 O O . ALA A 1 818 ? 2.734 -18.580 -25.372 1.00 68.38 818 ALA A O 1
ATOM 6362 N N . LYS A 1 819 ? 2.762 -16.623 -24.267 1.00 66.00 819 LYS A N 1
ATOM 6363 C CA . LYS A 1 819 ? 2.303 -15.768 -25.376 1.00 66.00 819 LYS A CA 1
ATOM 6364 C C . LYS A 1 819 ? 3.426 -14.906 -25.975 1.00 66.00 819 LYS A C 1
ATOM 6366 O O . LYS A 1 819 ? 3.139 -13.986 -26.728 1.00 66.00 819 LYS A O 1
ATOM 6371 N N . TRP A 1 820 ? 4.690 -15.157 -25.612 1.00 74.75 820 TRP A N 1
ATOM 6372 C CA . TRP A 1 820 ? 5.820 -14.355 -26.084 1.00 74.75 820 TRP A CA 1
ATOM 6373 C C . TRP A 1 820 ? 6.247 -14.748 -27.498 1.00 74.75 820 TRP A C 1
ATOM 6375 O O . TRP A 1 820 ? 6.535 -15.917 -27.765 1.00 74.75 820 TRP A O 1
ATOM 6385 N N . HIS A 1 821 ? 6.382 -13.738 -28.356 1.00 66.19 821 HIS A N 1
ATOM 6386 C CA . HIS A 1 821 ? 6.955 -13.848 -29.692 1.00 66.19 821 HIS A CA 1
ATOM 6387 C C . HIS A 1 821 ? 8.265 -13.061 -29.719 1.00 66.19 821 HIS A C 1
ATOM 6389 O O . HIS A 1 821 ? 8.302 -11.879 -29.366 1.00 66.19 821 HIS A O 1
ATOM 6395 N N . GLY A 1 822 ? 9.366 -13.720 -30.087 1.00 63.72 822 GLY A N 1
ATOM 6396 C CA . GLY A 1 822 ? 10.646 -13.036 -30.252 1.00 63.72 822 GLY A CA 1
ATOM 6397 C C . GLY A 1 822 ? 10.623 -12.054 -31.430 1.00 63.72 822 GLY A C 1
ATOM 6398 O O . GLY A 1 822 ? 9.696 -12.040 -32.241 1.00 63.72 822 GLY A O 1
ATOM 6399 N N . ARG A 1 823 ? 11.674 -11.238 -31.555 1.00 74.62 823 ARG A N 1
ATOM 6400 C CA . ARG A 1 823 ? 11.830 -10.259 -32.642 1.00 74.62 823 ARG A CA 1
ATOM 6401 C C . ARG A 1 823 ? 13.111 -10.481 -33.439 1.00 74.62 823 ARG A C 1
ATOM 6403 O O . ARG A 1 823 ? 14.208 -10.484 -32.872 1.00 74.62 823 ARG A O 1
ATOM 6410 N N . GLN A 1 824 ? 12.922 -10.583 -34.757 1.00 66.31 824 GLN A N 1
ATOM 6411 C CA . GLN A 1 824 ? 13.884 -10.430 -35.856 1.00 66.31 824 GLN A CA 1
ATOM 6412 C C . GLN A 1 824 ? 14.210 -8.969 -36.200 1.00 66.31 824 GLN A C 1
ATOM 6414 O O . GLN A 1 824 ? 13.282 -8.190 -36.417 1.00 66.31 824 GLN A O 1
ATOM 6419 N N . VAL A 1 825 ? 15.489 -8.601 -36.331 1.00 61.75 825 VAL A N 1
ATOM 6420 C CA . VAL A 1 825 ? 15.907 -7.456 -37.154 1.00 61.75 825 VAL A CA 1
ATOM 6421 C C . VAL A 1 825 ? 16.940 -7.976 -38.148 1.00 61.75 825 VAL A C 1
ATOM 6423 O O . VAL A 1 825 ? 17.986 -8.464 -37.727 1.00 61.75 825 VAL A O 1
ATOM 6426 N N . ILE A 1 826 ? 16.615 -7.930 -39.440 1.00 62.38 826 ILE A N 1
ATOM 6427 C CA . ILE A 1 826 ? 17.404 -8.534 -40.526 1.00 62.38 826 ILE A CA 1
ATOM 6428 C C . ILE A 1 826 ? 17.634 -7.526 -41.655 1.00 62.38 826 ILE A C 1
ATOM 6430 O O . ILE A 1 826 ? 16.809 -6.637 -41.881 1.00 62.38 826 ILE A O 1
ATOM 6434 N N . ASP A 1 827 ? 18.744 -7.670 -42.383 1.00 62.81 827 ASP A N 1
ATOM 6435 C CA . ASP A 1 827 ? 18.943 -6.939 -43.637 1.00 62.81 827 ASP A CA 1
ATOM 6436 C C . ASP A 1 827 ? 18.186 -7.656 -44.763 1.00 62.81 827 ASP A C 1
ATOM 6438 O O . ASP A 1 827 ? 18.614 -8.688 -45.281 1.00 62.81 827 ASP A O 1
ATOM 6442 N N . VAL A 1 828 ? 17.028 -7.108 -45.126 1.00 57.12 828 VAL A N 1
ATOM 6443 C CA . VAL A 1 828 ? 16.086 -7.698 -46.090 1.00 57.12 828 VAL A CA 1
ATOM 6444 C C . VAL A 1 828 ? 16.699 -7.837 -47.484 1.00 57.12 828 VAL A C 1
ATOM 6446 O O . VAL A 1 828 ? 16.389 -8.796 -48.192 1.00 57.12 828 VAL A O 1
ATOM 6449 N N . GLU A 1 829 ? 17.594 -6.918 -47.870 1.00 58.31 829 GLU A N 1
ATOM 6450 C CA . GLU A 1 829 ? 18.287 -6.974 -49.162 1.00 58.31 829 GLU A CA 1
ATOM 6451 C C . GLU A 1 829 ? 19.233 -8.183 -49.216 1.00 58.31 829 GLU A C 1
ATOM 6453 O O . GLU A 1 829 ? 19.327 -8.847 -50.247 1.00 58.31 829 GLU A O 1
ATOM 6458 N N . LYS A 1 830 ? 19.881 -8.508 -48.091 1.00 61.06 830 LYS A N 1
ATOM 6459 C CA . LYS A 1 830 ? 20.792 -9.653 -47.951 1.00 61.06 830 LYS A CA 1
ATOM 6460 C C . LYS A 1 830 ? 20.047 -10.978 -47.766 1.00 61.06 830 LYS A C 1
ATOM 6462 O O . LYS A 1 830 ? 20.478 -11.993 -48.302 1.00 61.06 830 LYS A O 1
ATOM 6467 N N . GLU A 1 831 ? 18.942 -10.980 -47.022 1.00 58.38 831 GLU A N 1
ATOM 6468 C CA . GLU A 1 831 ? 18.185 -12.195 -46.686 1.00 58.38 831 GLU A CA 1
ATOM 6469 C C . GLU A 1 831 ? 17.299 -12.681 -47.846 1.00 58.38 831 GLU A C 1
ATOM 6471 O O . GLU A 1 831 ? 17.185 -13.885 -48.068 1.00 58.38 831 GLU A O 1
ATOM 6476 N N . TYR A 1 832 ? 16.695 -11.760 -48.606 1.00 51.94 832 TYR A N 1
ATOM 6477 C CA . TYR A 1 832 ? 15.726 -12.097 -49.658 1.00 51.94 832 TYR A CA 1
ATOM 6478 C C . TYR A 1 832 ? 16.158 -11.692 -51.073 1.00 51.94 832 TYR A C 1
ATOM 6480 O O . TYR A 1 832 ? 15.436 -11.992 -52.021 1.00 51.94 832 TYR A O 1
ATOM 6488 N N . GLY A 1 833 ? 17.293 -11.004 -51.247 1.00 44.19 833 GLY A N 1
ATOM 6489 C CA . GLY A 1 833 ? 17.813 -10.614 -52.567 1.00 44.19 833 GLY A CA 1
ATOM 6490 C C . GLY A 1 833 ? 16.960 -9.587 -53.329 1.00 44.19 833 GLY A C 1
ATOM 6491 O O . GLY A 1 833 ? 17.173 -9.386 -54.524 1.00 44.19 833 GLY A O 1
ATOM 6492 N N . VAL A 1 834 ? 15.987 -8.940 -52.672 1.00 44.84 834 VAL A N 1
ATOM 6493 C CA . VAL A 1 834 ? 15.045 -7.978 -53.275 1.00 44.84 834 VAL A CA 1
ATOM 6494 C C . VAL A 1 834 ? 14.921 -6.739 -52.381 1.00 44.84 834 VAL A C 1
ATOM 6496 O O . VAL A 1 834 ? 14.776 -6.866 -51.166 1.00 44.84 834 VAL A O 1
ATOM 6499 N N . LYS A 1 835 ? 14.917 -5.534 -52.975 1.00 46.31 835 LYS A N 1
ATOM 6500 C CA . LYS A 1 835 ? 14.581 -4.276 -52.280 1.00 46.31 835 LYS A CA 1
ATOM 6501 C C . LYS A 1 835 ? 13.110 -4.290 -51.846 1.00 46.31 835 LYS A C 1
ATOM 6503 O O . LYS A 1 835 ? 12.230 -3.970 -52.641 1.00 46.31 835 LYS A O 1
ATOM 6508 N N . LYS A 1 836 ? 12.844 -4.691 -50.603 1.00 43.50 836 LYS A N 1
ATOM 6509 C CA . LYS A 1 836 ? 11.524 -4.614 -49.952 1.00 43.50 836 LYS A CA 1
ATOM 6510 C C . LYS A 1 836 ? 11.450 -3.413 -48.999 1.00 43.50 836 LYS A C 1
ATOM 6512 O O . LYS A 1 836 ? 12.472 -2.836 -48.638 1.00 43.50 836 LYS A O 1
ATOM 6517 N N . ASP A 1 837 ? 10.226 -3.034 -48.637 1.00 40.09 837 ASP A N 1
ATOM 6518 C CA . ASP A 1 837 ? 9.908 -1.884 -47.782 1.00 40.09 837 ASP A CA 1
ATOM 6519 C C . ASP A 1 837 ? 10.514 -2.008 -46.364 1.00 40.09 837 ASP A C 1
ATOM 6521 O O . ASP A 1 837 ? 10.729 -3.112 -45.865 1.00 40.09 837 ASP A O 1
ATOM 6525 N N . ILE A 1 838 ? 10.769 -0.875 -45.699 1.00 42.06 838 ILE A N 1
ATOM 6526 C CA . ILE A 1 838 ? 11.438 -0.765 -44.381 1.00 42.06 838 ILE A CA 1
ATOM 6527 C C . ILE A 1 838 ? 10.682 -1.552 -43.292 1.00 42.06 838 ILE A C 1
ATOM 6529 O O . ILE A 1 838 ? 11.281 -2.038 -42.329 1.00 42.06 838 ILE A O 1
ATOM 6533 N N . SER A 1 839 ? 9.368 -1.716 -43.460 1.00 40.06 839 SER A N 1
ATOM 6534 C CA . SER A 1 839 ? 8.500 -2.532 -42.605 1.00 40.06 839 SER A CA 1
ATOM 6535 C C . SER A 1 839 ? 8.860 -4.026 -42.607 1.00 40.06 839 SER A C 1
ATOM 6537 O O . SER A 1 839 ? 8.578 -4.704 -41.625 1.00 40.06 839 SER A O 1
ATOM 6539 N N . ALA A 1 840 ? 9.542 -4.532 -43.643 1.00 38.34 840 ALA A N 1
ATOM 6540 C CA . ALA A 1 840 ? 9.979 -5.928 -43.747 1.00 38.34 840 ALA A CA 1
ATOM 6541 C C . ALA A 1 840 ? 11.299 -6.228 -43.006 1.00 38.34 840 ALA A C 1
ATOM 6543 O O . ALA A 1 840 ? 11.655 -7.393 -42.836 1.00 38.34 840 ALA A O 1
ATOM 6544 N N . SER A 1 841 ? 12.036 -5.202 -42.557 1.00 43.03 841 SER A N 1
ATOM 6545 C CA . SER A 1 841 ? 13.335 -5.350 -41.868 1.00 43.03 841 SER A CA 1
ATOM 6546 C C . SER A 1 841 ? 13.207 -5.686 -40.385 1.00 43.03 841 SER A C 1
ATOM 6548 O O . SER A 1 841 ? 14.184 -6.045 -39.728 1.00 43.03 841 SER A O 1
ATOM 6550 N N . THR A 1 842 ? 12.000 -5.550 -39.837 1.00 48.00 842 THR A N 1
ATOM 6551 C CA . THR A 1 842 ? 11.635 -5.977 -38.489 1.00 48.00 842 THR A CA 1
ATOM 6552 C C . THR A 1 842 ? 10.475 -6.953 -38.595 1.00 48.00 842 THR A C 1
ATOM 6554 O O . THR A 1 842 ? 9.379 -6.549 -38.963 1.00 48.00 842 THR A O 1
ATOM 6557 N N . VAL A 1 843 ? 10.693 -8.211 -38.218 1.00 53.12 843 VAL A N 1
ATOM 6558 C CA . VAL A 1 843 ? 9.657 -9.249 -38.277 1.00 53.12 843 VAL A CA 1
ATOM 6559 C C . VAL A 1 843 ? 9.459 -9.807 -36.867 1.00 53.12 843 VAL A C 1
ATOM 6561 O O . VAL A 1 843 ? 10.417 -10.258 -36.227 1.00 53.12 843 VAL A O 1
ATOM 6564 N N . LEU A 1 844 ? 8.234 -9.712 -36.343 1.00 51.88 844 LEU A N 1
ATOM 6565 C CA . LEU A 1 844 ? 7.823 -10.526 -35.196 1.00 51.88 844 LEU A CA 1
ATOM 6566 C C . LEU A 1 844 ? 7.727 -11.967 -35.684 1.00 51.88 844 LEU A C 1
ATOM 6568 O O . LEU A 1 844 ? 7.242 -12.194 -36.786 1.00 51.88 844 LEU A O 1
ATOM 6572 N N . VAL A 1 845 ? 8.217 -12.928 -34.904 1.00 52.66 845 VAL A N 1
ATOM 6573 C CA . VAL A 1 845 ? 8.142 -14.337 -35.313 1.00 52.66 845 VAL A CA 1
ATOM 6574 C C . VAL A 1 845 ? 6.670 -14.736 -35.407 1.00 52.66 845 VAL A C 1
ATOM 6576 O O . VAL A 1 845 ? 5.996 -14.791 -34.380 1.00 52.66 845 VAL A O 1
ATOM 6579 N N . GLU A 1 846 ? 6.174 -14.958 -36.627 1.00 43.31 846 GLU A N 1
ATOM 6580 C CA . GLU A 1 846 ? 4.818 -15.455 -36.863 1.00 43.31 846 GLU A CA 1
ATOM 6581 C C . GLU A 1 846 ? 4.676 -16.867 -36.277 1.00 43.31 846 GLU A C 1
ATOM 6583 O O . GLU A 1 846 ? 5.631 -17.652 -36.253 1.00 43.31 846 GLU A O 1
ATOM 6588 N N . ASN A 1 847 ? 3.486 -17.166 -35.752 1.00 38.06 847 ASN A N 1
ATOM 6589 C CA . ASN A 1 847 ? 3.109 -18.542 -35.470 1.00 38.06 847 ASN A CA 1
ATOM 6590 C C . ASN A 1 847 ? 2.878 -19.208 -36.826 1.00 38.06 847 ASN A C 1
ATOM 6592 O O . ASN A 1 847 ? 2.020 -18.747 -37.576 1.00 38.06 847 ASN A O 1
ATOM 6596 N N . ASP A 1 848 ? 3.623 -20.267 -37.128 1.00 34.72 848 ASP A N 1
ATOM 6597 C CA . ASP A 1 848 ? 3.185 -21.210 -38.151 1.00 34.72 848 ASP A CA 1
ATOM 6598 C C . ASP A 1 848 ? 1.872 -21.828 -37.618 1.00 34.72 848 ASP A C 1
ATOM 6600 O O . ASP A 1 848 ? 1.906 -22.583 -36.641 1.00 34.72 848 ASP A O 1
ATOM 6604 N N . GLU A 1 849 ? 0.721 -21.407 -38.159 1.00 29.66 849 GLU A N 1
ATOM 6605 C CA . GLU A 1 849 ? -0.545 -22.157 -38.045 1.00 29.66 849 GLU A CA 1
ATOM 6606 C C . GLU A 1 849 ? -0.497 -23.427 -38.897 1.00 29.66 849 GLU A C 1
ATOM 6608 O O . GLU A 1 849 ? -0.001 -23.358 -40.049 1.00 29.66 849 GLU A O 1
#

Mean predicted aligned error: 16.84 Å

Nearest PDB structures (foldseek):
  9av5-assembly1_A  TM=8.259E-01  e=2.989E-14  Homo sapiens
  8g93-assembly1_A  TM=8.165E-01  e=6.528E-14  Canis lupus familiaris
  3m1a-assembly1_G  TM=7.762E-01  e=2.432E-11  Streptomyces avermitilis
  3m1a-assembly1_C  TM=7.510E-01  e=8.013E-11  Streptomyces avermitilis
  3m1a-assembly6_J  TM=7.449E-01  e=8.699E-11  Streptomyces avermitilis

pLDDT: mean 83.77, std 16.24, range [21.58, 98.56]

Secondary structure (DSSP, 8-state):
--S--S----------HHHHTT--TTTSSSPPPPHHHHHHHHHHHHHHHHHHHHHHHHHHHHHHHHHHHHIIIIIHHHTT--TTHHHHHHHHTHHHHHHHHHHHHHHHTTS-HHHHHHHHHHHHHHHHHHHHH--SHHHHHHHHHHHHHHHTTHHHHHHHHHHTTS-HHHHHHHHHHHHHHHHHHHHHHHHHHHHHGGGTTGGG--HHHHHHHHHHHHHHHHHHHHTTTS---GGG-TTS-HHHHHHHHHHHHHHH-S-------HHHHHHHHT-HHHHHHHHHHHHHHHHHHHHHHHHHHHHHTTT--HHHHHHHHHHHHHHHHHHHHHHHHHHHHHT--HHHHHHHHHHHHHHHHHHHSGGGS-HHHHHHHHHHHHHHHHHHHHHHHHHHHHH--SHHHHHHHHHHHHHHHTHHHHHHHHSS-GGGTTT-HHHHHHHHHHHHHHHHHHHHHHHHHHHHHHHHHTTTTGGGTSTTS--------TT-S-HHHHHHHHHHTTT-HHHHHHHHHHHHHSHHHHHHHHHTHHHHHHHHHHHHHHHHHHHHHHHHHHHHTTT------TTT-EEEEETTTSHHHHHHHHHHHTTT-EEEEEESSPPSSPPPTTEEEEE--TT-HHHHHHHHHHHHHHT---SEEEE----B----TTTS-HHHHHHHHIIIIIHHHHHHHHHHHHHHHHT--EEEEE--GGGT---TT-HHHHHHHHHHHHHHHHHHHHHHHTS--TTSEEEEEEE--BSSGGGTT---S-TTTSPPBPHHHHHHHHHHHHHHT--EEEEESGGGGGGGGGGGS-HHHHHHHHHTHHHHTTT---EEE--HHHHHSS---GGGGEEE-----